Protein AF-0000000085016148 (afdb_homodimer)

InterPro domains:
  IPR000600 ROK family [PF00480] (81-369)
  IPR000600 ROK family [PTHR18964] (5-375)
  IPR036388 Winged helix-like DNA-binding domain superfamily [G3DSA:1.10.10.10] (1-74)
  IPR036390 Winged helix DNA-binding domain superfamily [SSF46785] (11-70)
  IPR043129 ATPase, nucleotide binding domain [SSF53067] (79-387)

Organism: Streptococcus sanguinis (strain SK36) (NCBI:txid388919)

Secondary structure (DSSP, 8-state):
----HHHHHHHHHHHHHHHHH-SEEHHHHHHHHT--HHHHHHHHHHHHHTTSEEEEEEE--TTTS--EEEEEEPTTS-EEEEEEE-SSEEEEEEEETT--EEEEEEEE--HHHH-PPPHHHHHHHHHHHHHHTTTS-EEEEEEEESSB--TTT-SB-B-S-GGGTT-BHHHHHHT-SS-EEEEEHHHHHHHHHHHHS--SS---EEEEEESSSEEEEEEETTEETTTT-TTTT-GGGSBS-TTSPBPTTS-BSBTHHHHSHHHHHHHHHHHHHH-TT-THHHH-SSGGG--HHHHHHHHHTT-HHHHHHHHHHHHHHHHHHHHHHHHS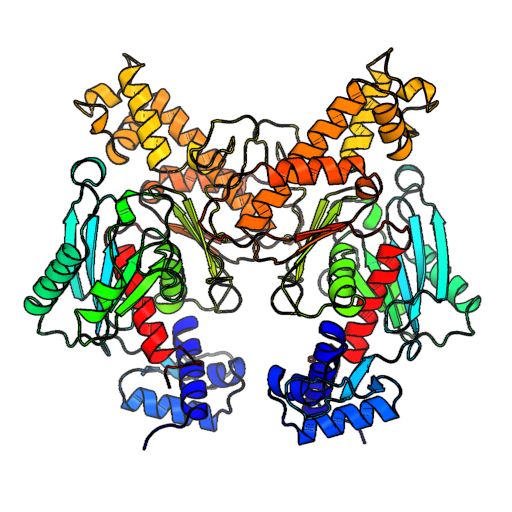--SEEEEESGGGGSHHHHHHHHHHHHTSPPSSTT---PEEEEPPP-TTHHHHHHHHHHHIIIII-TT---/----HHHHHHHHHHHHHHHHH-SEEHHHHHHHHT--HHHHHHHHHHHHHTTSEEEEEEE--TTTS--EEEEEEPTTS-EEEEEEE-SSEEEEEEEETT--EEEEEEEE--HHHH-PPPHHHHHHHHHHHHHHTTTS-EEEEEEEESSB--TTT-SB-B-S-GGGTT-BHHHHHHT-SS-EEEEEHHHHHHHHHHHHS--SS---EEEEEESSSEEEEEEETTEETTTT-TTTT-GGGSBS-TTSPBPTTS-BSBTHHHHSHHHHHHHHHHHHHH-TT-THHHH-SSGGG--HHHHHHHHHTT-HHHHHHHHHHHHHHHHHHHHHHHHS--SEEEEESGGGGSHHHHHHHHHHHHTSPPSSTT---PEEEEPPP-TTHHHHHHHHHHHIIIII-TT---

Structure (mmCIF, N/CA/C/O backbone):
data_AF-0000000085016148-model_v1
#
loop_
_entity.id
_entity.type
_entity.pdbx_description
1 polymer 'ROK family protein, putative'
#
loop_
_atom_site.group_PDB
_atom_site.id
_atom_site.type_symbol
_atom_site.label_atom_id
_atom_site.label_alt_id
_atom_site.label_comp_id
_atom_site.label_asym_id
_atom_site.label_entity_id
_atom_site.label_seq_id
_atom_site.pdbx_PDB_ins_code
_atom_site.Cartn_x
_atom_site.Cartn_y
_atom_site.Cartn_z
_atom_site.occupancy
_atom_site.B_iso_or_equiv
_atom_site.auth_seq_id
_atom_site.auth_comp_id
_atom_site.auth_asym_id
_atom_site.auth_atom_id
_atom_site.pdbx_PDB_model_num
ATOM 1 N N . MET A 1 1 ? -36.812 12.828 18.938 1 46.91 1 MET A N 1
ATOM 2 C CA . MET A 1 1 ? -36.75 11.375 18.938 1 46.91 1 MET A CA 1
ATOM 3 C C . MET A 1 1 ? -35.312 10.898 18.719 1 46.91 1 MET A C 1
ATOM 5 O O . MET A 1 1 ? -34.625 11.406 17.844 1 46.91 1 MET A O 1
ATOM 9 N N . THR A 1 2 ? -34.75 10.148 19.578 1 72.88 2 THR A N 1
ATOM 10 C CA . THR A 1 2 ? -33.375 9.602 19.578 1 72.88 2 THR A CA 1
ATOM 11 C C . THR A 1 2 ? -33.188 8.648 18.406 1 72.88 2 THR A C 1
ATOM 13 O O . THR A 1 2 ? -34 7.758 18.172 1 72.88 2 THR A O 1
ATOM 16 N N . ARG A 1 3 ? -32.438 8.93 17.5 1 82.69 3 ARG A N 1
ATOM 17 C CA . ARG A 1 3 ? -32.125 8.133 16.328 1 82.69 3 ARG A CA 1
ATOM 18 C C . ARG A 1 3 ? -31.594 6.762 16.703 1 82.69 3 ARG A C 1
ATOM 20 O O . ARG A 1 3 ? -30.875 6.629 17.703 1 82.69 3 ARG A O 1
ATOM 27 N N . THR A 1 4 ? -32.031 5.859 16.016 1 86.38 4 THR A N 1
ATOM 28 C CA . THR A 1 4 ? -31.5 4.512 16.188 1 86.38 4 THR A CA 1
ATOM 29 C C . THR A 1 4 ? -30.078 4.418 15.648 1 86.38 4 THR A C 1
ATOM 31 O O . THR A 1 4 ? -29.594 5.336 14.992 1 86.38 4 THR A O 1
ATOM 34 N N . ARG A 1 5 ? -29.453 3.389 16.016 1 85 5 ARG A N 1
ATOM 35 C CA . ARG A 1 5 ? -28.094 3.141 15.539 1 85 5 ARG A CA 1
ATOM 36 C C . ARG A 1 5 ? -28.062 3.082 14.016 1 85 5 ARG A C 1
ATOM 38 O O . ARG A 1 5 ? -27.172 3.65 13.383 1 85 5 ARG A O 1
ATOM 45 N N . LYS A 1 6 ? -29.031 2.4 13.406 1 86.12 6 LYS A N 1
ATOM 46 C CA . LYS A 1 6 ? -29.094 2.254 11.961 1 86.12 6 LYS A CA 1
ATOM 47 C C . LYS A 1 6 ? -29.328 3.6 11.281 1 86.12 6 LYS A C 1
ATOM 49 O O . LYS A 1 6 ? -28.734 3.889 10.242 1 86.12 6 LYS A O 1
ATOM 54 N N . GLN A 1 7 ? -30.172 4.41 11.883 1 90.19 7 GLN A N 1
ATOM 55 C CA . GLN A 1 7 ? -30.453 5.734 11.336 1 90.19 7 GLN A CA 1
ATOM 56 C C . GLN A 1 7 ? -29.203 6.609 11.367 1 90.19 7 GLN A C 1
ATOM 58 O O . GLN A 1 7 ? -28.922 7.348 10.422 1 90.19 7 GLN A O 1
ATOM 63 N N . ASN A 1 8 ? -28.453 6.48 12.438 1 92 8 ASN A N 1
ATOM 64 C CA . ASN A 1 8 ? -27.219 7.242 12.57 1 92 8 ASN A CA 1
ATOM 65 C C . ASN A 1 8 ? -26.188 6.812 11.539 1 92 8 ASN A C 1
ATOM 67 O O . ASN A 1 8 ? -25.453 7.648 11 1 92 8 ASN A O 1
ATOM 71 N N . GLU A 1 9 ? -26.219 5.539 11.312 1 93.12 9 GLU A N 1
ATOM 72 C CA . GLU A 1 9 ? -25.297 5.012 10.32 1 93.12 9 GLU A CA 1
ATOM 73 C C . GLU A 1 9 ? -25.641 5.52 8.922 1 93.12 9 GLU A C 1
ATOM 75 O O . GLU A 1 9 ? -24.734 5.891 8.156 1 93.12 9 GLU A O 1
ATOM 80 N N . LEU A 1 10 ? -26.906 5.547 8.57 1 94.69 10 LEU A N 1
ATOM 81 C CA . LEU A 1 10 ? -27.359 6.035 7.27 1 94.69 10 LEU A CA 1
ATOM 82 C C . LEU A 1 10 ? -27.047 7.52 7.113 1 94.69 10 LEU A C 1
ATOM 84 O O . LEU A 1 10 ? -26.578 7.953 6.059 1 94.69 10 LEU A O 1
ATOM 88 N N . ARG A 1 11 ? -27.297 8.203 8.219 1 95.88 11 ARG A N 1
ATOM 89 C CA . ARG A 1 11 ? -27.016 9.641 8.227 1 95.88 11 ARG A CA 1
ATOM 90 C C . ARG A 1 11 ? -25.531 9.906 8.008 1 95.88 11 ARG A C 1
ATOM 92 O O . ARG A 1 11 ? -25.172 10.758 7.195 1 95.88 11 ARG A O 1
ATOM 99 N N . ALA A 1 12 ? -24.703 9.18 8.711 1 96.31 12 ALA A N 1
ATOM 100 C CA . ALA A 1 12 ? -23.25 9.32 8.578 1 96.31 12 ALA A CA 1
ATOM 101 C C . ALA A 1 12 ? -22.797 9.008 7.152 1 96.31 12 ALA A C 1
ATOM 103 O O . ALA A 1 12 ? -21.922 9.688 6.609 1 96.31 12 ALA A O 1
ATOM 104 N N . THR A 1 13 ? -23.375 8 6.559 1 96.38 13 THR A N 1
ATOM 105 C CA . THR A 1 13 ? -23.031 7.594 5.203 1 96.38 13 THR A CA 1
ATOM 106 C C . THR A 1 13 ? -23.359 8.695 4.203 1 96.38 13 THR A C 1
ATOM 108 O O . THR A 1 13 ? -22.562 9.008 3.32 1 96.38 13 THR A O 1
ATOM 111 N N . VAL A 1 14 ? -24.484 9.305 4.359 1 96.88 14 VAL A N 1
ATOM 112 C CA . VAL A 1 14 ? -24.922 10.367 3.469 1 96.88 14 VAL A CA 1
ATOM 113 C C . VAL A 1 14 ? -24.016 11.578 3.617 1 96.88 14 VAL A C 1
ATOM 115 O O . VAL A 1 14 ? -23.547 12.141 2.621 1 96.88 14 VAL A O 1
ATOM 118 N N . LEU A 1 15 ? -23.719 11.93 4.844 1 96.94 15 LEU A N 1
ATOM 119 C CA . LEU A 1 15 ? -22.844 13.07 5.105 1 96.94 15 LEU A CA 1
ATOM 120 C C . LEU A 1 15 ? -21.438 12.812 4.574 1 96.94 15 LEU A C 1
ATOM 122 O O . LEU A 1 15 ? -20.797 13.727 4.051 1 96.94 15 LEU A O 1
ATOM 126 N N . ASP A 1 16 ? -21.031 11.594 4.762 1 96.81 16 ASP A N 1
ATOM 127 C CA . ASP A 1 16 ? -19.703 11.227 4.262 1 96.81 16 ASP A CA 1
ATOM 128 C C . ASP A 1 16 ? -19.609 11.438 2.752 1 96.81 16 ASP A C 1
ATOM 130 O O . ASP A 1 16 ? -18.625 11.984 2.256 1 96.81 16 ASP A O 1
ATOM 134 N N . GLN A 1 17 ? -20.609 11.023 2.064 1 95.19 17 GLN A N 1
ATOM 135 C CA . GLN A 1 17 ? -20.656 11.195 0.616 1 95.19 17 GLN A CA 1
ATOM 136 C C . GLN A 1 17 ? -20.672 12.672 0.237 1 95.19 17 GLN A C 1
ATOM 138 O O . GLN A 1 17 ? -20.031 13.078 -0.729 1 95.19 17 GLN A O 1
ATOM 143 N N . LEU A 1 18 ? -21.391 13.453 0.947 1 95.62 18 LEU A N 1
ATOM 144 C CA . LEU A 1 18 ? -21.469 14.891 0.699 1 95.62 18 LEU A CA 1
ATOM 145 C C . LEU A 1 18 ? -20.109 15.555 0.893 1 95.62 18 LEU A C 1
ATOM 147 O O . LEU A 1 18 ? -19.656 16.312 0.034 1 95.62 18 LEU A O 1
ATOM 151 N N . TYR A 1 19 ? -19.453 15.258 1.949 1 96.44 19 TYR A N 1
ATOM 152 C CA . TYR A 1 19 ? -18.156 15.836 2.211 1 96.44 19 TYR A CA 1
ATOM 153 C C . TYR A 1 19 ? -17.141 15.414 1.146 1 96.44 19 TYR A C 1
ATOM 155 O O . TYR A 1 19 ? -16.344 16.234 0.683 1 96.44 19 TYR A O 1
ATOM 163 N N . ALA A 1 20 ? -17.203 14.195 0.722 1 95.31 20 ALA A N 1
ATOM 164 C CA . ALA A 1 20 ? -16.188 13.609 -0.156 1 95.31 20 ALA A CA 1
ATOM 165 C C . ALA A 1 20 ? -16.359 14.117 -1.587 1 95.31 20 ALA A C 1
ATOM 167 O O . ALA A 1 20 ? -15.375 14.219 -2.328 1 95.31 20 ALA A O 1
ATOM 168 N N . LYS A 1 21 ? -17.656 14.469 -2.012 1 94.38 21 LYS A N 1
ATOM 169 C CA . LYS A 1 21 ? -17.891 14.688 -3.436 1 94.38 21 LYS A CA 1
ATOM 170 C C . LYS A 1 21 ? -18.703 15.961 -3.672 1 94.38 21 LYS A C 1
ATOM 172 O O . LYS A 1 21 ? -19.156 16.203 -4.785 1 94.38 21 LYS A O 1
ATOM 177 N N . ARG A 1 22 ? -18.891 16.766 -2.752 1 90.88 22 ARG A N 1
ATOM 178 C CA . ARG A 1 22 ? -19.703 17.969 -2.895 1 90.88 22 ARG A CA 1
ATOM 179 C C . ARG A 1 22 ? -19.141 18.891 -3.969 1 90.88 22 ARG A C 1
ATOM 181 O O . ARG A 1 22 ? -17.922 18.922 -4.188 1 90.88 22 ARG A O 1
ATOM 188 N N . PRO A 1 23 ? -19.969 19.531 -4.637 1 93.88 23 PRO A N 1
ATOM 189 C CA . PRO A 1 23 ? -21.422 19.438 -4.605 1 93.88 23 PRO A CA 1
ATOM 190 C C . PRO A 1 23 ? -21.953 18.203 -5.32 1 93.88 23 PRO A C 1
ATOM 192 O O . PRO A 1 23 ? -21.344 17.734 -6.289 1 93.88 23 PRO A O 1
ATOM 195 N N . ILE A 1 24 ? -23.016 17.641 -4.859 1 94.38 24 ILE A N 1
ATOM 196 C CA . ILE A 1 24 ? -23.547 16.391 -5.383 1 94.38 24 ILE A CA 1
ATOM 197 C C . ILE A 1 24 ? -25.078 16.375 -5.227 1 94.38 24 ILE A C 1
ATOM 199 O O . ILE A 1 24 ? -25.609 17.016 -4.32 1 94.38 24 ILE A O 1
ATOM 203 N N . SER A 1 25 ? -25.766 15.648 -6.074 1 94.62 25 SER A N 1
ATOM 204 C CA . SER A 1 25 ? -27.234 15.625 -6.051 1 94.62 25 SER A CA 1
ATOM 205 C C . SER A 1 25 ? -27.75 14.508 -5.156 1 94.62 25 SER A C 1
ATOM 207 O O . SER A 1 25 ? -27.016 13.562 -4.852 1 94.62 25 SER A O 1
ATOM 209 N N . ARG A 1 26 ? -29.047 14.672 -4.793 1 95.31 26 ARG A N 1
ATOM 210 C CA . ARG A 1 26 ? -29.719 13.633 -4.016 1 95.31 26 ARG A CA 1
ATOM 211 C C . ARG A 1 26 ? -29.688 12.297 -4.742 1 95.31 26 ARG A C 1
ATOM 213 O O . ARG A 1 26 ? -29.422 11.258 -4.129 1 95.31 26 ARG A O 1
ATOM 220 N N . ILE A 1 27 ? -29.859 12.375 -6.016 1 94.75 27 ILE A N 1
ATOM 221 C CA . ILE A 1 27 ? -29.938 11.172 -6.836 1 94.75 27 ILE A CA 1
ATOM 222 C C . ILE A 1 27 ? -28.578 10.477 -6.852 1 94.75 27 ILE A C 1
ATOM 224 O O . ILE A 1 27 ? -28.5 9.25 -6.719 1 94.75 27 ILE A O 1
ATOM 228 N N . ASP A 1 28 ? -27.594 11.242 -7 1 94.81 28 ASP A N 1
ATOM 229 C CA . ASP A 1 28 ? -26.25 10.672 -7.043 1 94.81 28 ASP A CA 1
ATOM 230 C C . ASP A 1 28 ? -25.875 10.07 -5.691 1 94.81 28 ASP A C 1
ATOM 232 O O . ASP A 1 28 ? -25.234 9.016 -5.637 1 94.81 28 ASP A O 1
ATOM 236 N N . ILE A 1 29 ? -26.25 10.703 -4.625 1 96.31 29 ILE A N 1
ATOM 237 C CA . ILE A 1 29 ? -25.984 10.172 -3.295 1 96.31 29 ILE A CA 1
ATOM 238 C C . ILE A 1 29 ? -26.672 8.82 -3.131 1 96.31 29 ILE A C 1
ATOM 240 O O . ILE A 1 29 ? -26.047 7.855 -2.668 1 96.31 29 ILE A O 1
ATOM 244 N N . SER A 1 30 ? -27.906 8.805 -3.514 1 96.5 30 SER A N 1
ATOM 245 C CA . SER A 1 30 ? -28.672 7.566 -3.418 1 96.5 30 SER A CA 1
ATOM 246 C C . SER A 1 30 ? -28.031 6.449 -4.23 1 96.5 30 SER A C 1
ATOM 248 O O . SER A 1 30 ? -27.828 5.34 -3.732 1 96.5 30 SER A O 1
ATOM 250 N N . LYS A 1 31 ? -27.656 6.785 -5.438 1 94.44 31 LYS A N 1
ATOM 251 C CA . LYS A 1 31 ? -27.062 5.809 -6.34 1 94.44 31 LYS A CA 1
ATOM 252 C C . LYS A 1 31 ? -25.734 5.285 -5.785 1 94.44 31 LYS A C 1
ATOM 254 O O . LYS A 1 31 ? -25.5 4.078 -5.773 1 94.44 31 LYS A O 1
ATOM 259 N N . GLU A 1 32 ? -24.953 6.082 -5.281 1 93.19 32 GLU A N 1
ATOM 260 C CA . GLU A 1 32 ? -23.609 5.723 -4.879 1 93.19 32 GLU A CA 1
ATOM 261 C C . GLU A 1 32 ? -23.594 5.023 -3.521 1 93.19 32 GLU A C 1
ATOM 263 O O . GLU A 1 32 ? -22.75 4.176 -3.26 1 93.19 32 GLU A O 1
ATOM 268 N N . THR A 1 33 ? -24.531 5.355 -2.668 1 93.81 33 THR A N 1
ATOM 269 C CA . THR A 1 33 ? -24.562 4.762 -1.335 1 93.81 33 THR A CA 1
ATOM 270 C C . THR A 1 33 ? -25.484 3.541 -1.307 1 93.81 33 THR A C 1
ATOM 272 O O . THR A 1 33 ? -25.469 2.768 -0.347 1 93.81 33 THR A O 1
ATOM 275 N N . GLN A 1 34 ? -26.344 3.445 -2.291 1 91.25 34 GLN A N 1
ATOM 276 C CA . GLN A 1 34 ? -27.344 2.393 -2.402 1 91.25 34 GLN A CA 1
ATOM 277 C C . GLN A 1 34 ? -28.406 2.527 -1.313 1 91.25 34 GLN A C 1
ATOM 279 O O . GLN A 1 34 ? -29.031 1.54 -0.924 1 91.25 34 GLN A O 1
ATOM 284 N N . ILE A 1 35 ? -28.484 3.732 -0.75 1 94.25 35 ILE A N 1
ATOM 285 C CA . ILE A 1 35 ? -29.609 4.09 0.109 1 94.25 35 ILE A CA 1
ATOM 286 C C . ILE A 1 35 ? -30.781 4.555 -0.746 1 94.25 35 ILE A C 1
ATOM 288 O O . ILE A 1 35 ? -30.594 5.281 -1.725 1 94.25 35 ILE A O 1
ATOM 292 N N . THR A 1 36 ? -31.922 4.141 -0.442 1 95.25 36 THR A N 1
ATOM 293 C CA . THR A 1 36 ? -33.094 4.434 -1.272 1 95.25 36 THR A CA 1
ATOM 294 C C . THR A 1 36 ? -33.281 5.941 -1.418 1 95.25 36 THR A C 1
ATOM 296 O O . THR A 1 36 ? -32.969 6.703 -0.505 1 95.25 36 THR A O 1
ATOM 299 N N . PRO A 1 37 ? -33.875 6.352 -2.525 1 95.88 37 PRO A N 1
ATOM 300 C CA . PRO A 1 37 ? -34.125 7.777 -2.736 1 95.88 37 PRO A CA 1
ATOM 301 C C . PRO A 1 37 ? -35 8.391 -1.639 1 95.88 37 PRO A C 1
ATOM 303 O O . PRO A 1 37 ? -34.719 9.516 -1.198 1 95.88 37 PRO A O 1
ATOM 306 N N . ALA A 1 38 ? -35.938 7.711 -1.185 1 96.56 38 ALA A N 1
ATOM 307 C CA . ALA A 1 38 ? -36.844 8.211 -0.152 1 96.56 38 ALA A CA 1
ATOM 308 C C . ALA A 1 38 ? -36.094 8.477 1.151 1 96.56 38 ALA A C 1
ATOM 310 O O . ALA A 1 38 ? -36.25 9.539 1.759 1 96.56 38 ALA A O 1
ATOM 311 N N . THR A 1 39 ? -35.312 7.516 1.562 1 96.75 39 THR A N 1
ATOM 312 C CA . THR A 1 39 ? -34.531 7.645 2.785 1 96.75 39 THR A CA 1
ATOM 313 C C . THR A 1 39 ? -33.469 8.75 2.646 1 96.75 39 THR A C 1
ATOM 315 O O . THR A 1 39 ? -33.312 9.555 3.561 1 96.75 39 THR A O 1
ATOM 318 N N . THR A 1 40 ? -32.812 8.742 1.496 1 97.5 40 THR A N 1
ATOM 319 C CA . THR A 1 40 ? -31.844 9.789 1.226 1 97.5 40 THR A CA 1
ATOM 320 C C . THR A 1 40 ? -32.5 11.164 1.309 1 97.5 40 THR A C 1
ATOM 322 O O . THR A 1 40 ? -31.953 12.07 1.944 1 97.5 40 THR A O 1
ATOM 325 N N . GLY A 1 41 ? -33.594 11.266 0.717 1 96.75 41 GLY A N 1
ATOM 326 C CA . GLY A 1 41 ? -34.312 12.523 0.749 1 96.75 41 GLY A CA 1
ATOM 327 C C . GLY A 1 41 ? -34.688 12.969 2.152 1 96.75 41 GLY A C 1
ATOM 328 O O . GLY A 1 41 ? -34.5 14.141 2.504 1 96.75 41 GLY A O 1
ATOM 329 N N . SER A 1 42 ? -35.156 12.055 2.922 1 97.44 42 SER A N 1
ATOM 330 C CA . SER A 1 42 ? -35.531 12.352 4.297 1 97.44 42 SER A CA 1
ATOM 331 C C . SER A 1 42 ? -34.344 12.812 5.121 1 97.44 42 SER A C 1
ATOM 333 O O . SER A 1 42 ? -34.438 13.797 5.863 1 97.44 42 SER A O 1
ATOM 335 N N . ILE A 1 43 ? -33.281 12.133 4.984 1 97.5 43 ILE A N 1
ATOM 336 C CA . ILE A 1 43 ? -32.062 12.469 5.719 1 97.5 43 ILE A CA 1
ATOM 337 C C . ILE A 1 43 ? -31.562 13.852 5.312 1 97.5 43 ILE A C 1
ATOM 339 O O . ILE A 1 43 ? -31.234 14.68 6.168 1 97.5 43 ILE A O 1
ATOM 343 N N . ILE A 1 44 ? -31.609 14.109 4.031 1 97.56 44 ILE A N 1
ATOM 344 C CA . ILE A 1 44 ? -31.125 15.383 3.514 1 97.56 44 ILE A CA 1
ATOM 345 C C . ILE A 1 44 ? -32 16.516 4.027 1 97.56 44 ILE A C 1
ATOM 347 O O . ILE A 1 44 ? -31.516 17.562 4.434 1 97.56 44 ILE A O 1
ATOM 351 N N . ASN A 1 45 ? -33.281 16.281 3.998 1 97.44 45 ASN A N 1
ATOM 352 C CA . ASN A 1 45 ? -34.188 17.297 4.5 1 97.44 45 ASN A CA 1
ATOM 353 C C . ASN A 1 45 ? -33.938 17.609 5.973 1 97.44 45 ASN A C 1
ATOM 355 O O . ASN A 1 45 ? -33.969 18.766 6.387 1 97.44 45 ASN A O 1
ATOM 359 N N . GLU A 1 46 ? -33.688 16.641 6.684 1 97.12 46 GLU A N 1
ATOM 360 C CA . GLU A 1 46 ? -33.375 16.828 8.094 1 97.12 46 GLU A CA 1
ATOM 361 C C . GLU A 1 46 ? -32.094 17.625 8.258 1 97.12 46 GLU A C 1
ATOM 363 O O . GLU A 1 46 ? -32 18.516 9.102 1 97.12 46 GLU A O 1
ATOM 368 N N . LEU A 1 47 ? -31.125 17.281 7.465 1 97.31 47 LEU A N 1
ATOM 369 C CA . LEU A 1 47 ? -29.828 17.953 7.531 1 97.31 47 LEU A CA 1
ATOM 370 C C . LEU A 1 47 ? -29.938 19.406 7.125 1 97.31 47 LEU A C 1
ATOM 372 O O . LEU A 1 47 ? -29.234 20.266 7.676 1 97.31 47 LEU A O 1
ATOM 376 N N . ILE A 1 48 ? -30.781 19.703 6.203 1 97.19 48 ILE A N 1
ATOM 377 C CA . ILE A 1 48 ? -31.047 21.078 5.785 1 97.19 48 ILE A CA 1
ATOM 378 C C . ILE A 1 48 ? -31.703 21.844 6.922 1 97.19 48 ILE A C 1
ATOM 380 O O . ILE A 1 48 ? -31.312 22.969 7.23 1 97.19 48 ILE A O 1
ATOM 384 N N . LYS A 1 49 ? -32.625 21.25 7.539 1 97 49 LYS A N 1
ATOM 385 C CA . LYS A 1 49 ? -33.312 21.875 8.656 1 97 49 LYS A CA 1
ATOM 386 C C . LYS A 1 49 ? -32.375 22.172 9.805 1 97 49 LYS A C 1
ATOM 388 O O . LYS A 1 49 ? -32.5 23.188 10.492 1 97 49 LYS A O 1
ATOM 393 N N . GLU A 1 50 ? -31.406 21.297 9.93 1 95.69 50 GLU A N 1
ATOM 394 C CA . GLU A 1 50 ? -30.422 21.438 11 1 95.69 50 GLU A CA 1
ATOM 395 C C . GLU A 1 50 ? -29.344 22.453 10.625 1 95.69 50 GLU A C 1
ATOM 397 O O . GLU A 1 50 ? -28.484 22.781 11.438 1 95.69 50 GLU A O 1
ATOM 402 N N . GLY A 1 51 ? -29.312 22.891 9.383 1 96.06 51 GLY A N 1
ATOM 403 C CA . GLY A 1 51 ? -28.344 23.891 8.93 1 96.06 51 GLY A CA 1
ATOM 404 C C . GLY A 1 51 ? -27 23.297 8.578 1 96.06 51 GLY A C 1
ATOM 405 O O . GLY A 1 51 ? -26 24 8.547 1 96.06 51 GLY A O 1
ATOM 406 N N . LEU A 1 52 ? -26.875 22.047 8.305 1 96.88 52 LEU A N 1
ATOM 407 C CA . LEU A 1 52 ? -25.609 21.391 8 1 96.88 52 LEU A CA 1
ATOM 408 C C . LEU A 1 52 ? -25.422 21.266 6.492 1 96.88 52 LEU A C 1
ATOM 410 O O . LEU A 1 52 ? -24.281 21.141 6.016 1 96.88 52 LEU A O 1
ATOM 414 N N . VAL A 1 53 ? -26.531 21.234 5.742 1 97.69 53 VAL A N 1
ATOM 415 C CA . VAL A 1 53 ? -26.5 21.078 4.293 1 97.69 53 VAL A CA 1
ATOM 416 C C . VAL A 1 53 ? -27.312 22.203 3.637 1 97.69 53 VAL A C 1
ATOM 418 O O . VAL A 1 53 ? -28.297 22.672 4.199 1 97.69 53 VAL A O 1
ATOM 421 N N . LEU A 1 54 ? -26.906 22.672 2.539 1 96.5 54 LEU A N 1
ATOM 422 C CA . LEU A 1 54 ? -27.656 23.672 1.799 1 96.5 54 LEU A CA 1
ATOM 423 C C . LEU A 1 54 ? -27.828 23.266 0.342 1 96.5 54 LEU A C 1
ATOM 425 O O . LEU A 1 54 ? -27.047 22.469 -0.18 1 96.5 54 LEU A O 1
ATOM 429 N N . GLU A 1 55 ? -28.781 23.75 -0.295 1 95.06 55 GLU A N 1
ATOM 430 C CA . GLU A 1 55 ? -29.031 23.531 -1.716 1 95.06 55 GLU A CA 1
ATOM 431 C C . GLU A 1 55 ? -28.469 24.688 -2.553 1 95.06 55 GLU A C 1
ATOM 433 O O . GLU A 1 55 ? -28.656 25.859 -2.225 1 95.06 55 GLU A O 1
ATOM 438 N N . LEU A 1 56 ? -27.516 24.453 -3.514 1 90.31 56 LEU A N 1
ATOM 439 C CA . LEU A 1 56 ? -26.844 25.453 -4.328 1 90.31 56 LEU A CA 1
ATOM 440 C C . LEU A 1 56 ? -27.703 25.844 -5.527 1 90.31 56 LEU A C 1
ATOM 442 O O . LEU A 1 56 ? -27.484 26.891 -6.141 1 90.31 56 LEU A O 1
ATOM 446 N N . GLY A 1 57 ? -28.734 25.406 -5.887 1 76.75 57 GLY A N 1
ATOM 447 C CA . GLY A 1 57 ? -29.578 25.688 -7.043 1 76.75 57 GLY A CA 1
ATOM 448 C C . GLY A 1 57 ? -29.484 24.625 -8.117 1 76.75 57 GLY A C 1
ATOM 449 O O . GLY A 1 57 ? -28.812 23.609 -7.941 1 76.75 57 GLY A O 1
ATOM 450 N N . GLU A 1 58 ? -30.328 24.875 -9.219 1 66 58 GLU A N 1
ATOM 451 C CA . GLU A 1 58 ? -30.5 23.875 -10.266 1 66 58 GLU A CA 1
ATOM 452 C C . GLU A 1 58 ? -29.391 23.984 -11.32 1 66 58 GLU A C 1
ATOM 454 O O . GLU A 1 58 ? -28.984 25.094 -11.688 1 66 58 GLU A O 1
ATOM 459 N N . LEU A 1 59 ? -28.406 23.141 -11.375 1 57.97 59 LEU A N 1
ATOM 460 C CA . LEU A 1 59 ? -27.531 23.094 -12.539 1 57.97 59 LEU A CA 1
ATOM 461 C C . LEU A 1 59 ? -28.281 22.594 -13.766 1 57.97 59 LEU A C 1
ATOM 463 O O . LEU A 1 59 ? -29 21.594 -13.688 1 57.97 59 LEU A O 1
ATOM 467 N N . ASN A 1 60 ? -28.391 23.438 -14.75 1 51.16 60 ASN A N 1
ATOM 468 C CA . ASN A 1 60 ? -28.984 23.031 -16.016 1 51.16 60 ASN A CA 1
ATOM 469 C C . ASN A 1 60 ? -28.141 21.953 -16.703 1 51.16 60 ASN A C 1
ATOM 471 O O . ASN A 1 60 ? -26.969 22.172 -16.969 1 51.16 60 ASN A O 1
ATOM 475 N N . ASP A 1 61 ? -28.125 20.938 -16.234 1 48.22 61 ASP A N 1
ATOM 476 C CA . ASP A 1 61 ? -27.484 19.984 -17.141 1 48.22 61 ASP A CA 1
ATOM 477 C C . ASP A 1 61 ? -28.234 19.891 -18.453 1 48.22 61 ASP A C 1
ATOM 479 O O . ASP A 1 61 ? -29.359 19.375 -18.5 1 48.22 61 ASP A O 1
ATOM 483 N N . GLU A 1 62 ? -27.797 20.672 -19.469 1 48.03 62 GLU A N 1
ATOM 484 C CA . GLU A 1 62 ? -28.406 20.672 -20.797 1 48.03 62 GLU A CA 1
ATOM 485 C C . GLU A 1 62 ? -28.625 19.25 -21.312 1 48.03 62 GLU A C 1
ATOM 487 O O . GLU A 1 62 ? -29.422 19.047 -22.234 1 48.03 62 GLU A O 1
ATOM 492 N N . SER A 1 63 ? -27.828 18.391 -21.125 1 44.69 63 SER A N 1
ATOM 493 C CA . SER A 1 63 ? -27.844 17.141 -21.891 1 44.69 63 SER A CA 1
ATOM 494 C C . SER A 1 63 ? -29.031 16.281 -21.516 1 44.69 63 SER A C 1
ATOM 496 O O . SER A 1 63 ? -29.422 15.375 -22.281 1 44.69 63 SER A O 1
ATOM 498 N N . VAL A 1 64 ? -29.5 16.234 -20.359 1 47.72 64 VAL A N 1
ATOM 499 C CA . VAL A 1 64 ? -30.578 15.266 -20.156 1 47.72 64 VAL A CA 1
ATOM 500 C C . VAL A 1 64 ? -31.859 15.992 -19.75 1 47.72 64 VAL A C 1
ATOM 502 O O . VAL A 1 64 ? -32.906 15.352 -19.547 1 47.72 64 VAL A O 1
ATOM 505 N N . GLY A 1 65 ? -32.031 17.219 -19.859 1 52.03 65 GLY A N 1
ATOM 506 C CA . GLY A 1 65 ? -33.281 17.906 -19.625 1 52.03 65 GLY A CA 1
ATOM 507 C C . GLY A 1 65 ? -33.594 18.078 -18.141 1 52.03 65 GLY A C 1
ATOM 508 O O . GLY A 1 65 ? -34.562 18.781 -17.781 1 52.03 65 GLY A O 1
ATOM 509 N N . ARG A 1 66 ? -33.438 16.953 -17.391 1 52.84 66 ARG A N 1
ATOM 510 C CA . ARG A 1 66 ? -33.969 17.078 -16.031 1 52.84 66 ARG A CA 1
ATOM 511 C C . ARG A 1 66 ? -33 17.891 -15.164 1 52.84 66 ARG A C 1
ATOM 513 O O . ARG A 1 66 ? -31.781 17.641 -15.18 1 52.84 66 ARG A O 1
ATOM 520 N N . LYS A 1 67 ? -33.438 18.875 -14.5 1 64.25 67 LYS A N 1
ATOM 521 C CA . LYS A 1 67 ? -32.719 19.812 -13.648 1 64.25 67 LYS A CA 1
ATOM 522 C C . LYS A 1 67 ? -32.344 19.188 -12.305 1 64.25 67 LYS A C 1
ATOM 524 O O . LYS A 1 67 ? -33.219 18.703 -11.586 1 64.25 67 LYS A O 1
ATOM 529 N N . LYS A 1 68 ? -30.984 18.656 -11.945 1 79.94 68 LYS A N 1
ATOM 530 C CA . LYS A 1 68 ? -30.578 18.094 -10.656 1 79.94 68 LYS A CA 1
ATOM 531 C C . LYS A 1 68 ? -30.172 19.203 -9.688 1 79.94 68 LYS A C 1
ATOM 533 O O . LYS A 1 68 ? -29.438 20.125 -10.07 1 79.94 68 LYS A O 1
ATOM 538 N N . THR A 1 69 ? -30.844 19.266 -8.508 1 89 69 THR A N 1
ATOM 539 C CA . THR A 1 69 ? -30.453 20.172 -7.441 1 89 69 THR A CA 1
ATOM 540 C C . THR A 1 69 ? -29.188 19.688 -6.75 1 89 69 THR A C 1
ATOM 542 O O . THR A 1 69 ? -29.141 18.562 -6.262 1 89 69 THR A O 1
ATOM 545 N N . LEU A 1 70 ? -28.156 20.547 -6.727 1 94.31 70 LEU A N 1
ATOM 546 C CA . LEU A 1 70 ? -26.906 20.188 -6.086 1 94.31 70 LEU A CA 1
ATOM 547 C C . LEU A 1 70 ? -26.906 20.594 -4.613 1 94.31 70 LEU A C 1
ATOM 549 O O . LEU A 1 70 ? -27.5 21.609 -4.25 1 94.31 70 LEU A O 1
ATOM 553 N N . LEU A 1 71 ? -26.312 19.75 -3.854 1 96.25 71 LEU A N 1
ATOM 554 C CA . LEU A 1 71 ? -26.188 19.953 -2.414 1 96.25 71 LEU A CA 1
ATOM 555 C C . LEU A 1 71 ? -24.734 20.219 -2.02 1 96.25 71 LEU A C 1
ATOM 557 O O . LEU A 1 71 ? -23.812 19.719 -2.656 1 96.25 71 LEU A O 1
ATOM 561 N N . ASP A 1 72 ? -24.547 21.016 -1.017 1 96.5 72 ASP A N 1
ATOM 562 C CA . ASP A 1 72 ? -23.25 21.266 -0.412 1 96.5 72 ASP A CA 1
ATOM 563 C C . ASP A 1 72 ? -23.344 21.312 1.11 1 96.5 72 ASP A C 1
ATOM 565 O O . ASP A 1 72 ? -24.453 21.344 1.664 1 96.5 72 ASP A O 1
ATOM 569 N N . ILE A 1 73 ? -22.203 21.25 1.746 1 97.06 73 ILE A N 1
ATOM 570 C CA . ILE A 1 73 ? -22.141 21.438 3.191 1 97.06 73 ILE A CA 1
ATOM 571 C C . ILE A 1 73 ? -22.297 22.922 3.533 1 97.06 73 ILE A C 1
ATOM 573 O O . ILE A 1 73 ? -21.703 23.781 2.885 1 97.06 73 ILE A O 1
ATOM 577 N N . ALA A 1 74 ? -23.141 23.172 4.523 1 97.06 74 ALA A N 1
ATOM 578 C CA . ALA A 1 74 ? -23.297 24.562 4.98 1 97.06 74 ALA A CA 1
ATOM 579 C C . ALA A 1 74 ? -22.109 24.984 5.844 1 97.06 74 ALA A C 1
ATOM 581 O O . ALA A 1 74 ? -21.859 24.406 6.902 1 97.06 74 ALA A O 1
ATOM 582 N N . PRO A 1 75 ? -21.375 26.016 5.398 1 96.75 75 PRO A N 1
ATOM 583 C CA . PRO A 1 75 ? -20.25 26.484 6.207 1 96.75 75 PRO A CA 1
ATOM 584 C C . PRO A 1 75 ? -20.688 27.172 7.492 1 96.75 75 PRO A C 1
ATOM 586 O O . PRO A 1 75 ? -21.859 27.531 7.637 1 96.75 75 PRO A O 1
ATOM 589 N N . ARG A 1 76 ? -19.844 27.25 8.5 1 96.88 76 ARG A N 1
ATOM 590 C CA . ARG A 1 76 ? -20.031 27.984 9.742 1 96.88 76 ARG A CA 1
ATOM 591 C C . ARG A 1 76 ? -21.203 27.406 10.539 1 96.88 76 ARG A C 1
ATOM 593 O O . ARG A 1 76 ? -21.859 28.125 11.297 1 96.88 76 ARG A O 1
ATOM 600 N N . SER A 1 77 ? -21.516 26.125 10.25 1 96.06 77 SER A N 1
ATOM 601 C CA . SER A 1 77 ? -22.562 25.453 11.008 1 96.06 77 SER A CA 1
ATOM 602 C C . SER A 1 77 ? -22.062 25.016 12.383 1 96.06 77 SER A C 1
ATOM 604 O O . SER A 1 77 ? -22.844 24.906 13.328 1 96.06 77 SER A O 1
ATOM 606 N N . ARG A 1 78 ? -20.875 24.641 12.445 1 97.06 78 ARG A N 1
ATOM 607 C CA . ARG A 1 78 ? -20.172 24.234 13.664 1 97.06 78 ARG A CA 1
ATOM 608 C C . ARG A 1 78 ? -18.75 24.797 13.695 1 97.06 78 ARG A C 1
ATOM 610 O O . ARG A 1 78 ? -18.172 25.078 12.641 1 97.06 78 ARG A O 1
ATOM 617 N N . TYR A 1 79 ? -18.266 24.984 14.914 1 98.62 79 TYR A N 1
ATOM 618 C CA . TYR A 1 79 ? -16.875 25.422 15.086 1 98.62 79 TYR A CA 1
ATOM 619 C C . TYR A 1 79 ? -16.094 24.438 15.945 1 98.62 79 TYR A C 1
ATOM 621 O O . TYR A 1 79 ? -16.656 23.844 16.875 1 98.62 79 TYR A O 1
ATOM 629 N N . TYR A 1 80 ? -14.906 24.297 15.633 1 98.88 80 TYR A N 1
ATOM 630 C CA . TYR A 1 80 ? -14 23.375 16.312 1 98.88 80 TYR A CA 1
ATOM 631 C C . TYR A 1 80 ? -12.656 24.047 16.594 1 98.88 80 TYR A C 1
ATOM 633 O O . TYR A 1 80 ? -12.344 25.094 16 1 98.88 80 TYR A O 1
ATOM 641 N N . LEU A 1 81 ? -11.953 23.516 17.531 1 98.94 81 LEU A N 1
ATOM 642 C CA . LEU A 1 81 ? -10.586 23.969 17.781 1 98.94 81 LEU A CA 1
ATOM 643 C C . LEU A 1 81 ? -9.578 22.922 17.312 1 98.94 81 LEU A C 1
ATOM 645 O O . LEU A 1 81 ? -9.688 21.75 17.641 1 98.94 81 LEU A O 1
ATOM 649 N N . GLY A 1 82 ? -8.688 23.312 16.469 1 98.94 82 GLY A N 1
ATOM 650 C CA . GLY A 1 82 ? -7.559 22.5 16.047 1 98.94 82 GLY A CA 1
ATOM 651 C C . GLY A 1 82 ? -6.238 22.969 16.625 1 98.94 82 GLY A C 1
ATOM 652 O O . GLY A 1 82 ? -5.992 24.172 16.734 1 98.94 82 GLY A O 1
ATOM 653 N N . PHE A 1 83 ? -5.387 22.047 16.969 1 98.75 83 PHE A N 1
ATOM 654 C CA . PHE A 1 83 ? -4.105 22.328 17.609 1 98.75 83 PHE A CA 1
ATOM 655 C C . PHE A 1 83 ? -2.996 21.484 17 1 98.75 83 PHE A C 1
ATOM 657 O O . PHE A 1 83 ? -3.199 20.297 16.703 1 98.75 83 PHE A O 1
ATOM 664 N N . GLU A 1 84 ? -1.851 22.062 16.75 1 97.56 84 GLU A N 1
ATOM 665 C CA . GLU A 1 84 ? -0.68 21.344 16.266 1 97.56 84 GLU A CA 1
ATOM 666 C C . GLU A 1 84 ? 0.467 21.406 17.266 1 97.56 84 GLU A C 1
ATOM 668 O O . GLU A 1 84 ? 0.781 22.484 17.797 1 97.56 84 GLU A O 1
ATOM 673 N N . ILE A 1 85 ? 1.055 20.328 17.484 1 93.94 85 ILE A N 1
ATOM 674 C CA . ILE A 1 85 ? 2.311 20.234 18.219 1 93.94 85 ILE A CA 1
ATOM 675 C C . ILE A 1 85 ? 3.447 19.891 17.266 1 93.94 85 ILE A C 1
ATOM 677 O O . ILE A 1 85 ? 3.42 18.844 16.594 1 93.94 85 ILE A O 1
ATOM 681 N N . SER A 1 86 ? 4.383 20.75 17.125 1 90.5 86 SER A N 1
ATOM 682 C CA . SER A 1 86 ? 5.555 20.484 16.297 1 90.5 86 SER A CA 1
ATOM 683 C C . SER A 1 86 ? 6.828 20.984 16.969 1 90.5 86 SER A C 1
ATOM 685 O O . SER A 1 86 ? 6.777 21.609 18.031 1 90.5 86 SER A O 1
ATOM 687 N N . GLU A 1 87 ? 7.93 20.703 16.422 1 85.12 87 GLU A N 1
ATOM 688 C CA . GLU A 1 87 ? 9.227 21.109 16.969 1 85.12 87 GLU A CA 1
ATOM 689 C C . GLU A 1 87 ? 9.43 22.609 16.859 1 85.12 87 GLU A C 1
ATOM 691 O O . GLU A 1 87 ? 10.172 23.188 17.656 1 85.12 87 GLU A O 1
ATOM 696 N N . LYS A 1 88 ? 8.695 23.219 15.945 1 84.44 88 LYS A N 1
ATOM 697 C CA . LYS A 1 88 ? 8.961 24.625 15.641 1 84.44 88 LYS A CA 1
ATOM 698 C C . LYS A 1 88 ? 7.895 25.531 16.25 1 84.44 88 LYS A C 1
ATOM 700 O O . LYS A 1 88 ? 8.133 26.719 16.453 1 84.44 88 LYS A O 1
ATOM 705 N N . GLN A 1 89 ? 6.762 24.922 16.516 1 90.5 89 GLN A N 1
ATOM 706 C CA . GLN A 1 89 ? 5.684 25.812 16.953 1 90.5 89 GLN A CA 1
ATOM 707 C C . GLN A 1 89 ? 4.523 25.031 17.547 1 90.5 89 GLN A C 1
ATOM 709 O O . GLN A 1 89 ? 4.406 23.812 17.328 1 90.5 89 GLN A O 1
ATOM 714 N N . LEU A 1 90 ? 3.725 25.719 18.281 1 95.19 90 LEU A N 1
ATOM 715 C CA . LEU A 1 90 ? 2.367 25.344 18.672 1 95.19 90 LEU A CA 1
ATOM 716 C C . LEU A 1 90 ? 1.344 26.234 17.969 1 95.19 90 LEU A C 1
ATOM 718 O O . LEU A 1 90 ? 1.304 27.453 18.219 1 95.19 90 LEU A O 1
ATOM 722 N N . ALA A 1 91 ? 0.635 25.641 17.078 1 97.88 91 ALA A N 1
ATOM 723 C CA . ALA A 1 91 ? -0.373 26.406 16.344 1 97.88 91 ALA A CA 1
ATOM 724 C C . ALA A 1 91 ? -1.78 26.047 16.812 1 97.88 91 ALA A C 1
ATOM 726 O O . ALA A 1 91 ? -2.068 24.875 17.078 1 97.88 91 ALA A O 1
ATOM 727 N N . ILE A 1 92 ? -2.654 27 16.906 1 98.69 92 ILE A N 1
ATOM 728 C CA . ILE A 1 92 ? -4.031 26.797 17.344 1 98.69 92 ILE A CA 1
ATOM 729 C C . ILE A 1 92 ? -4.98 27.578 16.422 1 98.69 92 ILE A C 1
ATOM 731 O O . ILE A 1 92 ? -4.691 28.703 16.031 1 98.69 92 ILE A O 1
ATOM 735 N N . VAL A 1 93 ? -6.059 26.891 16.047 1 98.88 93 VAL A N 1
ATOM 736 C CA . VAL A 1 93 ? -7.035 27.578 15.203 1 98.88 93 VAL A CA 1
ATOM 737 C C . VAL A 1 93 ? -8.445 27.281 15.703 1 98.88 93 VAL A C 1
ATOM 739 O O . VAL A 1 93 ? -8.672 26.266 16.391 1 98.88 93 VAL A O 1
ATOM 742 N N . ILE A 1 94 ? -9.328 28.156 15.5 1 98.94 94 ILE A N 1
ATOM 743 C CA . ILE A 1 94 ? -10.758 27.891 15.445 1 98.94 94 ILE A CA 1
ATOM 744 C C . ILE A 1 94 ? -11.227 27.875 14 1 98.94 94 ILE A C 1
ATOM 746 O O . ILE A 1 94 ? -10.992 28.828 13.25 1 98.94 94 ILE A O 1
ATOM 750 N N . ALA A 1 95 ? -11.758 26.781 13.578 1 98.88 95 ALA A N 1
ATOM 751 C CA . ALA A 1 95 ? -12.266 26.656 12.211 1 98.88 95 ALA A CA 1
ATOM 752 C C . ALA A 1 95 ? -13.664 26.047 12.203 1 98.88 95 ALA A C 1
ATOM 754 O O . ALA A 1 95 ? -14.086 25.422 13.18 1 98.88 95 ALA A O 1
ATOM 755 N N . ASP A 1 96 ? -14.352 26.281 11.109 1 98.69 96 ASP A N 1
ATOM 756 C CA . ASP A 1 96 ? -15.711 25.75 11.031 1 98.69 96 ASP A CA 1
ATOM 757 C C . ASP A 1 96 ? -15.727 24.359 10.43 1 98.69 96 ASP A C 1
ATOM 759 O O . ASP A 1 96 ? -14.672 23.75 10.219 1 98.69 96 ASP A O 1
ATOM 763 N N . ASN A 1 97 ? -16.922 23.781 10.156 1 98.31 97 ASN A N 1
ATOM 764 C CA . ASN A 1 97 ? -17.109 22.406 9.734 1 98.31 97 ASN A CA 1
ATOM 765 C C . ASN A 1 97 ? -16.656 22.188 8.289 1 98.31 97 ASN A C 1
ATOM 767 O O . ASN A 1 97 ? -16.688 21.062 7.793 1 98.31 97 ASN A O 1
ATOM 771 N N . THR A 1 98 ? -16.172 23.25 7.609 1 97.88 98 THR A N 1
ATOM 772 C CA . THR A 1 98 ? -15.609 23.109 6.273 1 97.88 98 THR A CA 1
ATOM 773 C C . THR A 1 98 ? -14.117 23.422 6.285 1 97.88 98 THR A C 1
ATOM 775 O O . THR A 1 98 ? -13.484 23.5 5.23 1 97.88 98 THR A O 1
ATOM 778 N N . GLY A 1 99 ? -13.562 23.672 7.453 1 98.25 99 GLY A N 1
ATOM 779 C CA . GLY A 1 99 ? -12.133 23.875 7.602 1 98.25 99 GLY A CA 1
ATOM 780 C C . GLY A 1 99 ? -11.719 25.328 7.445 1 98.25 99 GLY A C 1
ATOM 781 O O . GLY A 1 99 ? -10.531 25.656 7.461 1 98.25 99 GLY A O 1
ATOM 782 N N . GLU A 1 100 ? -12.672 26.219 7.297 1 98.31 100 GLU A N 1
ATOM 783 C CA . GLU A 1 100 ? -12.336 27.625 7.188 1 98.31 100 GLU A CA 1
ATOM 784 C C . GLU A 1 100 ? -11.93 28.203 8.539 1 98.31 100 GLU A C 1
ATOM 786 O O . GLU A 1 100 ? -12.695 28.141 9.5 1 98.31 100 GLU A O 1
ATOM 791 N N . ILE A 1 101 ? -10.797 28.859 8.625 1 98.75 101 ILE A N 1
ATOM 792 C CA . ILE A 1 101 ? -10.234 29.359 9.875 1 98.75 101 ILE A CA 1
ATOM 793 C C . ILE A 1 101 ? -10.883 30.688 10.242 1 98.75 101 ILE A C 1
ATOM 795 O O . ILE A 1 101 ? -10.93 31.609 9.422 1 98.75 101 ILE A O 1
ATOM 799 N N . ALA A 1 102 ? -11.375 30.797 11.445 1 98.75 102 ALA A N 1
ATOM 800 C CA . ALA A 1 102 ? -11.961 32.031 11.961 1 98.75 102 ALA A CA 1
ATOM 801 C C . ALA A 1 102 ? -10.969 32.781 12.828 1 98.75 102 ALA A C 1
ATOM 803 O O . ALA A 1 102 ? -10.906 34.031 12.781 1 98.75 102 ALA A O 1
ATOM 804 N N . GLU A 1 103 ? -10.234 32.062 13.648 1 98.75 103 GLU A N 1
ATOM 805 C CA . GLU A 1 103 ? -9.203 32.625 14.531 1 98.75 103 GLU A CA 1
ATOM 806 C C . GLU A 1 103 ? -7.961 31.719 14.547 1 98.75 103 GLU A C 1
ATOM 808 O O . GLU A 1 103 ? -8.047 30.531 14.281 1 98.75 103 GLU A O 1
ATOM 813 N N . SER A 1 104 ? -6.852 32.312 14.758 1 98.69 104 SER A N 1
ATOM 814 C CA . SER A 1 104 ? -5.609 31.547 14.805 1 98.69 104 SER A CA 1
ATOM 815 C C . SER A 1 104 ? -4.578 32.219 15.695 1 98.69 104 SER A C 1
ATOM 817 O O . SER A 1 104 ? -4.66 33.406 15.953 1 98.69 104 SER A O 1
ATOM 819 N N . SER A 1 105 ? -3.715 31.5 16.219 1 98.12 105 SER A N 1
ATOM 820 C CA . SER A 1 105 ? -2.57 31.953 17 1 98.12 105 SER A CA 1
ATOM 821 C C . SER A 1 105 ? -1.414 30.969 16.922 1 98.12 105 SER A C 1
ATOM 823 O O . SER A 1 105 ? -1.626 29.766 16.703 1 98.12 105 SER A O 1
ATOM 825 N N . ILE A 1 106 ? -0.24 31.422 17.016 1 96.31 106 ILE A N 1
ATOM 826 C CA . ILE A 1 106 ? 0.954 30.594 16.969 1 96.31 106 ILE A CA 1
ATOM 827 C C . ILE A 1 106 ? 1.892 30.969 18.125 1 96.31 106 ILE A C 1
ATOM 829 O O . ILE A 1 106 ? 2.047 32.156 18.438 1 96.31 106 ILE A O 1
ATOM 833 N N . ARG A 1 107 ? 2.41 30 18.734 1 93.19 107 ARG A N 1
ATOM 834 C CA . ARG A 1 107 ? 3.529 30.156 19.656 1 93.19 107 ARG A CA 1
ATOM 835 C C . ARG A 1 107 ? 4.773 29.453 19.141 1 93.19 107 ARG A C 1
ATOM 837 O O . ARG A 1 107 ? 4.77 28.234 18.969 1 93.19 107 ARG A O 1
ATOM 844 N N . THR A 1 108 ? 5.777 30.203 18.938 1 86.88 108 THR A N 1
ATOM 845 C CA . THR A 1 108 ? 7.02 29.625 18.438 1 86.88 108 THR A CA 1
ATOM 846 C C . THR A 1 108 ? 7.734 28.844 19.547 1 86.88 108 THR A C 1
ATOM 848 O O . THR A 1 108 ? 7.73 29.266 20.703 1 86.88 108 THR A O 1
ATOM 851 N N . TYR A 1 109 ? 8.242 27.719 19.156 1 77.88 109 TYR A N 1
ATOM 852 C CA . TYR A 1 109 ? 8.938 26.828 20.062 1 77.88 109 TYR A CA 1
ATOM 853 C C . TYR A 1 109 ? 10.266 26.375 19.484 1 77.88 109 TYR A C 1
ATOM 855 O O . TYR A 1 109 ? 10.414 26.281 18.266 1 77.88 109 TYR A O 1
ATOM 863 N N . GLN A 1 110 ? 11.305 26.375 20.359 1 75.81 110 GLN A N 1
ATOM 864 C CA . GLN A 1 110 ? 12.547 25.719 19.969 1 75.81 110 GLN A CA 1
ATOM 865 C C . GLN A 1 110 ? 12.805 24.484 20.844 1 75.81 110 GLN A C 1
ATOM 867 O O . GLN A 1 110 ? 13.43 24.578 21.891 1 75.81 110 GLN A O 1
ATOM 872 N N . ILE A 1 111 ? 12.445 23.375 20.344 1 74.81 111 ILE A N 1
ATOM 873 C CA . ILE A 1 111 ? 12.383 22.141 21.141 1 74.81 111 ILE A CA 1
ATOM 874 C C . ILE A 1 111 ? 13.789 21.75 21.594 1 74.81 111 ILE A C 1
ATOM 876 O O . ILE A 1 111 ? 13.961 21.219 22.688 1 74.81 111 ILE A O 1
ATOM 880 N N . GLU A 1 112 ? 14.672 22 20.703 1 69.06 112 GLU A N 1
ATOM 881 C CA . GLU A 1 112 ? 16.047 21.594 21 1 69.06 112 GLU A CA 1
ATOM 882 C C . GLU A 1 112 ? 16.594 22.406 22.172 1 69.06 112 GLU A C 1
ATOM 884 O O . GLU A 1 112 ? 17.531 21.953 22.844 1 69.06 112 GLU A O 1
ATOM 889 N N . VAL A 1 113 ? 15.953 23.562 22.406 1 69.31 113 VAL A N 1
ATOM 890 C CA . VAL A 1 113 ? 16.453 24.453 23.453 1 69.31 113 VAL A CA 1
ATOM 891 C C . VAL A 1 113 ? 15.625 24.281 24.719 1 69.31 113 VAL A C 1
ATOM 893 O O . VAL A 1 113 ? 16.172 24.156 25.812 1 69.31 113 VAL A O 1
ATOM 896 N N . THR A 1 114 ? 14.352 24.234 24.609 1 71.62 114 THR A N 1
ATOM 897 C CA . THR A 1 114 ? 13.461 24.328 25.75 1 71.62 114 THR A CA 1
ATOM 898 C C . THR A 1 114 ? 12.867 22.969 26.094 1 71.62 114 THR A C 1
ATOM 900 O O . THR A 1 114 ? 12.242 22.797 27.156 1 71.62 114 THR A O 1
ATOM 903 N N . GLY A 1 115 ? 13.172 22 25.281 1 77.31 115 GLY A N 1
ATOM 904 C CA . GLY A 1 115 ? 12.422 20.766 25.422 1 77.31 115 GLY A CA 1
ATOM 905 C C . GLY A 1 115 ? 11 20.875 24.906 1 77.31 115 GLY A C 1
ATOM 906 O O . GLY A 1 115 ? 10.539 21.953 24.547 1 77.31 115 GLY A O 1
ATOM 907 N N . GLY A 1 116 ? 10.305 19.812 24.812 1 81.44 116 GLY A N 1
ATOM 908 C CA . GLY A 1 116 ? 8.93 19.797 24.344 1 81.44 116 GLY A CA 1
ATOM 909 C C . GLY A 1 116 ? 7.953 20.422 25.328 1 81.44 116 GLY A C 1
ATOM 910 O O . GLY A 1 116 ? 8.266 20.547 26.516 1 81.44 116 GLY A O 1
ATOM 911 N N . PRO A 1 117 ? 6.824 20.906 24.844 1 88.31 117 PRO A N 1
ATOM 912 C CA . PRO A 1 117 ? 5.812 21.438 25.75 1 88.31 117 PRO A CA 1
ATOM 913 C C . PRO A 1 117 ? 5.254 20.391 26.703 1 88.31 117 PRO A C 1
ATOM 915 O O . PRO A 1 117 ? 5.305 19.188 26.391 1 88.31 117 PRO A O 1
ATOM 918 N N . SER A 1 118 ? 4.812 20.828 27.859 1 90.81 118 SER A N 1
ATOM 919 C CA . SER A 1 118 ? 4.102 19.938 28.781 1 90.81 118 SER A CA 1
ATOM 920 C C . SER A 1 118 ? 2.609 19.891 28.453 1 90.81 118 SER A C 1
ATOM 922 O O . SER A 1 118 ? 2.094 20.766 27.75 1 90.81 118 SER A O 1
ATOM 924 N N . ASP A 1 119 ? 1.974 18.844 28.969 1 95.19 119 ASP A N 1
ATOM 925 C CA . ASP A 1 119 ? 0.525 18.766 28.812 1 95.19 119 ASP A CA 1
ATOM 926 C C . ASP A 1 119 ? -0.169 19.953 29.453 1 95.19 119 ASP A C 1
ATOM 928 O O . ASP A 1 119 ? -1.127 20.5 28.891 1 95.19 119 ASP A O 1
ATOM 932 N N . GLN A 1 120 ? 0.391 20.453 30.578 1 95.56 120 GLN A N 1
ATOM 933 C CA . GLN A 1 120 ? -0.189 21.594 31.281 1 95.56 120 GLN A CA 1
ATOM 934 C C . GLN A 1 120 ? -0.072 22.875 30.453 1 95.56 120 GLN A C 1
ATOM 936 O O . GLN A 1 120 ? -0.984 23.703 30.438 1 95.56 120 GLN A O 1
ATOM 941 N N . GLU A 1 121 ? 1.034 23.016 29.781 1 93.81 121 GLU A N 1
ATOM 942 C CA . GLU A 1 121 ? 1.218 24.188 28.922 1 93.81 121 GLU A CA 1
ATOM 943 C C . GLU A 1 121 ? 0.221 24.172 27.766 1 93.81 121 GLU A C 1
ATOM 945 O O . GLU A 1 121 ? -0.362 25.219 27.438 1 93.81 121 GLU A O 1
ATOM 950 N N . ILE A 1 122 ? 0.069 23.047 27.188 1 96.44 122 ILE A N 1
ATOM 951 C CA . ILE A 1 122 ? -0.862 22.891 26.078 1 96.44 122 ILE A CA 1
ATOM 952 C C . ILE A 1 122 ? -2.281 23.203 26.531 1 96.44 122 ILE A C 1
ATOM 954 O O . ILE A 1 122 ? -3.002 23.953 25.875 1 96.44 122 ILE A O 1
ATOM 958 N N . ILE A 1 123 ? -2.66 22.672 27.734 1 98.12 123 ILE A N 1
ATOM 959 C CA . ILE A 1 123 ? -3.984 22.875 28.312 1 98.12 123 ILE A CA 1
ATOM 960 C C . ILE A 1 123 ? -4.219 24.359 28.531 1 98.12 123 ILE A C 1
ATOM 962 O O . ILE A 1 123 ? -5.258 24.906 28.156 1 98.12 123 ILE A O 1
ATOM 966 N N . ARG A 1 124 ? -3.232 25.016 29.062 1 97.75 124 ARG A N 1
ATOM 967 C CA . ARG A 1 124 ? -3.354 26.438 29.359 1 97.75 124 ARG A CA 1
ATOM 968 C C . ARG A 1 124 ? -3.514 27.25 28.078 1 97.75 124 ARG A C 1
ATOM 970 O O . ARG A 1 124 ? -4.324 28.172 28.016 1 97.75 124 ARG A O 1
ATOM 977 N N . LEU A 1 125 ? -2.738 26.891 27.094 1 97.12 125 LEU A N 1
ATOM 978 C CA . LEU A 1 125 ? -2.811 27.594 25.812 1 97.12 125 LEU A CA 1
ATOM 979 C C . LEU A 1 125 ? -4.199 27.453 25.188 1 97.12 125 LEU A C 1
ATOM 981 O O . LEU A 1 125 ? -4.758 28.422 24.688 1 97.12 125 LEU A O 1
ATOM 985 N N . ILE A 1 126 ? -4.715 26.281 25.25 1 98.62 126 ILE A N 1
ATOM 986 C CA . ILE A 1 126 ? -6.031 26.031 24.672 1 98.62 126 ILE A CA 1
ATOM 987 C C . ILE A 1 126 ? -7.098 26.766 25.484 1 98.62 126 ILE A C 1
ATOM 989 O O . ILE A 1 126 ? -7.965 27.438 24.906 1 98.62 126 ILE A O 1
ATOM 993 N N . GLN A 1 127 ? -7.023 26.75 26.812 1 98.5 127 GLN A N 1
ATOM 994 C CA . GLN A 1 127 ? -7.992 27.422 27.672 1 98.5 127 GLN A CA 1
ATOM 995 C C . GLN A 1 127 ? -7.977 28.922 27.453 1 98.5 127 GLN A C 1
ATOM 997 O O . GLN A 1 127 ? -9.031 29.547 27.328 1 98.5 127 GLN A O 1
ATOM 1002 N N . ASP A 1 128 ? -6.77 29.484 27.359 1 98.44 128 ASP A N 1
ATOM 1003 C CA . ASP A 1 128 ? -6.633 30.906 27.141 1 98.44 128 ASP A CA 1
ATOM 1004 C C . ASP A 1 128 ? -7.215 31.312 25.781 1 98.44 128 ASP A C 1
ATOM 1006 O O . ASP A 1 128 ? -7.906 32.312 25.672 1 98.44 128 ASP A O 1
ATOM 1010 N N . PHE A 1 129 ? -6.941 30.531 24.797 1 98.56 129 PHE A N 1
ATOM 1011 C CA . PHE A 1 129 ? -7.422 30.812 23.438 1 98.56 129 PHE A CA 1
ATOM 1012 C C . PHE A 1 129 ? -8.945 30.719 23.375 1 98.56 129 PHE A C 1
ATOM 1014 O O . PHE A 1 129 ? -9.594 31.562 22.75 1 98.56 129 PHE A O 1
ATOM 1021 N N . LEU A 1 130 ? -9.523 29.703 24.094 1 98.38 130 LEU A N 1
ATOM 1022 C CA . LEU A 1 130 ? -10.977 29.547 24.141 1 98.38 130 LEU A CA 1
ATOM 1023 C C . LEU A 1 130 ? -11.617 30.719 24.875 1 98.38 130 LEU A C 1
ATOM 1025 O O . LEU A 1 130 ? -12.656 31.234 24.438 1 98.38 130 LEU A O 1
ATOM 1029 N N . LYS A 1 131 ? -10.992 31.172 25.953 1 98 131 LYS A N 1
ATOM 1030 C CA . LYS A 1 131 ? -11.516 32.281 26.719 1 98 131 LYS A CA 1
ATOM 1031 C C . LYS A 1 131 ? -11.516 33.562 25.875 1 98 131 LYS A C 1
ATOM 1033 O O . LYS A 1 131 ? -12.484 34.344 25.906 1 98 131 LYS A O 1
ATOM 1038 N N . LYS A 1 132 ? -10.438 33.75 25.109 1 98.19 132 LYS A N 1
ATOM 1039 C CA . LYS A 1 132 ? -10.289 34.938 24.281 1 98.19 132 LYS A CA 1
ATOM 1040 C C . LYS A 1 132 ? -11.289 34.938 23.125 1 98.19 132 LYS A C 1
ATOM 1042 O O . LYS A 1 132 ? -11.641 35.969 22.594 1 98.19 132 LYS A O 1
ATOM 1047 N N . ASN A 1 133 ? -11.68 33.781 22.703 1 98.44 133 ASN A N 1
ATOM 1048 C CA . ASN A 1 133 ? -12.555 33.625 21.547 1 98.44 133 ASN A CA 1
ATOM 1049 C C . ASN A 1 133 ? -13.875 32.969 21.938 1 98.44 133 ASN A C 1
ATOM 1051 O O . ASN A 1 133 ? -14.336 32.062 21.234 1 98.44 133 ASN A O 1
ATOM 1055 N N . SER A 1 134 ? -14.414 33.375 23.047 1 97.62 134 SER A N 1
ATOM 1056 C CA . SER A 1 134 ? -15.602 32.75 23.641 1 97.62 134 SER A CA 1
ATOM 1057 C C . SER A 1 134 ? -16.828 33 22.766 1 97.62 134 SER A C 1
ATOM 1059 O O . SER A 1 134 ? -17.875 32.344 22.984 1 97.62 134 SER A O 1
ATOM 1061 N N . GLN A 1 135 ? -16.766 33.844 21.75 1 97.5 135 GLN A N 1
ATOM 1062 C CA . GLN A 1 135 ? -17.891 34.125 20.859 1 97.5 135 GLN A CA 1
ATOM 1063 C C . GLN A 1 135 ? -18.172 32.938 19.953 1 97.5 135 GLN A C 1
ATOM 1065 O O . GLN A 1 135 ? -19.25 32.844 19.359 1 97.5 135 GLN A O 1
ATOM 1070 N N . TYR A 1 136 ? -17.25 32 19.766 1 98.06 136 TYR A N 1
ATOM 1071 C CA . TYR A 1 136 ? -17.438 30.828 18.938 1 98.06 136 TYR A CA 1
ATOM 1072 C C . TYR A 1 136 ? -17.875 29.625 19.797 1 98.06 136 TYR A C 1
ATOM 1074 O O . TYR A 1 136 ? -17.172 29.234 20.719 1 98.06 136 TYR A O 1
ATOM 1082 N N . PRO A 1 137 ? -18.984 29.094 19.562 1 97.38 137 PRO A N 1
ATOM 1083 C CA . PRO A 1 137 ? -19.406 27.875 20.281 1 97.38 137 PRO A CA 1
ATOM 1084 C C . PRO A 1 137 ? -18.625 26.641 19.828 1 97.38 137 PRO A C 1
ATOM 1086 O O . PRO A 1 137 ? -19.047 25.969 18.875 1 97.38 137 PRO A O 1
ATOM 1089 N N . ILE A 1 138 ? -17.609 26.266 20.484 1 98.5 138 ILE A N 1
ATOM 1090 C CA . ILE A 1 138 ? -16.734 25.156 20.109 1 98.5 138 ILE A CA 1
ATOM 1091 C C . ILE A 1 138 ? -17.375 23.828 20.5 1 98.5 138 ILE A C 1
ATOM 1093 O O . ILE A 1 138 ? -17.828 23.656 21.625 1 98.5 138 ILE A O 1
ATOM 1097 N N . SER A 1 139 ? -17.359 22.859 19.516 1 97.88 139 SER A N 1
ATOM 1098 C CA . SER A 1 139 ? -18.031 21.594 19.734 1 97.88 139 SER A CA 1
ATOM 1099 C C . SER A 1 139 ? -17.031 20.5 20.125 1 97.88 139 SER A C 1
ATOM 1101 O O . SER A 1 139 ? -17.406 19.516 20.766 1 97.88 139 SER A O 1
ATOM 1103 N N . ALA A 1 140 ? -15.859 20.641 19.719 1 98.69 140 ALA A N 1
ATOM 1104 C CA . ALA A 1 140 ? -14.828 19.641 19.984 1 98.69 140 ALA A CA 1
ATOM 1105 C C . ALA A 1 140 ? -13.43 20.219 19.75 1 98.69 140 ALA A C 1
ATOM 1107 O O . ALA A 1 140 ? -13.281 21.281 19.141 1 98.69 140 ALA A O 1
ATOM 1108 N N . ILE A 1 141 ? -12.422 19.547 20.281 1 98.81 141 ILE A N 1
ATOM 1109 C CA . ILE A 1 141 ? -11.008 19.891 20.156 1 98.81 141 ILE A CA 1
ATOM 1110 C C . ILE A 1 141 ? -10.25 18.719 19.516 1 98.81 141 ILE A C 1
ATOM 1112 O O . ILE A 1 141 ? -10.539 17.562 19.797 1 98.81 141 ILE A O 1
ATOM 1116 N N . ALA A 1 142 ? -9.359 19.016 18.641 1 98.88 142 ALA A N 1
ATOM 1117 C CA . ALA A 1 142 ? -8.508 17.969 18.078 1 98.88 142 ALA A CA 1
ATOM 1118 C C . ALA A 1 142 ? -7.051 18.438 18 1 98.88 142 ALA A C 1
ATOM 1120 O O . ALA A 1 142 ? -6.777 19.594 17.688 1 98.88 142 ALA A O 1
ATOM 1121 N N . LEU A 1 143 ? -6.141 17.531 18.25 1 98.5 143 LEU A N 1
ATOM 1122 C CA . LEU A 1 143 ? -4.711 17.828 18.203 1 98.5 143 LEU A CA 1
ATOM 1123 C C . LEU A 1 143 ? -4.02 16.953 17.156 1 98.5 143 LEU A C 1
ATOM 1125 O O . LEU A 1 143 ? -4.176 15.727 17.172 1 98.5 143 LEU A O 1
ATOM 1129 N N . GLY A 1 144 ? -3.316 17.578 16.203 1 97.5 144 GLY A N 1
ATOM 1130 C CA . GLY A 1 144 ? -2.373 16.875 15.336 1 97.5 144 GLY A CA 1
ATOM 1131 C C . GLY A 1 144 ? -1.022 16.656 15.984 1 97.5 144 GLY A C 1
ATOM 1132 O O . GLY A 1 144 ? -0.349 17.609 16.375 1 97.5 144 GLY A O 1
ATOM 1133 N N . LEU A 1 145 ? -0.542 15.422 16 1 95.88 145 LEU A N 1
ATOM 1134 C CA . LEU A 1 145 ? 0.597 15.047 16.828 1 95.88 145 LEU A CA 1
ATOM 1135 C C . LEU A 1 145 ? 1.798 14.672 15.969 1 95.88 145 LEU A C 1
ATOM 1137 O O . LEU A 1 145 ? 1.636 14.133 14.875 1 95.88 145 LEU A O 1
ATOM 1141 N N . PRO A 1 146 ? 3.051 14.938 16.422 1 92.75 146 PRO A N 1
ATOM 1142 C CA . PRO A 1 146 ? 4.277 14.477 15.758 1 92.75 146 PRO A CA 1
ATOM 1143 C C . PRO A 1 146 ? 4.574 13.008 16.031 1 92.75 146 PRO A C 1
ATOM 1145 O O . PRO A 1 146 ? 5.734 12.625 16.203 1 92.75 146 PRO A O 1
ATOM 1148 N N . GLY A 1 147 ? 3.639 12.172 16.109 1 92.12 147 GLY A N 1
ATOM 1149 C CA . GLY A 1 147 ? 3.713 10.758 16.406 1 92.12 147 GLY A CA 1
ATOM 1150 C C . GLY A 1 147 ? 2.363 10.062 16.359 1 92.12 147 GLY A C 1
ATOM 1151 O O . GLY A 1 147 ? 1.431 10.555 15.719 1 92.12 147 GLY A O 1
ATOM 1152 N N . HIS A 1 148 ? 2.404 8.93 16.953 1 91.62 148 HIS A N 1
ATOM 1153 C CA . HIS A 1 148 ? 1.185 8.133 16.906 1 91.62 148 HIS A CA 1
ATOM 1154 C C . HIS A 1 148 ? 0.504 8.094 18.281 1 91.62 148 HIS A C 1
ATOM 1156 O O . HIS A 1 148 ? 1.073 8.547 19.266 1 91.62 148 HIS A O 1
ATOM 1162 N N . VAL A 1 149 ? -0.79 7.672 18.25 1 91.94 149 VAL A N 1
ATOM 1163 C CA . VAL A 1 149 ? -1.562 7.664 19.484 1 91.94 149 VAL A CA 1
ATOM 1164 C C . VAL A 1 149 ? -2.424 6.406 19.547 1 91.94 149 VAL A C 1
ATOM 1166 O O . VAL A 1 149 ? -2.98 5.977 18.531 1 91.94 149 VAL A O 1
ATOM 1169 N N . ASN A 1 150 ? -2.393 5.77 20.562 1 89.75 150 ASN A N 1
ATOM 1170 C CA . ASN A 1 150 ? -3.295 4.707 20.984 1 89.75 150 ASN A CA 1
ATOM 1171 C C . ASN A 1 150 ? -3.51 4.727 22.5 1 89.75 150 ASN A C 1
ATOM 1173 O O . ASN A 1 150 ? -2.715 4.156 23.25 1 89.75 150 ASN A O 1
ATOM 1177 N N . LEU A 1 151 ? -4.578 5.293 22.859 1 90.88 151 LEU A N 1
ATOM 1178 C CA . LEU A 1 151 ? -4.797 5.57 24.266 1 90.88 151 LEU A CA 1
ATOM 1179 C C . LEU A 1 151 ? -5.062 4.281 25.047 1 90.88 151 LEU A C 1
ATOM 1181 O O . LEU A 1 151 ? -4.973 4.262 26.281 1 90.88 151 LEU A O 1
ATOM 1185 N N . SER A 1 152 ? -5.43 3.236 24.297 1 87.81 152 SER A N 1
ATOM 1186 C CA . SER A 1 152 ? -5.566 1.941 24.953 1 87.81 152 SER A CA 1
ATOM 1187 C C . SER A 1 152 ? -4.203 1.335 25.266 1 87.81 152 SER A C 1
ATOM 1189 O O . SER A 1 152 ? -4.082 0.491 26.156 1 87.81 152 SER A O 1
ATOM 1191 N N . GLU A 1 153 ? -3.246 1.81 24.641 1 86.5 153 GLU A N 1
ATOM 1192 C CA . GLU A 1 153 ? -1.903 1.255 24.781 1 86.5 153 GLU A CA 1
ATOM 1193 C C . GLU A 1 153 ? -1.014 2.176 25.625 1 86.5 153 GLU A C 1
ATOM 1195 O O . GLU A 1 153 ? -0.168 1.708 26.375 1 86.5 153 GLU A O 1
ATOM 1200 N N . SER A 1 154 ? -1.196 3.473 25.438 1 89.81 154 SER A N 1
ATOM 1201 C CA . SER A 1 154 ? -0.323 4.449 26.078 1 89.81 154 SER A CA 1
ATOM 1202 C C . SER A 1 154 ? -1.029 5.789 26.25 1 89.81 154 SER A C 1
ATOM 1204 O O . SER A 1 154 ? -1.746 6.242 25.359 1 89.81 154 SER A O 1
ATOM 1206 N N . ASP A 1 155 ? -0.75 6.391 27.375 1 93.62 155 ASP A N 1
ATOM 1207 C CA . ASP A 1 155 ? -1.274 7.73 27.625 1 93.62 155 ASP A CA 1
ATOM 1208 C C . ASP A 1 155 ? -0.408 8.789 26.953 1 93.62 155 ASP A C 1
ATOM 1210 O O . ASP A 1 155 ? -0.725 9.984 27 1 93.62 155 ASP A O 1
ATOM 1214 N N . PHE A 1 156 ? 0.638 8.297 26.328 1 93.12 156 PHE A N 1
ATOM 1215 C CA . PHE A 1 156 ? 1.619 9.227 25.781 1 93.12 156 PHE A CA 1
ATOM 1216 C C . PHE A 1 156 ? 1.72 9.078 24.266 1 93.12 156 PHE A C 1
ATOM 1218 O O . PHE A 1 156 ? 1.223 8.109 23.703 1 93.12 156 PHE A O 1
ATOM 1225 N N . ILE A 1 157 ? 2.332 10.133 23.641 1 92.81 157 ILE A N 1
ATOM 1226 C CA . ILE A 1 157 ? 2.594 10.078 22.203 1 92.81 157 ILE A CA 1
ATOM 1227 C C . ILE A 1 157 ? 3.6 8.969 21.906 1 92.81 157 ILE A C 1
ATOM 1229 O O . ILE A 1 157 ? 4.625 8.859 22.578 1 92.81 157 ILE A O 1
ATOM 1233 N N . ILE A 1 158 ? 3.312 8.18 21.016 1 90 158 ILE A N 1
ATOM 1234 C CA . ILE A 1 158 ? 4.215 7.125 20.547 1 90 158 ILE A CA 1
ATOM 1235 C C . ILE A 1 158 ? 5.121 7.668 19.453 1 90 158 ILE A C 1
ATOM 1237 O O . ILE A 1 158 ? 4.676 7.887 18.328 1 90 158 ILE A O 1
ATOM 1241 N N . SER A 1 159 ? 6.355 7.906 19.797 1 88.19 159 SER A N 1
ATOM 1242 C CA . SER A 1 159 ? 7.309 8.516 18.875 1 88.19 159 SER A CA 1
ATOM 1243 C C . SER A 1 159 ? 8.742 8.094 19.203 1 88.19 159 SER A C 1
ATOM 1245 O O . SER A 1 159 ? 9.031 7.695 20.328 1 88.19 159 SER A O 1
ATOM 1247 N N . LYS A 1 160 ? 9.602 8.156 18.219 1 79.44 160 LYS A N 1
ATOM 1248 C CA . LYS A 1 160 ? 11.023 7.906 18.453 1 79.44 160 LYS A CA 1
ATOM 1249 C C . LYS A 1 160 ? 11.711 9.133 19.047 1 79.44 160 LYS A C 1
ATOM 1251 O O . LYS A 1 160 ? 12.805 9.031 19.594 1 79.44 160 LYS A O 1
ATOM 1256 N N . ASN A 1 161 ? 11.008 10.258 18.875 1 81.62 161 ASN A N 1
ATOM 1257 C CA . ASN A 1 161 ? 11.555 11.492 19.438 1 81.62 161 ASN A CA 1
ATOM 1258 C C . ASN A 1 161 ? 11.242 11.625 20.922 1 81.62 161 ASN A C 1
ATOM 1260 O O . ASN A 1 161 ? 10.086 11.781 21.297 1 81.62 161 ASN A O 1
ATOM 1264 N N . PRO A 1 162 ? 12.227 11.672 21.688 1 78.94 162 PRO A N 1
ATOM 1265 C CA . PRO A 1 162 ? 12.008 11.664 23.141 1 78.94 162 PRO A CA 1
ATOM 1266 C C . PRO A 1 162 ? 11.375 12.961 23.656 1 78.94 162 PRO A C 1
ATOM 1268 O O . PRO A 1 162 ? 10.844 12.992 24.766 1 78.94 162 PRO A O 1
ATOM 1271 N N . HIS A 1 163 ? 11.391 13.953 22.875 1 80.5 163 HIS A N 1
ATOM 1272 C CA . HIS A 1 163 ? 10.898 15.25 23.312 1 80.5 163 HIS A CA 1
ATOM 1273 C C . HIS A 1 163 ? 9.375 15.234 23.469 1 80.5 163 HIS A C 1
ATOM 1275 O O . HIS A 1 163 ? 8.812 16.125 24.109 1 80.5 163 HIS A O 1
ATOM 1281 N N . TRP A 1 164 ? 8.734 14.188 22.969 1 84.5 164 TRP A N 1
ATOM 1282 C CA . TRP A 1 164 ? 7.277 14.164 22.984 1 84.5 164 TRP A CA 1
ATOM 1283 C C . TRP A 1 164 ? 6.758 13.258 24.094 1 84.5 164 TRP A C 1
ATOM 1285 O O . TRP A 1 164 ? 5.551 13.219 24.344 1 84.5 164 TRP A O 1
ATOM 1295 N N . GLY A 1 165 ? 7.652 12.531 24.703 1 77.31 165 GLY A N 1
ATOM 1296 C CA . GLY A 1 165 ? 7.277 11.477 25.641 1 77.31 165 GLY A CA 1
ATOM 1297 C C . GLY A 1 165 ? 6.676 12.008 26.922 1 77.31 165 GLY A C 1
ATOM 1298 O O . GLY A 1 165 ? 6.066 11.258 27.688 1 77.31 165 GLY A O 1
ATOM 1299 N N . GLN A 1 166 ? 6.688 13.312 27.141 1 82.12 166 GLN A N 1
ATOM 1300 C CA . GLN A 1 166 ? 6.215 13.867 28.391 1 82.12 166 GLN A CA 1
ATOM 1301 C C . GLN A 1 166 ? 4.797 14.422 28.266 1 82.12 166 GLN A C 1
ATOM 1303 O O . GLN A 1 166 ? 4.211 14.891 29.234 1 82.12 166 GLN A O 1
ATOM 1308 N N . ILE A 1 167 ? 4.305 14.383 27.125 1 92.94 167 ILE A N 1
ATOM 1309 C CA . ILE A 1 167 ? 2.955 14.898 26.906 1 92.94 167 ILE A CA 1
ATOM 1310 C C . ILE A 1 167 ? 1.933 13.805 27.203 1 92.94 167 ILE A C 1
ATOM 1312 O O . ILE A 1 167 ? 1.792 12.844 26.438 1 92.94 167 ILE A O 1
ATOM 1316 N N . ASN A 1 168 ? 1.236 13.953 28.297 1 95.81 168 ASN A N 1
ATOM 1317 C CA . ASN A 1 168 ? 0.184 13.008 28.672 1 95.81 168 ASN A CA 1
ATOM 1318 C C . ASN A 1 168 ? -1.143 13.359 28 1 95.81 168 ASN A C 1
ATOM 1320 O O . ASN A 1 168 ? -1.798 14.328 28.391 1 95.81 168 ASN A O 1
ATOM 1324 N N . LEU A 1 169 ? -1.557 12.586 27.078 1 97.12 169 LEU A N 1
ATOM 1325 C CA . LEU A 1 169 ? -2.73 12.859 26.266 1 97.12 169 LEU A CA 1
ATOM 1326 C C . LEU A 1 169 ? -4.012 12.664 27.062 1 97.12 169 LEU A C 1
ATOM 1328 O O . LEU A 1 169 ? -5.004 13.359 26.828 1 97.12 169 LEU A O 1
ATOM 1332 N N . GLN A 1 170 ? -4.008 11.773 27.984 1 96.44 170 GLN A N 1
ATOM 1333 C CA . GLN A 1 170 ? -5.176 11.562 28.844 1 96.44 170 GLN A CA 1
ATOM 1334 C C . GLN A 1 170 ? -5.453 12.789 29.703 1 96.44 170 GLN A C 1
ATOM 1336 O O . GLN A 1 170 ? -6.605 13.188 29.875 1 96.44 170 GLN A O 1
ATOM 1341 N N . THR A 1 171 ? -4.398 13.305 30.203 1 97.19 171 THR A N 1
ATOM 1342 C CA . THR A 1 171 ? -4.52 14.523 30.984 1 97.19 171 THR A CA 1
ATOM 1343 C C . THR A 1 171 ? -5.137 15.648 30.156 1 97.19 171 THR A C 1
ATOM 1345 O O . THR A 1 171 ? -5.992 16.391 30.656 1 97.19 171 THR A O 1
ATOM 1348 N N . ILE A 1 172 ? -4.746 15.742 28.953 1 97.88 172 ILE A N 1
ATOM 1349 C CA . ILE A 1 172 ? -5.277 16.766 28.062 1 97.88 172 ILE A CA 1
ATOM 1350 C C . ILE A 1 172 ? -6.758 16.5 27.797 1 97.88 172 ILE A C 1
ATOM 1352 O O . ILE A 1 172 ? -7.582 17.422 27.875 1 97.88 172 ILE A O 1
ATOM 1356 N N . GLN A 1 173 ? -7.027 15.312 27.516 1 97.38 173 GLN A N 1
ATOM 1357 C CA . GLN A 1 173 ? -8.406 14.93 27.219 1 97.38 173 GLN A CA 1
ATOM 1358 C C . GLN A 1 173 ? -9.328 15.242 28.391 1 97.38 173 GLN A C 1
ATOM 1360 O O . GLN A 1 173 ? -10.445 15.719 28.203 1 97.38 173 GLN A O 1
ATOM 1365 N N . GLU A 1 174 ? -8.891 15.062 29.609 1 97.06 174 GLU A N 1
ATOM 1366 C CA . GLU A 1 174 ? -9.695 15.203 30.812 1 97.06 174 GLU A CA 1
ATOM 1367 C C . GLU A 1 174 ? -9.805 16.656 31.234 1 97.06 174 GLU A C 1
ATOM 1369 O O . GLU A 1 174 ? -10.656 17.016 32.062 1 97.06 174 GLU A O 1
ATOM 1374 N N . ALA A 1 175 ? -9.031 17.469 30.672 1 98.12 175 ALA A N 1
ATOM 1375 C CA . ALA A 1 175 ? -8.969 18.859 31.094 1 98.12 175 ALA A CA 1
ATOM 1376 C C . ALA A 1 175 ? -10.133 19.672 30.516 1 98.12 175 ALA A C 1
ATOM 1378 O O . ALA A 1 175 ? -10.383 20.797 30.922 1 98.12 175 ALA A O 1
ATOM 1379 N N . PHE A 1 176 ? -10.805 19.109 29.578 1 98.25 176 PHE A N 1
ATOM 1380 C CA . PHE A 1 176 ? -11.875 19.828 28.906 1 98.25 176 PHE A CA 1
ATOM 1381 C C . PHE A 1 176 ? -13.188 19.062 28.984 1 98.25 176 PHE A C 1
ATOM 1383 O O . PHE A 1 176 ? -13.188 17.828 28.969 1 98.25 176 PHE A O 1
ATOM 1390 N N . ASP A 1 177 ? -14.281 19.75 29.031 1 96.75 177 ASP A N 1
ATOM 1391 C CA . ASP A 1 177 ? -15.602 19.125 29 1 96.75 177 ASP A CA 1
ATOM 1392 C C . ASP A 1 177 ? -16 18.75 27.578 1 96.75 177 ASP A C 1
ATOM 1394 O O . ASP A 1 177 ? -16.891 17.922 27.359 1 96.75 177 ASP A O 1
ATOM 1398 N N . LEU A 1 178 ? -15.266 19.266 26.641 1 97.62 178 LEU A N 1
ATOM 1399 C CA . LEU A 1 178 ? -15.469 18.984 25.219 1 97.62 178 LEU A CA 1
ATOM 1400 C C . LEU A 1 178 ? -14.75 17.703 24.812 1 97.62 178 LEU A C 1
ATOM 1402 O O . LEU A 1 178 ? -13.734 17.344 25.406 1 97.62 178 LEU A O 1
ATOM 1406 N N . PRO A 1 179 ? -15.336 16.953 23.781 1 97.81 179 PRO A N 1
ATOM 1407 C CA . PRO A 1 179 ? -14.531 15.859 23.219 1 97.81 179 PRO A CA 1
ATOM 1408 C C . PRO A 1 179 ? -13.18 16.328 22.703 1 97.81 179 PRO A C 1
ATOM 1410 O O . PRO A 1 179 ? -13.078 17.406 22.109 1 97.81 179 PRO A O 1
ATOM 1413 N N . VAL A 1 180 ? -12.148 15.57 23.016 1 98.56 180 VAL A N 1
ATOM 1414 C CA . VAL A 1 180 ? -10.797 15.844 22.547 1 98.56 180 VAL A CA 1
ATOM 1415 C C . VAL A 1 180 ? -10.281 14.648 21.734 1 98.56 180 VAL A C 1
ATOM 1417 O O . VAL A 1 180 ? -10.258 13.523 22.234 1 98.56 180 VAL A O 1
ATOM 1420 N N . TYR A 1 181 ? -9.867 14.914 20.484 1 97.75 181 TYR A N 1
ATOM 1421 C CA . TYR A 1 181 ? -9.375 13.859 19.594 1 97.75 181 TYR A CA 1
ATOM 1422 C C . TYR A 1 181 ? -7.902 14.07 19.266 1 97.75 181 TYR A C 1
ATOM 1424 O O . TYR A 1 181 ? -7.406 15.195 19.297 1 97.75 181 TYR A O 1
ATOM 1432 N N . PHE A 1 182 ? -7.238 12.953 18.969 1 97.31 182 PHE A N 1
ATOM 1433 C CA . PHE A 1 182 ? -5.824 12.977 18.625 1 97.31 182 PHE A CA 1
ATOM 1434 C C . PHE A 1 182 ? -5.57 12.156 17.359 1 97.31 182 PHE A C 1
ATOM 1436 O O . PHE A 1 182 ? -6.207 11.125 17.141 1 97.31 182 PHE A O 1
ATOM 1443 N N . ALA A 1 183 ? -4.648 12.578 16.531 1 96.69 183 ALA A N 1
ATOM 1444 C CA . ALA A 1 183 ? -4.148 11.75 15.438 1 96.69 183 ALA A CA 1
ATOM 1445 C C . ALA A 1 183 ? -2.787 12.242 14.961 1 96.69 183 ALA A C 1
ATOM 1447 O O . ALA A 1 183 ? -2.385 13.367 15.258 1 96.69 183 ALA A O 1
ATOM 1448 N N . ASN A 1 184 ? -2.086 11.406 14.273 1 95.69 184 ASN A N 1
ATOM 1449 C CA . ASN A 1 184 ? -0.869 11.805 13.578 1 95.69 184 ASN A CA 1
ATOM 1450 C C . ASN A 1 184 ? -1.134 12.945 12.602 1 95.69 184 ASN A C 1
ATOM 1452 O O . ASN A 1 184 ? -2.152 12.953 11.914 1 95.69 184 ASN A O 1
ATOM 1456 N N . LYS A 1 185 ? -0.212 13.852 12.539 1 96.5 185 LYS A N 1
ATOM 1457 C CA . LYS A 1 185 ? -0.386 15.039 11.719 1 96.5 185 LYS A CA 1
ATOM 1458 C C . LYS A 1 185 ? -0.657 14.672 10.266 1 96.5 185 LYS A C 1
ATOM 1460 O O . LYS A 1 185 ? -1.477 15.305 9.594 1 96.5 185 LYS A O 1
ATOM 1465 N N . SER A 1 186 ? 0.037 13.625 9.727 1 96.75 186 SER A N 1
ATOM 1466 C CA . SER A 1 186 ? -0.18 13.219 8.344 1 96.75 186 SER A CA 1
ATOM 1467 C C . SER A 1 186 ? -1.585 12.656 8.148 1 96.75 186 SER A C 1
ATOM 1469 O O . SER A 1 186 ? -2.191 12.852 7.09 1 96.75 186 SER A O 1
ATOM 1471 N N . HIS A 1 187 ? -2.109 12 9.133 1 97.62 187 HIS A N 1
ATOM 1472 C CA . HIS A 1 187 ? -3.482 11.508 9.078 1 97.62 187 HIS A CA 1
ATOM 1473 C C . HIS A 1 187 ? -4.477 12.664 9.062 1 97.62 187 HIS A C 1
ATOM 1475 O O . HIS A 1 187 ? -5.469 12.633 8.328 1 97.62 187 HIS A O 1
ATOM 1481 N N . CYS A 1 188 ? -4.184 13.656 9.875 1 97.88 188 CYS A N 1
ATOM 1482 C CA . CYS A 1 188 ? -5.027 14.844 9.875 1 97.88 188 CYS A CA 1
ATOM 1483 C C . CYS A 1 188 ? -5.051 15.492 8.492 1 97.88 188 CYS A C 1
ATOM 1485 O O . CYS A 1 188 ? -6.117 15.844 7.988 1 97.88 188 CYS A O 1
ATOM 1487 N N . LEU A 1 189 ? -3.871 15.609 7.922 1 98.06 189 LEU A N 1
ATOM 1488 C CA . LEU A 1 189 ? -3.764 16.203 6.594 1 98.06 189 LEU A CA 1
ATOM 1489 C C . LEU A 1 189 ? -4.57 15.422 5.57 1 98.06 189 LEU A C 1
ATOM 1491 O O . LEU A 1 189 ? -5.285 16 4.754 1 98.06 189 LEU A O 1
ATOM 1495 N N . THR A 1 190 ? -4.457 14.156 5.625 1 97.88 190 THR A N 1
ATOM 1496 C CA . THR A 1 190 ? -5.141 13.273 4.688 1 97.88 190 THR A CA 1
ATOM 1497 C C . THR A 1 190 ? -6.656 13.391 4.836 1 97.88 190 THR A C 1
ATOM 1499 O O . THR A 1 190 ? -7.375 13.539 3.846 1 97.88 190 THR A O 1
ATOM 1502 N N . MET A 1 191 ? -7.113 13.375 6.035 1 97.56 191 MET A N 1
ATOM 1503 C CA . MET A 1 191 ? -8.547 13.516 6.285 1 97.56 191 MET A CA 1
ATOM 1504 C C . MET A 1 191 ? -9.047 14.883 5.82 1 97.56 191 MET A C 1
ATOM 1506 O O . MET A 1 191 ? -10.094 14.977 5.184 1 97.56 191 MET A O 1
ATOM 1510 N N . ALA A 1 192 ? -8.289 15.891 6.113 1 98.06 192 ALA A N 1
ATOM 1511 C CA . ALA A 1 192 ? -8.68 17.25 5.738 1 98.06 192 ALA A CA 1
ATOM 1512 C C . ALA A 1 192 ? -8.758 17.391 4.219 1 98.06 192 ALA A C 1
ATOM 1514 O O . ALA A 1 192 ? -9.648 18.062 3.699 1 98.06 192 ALA A O 1
ATOM 1515 N N . GLU A 1 193 ? -7.777 16.766 3.537 1 97.19 193 GLU A N 1
ATOM 1516 C CA . GLU A 1 193 ? -7.797 16.844 2.078 1 97.19 193 GLU A CA 1
ATOM 1517 C C . GLU A 1 193 ? -9.086 16.25 1.514 1 97.19 193 GLU A C 1
ATOM 1519 O O . GLU A 1 193 ? -9.68 16.812 0.587 1 97.19 193 GLU A O 1
ATOM 1524 N N . ARG A 1 194 ? -9.516 15.172 2.074 1 97.06 194 ARG A N 1
ATOM 1525 C CA . ARG A 1 194 ? -10.734 14.531 1.588 1 97.06 194 ARG A CA 1
ATOM 1526 C C . ARG A 1 194 ? -11.969 15.367 1.928 1 97.06 194 ARG A C 1
ATOM 1528 O O . ARG A 1 194 ? -12.891 15.477 1.12 1 97.06 194 ARG A O 1
ATOM 1535 N N . LEU A 1 195 ? -11.984 16.031 3.094 1 97.06 195 LEU A N 1
ATOM 1536 C CA . LEU A 1 195 ? -13.211 16.625 3.627 1 97.06 195 LEU A CA 1
ATOM 1537 C C . LEU A 1 195 ? -13.32 18.094 3.254 1 97.06 195 LEU A C 1
ATOM 1539 O O . LEU A 1 195 ? -14.422 18.609 3.059 1 97.06 195 LEU A O 1
ATOM 1543 N N . PHE A 1 196 ? -12.219 18.781 3.199 1 97 196 PHE A N 1
ATOM 1544 C CA . PHE A 1 196 ? -12.266 20.234 3.123 1 97 196 PHE A CA 1
ATOM 1545 C C . PHE A 1 196 ? -11.969 20.703 1.706 1 97 196 PHE A C 1
ATOM 1547 O O . PHE A 1 196 ? -12.18 21.875 1.382 1 97 196 PHE A O 1
ATOM 1554 N N . SER A 1 197 ? -11.5 19.812 0.833 1 93.38 197 SER A N 1
ATOM 1555 C CA . SER A 1 197 ? -11.234 20.172 -0.555 1 93.38 197 SER A CA 1
ATOM 1556 C C . SER A 1 197 ? -12.359 19.703 -1.473 1 93.38 197 SER A C 1
ATOM 1558 O O . SER A 1 197 ? -13.102 18.781 -1.134 1 93.38 197 SER A O 1
ATOM 1560 N N . TYR A 1 198 ? -12.523 20.391 -2.582 1 85.75 198 TYR A N 1
ATOM 1561 C CA . TYR A 1 198 ? -13.516 20.016 -3.58 1 85.75 198 TYR A CA 1
ATOM 1562 C C . TYR A 1 198 ? -12.93 19.031 -4.594 1 85.75 198 TYR A C 1
ATOM 1564 O O . TYR A 1 198 ? -11.953 19.344 -5.27 1 85.75 198 TYR A O 1
ATOM 1572 N N . HIS A 1 199 ? -13.469 17.844 -4.602 1 83.75 199 HIS A N 1
ATOM 1573 C CA . HIS A 1 199 ? -13.086 16.828 -5.582 1 83.75 199 HIS A CA 1
ATOM 1574 C C . HIS A 1 199 ? -14.312 16.25 -6.273 1 83.75 199 HIS A C 1
ATOM 1576 O O . HIS A 1 199 ? -15.328 15.984 -5.625 1 83.75 199 HIS A O 1
ATOM 1582 N N . PRO A 1 200 ? -14.172 16.094 -7.551 1 80 200 PRO A N 1
ATOM 1583 C CA . PRO A 1 200 ? -15.305 15.477 -8.234 1 80 200 PRO A CA 1
ATOM 1584 C C . PRO A 1 200 ? -15.43 13.984 -7.938 1 80 200 PRO A C 1
ATOM 1586 O O . PRO A 1 200 ? -16.5 13.398 -8.109 1 80 200 PRO A O 1
ATOM 1589 N N . THR A 1 201 ? -14.305 13.461 -7.613 1 86.31 201 THR A N 1
ATOM 1590 C CA . THR A 1 201 ? -14.273 12.023 -7.352 1 86.31 201 THR A CA 1
ATOM 1591 C C . THR A 1 201 ? -13.672 11.734 -5.98 1 86.31 201 THR A C 1
ATOM 1593 O O . THR A 1 201 ? -12.945 12.57 -5.43 1 86.31 201 THR A O 1
ATOM 1596 N N . ASP A 1 202 ? -14.117 10.812 -5.301 1 91.19 202 ASP A N 1
ATOM 1597 C CA . ASP A 1 202 ? -13.539 10.336 -4.051 1 91.19 202 ASP A CA 1
ATOM 1598 C C . ASP A 1 202 ? -12.414 9.336 -4.309 1 91.19 202 ASP A C 1
ATOM 1600 O O . ASP A 1 202 ? -12.422 8.227 -3.768 1 91.19 202 ASP A O 1
ATOM 1604 N N . SER A 1 203 ? -11.438 9.836 -5.074 1 92.94 203 SER A N 1
ATOM 1605 C CA . SER A 1 203 ? -10.367 8.969 -5.547 1 92.94 203 SER A CA 1
ATOM 1606 C C . SER A 1 203 ? -9.336 8.703 -4.449 1 92.94 203 SER A C 1
ATOM 1608 O O . SER A 1 203 ? -9.234 9.477 -3.492 1 92.94 203 SER A O 1
ATOM 1610 N N . ASN A 1 204 ? -8.617 7.594 -4.617 1 96.25 204 ASN A N 1
ATOM 1611 C CA . ASN A 1 204 ? -7.477 7.301 -3.758 1 96.25 204 ASN A CA 1
ATOM 1612 C C . ASN A 1 204 ? -6.363 8.328 -3.93 1 96.25 204 ASN A C 1
ATOM 1614 O O . ASN A 1 204 ? -6.102 8.781 -5.047 1 96.25 204 ASN A O 1
ATOM 1618 N N . PHE A 1 205 ? -5.695 8.695 -2.828 1 97.5 205 PHE A N 1
ATOM 1619 C CA . PHE A 1 205 ? -4.582 9.625 -2.941 1 97.5 205 PHE A CA 1
ATOM 1620 C C . PHE A 1 205 ? -3.588 9.422 -1.803 1 97.5 205 PHE A C 1
ATOM 1622 O O . PHE A 1 205 ? -3.883 8.719 -0.835 1 97.5 205 PHE A O 1
ATOM 1629 N N . ILE A 1 206 ? -2.385 10.031 -1.98 1 98.25 206 ILE A N 1
ATOM 1630 C CA . ILE A 1 206 ? -1.326 10.039 -0.976 1 98.25 206 ILE A CA 1
ATOM 1631 C C . ILE A 1 206 ? -1.062 11.469 -0.515 1 98.25 206 ILE A C 1
ATOM 1633 O O . ILE A 1 206 ? -1.046 12.398 -1.327 1 98.25 206 ILE A O 1
ATOM 1637 N N . VAL A 1 207 ? -0.998 11.648 0.729 1 98.44 207 VAL A N 1
ATOM 1638 C CA . VAL A 1 207 ? -0.388 12.867 1.262 1 98.44 207 VAL A CA 1
ATOM 1639 C C . VAL A 1 207 ? 1.05 12.578 1.688 1 98.44 207 VAL A C 1
ATOM 1641 O O . VAL A 1 207 ? 1.289 11.75 2.572 1 98.44 207 VAL A O 1
ATOM 1644 N N . TYR A 1 208 ? 1.967 13.188 1.01 1 98.5 208 TYR A N 1
ATOM 1645 C CA . TYR A 1 208 ? 3.404 13.07 1.229 1 98.5 208 TYR A CA 1
ATOM 1646 C C . TYR A 1 208 ? 3.938 14.273 2 1 98.5 208 TYR A C 1
ATOM 1648 O O . TYR A 1 208 ? 4.125 15.352 1.433 1 98.5 208 TYR A O 1
ATOM 1656 N N . HIS A 1 209 ? 4.234 14.062 3.301 1 98 209 HIS A N 1
ATOM 1657 C CA . HIS A 1 209 ? 4.559 15.164 4.207 1 98 209 HIS A CA 1
ATOM 1658 C C . HIS A 1 209 ? 6.047 15.188 4.531 1 98 209 HIS A C 1
ATOM 1660 O O . HIS A 1 209 ? 6.586 14.219 5.078 1 98 209 HIS A O 1
ATOM 1666 N N . VAL A 1 210 ? 6.719 16.297 4.176 1 97.62 210 VAL A N 1
ATOM 1667 C CA . VAL A 1 210 ? 8.133 16.484 4.469 1 97.62 210 VAL A CA 1
ATOM 1668 C C . VAL A 1 210 ? 8.305 17.578 5.512 1 97.62 210 VAL A C 1
ATOM 1670 O O . VAL A 1 210 ? 7.953 18.734 5.27 1 97.62 210 VAL A O 1
ATOM 1673 N N . ALA A 1 211 ? 8.742 17.281 6.609 1 94.81 211 ALA A N 1
ATOM 1674 C CA . ALA A 1 211 ? 9.078 18.172 7.715 1 94.81 211 ALA A CA 1
ATOM 1675 C C . ALA A 1 211 ? 10.328 17.703 8.445 1 94.81 211 ALA A C 1
ATOM 1677 O O . ALA A 1 211 ? 11.352 17.422 7.816 1 94.81 211 ALA A O 1
ATOM 1678 N N . ARG A 1 212 ? 10.273 17.656 9.727 1 91.12 212 ARG A N 1
ATOM 1679 C CA . ARG A 1 212 ? 11.445 17.125 10.406 1 91.12 212 ARG A CA 1
ATOM 1680 C C . ARG A 1 212 ? 11.828 15.758 9.852 1 91.12 212 ARG A C 1
ATOM 1682 O O . ARG A 1 212 ? 13.008 15.492 9.617 1 91.12 212 ARG A O 1
ATOM 1689 N N . GLY A 1 213 ? 10.852 14.945 9.664 1 94.5 213 GLY A N 1
ATOM 1690 C CA . GLY A 1 213 ? 10.977 13.672 8.977 1 94.5 213 GLY A CA 1
ATOM 1691 C C . GLY A 1 213 ? 10.125 13.594 7.719 1 94.5 213 GLY A C 1
ATOM 1692 O O . GLY A 1 213 ? 9.75 14.617 7.156 1 94.5 213 GLY A O 1
ATOM 1693 N N . ILE A 1 214 ? 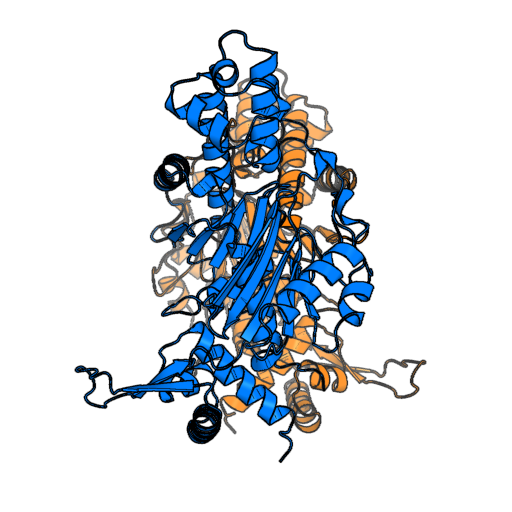9.945 12.453 7.199 1 97.5 214 ILE A N 1
ATOM 1694 C CA . ILE A 1 214 ? 9.102 12.227 6.031 1 97.5 214 ILE A CA 1
ATOM 1695 C C . ILE A 1 214 ? 8.086 11.125 6.332 1 97.5 214 ILE A C 1
ATOM 1697 O O . ILE A 1 214 ? 8.453 10.055 6.809 1 97.5 214 ILE A O 1
ATOM 1701 N N . HIS A 1 215 ? 6.848 11.43 6.137 1 97.25 215 HIS A N 1
ATOM 1702 C CA . HIS A 1 215 ? 5.75 10.492 6.367 1 97.25 215 HIS A CA 1
ATOM 1703 C C . HIS A 1 215 ? 4.73 10.555 5.234 1 97.25 215 HIS A C 1
ATOM 1705 O O . HIS A 1 215 ? 4.535 11.609 4.625 1 97.25 215 HIS A O 1
ATOM 1711 N N . CYS A 1 216 ? 4.168 9.461 4.891 1 97.31 216 CYS A N 1
ATOM 1712 C CA . CYS A 1 216 ? 3.053 9.492 3.951 1 97.31 216 CYS A CA 1
ATOM 1713 C C . CYS A 1 216 ? 1.821 8.82 4.547 1 97.31 216 CYS A C 1
ATOM 1715 O O . CYS A 1 216 ? 1.94 7.934 5.395 1 97.31 216 CYS A O 1
ATOM 1717 N N . SER A 1 217 ? 0.726 9.32 4.262 1 97.62 217 SER A N 1
ATOM 1718 C CA . SER A 1 217 ? -0.58 8.75 4.586 1 97.62 217 SER A CA 1
ATOM 1719 C C . SER A 1 217 ? -1.436 8.578 3.336 1 97.62 217 SER A C 1
ATOM 1721 O O . SER A 1 217 ? -1.291 9.336 2.369 1 97.62 217 SER A O 1
ATOM 1723 N N . TYR A 1 218 ? -2.225 7.512 3.293 1 95.25 218 TYR A N 1
ATOM 1724 C CA . TYR A 1 218 ? -2.959 7.156 2.084 1 95.25 218 TYR A CA 1
ATOM 1725 C C . TYR A 1 218 ? -4.453 7.051 2.363 1 95.25 218 TYR A C 1
ATOM 1727 O O . TYR A 1 218 ? -4.863 6.473 3.371 1 95.25 218 TYR A O 1
ATOM 1735 N N . MET A 1 219 ? -5.211 7.715 1.504 1 96.31 219 MET A N 1
ATOM 1736 C CA . MET A 1 219 ? -6.648 7.469 1.415 1 96.31 219 MET A CA 1
ATOM 1737 C C . MET A 1 219 ? -6.949 6.352 0.426 1 96.31 219 MET A C 1
ATOM 1739 O O . MET A 1 219 ? -6.504 6.395 -0.723 1 96.31 219 MET A O 1
ATOM 1743 N N . TYR A 1 220 ? -7.559 5.285 0.869 1 94.19 220 TYR A N 1
ATOM 1744 C CA . TYR A 1 220 ? -7.938 4.168 0.012 1 94.19 220 TYR A CA 1
ATOM 1745 C C . TYR A 1 220 ? -9.414 3.832 0.176 1 94.19 220 TYR A C 1
ATOM 1747 O O . TYR A 1 220 ? -9.852 3.449 1.263 1 94.19 220 TYR A O 1
ATOM 1755 N N . LYS A 1 221 ? -10.141 3.963 -0.859 1 92.38 221 LYS A N 1
ATOM 1756 C CA . LYS A 1 221 ? -11.57 3.688 -0.905 1 92.38 221 LYS A CA 1
ATOM 1757 C C . LYS A 1 221 ? -12.305 4.398 0.229 1 92.38 221 LYS A C 1
ATOM 1759 O O . LYS A 1 221 ? -13.078 3.777 0.961 1 92.38 221 LYS A O 1
ATOM 1764 N N . GLY A 1 222 ? -11.945 5.648 0.464 1 92.75 222 GLY A N 1
ATOM 1765 C CA . GLY A 1 222 ? -12.695 6.551 1.327 1 92.75 222 GLY A CA 1
ATOM 1766 C C . GLY A 1 222 ? -12.258 6.484 2.779 1 92.75 222 GLY A C 1
ATOM 1767 O O . GLY A 1 222 ? -12.859 7.129 3.643 1 92.75 222 GLY A O 1
ATOM 1768 N N . SER A 1 223 ? -11.227 5.703 3.066 1 93.94 223 SER A N 1
ATOM 1769 C CA . SER A 1 223 ? -10.711 5.617 4.43 1 93.94 223 SER A CA 1
ATOM 1770 C C . SER A 1 223 ? -9.188 5.688 4.445 1 93.94 223 SER A C 1
ATOM 1772 O O . SER A 1 223 ? -8.531 5.324 3.467 1 93.94 223 SER A O 1
ATOM 1774 N N . ILE A 1 224 ? -8.688 6.195 5.531 1 95.62 224 ILE A N 1
ATOM 1775 C CA . ILE A 1 224 ? -7.234 6.191 5.688 1 95.62 224 ILE A CA 1
ATOM 1776 C C . ILE A 1 224 ? -6.73 4.75 5.781 1 95.62 224 ILE A C 1
ATOM 1778 O O . ILE A 1 224 ? -7.262 3.951 6.555 1 95.62 224 ILE A O 1
ATOM 1782 N N . TYR A 1 225 ? -5.758 4.5 4.965 1 93.81 225 TYR A N 1
ATOM 1783 C CA . TYR A 1 225 ? -5.215 3.15 4.883 1 93.81 225 TYR A CA 1
ATOM 1784 C C . TYR A 1 225 ? -4.469 2.785 6.16 1 93.81 225 TYR A C 1
ATOM 1786 O O . TYR A 1 225 ? -3.561 3.502 6.582 1 93.81 225 TYR A O 1
ATOM 1794 N N . SER A 1 226 ? -4.879 1.743 6.852 1 90.38 226 SER A N 1
ATOM 1795 C CA . SER A 1 226 ? -4.227 1.071 7.969 1 90.38 226 SER A CA 1
ATOM 1796 C C . SER A 1 226 ? -3.82 2.066 9.055 1 90.38 226 SER A C 1
ATOM 1798 O O . SER A 1 226 ? -2.66 2.105 9.469 1 90.38 226 SER A O 1
ATOM 1800 N N . GLN A 1 227 ? -4.715 2.758 9.531 1 85.69 227 GLN A N 1
ATOM 1801 C CA . GLN A 1 227 ? -4.477 3.818 10.508 1 85.69 227 GLN A CA 1
ATOM 1802 C C . GLN A 1 227 ? -3.969 3.246 11.828 1 85.69 227 GLN A C 1
ATOM 1804 O O . GLN A 1 227 ? -3.232 3.914 12.555 1 85.69 227 GLN A O 1
ATOM 1809 N N . GLU A 1 228 ? -4.254 2.004 12.109 1 85.31 228 GLU A N 1
ATOM 1810 C CA . GLU A 1 228 ? -3.938 1.427 13.406 1 85.31 228 GLU A CA 1
ATOM 1811 C C . GLU A 1 228 ? -2.514 0.877 13.438 1 85.31 228 GLU A C 1
ATOM 1813 O O . GLU A 1 228 ? -1.969 0.612 14.516 1 85.31 228 GLU A O 1
ATOM 1818 N N . ASN A 1 229 ? -1.965 0.603 12.336 1 91.38 229 ASN A N 1
ATOM 1819 C CA . ASN A 1 229 ? -0.577 0.166 12.242 1 91.38 229 ASN A CA 1
ATOM 1820 C C . ASN A 1 229 ? 0.375 1.349 12.094 1 91.38 229 ASN A C 1
ATOM 1822 O O . ASN A 1 229 ? 0.501 1.917 11.008 1 91.38 229 ASN A O 1
ATOM 1826 N N . TYR A 1 230 ? 1.122 1.636 13.133 1 89.5 230 TYR A N 1
ATOM 1827 C CA . TYR A 1 230 ? 1.937 2.844 13.219 1 89.5 230 TYR A CA 1
ATOM 1828 C C . TYR A 1 230 ? 3.086 2.803 12.219 1 89.5 230 TYR A C 1
ATOM 1830 O O . TYR A 1 230 ? 3.688 3.836 11.914 1 89.5 230 TYR A O 1
ATOM 1838 N N . LEU A 1 231 ? 3.383 1.651 11.758 1 92.62 231 LEU A N 1
ATOM 1839 C CA . LEU A 1 231 ? 4.52 1.501 10.859 1 92.62 231 LEU A CA 1
ATOM 1840 C C . LEU A 1 231 ? 4.18 2.018 9.461 1 92.62 231 LEU A C 1
ATOM 1842 O O . LEU A 1 231 ? 5.059 2.492 8.742 1 92.62 231 LEU A O 1
ATOM 1846 N N . ILE A 1 232 ? 2.91 1.942 9.172 1 95.12 232 ILE A N 1
ATOM 1847 C CA . ILE A 1 232 ? 2.479 2.271 7.816 1 95.12 232 ILE A CA 1
ATOM 1848 C C . ILE A 1 232 ? 2.605 3.777 7.59 1 95.12 232 ILE A C 1
ATOM 1850 O O . ILE A 1 232 ? 2.068 4.574 8.359 1 95.12 232 ILE A O 1
ATOM 1854 N N . GLY A 1 233 ? 3.373 4.125 6.531 1 96.06 233 GLY A N 1
ATOM 1855 C CA . GLY A 1 233 ? 3.564 5.523 6.176 1 96.06 233 GLY A CA 1
ATOM 1856 C C . GLY A 1 233 ? 4.926 6.059 6.574 1 96.06 233 GLY A C 1
ATOM 1857 O O . GLY A 1 233 ? 5.293 7.176 6.203 1 96.06 233 GLY A O 1
ATOM 1858 N N . GLU A 1 234 ? 5.688 5.258 7.297 1 96.06 234 GLU A N 1
ATOM 1859 C CA . GLU A 1 234 ? 7.031 5.672 7.684 1 96.06 234 GLU A CA 1
ATOM 1860 C C . GLU A 1 234 ? 7.996 5.586 6.504 1 96.06 234 GLU A C 1
ATOM 1862 O O . GLU A 1 234 ? 9.07 4.984 6.613 1 96.06 234 GLU A O 1
ATOM 1867 N N . VAL A 1 235 ? 7.672 6.297 5.484 1 98 235 VAL A N 1
ATOM 1868 C CA . VAL A 1 235 ? 8.398 6.246 4.223 1 98 235 VAL A CA 1
ATOM 1869 C C . VAL A 1 235 ? 9.805 6.812 4.414 1 98 235 VAL A C 1
ATOM 1871 O O . VAL A 1 235 ? 10.75 6.398 3.736 1 98 235 VAL A O 1
ATOM 1874 N N . GLY A 1 236 ? 9.961 7.695 5.348 1 97.94 236 GLY A N 1
ATOM 1875 C CA . GLY A 1 236 ? 11.273 8.25 5.648 1 97.94 236 GLY A CA 1
ATOM 1876 C C . GLY A 1 236 ? 12.289 7.199 6.043 1 97.94 236 GLY A C 1
ATOM 1877 O O . GLY A 1 236 ? 13.5 7.402 5.879 1 97.94 236 GLY A O 1
ATOM 1878 N N . HIS A 1 237 ? 11.828 6.055 6.488 1 97.06 237 HIS A N 1
ATOM 1879 C CA . HIS A 1 237 ? 12.727 5.008 6.973 1 97.06 237 HIS A CA 1
ATOM 1880 C C . HIS A 1 237 ? 12.797 3.844 5.984 1 97.06 237 HIS A C 1
ATOM 1882 O O . HIS A 1 237 ? 13.289 2.768 6.324 1 97.06 237 HIS A O 1
ATOM 1888 N N . THR A 1 238 ? 12.273 4.031 4.824 1 98.12 238 THR A N 1
ATOM 1889 C CA . THR A 1 238 ? 12.562 3.08 3.754 1 98.12 238 THR A CA 1
ATOM 1890 C C . THR A 1 238 ? 13.977 3.271 3.223 1 98.12 238 THR A C 1
ATOM 1892 O O . THR A 1 238 ? 14.453 4.402 3.09 1 98.12 238 THR A O 1
ATOM 1895 N N . VAL A 1 239 ? 14.633 2.184 3.006 1 98.25 239 VAL A N 1
ATOM 1896 C CA . VAL A 1 239 ? 16 2.213 2.49 1 98.25 239 VAL A CA 1
ATOM 1897 C C . VAL A 1 239 ? 15.977 2.4 0.975 1 98.25 239 VAL A C 1
ATOM 1899 O O . VAL A 1 239 ? 15.359 1.612 0.254 1 98.25 239 VAL A O 1
ATOM 1902 N N . ILE A 1 240 ? 16.688 3.414 0.491 1 97.56 240 ILE A N 1
ATOM 1903 C CA . ILE A 1 240 ? 16.719 3.711 -0.937 1 97.56 240 ILE A CA 1
ATOM 1904 C C . ILE A 1 240 ? 18.156 3.736 -1.432 1 97.56 240 ILE A C 1
ATOM 1906 O O . ILE A 1 240 ? 18.406 3.9 -2.627 1 97.56 240 ILE A O 1
ATOM 1910 N N . ASN A 1 241 ? 19.078 3.645 -0.573 1 97.44 241 ASN A N 1
ATOM 1911 C CA . ASN A 1 241 ? 20.516 3.543 -0.877 1 97.44 241 ASN A CA 1
ATOM 1912 C C . ASN A 1 241 ? 21.25 2.695 0.156 1 97.44 241 ASN A C 1
ATOM 1914 O O . ASN A 1 241 ? 21.828 3.23 1.099 1 97.44 241 ASN A O 1
ATOM 1918 N N . PRO A 1 242 ? 21.297 1.406 -0.063 1 95.56 242 PRO A N 1
ATOM 1919 C CA . PRO A 1 242 ? 21.844 0.493 0.947 1 95.56 242 PRO A CA 1
ATOM 1920 C C . PRO A 1 242 ? 23.266 0.854 1.37 1 95.56 242 PRO A C 1
ATOM 1922 O O . PRO A 1 242 ? 23.703 0.481 2.463 1 95.56 242 PRO A O 1
ATOM 1925 N N . GLU A 1 243 ? 24 1.555 0.588 1 94.12 243 GLU A N 1
ATOM 1926 C CA . GLU A 1 243 ? 25.375 1.93 0.896 1 94.12 243 GLU A CA 1
ATOM 1927 C C . GLU A 1 243 ? 25.453 3.375 1.381 1 94.12 243 GLU A C 1
ATOM 1929 O O . GLU A 1 243 ? 26.547 3.945 1.462 1 94.12 243 GLU A O 1
ATOM 1934 N N . GLY A 1 244 ? 24.375 3.914 1.694 1 95.44 244 GLY A N 1
ATOM 1935 C CA . GLY A 1 244 ? 24.312 5.328 2.021 1 95.44 244 GLY A CA 1
ATOM 1936 C C . GLY A 1 244 ? 24.562 5.613 3.49 1 95.44 244 GLY A C 1
ATOM 1937 O O . GLY A 1 244 ? 25.172 4.805 4.191 1 95.44 244 GLY A O 1
ATOM 1938 N N . GLU A 1 245 ? 24.172 6.754 3.895 1 95.56 245 GLU A N 1
ATOM 1939 C CA . GLU A 1 245 ? 24.438 7.273 5.234 1 95.56 245 GLU A CA 1
ATOM 1940 C C . GLU A 1 245 ? 23.641 6.5 6.289 1 95.56 245 GLU A C 1
ATOM 1942 O O . GLU A 1 245 ? 22.578 5.949 5.992 1 95.56 245 GLU A O 1
ATOM 1947 N N . ARG A 1 246 ? 24.156 6.488 7.477 1 96.12 246 ARG A N 1
ATOM 1948 C CA . ARG A 1 246 ? 23.484 5.836 8.594 1 96.12 246 ARG A CA 1
ATOM 1949 C C . ARG A 1 246 ? 22.297 6.672 9.086 1 96.12 246 ARG A C 1
ATOM 1951 O O . ARG A 1 246 ? 22.422 7.895 9.219 1 96.12 246 ARG A O 1
ATOM 1958 N N . CYS A 1 247 ? 21.266 6.035 9.297 1 95.94 247 CYS A N 1
ATOM 1959 C CA . CYS A 1 247 ? 20.062 6.668 9.844 1 95.94 247 CYS A CA 1
ATOM 1960 C C . CYS A 1 247 ? 19.969 6.434 11.352 1 95.94 247 CYS A C 1
ATOM 1962 O O . CYS A 1 247 ? 20.375 5.383 11.844 1 95.94 247 CYS A O 1
ATOM 1964 N N . PRO A 1 248 ? 19.406 7.348 12.094 1 90.69 248 PRO A N 1
ATOM 1965 C CA . PRO A 1 248 ? 19.234 7.137 13.531 1 90.69 248 PRO A CA 1
ATOM 1966 C C . PRO A 1 248 ? 18.391 5.906 13.852 1 90.69 248 PRO A C 1
ATOM 1968 O O . PRO A 1 248 ? 18.438 5.402 14.977 1 90.69 248 PRO A O 1
ATOM 1971 N N . CYS A 1 249 ? 17.672 5.406 12.93 1 91.62 249 CYS A N 1
ATOM 1972 C CA . CYS A 1 249 ? 16.844 4.234 13.172 1 91.62 249 CYS A CA 1
ATOM 1973 C C . CYS A 1 249 ? 17.672 2.961 13.172 1 91.62 249 CYS A C 1
ATOM 1975 O O . CYS A 1 249 ? 17.188 1.89 13.539 1 91.62 249 CYS A O 1
ATOM 1977 N N . GLY A 1 250 ? 18.922 3.049 12.719 1 93 250 GLY A N 1
ATOM 1978 C CA . GLY A 1 250 ? 19.828 1.906 12.711 1 93 250 GLY A CA 1
ATOM 1979 C C . GLY A 1 250 ? 20.125 1.386 11.32 1 93 250 GLY A C 1
ATOM 1980 O O . GLY A 1 250 ? 21.109 0.673 11.109 1 93 250 GLY A O 1
ATOM 1981 N N . LYS A 1 251 ? 19.391 1.771 10.312 1 95 251 LYS A N 1
ATOM 1982 C CA . LYS A 1 251 ? 19.594 1.324 8.938 1 95 251 LYS A CA 1
ATOM 1983 C C . LYS A 1 251 ? 20.531 2.268 8.188 1 95 251 LYS A C 1
ATOM 1985 O O . LYS A 1 251 ? 20.859 3.342 8.688 1 95 251 LYS A O 1
ATOM 1990 N N . HIS A 1 252 ? 20.938 1.817 7.086 1 95.81 252 HIS A N 1
ATOM 1991 C CA . HIS A 1 252 ? 21.703 2.656 6.164 1 95.81 252 HIS A CA 1
ATOM 1992 C C . HIS A 1 252 ? 20.859 3.031 4.949 1 95.81 252 HIS A C 1
ATOM 1994 O O . HIS A 1 252 ? 20.156 2.186 4.387 1 95.81 252 HIS A O 1
ATOM 2000 N N . GLY A 1 253 ? 20.922 4.285 4.617 1 97.31 253 GLY A N 1
ATOM 2001 C CA . GLY A 1 253 ? 20.406 4.707 3.328 1 97.31 253 GLY A CA 1
ATOM 2002 C C . GLY A 1 253 ? 18.906 4.965 3.344 1 97.31 253 GLY A C 1
ATOM 2003 O O . GLY A 1 253 ? 18.25 4.859 2.312 1 97.31 253 GLY A O 1
ATOM 2004 N N . CYS A 1 254 ? 18.328 5.305 4.523 1 98.12 254 CYS A N 1
ATOM 2005 C CA . CYS A 1 254 ? 16.938 5.691 4.594 1 98.12 254 CYS A CA 1
ATOM 2006 C C . CYS A 1 254 ? 16.688 6.988 3.83 1 98.12 254 CYS A C 1
ATOM 2008 O O . CYS A 1 254 ? 17.562 7.844 3.748 1 98.12 254 CYS A O 1
ATOM 2010 N N . LEU A 1 255 ? 15.516 7.137 3.35 1 98.62 255 LEU A N 1
ATOM 2011 C CA . LEU A 1 255 ? 15.117 8.328 2.604 1 98.62 255 LEU A CA 1
ATOM 2012 C C . LEU A 1 255 ? 15.352 9.586 3.428 1 98.62 255 LEU A C 1
ATOM 2014 O O . LEU A 1 255 ? 15.852 10.586 2.912 1 98.62 255 LEU A O 1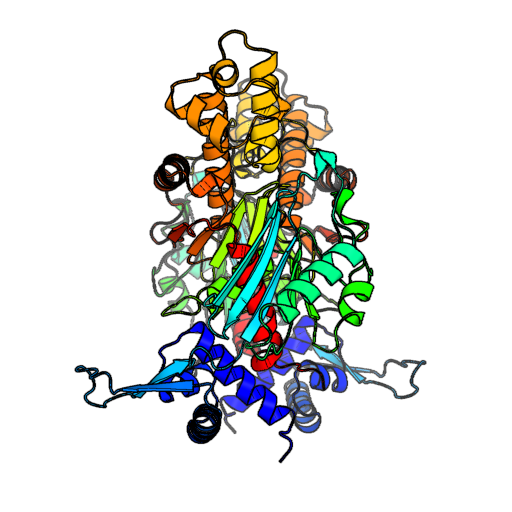
ATOM 2018 N N . GLN A 1 256 ? 15.055 9.609 4.68 1 97.56 256 GLN A N 1
ATOM 2019 C CA . GLN A 1 256 ? 15.008 10.805 5.52 1 97.56 256 GLN A CA 1
ATOM 2020 C C . GLN A 1 256 ? 16.391 11.43 5.664 1 97.56 256 GLN A C 1
ATOM 2022 O O . GLN A 1 256 ? 16.516 12.648 5.789 1 97.56 256 GLN A O 1
ATOM 2027 N N . VAL A 1 257 ? 17.484 10.617 5.617 1 98 257 VAL A N 1
ATOM 2028 C CA . VAL A 1 257 ? 18.812 11.172 5.844 1 98 257 VAL A CA 1
ATOM 2029 C C . VAL A 1 257 ? 19.25 11.977 4.625 1 98 257 VAL A C 1
ATOM 2031 O O . VAL A 1 257 ? 20.234 12.727 4.688 1 98 257 VAL A O 1
ATOM 2034 N N . TYR A 1 258 ? 18.469 11.906 3.582 1 98 258 TYR A N 1
ATOM 2035 C CA . TYR A 1 258 ? 18.828 12.633 2.373 1 98 258 TYR A CA 1
ATOM 2036 C C . TYR A 1 258 ? 17.906 13.82 2.146 1 98 258 TYR A C 1
ATOM 2038 O O . TYR A 1 258 ? 18.281 14.797 1.499 1 98 258 TYR A O 1
ATOM 2046 N N . ALA A 1 259 ? 16.672 13.68 2.668 1 98.25 259 ALA A N 1
ATOM 2047 C CA . ALA A 1 259 ? 15.719 14.625 2.086 1 98.25 259 ALA A CA 1
ATOM 2048 C C . ALA A 1 259 ? 14.828 15.242 3.16 1 98.25 259 ALA A C 1
ATOM 2050 O O . ALA A 1 259 ? 14.016 16.125 2.871 1 98.25 259 ALA A O 1
ATOM 2051 N N . SER A 1 260 ? 14.875 14.82 4.402 1 97.81 260 SER A N 1
ATOM 2052 C CA . SER A 1 260 ? 14.07 15.438 5.449 1 97.81 260 SER A CA 1
ATOM 2053 C C . SER A 1 260 ? 14.594 16.828 5.809 1 97.81 260 SER A C 1
ATOM 2055 O O . SER A 1 260 ? 15.75 17.141 5.523 1 97.81 260 SER A O 1
ATOM 2057 N N . GLU A 1 261 ? 13.758 17.609 6.391 1 96.31 261 GLU A N 1
ATOM 2058 C CA . GLU A 1 261 ? 14.18 18.953 6.789 1 96.31 261 GLU A CA 1
ATOM 2059 C C . GLU A 1 261 ? 15.305 18.891 7.816 1 96.31 261 GLU A C 1
ATOM 2061 O O . GLU A 1 261 ? 16.281 19.641 7.711 1 96.31 261 GLU A O 1
ATOM 2066 N N . SER A 1 262 ? 15.172 18 8.773 1 93.69 262 SER A N 1
ATOM 2067 C CA . SER A 1 262 ? 16.188 17.891 9.812 1 93.69 262 SER A CA 1
ATOM 2068 C C . SER A 1 262 ? 17.531 17.484 9.219 1 93.69 262 SER A C 1
ATOM 2070 O O . SER A 1 262 ? 18.578 18.031 9.586 1 93.69 262 SER A O 1
ATOM 2072 N N . ALA A 1 263 ? 17.516 16.547 8.297 1 97.12 263 ALA A N 1
ATOM 2073 C CA . ALA A 1 263 ? 18.75 16.094 7.66 1 97.12 263 ALA A CA 1
ATOM 2074 C C . ALA A 1 263 ? 19.406 17.219 6.855 1 97.12 263 ALA A C 1
ATOM 2076 O O . ALA A 1 263 ? 20.625 17.406 6.898 1 97.12 263 ALA A O 1
ATOM 2077 N N . LEU A 1 264 ? 18.594 17.953 6.137 1 98 264 LEU A N 1
ATOM 2078 C CA . LEU A 1 264 ? 19.094 19.062 5.328 1 98 264 LEU A CA 1
ATOM 2079 C C . LEU A 1 264 ? 19.734 20.125 6.207 1 98 264 LEU A C 1
ATOM 2081 O O . LEU A 1 264 ? 20.828 20.609 5.898 1 98 264 LEU A O 1
ATOM 2085 N N . ILE A 1 265 ? 19.094 20.453 7.273 1 96.31 265 ILE A N 1
ATOM 2086 C CA . ILE A 1 265 ? 19.609 21.484 8.188 1 96.31 265 ILE A CA 1
ATOM 2087 C C . ILE A 1 265 ? 20.891 20.984 8.844 1 96.31 265 ILE A C 1
ATOM 2089 O O . ILE A 1 265 ? 21.875 21.734 8.93 1 96.31 265 ILE A O 1
ATOM 2093 N N . ASP A 1 266 ? 20.906 19.734 9.273 1 96.25 266 ASP A N 1
ATOM 2094 C CA . ASP A 1 266 ? 22.094 19.156 9.891 1 96.25 266 ASP A CA 1
ATOM 2095 C C . ASP A 1 266 ? 23.281 19.188 8.922 1 96.25 266 ASP A C 1
ATOM 2097 O O . ASP A 1 266 ? 24.391 19.562 9.305 1 96.25 266 ASP A O 1
ATOM 2101 N N . LYS A 1 267 ? 23.062 18.812 7.746 1 97.75 267 LYS A N 1
ATOM 2102 C CA . LYS A 1 267 ? 24.125 18.781 6.742 1 97.75 267 LYS A CA 1
ATOM 2103 C C . LYS A 1 267 ? 24.578 20.188 6.379 1 97.75 267 LYS A C 1
ATOM 2105 O O . LYS A 1 267 ? 25.766 20.422 6.121 1 97.75 267 LYS A O 1
ATOM 2110 N N . ALA A 1 268 ? 23.641 21.078 6.328 1 98.12 268 ALA A N 1
ATOM 2111 C CA . ALA A 1 268 ? 24 22.484 6.105 1 98.12 268 ALA A CA 1
ATOM 2112 C C . ALA A 1 268 ? 24.875 23 7.23 1 98.12 268 ALA A C 1
ATOM 2114 O O . ALA A 1 268 ? 25.812 23.781 6.988 1 98.12 268 ALA A O 1
ATOM 2115 N N . ALA A 1 269 ? 24.547 22.609 8.414 1 97.31 269 ALA A N 1
ATOM 2116 C CA . ALA A 1 269 ? 25.359 23 9.562 1 97.31 269 ALA A CA 1
ATOM 2117 C C . ALA A 1 269 ? 26.781 22.453 9.453 1 97.31 269 ALA A C 1
ATOM 2119 O O . ALA A 1 269 ? 27.75 23.156 9.781 1 97.31 269 ALA A O 1
ATOM 2120 N N . ILE A 1 270 ? 26.891 21.234 9 1 97.12 270 ILE A N 1
ATOM 2121 C CA . ILE A 1 270 ? 28.203 20.641 8.781 1 97.12 270 ILE A CA 1
ATOM 2122 C C . ILE A 1 270 ? 28.953 21.422 7.715 1 97.12 270 ILE A C 1
ATOM 2124 O O . ILE A 1 270 ? 30.141 21.734 7.887 1 97.12 270 ILE A O 1
ATOM 2128 N N . LEU A 1 271 ? 28.266 21.75 6.641 1 96.69 271 LEU A N 1
ATOM 2129 C CA . LEU A 1 271 ? 28.844 22.547 5.57 1 96.69 271 LEU A CA 1
ATOM 2130 C C . LEU A 1 271 ? 29.328 23.891 6.102 1 96.69 271 LEU A C 1
ATOM 2132 O O . LEU A 1 271 ? 30.422 24.344 5.754 1 96.69 271 LEU A O 1
ATOM 2136 N N . TYR A 1 272 ? 28.531 24.531 6.902 1 97.06 272 TYR A N 1
ATOM 2137 C CA . TYR A 1 272 ? 28.859 25.797 7.527 1 97.06 272 TYR A CA 1
ATOM 2138 C C . TYR A 1 272 ? 30.172 25.703 8.297 1 97.06 272 TYR A C 1
ATOM 2140 O O . TYR A 1 272 ? 31.031 26.594 8.188 1 97.06 272 TYR A O 1
ATOM 2148 N N . ARG A 1 273 ? 30.375 24.641 9 1 97 273 ARG A N 1
ATOM 2149 C CA . ARG A 1 273 ? 31.531 24.484 9.867 1 97 273 ARG A CA 1
ATOM 2150 C C . ARG A 1 273 ? 32.781 24.078 9.062 1 97 273 ARG A C 1
ATOM 2152 O O . ARG A 1 273 ? 33.875 24.516 9.367 1 97 273 ARG A O 1
ATOM 2159 N N . ALA A 1 274 ? 32.562 23.281 8.07 1 95.31 274 ALA A N 1
ATOM 2160 C CA . ALA A 1 274 ? 33.656 22.641 7.367 1 95.31 274 ALA A CA 1
ATOM 2161 C C . ALA A 1 274 ? 34.156 23.516 6.223 1 95.31 274 ALA A C 1
ATOM 2163 O O . ALA A 1 274 ? 35.312 23.438 5.84 1 95.31 274 ALA A O 1
ATOM 2164 N N . SER A 1 275 ? 33.281 24.25 5.652 1 93.06 275 SER A N 1
ATOM 2165 C CA . SER A 1 275 ? 33.656 24.984 4.445 1 93.06 275 SER A CA 1
ATOM 2166 C C . SER A 1 275 ? 33.875 26.469 4.742 1 93.06 275 SER A C 1
ATOM 2168 O O . SER A 1 275 ? 32.938 27.156 5.215 1 93.06 275 SER A O 1
ATOM 2170 N N . GLN A 1 276 ? 34.938 26.938 4.359 1 90.94 276 GLN A N 1
ATOM 2171 C CA . GLN A 1 276 ? 35.219 28.359 4.566 1 90.94 276 GLN A CA 1
ATOM 2172 C C . GLN A 1 276 ? 34.562 29.219 3.51 1 90.94 276 GLN A C 1
ATOM 2174 O O . GLN A 1 276 ? 34.344 30.422 3.719 1 90.94 276 GLN A O 1
ATOM 2179 N N . THR A 1 277 ? 34.156 28.625 2.504 1 93.56 277 THR A N 1
ATOM 2180 C CA . THR A 1 277 ? 33.625 29.391 1.376 1 93.56 277 THR A CA 1
ATOM 2181 C C . THR A 1 277 ? 32.125 29.297 1.314 1 93.56 277 THR A C 1
ATOM 2183 O O . THR A 1 277 ? 31.5 29.875 0.419 1 93.56 277 THR A O 1
ATOM 2186 N N . SER A 1 278 ? 31.547 28.578 2.248 1 96.62 278 SER A N 1
ATOM 2187 C CA . SER A 1 278 ? 30.094 28.453 2.223 1 96.62 278 SER A CA 1
ATOM 2188 C C . SER A 1 278 ? 29.422 29.812 2.414 1 96.62 278 SER A C 1
ATOM 2190 O O . SER A 1 278 ? 29.766 30.562 3.32 1 96.62 278 SER A O 1
ATOM 2192 N N . LEU A 1 279 ? 28.391 30.047 1.615 1 97.62 279 LEU A N 1
ATOM 2193 C CA . LEU A 1 279 ? 27.656 31.312 1.708 1 97.62 279 LEU A CA 1
ATOM 2194 C C . LEU A 1 279 ? 26.75 31.312 2.934 1 97.62 279 LEU A C 1
ATOM 2196 O O . LEU A 1 279 ? 26.25 32.375 3.328 1 97.62 279 LEU A O 1
ATOM 2200 N N . LEU A 1 280 ? 26.578 30.234 3.547 1 97.81 280 LEU A N 1
ATOM 2201 C CA . LEU A 1 280 ? 25.797 30.141 4.777 1 97.81 280 LEU A CA 1
ATOM 2202 C C . LEU A 1 280 ? 26.406 31.016 5.867 1 97.81 280 LEU A C 1
ATOM 2204 O O . LEU A 1 280 ? 25.688 31.562 6.703 1 97.81 280 LEU A O 1
ATOM 2208 N N . LYS A 1 281 ? 27.672 31.203 5.809 1 96.81 281 LYS A N 1
ATOM 2209 C CA . LYS A 1 281 ? 28.391 31.969 6.816 1 96.81 281 LYS A CA 1
ATOM 2210 C C . LYS A 1 281 ? 28.047 33.469 6.723 1 96.81 281 LYS A C 1
ATOM 2212 O O . LYS A 1 281 ? 28.219 34.188 7.695 1 96.81 281 LYS A O 1
ATOM 2217 N N . THR A 1 282 ? 27.656 33.844 5.605 1 96.69 282 THR A N 1
ATOM 2218 C CA . THR A 1 282 ? 27.266 35.25 5.418 1 96.69 282 THR A CA 1
ATOM 2219 C C . THR A 1 282 ? 25.797 35.438 5.773 1 96.69 282 THR A C 1
ATOM 2221 O O . THR A 1 282 ? 25.344 36.594 5.934 1 96.69 282 THR A O 1
ATOM 2224 N N . LEU A 1 283 ? 25.062 34.406 5.926 1 97.19 283 LEU A N 1
ATOM 2225 C CA . LEU A 1 283 ? 23.625 34.5 6.102 1 97.19 283 LEU A CA 1
ATOM 2226 C C . LEU A 1 283 ? 23.25 34.344 7.57 1 97.19 283 LEU A C 1
ATOM 2228 O O . LEU A 1 283 ? 22.219 34.844 8.008 1 97.19 283 LEU A O 1
ATOM 2232 N N . VAL A 1 284 ? 24.047 33.562 8.25 1 96.62 284 VAL A N 1
ATOM 2233 C CA . VAL A 1 284 ? 23.781 33.344 9.672 1 96.62 284 VAL A CA 1
ATOM 2234 C C . VAL A 1 284 ? 25.078 33.469 10.461 1 96.62 284 VAL A C 1
ATOM 2236 O O . VAL A 1 284 ? 26.156 33.188 9.93 1 96.62 284 VAL A O 1
ATOM 2239 N N . GLU A 1 285 ? 24.969 33.781 11.719 1 95.19 285 GLU A N 1
ATOM 2240 C CA . GLU A 1 285 ? 26.156 34 12.555 1 95.19 285 GLU A CA 1
ATOM 2241 C C . GLU A 1 285 ? 26.641 32.656 13.133 1 95.19 285 GLU A C 1
ATOM 2243 O O . GLU A 1 285 ? 27.828 32.469 13.383 1 95.19 285 GLU A O 1
ATOM 2248 N N . ASP A 1 286 ? 25.672 31.766 13.297 1 94.88 286 ASP A N 1
ATOM 2249 C CA . ASP A 1 286 ? 25.969 30.484 13.93 1 94.88 286 ASP A CA 1
ATOM 2250 C C . ASP A 1 286 ? 25.297 29.328 13.172 1 94.88 286 ASP A C 1
ATOM 2252 O O . ASP A 1 286 ? 24.203 29.484 12.648 1 94.88 286 ASP A O 1
ATOM 2256 N N . ALA A 1 287 ? 26 28.188 13.203 1 95.12 287 ALA A N 1
ATOM 2257 C CA . ALA A 1 287 ? 25.469 27.016 12.523 1 95.12 287 ALA A CA 1
ATOM 2258 C C . ALA A 1 287 ? 24.109 26.625 13.07 1 95.12 287 ALA A C 1
ATOM 2260 O O . ALA A 1 287 ? 23.266 26.094 12.336 1 95.12 287 ALA A O 1
ATOM 2261 N N . ASN A 1 288 ? 23.828 26.875 14.344 1 91.25 288 ASN A N 1
ATOM 2262 C CA . ASN A 1 288 ? 22.578 26.516 15 1 91.25 288 ASN A CA 1
ATOM 2263 C C . ASN A 1 288 ? 21.422 27.391 14.523 1 91.25 288 ASN A C 1
ATOM 2265 O O . ASN A 1 288 ? 20.25 27.062 14.758 1 91.25 288 ASN A O 1
ATOM 2269 N N . ASP A 1 289 ? 21.734 28.422 13.758 1 92.25 289 ASP A N 1
ATOM 2270 C CA . ASP A 1 289 ? 20.719 29.344 13.266 1 92.25 289 ASP A CA 1
ATOM 2271 C C . ASP A 1 289 ? 20.266 28.984 11.859 1 92.25 289 ASP A C 1
ATOM 2273 O O . ASP A 1 289 ? 19.359 29.609 11.312 1 92.25 289 ASP A O 1
ATOM 2277 N N . ILE A 1 290 ? 20.906 28 11.359 1 95.62 290 ILE A N 1
ATOM 2278 C CA . ILE A 1 290 ? 20.578 27.594 10 1 95.62 290 ILE A CA 1
ATOM 2279 C C . ILE A 1 290 ? 19.172 26.984 9.969 1 95.62 290 ILE A C 1
ATOM 2281 O O . ILE A 1 290 ? 18.828 26.156 10.812 1 95.62 290 ILE A O 1
ATOM 2285 N N . ASP A 1 291 ? 18.344 27.453 9.094 1 93.81 291 ASP A N 1
ATOM 2286 C CA . ASP A 1 291 ? 17.031 26.891 8.812 1 93.81 291 ASP A CA 1
ATOM 2287 C C . ASP A 1 291 ? 16.812 26.734 7.312 1 93.81 291 ASP A C 1
ATOM 2289 O O . ASP A 1 291 ? 17.734 26.906 6.52 1 93.81 291 ASP A O 1
ATOM 2293 N N . LEU A 1 292 ? 15.641 26.344 6.965 1 95.81 292 LEU A N 1
ATOM 2294 C CA . LEU A 1 292 ? 15.367 26.094 5.559 1 95.81 292 LEU A CA 1
ATOM 2295 C C . LEU A 1 292 ? 15.5 27.359 4.734 1 95.81 292 LEU A C 1
ATOM 2297 O O . LEU A 1 292 ? 15.969 27.328 3.594 1 95.81 292 LEU A O 1
ATOM 2301 N N . THR A 1 293 ? 15.133 28.453 5.332 1 96.19 293 THR A N 1
ATOM 2302 C CA . THR A 1 293 ? 15.195 29.734 4.633 1 96.19 293 THR A CA 1
ATOM 2303 C C . THR A 1 293 ? 16.641 30.094 4.297 1 96.19 293 THR A C 1
ATOM 2305 O O . THR A 1 293 ? 16.953 30.453 3.16 1 96.19 293 THR A O 1
ATOM 2308 N N . SER A 1 294 ? 17.516 30.016 5.277 1 97.69 294 SER A N 1
ATOM 2309 C CA . SER A 1 294 ? 18.922 30.328 5.031 1 97.69 294 SER A CA 1
ATOM 2310 C C . SER A 1 294 ? 19.531 29.359 4.039 1 97.69 294 SER A C 1
ATOM 2312 O O . SER A 1 294 ? 20.328 29.75 3.176 1 97.69 294 SER A O 1
ATOM 2314 N N . LEU A 1 295 ? 19.188 28.078 4.129 1 98.31 295 LEU A N 1
ATOM 2315 C CA . LEU A 1 295 ? 19.703 27.078 3.203 1 98.31 295 LEU A CA 1
ATOM 2316 C C . LEU A 1 295 ? 19.266 27.375 1.775 1 98.31 295 LEU A C 1
ATOM 2318 O O . LEU A 1 295 ? 20.078 27.359 0.851 1 98.31 295 LEU A O 1
ATOM 2322 N N . MET A 1 296 ? 18 27.719 1.587 1 98.25 296 MET A N 1
ATOM 2323 C CA . MET A 1 296 ? 17.469 27.969 0.252 1 98.25 296 MET A CA 1
ATOM 2324 C C . MET A 1 296 ? 18 29.281 -0.304 1 98.25 296 MET A C 1
ATOM 2326 O O . MET A 1 296 ? 18.188 29.422 -1.514 1 98.25 296 MET A O 1
ATOM 2330 N N . THR A 1 297 ? 18.234 30.219 0.606 1 98.38 297 THR A N 1
ATOM 2331 C CA . THR A 1 297 ? 18.875 31.453 0.169 1 98.38 297 THR A CA 1
ATOM 2332 C C . THR A 1 297 ? 20.281 31.188 -0.344 1 98.38 297 THR A C 1
ATOM 2334 O O . THR A 1 297 ? 20.656 31.672 -1.41 1 98.38 297 THR A O 1
ATOM 2337 N N . ALA A 1 298 ? 21.016 30.391 0.386 1 98.44 298 ALA A N 1
ATOM 2338 C CA . ALA A 1 298 ? 22.359 30.016 -0.051 1 98.44 298 ALA A CA 1
ATOM 2339 C C . ALA A 1 298 ? 22.312 29.297 -1.395 1 98.44 298 ALA A C 1
ATOM 2341 O O . ALA A 1 298 ? 23.141 29.547 -2.273 1 98.44 298 ALA A O 1
ATOM 2342 N N . TYR A 1 299 ? 21.391 28.391 -1.509 1 98.31 299 TYR A N 1
ATOM 2343 C CA . TYR A 1 299 ? 21.156 27.688 -2.766 1 98.31 299 TYR A CA 1
ATOM 2344 C C . TYR A 1 299 ? 20.938 28.672 -3.91 1 98.31 299 TYR A C 1
ATOM 2346 O O . TYR A 1 299 ? 21.578 28.562 -4.957 1 98.31 299 TYR A O 1
ATOM 2354 N N . ARG A 1 300 ? 20.094 29.672 -3.729 1 97.75 300 ARG A N 1
ATOM 2355 C CA . ARG A 1 300 ? 19.75 30.641 -4.754 1 97.75 300 ARG A CA 1
ATOM 2356 C C . ARG A 1 300 ? 20.938 31.516 -5.109 1 97.75 300 ARG A C 1
ATOM 2358 O O . ARG A 1 300 ? 21.078 31.953 -6.254 1 97.75 300 ARG A O 1
ATOM 2365 N N . LEU A 1 301 ? 21.781 31.703 -4.156 1 97.94 301 LEU A N 1
ATOM 2366 C CA . LEU A 1 301 ? 22.938 32.594 -4.344 1 97.94 301 LEU A CA 1
ATOM 2367 C C . LEU A 1 301 ? 24.094 31.812 -4.961 1 97.94 301 LEU A C 1
ATOM 2369 O O . LEU A 1 301 ? 25.156 32.406 -5.242 1 97.94 301 LEU A O 1
ATOM 2373 N N . GLY A 1 302 ? 23.953 30.5 -5.109 1 97.75 302 GLY A N 1
ATOM 2374 C CA . GLY A 1 302 ? 24.938 29.719 -5.855 1 97.75 302 GLY A CA 1
ATOM 2375 C C . GLY A 1 302 ? 25.922 29 -4.969 1 97.75 302 GLY A C 1
ATOM 2376 O O . GLY A 1 302 ? 27 28.625 -5.422 1 97.75 302 GLY A O 1
ATOM 2377 N N . ASP A 1 303 ? 25.625 28.891 -3.697 1 98.12 303 ASP A N 1
ATOM 2378 C CA . ASP A 1 303 ? 26.484 28.109 -2.816 1 98.12 303 ASP A CA 1
ATOM 2379 C C . ASP A 1 303 ? 26.547 26.641 -3.27 1 98.12 303 ASP A C 1
ATOM 2381 O O . ASP A 1 303 ? 25.547 25.922 -3.225 1 98.12 303 ASP A O 1
ATOM 2385 N N . LEU A 1 304 ? 27.734 26.172 -3.604 1 97.56 304 LEU A N 1
ATOM 2386 C CA . LEU A 1 304 ? 27.891 24.875 -4.254 1 97.56 304 LEU A CA 1
ATOM 2387 C C . LEU A 1 304 ? 27.469 23.75 -3.318 1 97.56 304 LEU A C 1
ATOM 2389 O O . LEU A 1 304 ? 26.844 22.781 -3.75 1 97.56 304 LEU A O 1
ATOM 2393 N N . GLY A 1 305 ? 27.828 23.859 -2.074 1 97.69 305 GLY A N 1
ATOM 2394 C CA . GLY A 1 305 ? 27.438 22.859 -1.104 1 97.69 305 GLY A CA 1
ATOM 2395 C C . GLY A 1 305 ? 25.922 22.766 -0.934 1 97.69 305 GLY A C 1
ATOM 2396 O O . GLY A 1 305 ? 25.359 21.672 -0.927 1 97.69 305 GLY A O 1
ATOM 2397 N N . SER A 1 306 ? 25.266 23.938 -0.806 1 98.31 306 SER A N 1
ATOM 2398 C CA . SER A 1 306 ? 23.812 23.984 -0.667 1 98.31 306 SER A CA 1
ATOM 2399 C C . SER A 1 306 ? 23.125 23.453 -1.916 1 98.31 306 SER A C 1
ATOM 2401 O O . SER A 1 306 ? 22.109 22.75 -1.819 1 98.31 306 SER A O 1
ATOM 2403 N N . ILE A 1 307 ? 23.688 23.75 -3.061 1 98.44 307 ILE A N 1
ATOM 2404 C CA . ILE A 1 307 ? 23.141 23.281 -4.328 1 98.44 307 ILE A CA 1
ATOM 2405 C C . ILE A 1 307 ? 23.172 21.766 -4.375 1 98.44 307 ILE A C 1
ATOM 2407 O O . ILE A 1 307 ? 22.188 21.125 -4.711 1 98.44 307 ILE A O 1
ATOM 2411 N N . GLU A 1 308 ? 24.266 21.234 -3.965 1 98 308 GLU A N 1
ATOM 2412 C CA . GLU A 1 308 ? 24.406 19.781 -3.965 1 98 308 GLU A CA 1
ATOM 2413 C C . GLU A 1 308 ? 23.422 19.125 -2.996 1 98 308 GLU A C 1
ATOM 2415 O O . GLU A 1 308 ? 22.812 18.109 -3.314 1 98 308 GLU A O 1
ATOM 2420 N N . LEU A 1 309 ? 23.25 19.703 -1.836 1 98 309 LEU A N 1
ATOM 2421 C CA . LEU A 1 309 ? 22.312 19.188 -0.836 1 98 309 LEU A CA 1
ATOM 2422 C C . LEU A 1 309 ? 20.891 19.156 -1.382 1 98 309 LEU A C 1
ATOM 2424 O O . LEU A 1 309 ? 20.203 18.141 -1.284 1 98 309 LEU A O 1
ATOM 2428 N N . ILE A 1 310 ? 20.531 20.234 -2.01 1 98.56 310 ILE A N 1
ATOM 2429 C CA . ILE A 1 310 ? 19.172 20.391 -2.48 1 98.56 310 ILE A CA 1
ATOM 2430 C C . ILE A 1 310 ? 18.922 19.484 -3.682 1 98.56 310 ILE A C 1
ATOM 2432 O O . ILE A 1 310 ? 17.891 18.812 -3.764 1 98.56 310 ILE A O 1
ATOM 2436 N N . HIS A 1 311 ? 19.844 19.406 -4.602 1 98.44 311 HIS A N 1
ATOM 2437 C CA . HIS A 1 311 ? 19.719 18.531 -5.766 1 98.44 311 HIS A CA 1
ATOM 2438 C C . HIS A 1 311 ? 19.578 17.078 -5.348 1 98.44 311 HIS A C 1
ATOM 2440 O O . HIS A 1 311 ? 18.75 16.344 -5.887 1 98.44 311 HIS A O 1
ATOM 2446 N N . THR A 1 312 ? 20.422 16.719 -4.387 1 98.06 312 THR A N 1
ATOM 2447 C CA . THR A 1 312 ? 20.375 15.352 -3.873 1 98.06 312 THR A CA 1
ATOM 2448 C C . THR A 1 312 ? 19.016 15.07 -3.232 1 98.06 312 THR A C 1
ATOM 2450 O O . THR A 1 312 ? 18.406 14.031 -3.488 1 98.06 312 THR A O 1
ATOM 2453 N N . ALA A 1 313 ? 18.547 15.977 -2.434 1 98.56 313 ALA A N 1
ATOM 2454 C CA . ALA A 1 313 ? 17.25 15.82 -1.784 1 98.56 313 ALA A CA 1
ATOM 2455 C C . ALA A 1 313 ? 16.141 15.648 -2.814 1 98.56 313 ALA A C 1
ATOM 2457 O O . ALA A 1 313 ? 15.297 14.758 -2.691 1 98.56 313 ALA A O 1
ATOM 2458 N N . CYS A 1 314 ? 16.141 16.484 -3.85 1 98.62 314 CYS A N 1
ATOM 2459 C CA . CYS A 1 314 ? 15.125 16.438 -4.883 1 98.62 314 CYS A CA 1
ATOM 2460 C C . CYS A 1 314 ? 15.148 15.102 -5.625 1 98.62 314 CYS A C 1
ATOM 2462 O O . CYS A 1 314 ? 14.102 14.523 -5.906 1 98.62 314 CYS A O 1
ATOM 2464 N N . ARG A 1 315 ? 16.328 14.633 -5.895 1 97.88 315 ARG A N 1
ATOM 2465 C CA . ARG A 1 315 ? 16.484 13.352 -6.57 1 97.88 315 ARG A CA 1
ATOM 2466 C C . ARG A 1 315 ? 15.891 12.219 -5.742 1 97.88 315 ARG A C 1
ATOM 2468 O O . ARG A 1 315 ? 15.125 11.406 -6.254 1 97.88 315 ARG A O 1
ATOM 2475 N N . TYR A 1 316 ? 16.203 12.211 -4.492 1 98.44 316 TYR A N 1
ATOM 2476 C CA . TYR A 1 316 ? 15.742 11.141 -3.615 1 98.44 316 TYR A CA 1
ATOM 2477 C C . TYR A 1 316 ? 14.242 11.227 -3.373 1 98.44 316 TYR A C 1
ATOM 2479 O O . TYR A 1 316 ? 13.562 10.211 -3.277 1 98.44 316 TYR A O 1
ATOM 2487 N N . LEU A 1 317 ? 13.711 12.422 -3.256 1 98.69 317 LEU A N 1
ATOM 2488 C CA . LEU A 1 317 ? 12.266 12.602 -3.148 1 98.69 317 LEU A CA 1
ATOM 2489 C C . LEU A 1 317 ? 11.555 12.055 -4.391 1 98.69 317 LEU A C 1
ATOM 2491 O O . LEU A 1 317 ? 10.562 11.344 -4.277 1 98.69 317 LEU A O 1
ATOM 2495 N N . ALA A 1 318 ? 12.078 12.383 -5.578 1 98.31 318 ALA A N 1
ATOM 2496 C CA . ALA A 1 318 ? 11.484 11.922 -6.828 1 98.31 318 ALA A CA 1
ATOM 2497 C C . ALA A 1 318 ? 11.477 10.391 -6.895 1 98.31 318 ALA A C 1
ATOM 2499 O O . ALA A 1 318 ? 10.469 9.789 -7.285 1 98.31 318 ALA A O 1
ATOM 2500 N N . ILE A 1 319 ? 12.562 9.805 -6.496 1 98.06 319 ILE A N 1
ATOM 2501 C CA . ILE A 1 319 ? 12.672 8.344 -6.504 1 98.06 319 ILE A CA 1
ATOM 2502 C C . ILE A 1 319 ? 11.648 7.742 -5.551 1 98.06 319 ILE A C 1
ATOM 2504 O O . ILE A 1 319 ? 10.945 6.789 -5.902 1 98.06 319 ILE A O 1
ATOM 2508 N N . SER A 1 320 ? 11.562 8.297 -4.363 1 98.5 320 SER A N 1
ATOM 2509 C CA . SER A 1 320 ? 10.609 7.82 -3.367 1 98.5 320 SER A CA 1
ATOM 2510 C C . SER A 1 320 ? 9.18 7.898 -3.891 1 98.5 320 SER A C 1
ATOM 2512 O O . SER A 1 320 ? 8.406 6.949 -3.738 1 98.5 320 SER A O 1
ATOM 2514 N N . ILE A 1 321 ? 8.836 8.992 -4.484 1 98.12 321 ILE A N 1
ATOM 2515 C CA . ILE A 1 321 ? 7.5 9.203 -5.023 1 98.12 321 ILE A CA 1
ATOM 2516 C C . ILE A 1 321 ? 7.242 8.211 -6.16 1 98.12 321 ILE A C 1
ATOM 2518 O O . ILE A 1 321 ? 6.172 7.598 -6.227 1 98.12 321 ILE A O 1
ATOM 2522 N N . SER A 1 322 ? 8.188 8.039 -7.02 1 97.19 322 SER A N 1
ATOM 2523 C CA . SER A 1 322 ? 8.078 7.066 -8.102 1 97.19 322 SER A CA 1
ATOM 2524 C C . SER A 1 322 ? 7.852 5.66 -7.555 1 97.19 322 SER A C 1
ATOM 2526 O O . SER A 1 322 ? 6.996 4.926 -8.055 1 97.19 322 SER A O 1
ATOM 2528 N N . ASN A 1 323 ? 8.656 5.285 -6.531 1 98 323 ASN A N 1
ATOM 2529 C CA . ASN A 1 323 ? 8.477 3.98 -5.895 1 98 323 ASN A CA 1
ATOM 2530 C C . ASN A 1 323 ? 7.066 3.811 -5.344 1 98 323 ASN A C 1
ATOM 2532 O O . ASN A 1 323 ? 6.457 2.752 -5.504 1 98 323 ASN A O 1
ATOM 2536 N N . LEU A 1 324 ? 6.539 4.871 -4.711 1 97.69 324 LEU A N 1
ATOM 2537 C CA . LEU A 1 324 ? 5.199 4.812 -4.137 1 97.69 324 LEU A CA 1
ATOM 2538 C C . LEU A 1 324 ? 4.156 4.559 -5.223 1 97.69 324 LEU A C 1
ATOM 2540 O O . LEU A 1 324 ? 3.195 3.82 -5.004 1 97.69 324 LEU A O 1
ATOM 2544 N N . CYS A 1 325 ? 4.348 5.113 -6.398 1 95.62 325 CYS A N 1
ATOM 2545 C CA . CYS A 1 325 ? 3.406 4.953 -7.5 1 95.62 325 CYS A CA 1
ATOM 2546 C C . CYS A 1 325 ? 3.318 3.494 -7.934 1 95.62 325 CYS A C 1
ATOM 2548 O O . CYS A 1 325 ? 2.307 3.068 -8.492 1 95.62 325 CYS A O 1
ATOM 2550 N N . GLN A 1 326 ? 4.309 2.727 -7.621 1 95.5 326 GLN A N 1
ATOM 2551 C CA . GLN A 1 326 ? 4.34 1.322 -8.016 1 95.5 326 GLN A CA 1
ATOM 2552 C C . GLN A 1 326 ? 3.75 0.43 -6.93 1 95.5 326 GLN A C 1
ATOM 2554 O O . GLN A 1 326 ? 3.471 -0.747 -7.168 1 95.5 326 GLN A O 1
ATOM 2559 N N . LEU A 1 327 ? 3.514 0.997 -5.758 1 96.75 327 LEU A N 1
ATOM 2560 C CA . LEU A 1 327 ? 3.139 0.171 -4.613 1 96.75 327 LEU A CA 1
ATOM 2561 C C . LEU A 1 327 ? 1.77 0.575 -4.078 1 96.75 327 LEU A C 1
ATOM 2563 O O . LEU A 1 327 ? 1.051 -0.252 -3.512 1 96.75 327 LEU A O 1
ATOM 2567 N N . ILE A 1 328 ? 1.462 1.83 -4.211 1 96.56 328 ILE A N 1
ATOM 2568 C CA . ILE A 1 328 ? 0.223 2.369 -3.662 1 96.56 328 ILE A CA 1
ATOM 2569 C C . ILE A 1 328 ? -0.631 2.947 -4.789 1 96.56 328 ILE A C 1
ATOM 2571 O O . ILE A 1 328 ? -0.175 3.809 -5.543 1 96.56 328 ILE A O 1
ATOM 2575 N N . ASP A 1 329 ? -1.851 2.461 -4.887 1 95.19 329 ASP A N 1
ATOM 2576 C CA . ASP A 1 329 ? -2.779 2.924 -5.914 1 95.19 329 ASP A CA 1
ATOM 2577 C C . ASP A 1 329 ? -3.336 4.301 -5.57 1 95.19 329 ASP A C 1
ATOM 2579 O O . ASP A 1 329 ? -4.133 4.441 -4.641 1 95.19 329 ASP A O 1
ATOM 2583 N N . SER A 1 330 ? -2.869 5.305 -6.227 1 95.81 330 SER A N 1
ATOM 2584 C CA . SER A 1 330 ? -3.299 6.676 -5.973 1 95.81 330 SER A CA 1
ATOM 2585 C C . SER A 1 330 ? -3.498 7.445 -7.273 1 95.81 330 SER A C 1
ATOM 2587 O O . SER A 1 330 ? -2.74 7.262 -8.234 1 95.81 330 SER A O 1
ATOM 2589 N N . GLU A 1 331 ? -4.527 8.242 -7.363 1 95.88 331 GLU A N 1
ATOM 2590 C CA . GLU A 1 331 ? -4.762 9.125 -8.5 1 95.88 331 GLU A CA 1
ATOM 2591 C C . GLU A 1 331 ? -4.023 10.445 -8.344 1 95.88 331 GLU A C 1
ATOM 2593 O O . GLU A 1 331 ? -3.701 11.109 -9.328 1 95.88 331 GLU A O 1
ATOM 2598 N N . ARG A 1 332 ? -3.773 10.789 -7.102 1 96.5 332 ARG A N 1
ATOM 2599 C CA . ARG A 1 332 ? -3.082 12.031 -6.777 1 96.5 332 ARG A CA 1
ATOM 2600 C C . ARG A 1 332 ? -2.086 11.828 -5.641 1 96.5 332 ARG A C 1
ATOM 2602 O O . ARG A 1 332 ? -2.301 10.984 -4.766 1 96.5 332 ARG A O 1
ATOM 2609 N N . ILE A 1 333 ? -1.036 12.555 -5.691 1 97.75 333 ILE A N 1
ATOM 2610 C CA . ILE A 1 333 ? -0.084 12.664 -4.59 1 97.75 333 ILE A CA 1
ATOM 2611 C C . ILE A 1 333 ? 0.069 14.125 -4.188 1 97.75 333 ILE A C 1
ATOM 2613 O O . ILE A 1 333 ? 0.536 14.953 -4.98 1 97.75 333 ILE A O 1
ATOM 2617 N N . TYR A 1 334 ? -0.363 14.438 -3.004 1 97.81 334 TYR A N 1
ATOM 2618 C CA . TYR A 1 334 ? -0.246 15.781 -2.461 1 97.81 334 TYR A CA 1
ATOM 2619 C C . TYR A 1 334 ? 1.065 15.953 -1.703 1 97.81 334 TYR A C 1
ATOM 2621 O O . TYR A 1 334 ? 1.341 15.219 -0.752 1 97.81 334 TYR A O 1
ATOM 2629 N N . LEU A 1 335 ? 1.921 16.859 -2.143 1 98.06 335 LEU A N 1
ATOM 2630 C CA . LEU A 1 335 ? 3.168 17.188 -1.461 1 98.06 335 LEU A CA 1
ATOM 2631 C C . LEU A 1 335 ? 2.951 18.312 -0.451 1 98.06 335 LEU A C 1
ATOM 2633 O O . LEU A 1 335 ? 2.492 19.391 -0.812 1 98.06 335 LEU A O 1
ATOM 2637 N N . ASP A 1 336 ? 3.242 17.969 0.793 1 97.5 336 ASP A N 1
ATOM 2638 C CA . ASP A 1 336 ? 3.039 18.922 1.878 1 97.5 336 ASP A CA 1
ATOM 2639 C C . ASP A 1 336 ? 4.34 19.172 2.639 1 97.5 336 ASP A C 1
ATOM 2641 O O . ASP A 1 336 ? 5.148 18.266 2.816 1 97.5 336 ASP A O 1
ATOM 2645 N N . GLY A 1 337 ? 4.531 20.406 3.094 1 96.62 337 GLY A N 1
ATOM 2646 C CA . GLY A 1 337 ? 5.688 20.797 3.885 1 96.62 337 GLY A CA 1
ATOM 2647 C C . GLY A 1 337 ? 6.293 22.109 3.439 1 96.62 337 GLY A C 1
ATOM 2648 O O . GLY A 1 337 ? 6.086 22.547 2.305 1 96.62 337 GLY A O 1
ATOM 2649 N N . GLN A 1 338 ? 7.043 22.734 4.309 1 96.5 338 GLN A N 1
ATOM 2650 C CA . GLN A 1 338 ? 7.668 24.016 4.004 1 96.5 338 GLN A CA 1
ATOM 2651 C C . GLN A 1 338 ? 8.633 23.906 2.83 1 96.5 338 GLN A C 1
ATOM 2653 O O . GLN A 1 338 ? 8.766 24.828 2.027 1 96.5 338 GLN A O 1
ATOM 2658 N N . LEU A 1 339 ? 9.25 22.781 2.754 1 97.62 339 LEU A N 1
ATOM 2659 C CA . LEU A 1 339 ? 10.211 22.547 1.681 1 97.62 339 LEU A CA 1
ATOM 2660 C C . LEU A 1 339 ? 9.578 22.812 0.318 1 97.62 339 LEU A C 1
ATOM 2662 O O . LEU A 1 339 ? 10.219 23.391 -0.562 1 97.62 339 LEU A O 1
ATOM 2666 N N . PHE A 1 340 ? 8.359 22.469 0.159 1 97.75 340 PHE A N 1
ATOM 2667 C CA . PHE A 1 340 ? 7.691 22.562 -1.134 1 97.75 340 PHE A CA 1
ATOM 2668 C C . PHE A 1 340 ? 7.125 23.969 -1.349 1 97.75 340 PHE A C 1
ATOM 2670 O O . PHE A 1 340 ? 6.512 24.234 -2.383 1 97.75 340 PHE A O 1
ATOM 2677 N N . SER A 1 341 ? 7.246 24.859 -0.363 1 96.56 341 SER A N 1
ATOM 2678 C CA . SER A 1 341 ? 6.879 26.25 -0.558 1 96.56 341 SER A CA 1
ATOM 2679 C C . SER A 1 341 ? 7.883 26.969 -1.459 1 96.56 341 SER A C 1
ATOM 2681 O O . SER A 1 341 ? 7.613 28.062 -1.946 1 96.56 341 SER A O 1
ATOM 2683 N N . TYR A 1 342 ? 9.047 26.406 -1.608 1 97.31 342 TYR A N 1
ATOM 2684 C CA . TYR A 1 342 ? 10.023 26.875 -2.578 1 97.31 342 TYR A CA 1
ATOM 2685 C C . TYR A 1 342 ? 9.805 26.219 -3.939 1 97.31 342 TYR A C 1
ATOM 2687 O O . TYR A 1 342 ? 10.141 25.062 -4.137 1 97.31 342 TYR A O 1
ATOM 2695 N N . PRO A 1 343 ? 9.391 26.906 -4.887 1 95.81 343 PRO A N 1
ATOM 2696 C CA . PRO A 1 343 ? 8.93 26.344 -6.16 1 95.81 343 PRO A CA 1
ATOM 2697 C C . PRO A 1 343 ? 9.992 25.484 -6.844 1 95.81 343 PRO A C 1
ATOM 2699 O O . PRO A 1 343 ? 9.664 24.484 -7.484 1 95.81 343 PRO A O 1
ATOM 2702 N N . VAL A 1 344 ? 11.219 25.844 -6.68 1 96.69 344 VAL A N 1
ATOM 2703 C CA . VAL A 1 344 ? 12.312 25.156 -7.367 1 96.69 344 VAL A CA 1
ATOM 2704 C C . VAL A 1 344 ? 12.359 23.703 -6.938 1 96.69 344 VAL A C 1
ATOM 2706 O O . VAL A 1 344 ? 12.711 22.828 -7.73 1 96.69 344 VAL A O 1
ATOM 2709 N N . ILE A 1 345 ? 11.977 23.422 -5.742 1 97.12 345 ILE A N 1
ATOM 2710 C CA . ILE A 1 345 ? 12.023 22.047 -5.223 1 97.12 345 ILE A CA 1
ATOM 2711 C C . ILE A 1 345 ? 11.008 21.188 -5.961 1 97.12 345 ILE A C 1
ATOM 2713 O O . ILE A 1 345 ? 11.367 20.156 -6.539 1 97.12 345 ILE A O 1
ATOM 2717 N N . ALA A 1 346 ? 9.773 21.625 -5.945 1 95.19 346 ALA A N 1
ATOM 2718 C CA . ALA A 1 346 ? 8.719 20.891 -6.625 1 95.19 346 ALA A CA 1
ATOM 2719 C C . ALA A 1 346 ? 9.008 20.766 -8.117 1 95.19 346 ALA A C 1
ATOM 2721 O O . ALA A 1 346 ? 8.781 19.703 -8.711 1 95.19 346 ALA A O 1
ATOM 2722 N N . GLU A 1 347 ? 9.477 21.812 -8.664 1 96.75 347 GLU A N 1
ATOM 2723 C CA . GLU A 1 347 ? 9.812 21.797 -10.086 1 96.75 347 GLU A CA 1
ATOM 2724 C C . GLU A 1 347 ? 10.852 20.734 -10.406 1 96.75 347 GLU A C 1
ATOM 2726 O O . GLU A 1 347 ? 10.719 20 -11.383 1 96.75 347 GLU A O 1
ATOM 2731 N N . GLN A 1 348 ? 11.844 20.672 -9.625 1 97.38 348 GLN A N 1
ATOM 2732 C CA . GLN A 1 348 ? 12.906 19.688 -9.836 1 97.38 348 GLN A CA 1
ATOM 2733 C C . GLN A 1 348 ? 12.391 18.266 -9.633 1 97.38 348 GLN A C 1
ATOM 2735 O O . GLN A 1 348 ? 12.719 17.375 -10.414 1 97.38 348 GLN A O 1
ATOM 2740 N N . VAL A 1 349 ? 11.641 18.062 -8.625 1 97.5 349 VAL A N 1
ATOM 2741 C CA . VAL A 1 349 ? 11.07 16.75 -8.352 1 97.5 349 VAL A CA 1
ATOM 2742 C C . VAL A 1 349 ? 10.188 16.312 -9.516 1 97.5 349 VAL A C 1
ATOM 2744 O O . VAL A 1 349 ? 10.32 15.203 -10.023 1 97.5 349 VAL A O 1
ATOM 2747 N N . LEU A 1 350 ? 9.32 17.203 -9.984 1 96.12 350 LEU A N 1
ATOM 2748 C CA . LEU A 1 350 ? 8.406 16.906 -11.078 1 96.12 350 LEU A CA 1
ATOM 2749 C C . LEU A 1 350 ? 9.172 16.625 -12.367 1 96.12 350 LEU A C 1
ATOM 2751 O O . LEU A 1 350 ? 8.812 15.727 -13.125 1 96.12 350 LEU A O 1
ATOM 2755 N N . ALA A 1 351 ? 10.172 17.422 -12.609 1 96.69 351 ALA A N 1
ATOM 2756 C CA . ALA A 1 351 ? 10.984 17.234 -13.805 1 96.69 351 ALA A CA 1
ATOM 2757 C C . ALA A 1 351 ? 11.609 15.844 -13.836 1 96.69 351 ALA A C 1
ATOM 2759 O O . ALA A 1 351 ? 11.648 15.195 -14.883 1 96.69 351 ALA A O 1
ATOM 2760 N N . GLN A 1 352 ? 12.055 15.43 -12.75 1 95.5 352 GLN A N 1
ATOM 2761 C CA . GLN A 1 352 ? 12.648 14.102 -12.656 1 95.5 352 GLN A CA 1
ATOM 2762 C C . GLN A 1 352 ? 11.602 13.016 -12.891 1 95.5 352 GLN A C 1
ATOM 2764 O O . GLN A 1 352 ? 11.867 12.031 -13.586 1 95.5 352 GLN A O 1
ATOM 2769 N N . LEU A 1 353 ? 10.445 13.141 -12.328 1 94.94 353 LEU A N 1
ATOM 2770 C CA . LEU A 1 353 ? 9.367 12.172 -12.484 1 94.94 353 LEU A CA 1
ATOM 2771 C C . LEU A 1 353 ? 8.914 12.094 -13.938 1 94.94 353 LEU A C 1
ATOM 2773 O O . LEU A 1 353 ? 8.609 11.008 -14.438 1 94.94 353 LEU A O 1
ATOM 2777 N N . GLU A 1 354 ? 8.859 13.211 -14.578 1 92.94 354 GLU A N 1
ATOM 2778 C CA . GLU A 1 354 ? 8.398 13.297 -15.961 1 92.94 354 GLU A CA 1
ATOM 2779 C C . GLU A 1 354 ? 9.375 12.609 -16.906 1 92.94 354 GLU A C 1
ATOM 2781 O O . GLU A 1 354 ? 9.008 12.227 -18.016 1 92.94 354 GLU A O 1
ATOM 2786 N N . GLN A 1 355 ? 10.602 12.477 -16.547 1 92.12 355 GLN A N 1
ATOM 2787 C CA . GLN A 1 355 ? 11.633 11.883 -17.391 1 92.12 355 GLN A CA 1
ATOM 2788 C C . GLN A 1 355 ? 11.555 10.359 -17.359 1 92.12 355 GLN A C 1
ATOM 2790 O O . GLN A 1 355 ? 12.156 9.688 -18.188 1 92.12 355 GLN A O 1
ATOM 2795 N N . GLU A 1 356 ? 10.828 9.875 -16.453 1 90.38 356 GLU A N 1
ATOM 2796 C CA . GLU A 1 356 ? 10.75 8.422 -16.344 1 90.38 356 GLU A CA 1
ATOM 2797 C C . GLU A 1 356 ? 9.945 7.828 -17.5 1 90.38 356 GLU A C 1
ATOM 2799 O O . GLU A 1 356 ? 8.93 8.391 -17.906 1 90.38 356 GLU A O 1
ATOM 2804 N N . VAL A 1 357 ? 10.438 6.707 -17.953 1 87.62 357 VAL A N 1
ATOM 2805 C CA . VAL A 1 357 ? 9.742 5.98 -19.016 1 87.62 357 VAL A CA 1
ATOM 2806 C C . VAL A 1 357 ? 8.648 5.105 -18.406 1 87.62 357 VAL A C 1
ATOM 2808 O O . VAL A 1 357 ? 8.906 4.344 -17.469 1 87.62 357 VAL A O 1
ATOM 2811 N N . PRO A 1 358 ? 7.465 5.219 -18.906 1 89.75 358 PRO A N 1
ATOM 2812 C CA . PRO A 1 358 ? 6.387 4.371 -18.391 1 89.75 358 PRO A CA 1
ATOM 2813 C C . PRO A 1 358 ? 6.656 2.883 -18.594 1 89.75 358 PRO A C 1
ATOM 2815 O O . PRO A 1 358 ? 7.215 2.49 -19.625 1 89.75 358 PRO A O 1
ATOM 2818 N N . LEU A 1 359 ? 6.277 2.082 -17.672 1 89.81 359 LEU A N 1
ATOM 2819 C CA . LEU A 1 359 ? 6.469 0.638 -17.75 1 89.81 359 LEU A CA 1
ATOM 2820 C C . LEU A 1 359 ? 5.473 0.008 -18.719 1 89.81 359 LEU A C 1
ATOM 2822 O O . LEU A 1 359 ? 5.797 -0.963 -19.406 1 89.81 359 LEU A O 1
ATOM 2826 N N . PHE A 1 360 ? 4.219 0.479 -18.781 1 88.38 360 PHE A N 1
ATOM 2827 C CA . PHE A 1 360 ? 3.16 -0.073 -19.625 1 88.38 360 PHE A CA 1
ATOM 2828 C C . PHE A 1 360 ? 2.547 1.009 -20.5 1 88.38 360 PHE A C 1
ATOM 2830 O O . PHE A 1 360 ? 2.561 2.189 -20.141 1 88.38 360 PHE A O 1
ATOM 2837 N 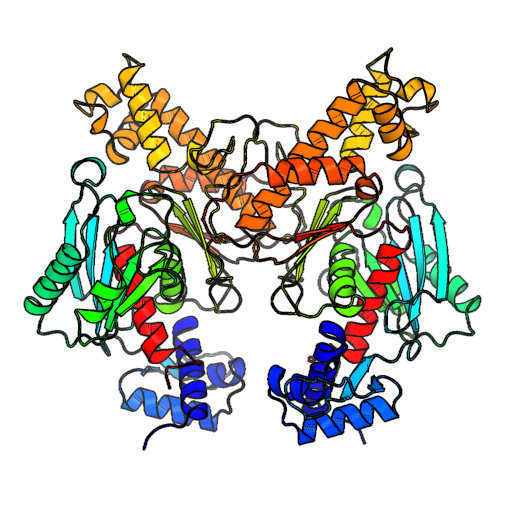N . PRO A 1 361 ? 1.869 0.35 -21.609 1 76.19 361 PRO A N 1
ATOM 2838 C CA . PRO A 1 361 ? 1.105 1.271 -22.469 1 76.19 361 PRO A CA 1
ATOM 2839 C C . PRO A 1 361 ? -0.15 1.801 -21.781 1 76.19 361 PRO A C 1
ATOM 2841 O O . PRO A 1 361 ? -0.88 1.036 -2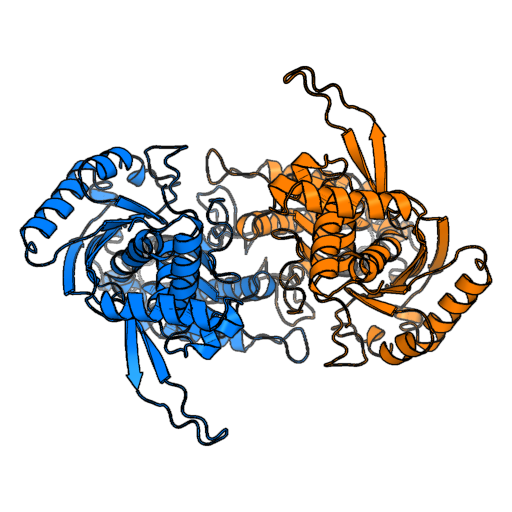1.141 1 76.19 361 PRO A O 1
ATOM 2844 N N . LYS A 1 362 ? -0.249 2.969 -21.234 1 79.62 362 LYS A N 1
ATOM 2845 C CA . LYS A 1 362 ? -1.425 3.621 -20.656 1 79.62 362 LYS A CA 1
ATOM 2846 C C . LYS A 1 362 ? -1.425 3.525 -19.141 1 79.62 362 LYS A C 1
ATOM 2848 O O . LYS A 1 362 ? -2.486 3.461 -18.516 1 79.62 362 LYS A O 1
ATOM 2853 N N . GLN A 1 363 ? -0.331 3.301 -18.719 1 84.88 363 GLN A N 1
ATOM 2854 C CA . GLN A 1 363 ? -0.231 3.258 -17.266 1 84.88 363 GLN A CA 1
ATOM 2855 C C . GLN A 1 363 ? -0.81 4.52 -16.641 1 84.88 363 GLN A C 1
ATOM 2857 O O . GLN A 1 363 ? -0.645 5.617 -17.172 1 84.88 363 GLN A O 1
ATOM 2862 N N . LYS A 1 364 ? -1.567 4.332 -15.617 1 82.44 364 LYS A N 1
ATOM 2863 C CA . LYS A 1 364 ? -2.088 5.465 -14.859 1 82.44 364 LYS A CA 1
ATOM 2864 C C . LYS A 1 364 ? -0.956 6.289 -14.25 1 82.44 364 LYS A C 1
ATOM 2866 O O . LYS A 1 364 ? 0.03 5.73 -13.766 1 82.44 364 LYS A O 1
ATOM 2871 N N . GLN A 1 365 ? -1 7.559 -14.469 1 87.94 365 GLN A N 1
ATOM 2872 C CA . GLN A 1 365 ? -0.039 8.461 -13.844 1 87.94 365 GLN A CA 1
ATOM 2873 C C . GLN A 1 365 ? -0.7 9.305 -12.758 1 87.94 365 GLN A C 1
ATOM 2875 O O . GLN A 1 365 ? -1.7 9.977 -13.008 1 87.94 365 GLN A O 1
ATOM 2880 N N . ALA A 1 366 ? -0.142 9.227 -11.594 1 93 366 ALA A N 1
ATOM 2881 C CA . ALA A 1 366 ? -0.669 10.031 -10.492 1 93 366 ALA A CA 1
ATOM 2882 C C . ALA A 1 366 ? -0.389 11.516 -10.719 1 93 366 ALA A C 1
ATOM 2884 O O . ALA A 1 366 ? 0.699 11.891 -11.164 1 93 366 ALA A O 1
ATOM 2885 N N . GLU A 1 367 ? -1.358 12.305 -10.516 1 94.88 367 GLU A N 1
ATOM 2886 C CA . GLU A 1 367 ? -1.16 13.75 -10.539 1 94.88 367 GLU A CA 1
ATOM 2887 C C . GLU A 1 367 ? -0.452 14.234 -9.273 1 94.88 367 GLU A C 1
ATOM 2889 O O . GLU A 1 367 ? -0.849 13.883 -8.164 1 94.88 367 GLU A O 1
ATOM 2894 N N . ILE A 1 368 ? 0.567 15 -9.43 1 96.44 368 ILE A N 1
ATOM 2895 C CA . ILE A 1 368 ? 1.291 15.562 -8.297 1 96.44 368 ILE A CA 1
ATOM 2896 C C . ILE A 1 368 ? 0.767 16.969 -7.996 1 96.44 368 ILE A C 1
ATOM 2898 O O . ILE A 1 368 ? 0.75 17.828 -8.875 1 96.44 368 ILE A O 1
ATOM 2902 N N . VAL A 1 369 ? 0.336 17.188 -6.805 1 95.94 369 VAL A N 1
ATOM 2903 C CA . VAL A 1 369 ? -0.243 18.469 -6.406 1 95.94 369 VAL A CA 1
ATOM 2904 C C . VAL A 1 369 ? 0.508 19.016 -5.195 1 95.94 369 VAL A C 1
ATOM 2906 O O . VAL A 1 369 ? 0.772 18.281 -4.238 1 95.94 369 VAL A O 1
ATOM 2909 N N . ILE A 1 370 ? 0.855 20.266 -5.188 1 96.56 370 ILE A N 1
ATOM 2910 C CA . ILE A 1 370 ? 1.518 20.906 -4.059 1 96.56 370 ILE A CA 1
ATOM 2911 C C . ILE A 1 370 ? 0.476 21.562 -3.154 1 96.56 370 ILE A C 1
ATOM 2913 O O . ILE A 1 370 ? -0.344 22.359 -3.619 1 96.56 370 ILE A O 1
ATOM 2917 N N . ILE A 1 371 ? 0.48 21.188 -1.91 1 95 371 ILE A N 1
ATOM 2918 C CA . ILE A 1 371 ? -0.355 21.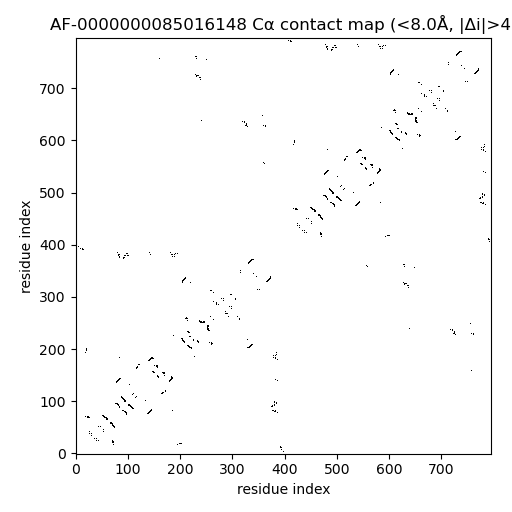875 -0.939 1 95 371 ILE A CA 1
ATOM 2919 C C . ILE A 1 371 ? 0.327 23.172 -0.51 1 95 371 ILE A C 1
ATOM 2921 O O . ILE A 1 371 ? 1.477 23.172 -0.065 1 95 371 ILE A O 1
ATOM 2925 N N . PRO A 1 372 ? -0.354 24.25 -0.667 1 95.19 372 PRO A N 1
ATOM 2926 C CA . PRO A 1 372 ? 0.253 25.5 -0.197 1 95.19 372 PRO A CA 1
ATOM 2927 C C . PRO A 1 372 ? 0.633 25.453 1.281 1 95.19 372 PRO A C 1
ATOM 2929 O O . PRO A 1 372 ? -0.168 25.016 2.113 1 95.19 372 PRO A O 1
ATOM 2932 N N . TYR A 1 373 ? 1.806 25.953 1.561 1 95.31 373 TYR A N 1
ATOM 2933 C CA . TYR A 1 373 ? 2.33 25.875 2.92 1 95.31 373 TYR A CA 1
ATOM 2934 C C . TYR A 1 373 ? 1.673 26.922 3.82 1 95.31 373 TYR A C 1
ATOM 2936 O O . TYR A 1 373 ? 1.506 28.078 3.424 1 95.31 373 TYR A O 1
ATOM 2944 N N . SER A 1 374 ? 1.259 26.5 4.934 1 96.12 374 SER A N 1
ATOM 2945 C CA . SER A 1 374 ? 0.759 27.359 6.004 1 96.12 374 SER A CA 1
ATOM 2946 C C . SER A 1 374 ? 1.175 26.828 7.371 1 96.12 374 SER A C 1
ATOM 2948 O O . SER A 1 374 ? 1.133 25.609 7.617 1 96.12 374 SER A O 1
ATOM 2950 N N . LYS A 1 375 ? 1.577 27.781 8.211 1 95.25 375 LYS A N 1
ATOM 2951 C CA . LYS A 1 375 ? 1.941 27.391 9.57 1 95.25 375 LYS A CA 1
ATOM 2952 C C . LYS A 1 375 ? 0.738 26.844 10.328 1 95.25 375 LYS A C 1
ATOM 2954 O O . LYS A 1 375 ? 0.893 26.234 11.391 1 95.25 375 LYS A O 1
ATOM 2959 N N . TYR A 1 376 ? -0.449 27 9.773 1 97.75 376 TYR A N 1
ATOM 2960 C CA . TYR A 1 376 ? -1.668 26.594 10.461 1 97.75 376 TYR A CA 1
ATOM 2961 C C . TYR A 1 376 ? -2.246 25.328 9.828 1 97.75 376 TYR A C 1
ATOM 2963 O O . TYR A 1 376 ? -3.281 24.828 10.273 1 97.75 376 TYR A O 1
ATOM 2971 N N . SER A 1 377 ? -1.569 24.781 8.805 1 96.94 377 SER A N 1
ATOM 2972 C CA . SER A 1 377 ? -2.121 23.688 8.008 1 96.94 377 SER A CA 1
ATOM 2973 C C . SER A 1 377 ? -2.471 22.484 8.875 1 96.94 377 SER A C 1
ATOM 2975 O O . SER A 1 377 ? -3.562 21.922 8.758 1 96.94 377 SER A O 1
ATOM 2977 N N . ILE A 1 378 ? -1.603 22.109 9.75 1 98.06 378 ILE A N 1
ATOM 2978 C CA . ILE A 1 378 ? -1.818 20.906 10.555 1 98.06 378 ILE A CA 1
ATOM 2979 C C . ILE A 1 378 ? -2.91 21.172 11.594 1 98.06 378 ILE A C 1
ATOM 2981 O O . ILE A 1 378 ? -3.791 20.344 11.805 1 98.06 378 ILE A O 1
ATOM 2985 N N . ALA A 1 379 ? -2.898 22.344 12.258 1 98.75 379 ALA A N 1
ATOM 2986 C CA . ALA A 1 379 ? -3.953 22.703 13.203 1 98.75 379 ALA A CA 1
ATOM 2987 C C . ALA A 1 379 ? -5.32 22.703 12.523 1 98.75 379 ALA A C 1
ATOM 2989 O O . ALA A 1 379 ? -6.285 22.156 13.062 1 98.75 379 ALA A O 1
ATOM 2990 N N . ARG A 1 380 ? -5.359 23.281 11.359 1 98.69 380 ARG A N 1
ATOM 2991 C CA . ARG A 1 380 ? -6.59 23.266 10.57 1 98.69 380 ARG A CA 1
ATOM 2992 C C . ARG A 1 380 ? -7.012 21.844 10.227 1 98.69 380 ARG A C 1
ATOM 2994 O O . ARG A 1 380 ? -8.195 21.5 10.32 1 98.69 380 ARG A O 1
ATOM 3001 N N . SER A 1 381 ? -6.035 21.047 9.797 1 98.75 381 SER A N 1
ATOM 3002 C CA . SER A 1 381 ? -6.324 19.672 9.391 1 98.75 381 SER A CA 1
ATOM 3003 C C . SER A 1 381 ? -6.832 18.844 10.562 1 98.75 381 SER A C 1
ATOM 3005 O O . SER A 1 381 ? -7.648 17.938 10.383 1 98.75 381 SER A O 1
ATOM 3007 N N . ALA A 1 382 ? -6.387 19.156 11.773 1 98.81 382 ALA A N 1
ATOM 3008 C CA . ALA A 1 382 ? -6.863 18.453 12.961 1 98.81 382 ALA A CA 1
ATOM 3009 C C . ALA A 1 382 ? -8.375 18.609 13.125 1 98.81 382 ALA A C 1
ATOM 3011 O O . ALA A 1 382 ? -9.055 17.703 13.609 1 98.81 382 ALA A O 1
ATOM 3012 N N . VAL A 1 383 ? -8.898 19.688 12.672 1 98.75 383 VAL A N 1
ATOM 3013 C CA . VAL A 1 383 ? -10.328 19.969 12.758 1 98.75 383 VAL A CA 1
ATOM 3014 C C . VAL A 1 383 ? -11.109 18.906 12 1 98.75 383 VAL A C 1
ATOM 3016 O O . VAL A 1 383 ? -12.234 18.562 12.367 1 98.75 383 VAL A O 1
ATOM 3019 N N . SER A 1 384 ? -10.5 18.312 10.992 1 98.5 384 SER A N 1
ATOM 3020 C CA . SER A 1 384 ? -11.172 17.266 10.227 1 98.5 384 SER A CA 1
ATOM 3021 C C . SER A 1 384 ? -11.484 16.062 11.102 1 98.5 384 SER A C 1
ATOM 3023 O O . SER A 1 384 ? -12.469 15.359 10.859 1 98.5 384 SER A O 1
ATOM 3025 N N . LEU A 1 385 ? -10.727 15.852 12.117 1 97.94 385 LEU A N 1
ATOM 3026 C CA . LEU A 1 385 ? -11 14.773 13.062 1 97.94 385 LEU A CA 1
ATOM 3027 C C . LEU A 1 385 ? -12.305 15.016 13.812 1 97.94 385 LEU A C 1
ATOM 3029 O O . LEU A 1 385 ? -13.07 14.086 14.047 1 97.94 385 LEU A O 1
ATOM 3033 N N . CYS A 1 386 ? -12.492 16.266 14.188 1 98.38 386 CYS A N 1
ATOM 3034 C CA . CYS A 1 386 ? -13.727 16.625 14.875 1 98.38 386 CYS A CA 1
ATOM 3035 C C . CYS A 1 386 ? -14.938 16.375 13.992 1 98.38 386 CYS A C 1
ATOM 3037 O O . CYS A 1 386 ? -15.922 15.781 14.43 1 98.38 386 CYS A O 1
ATOM 3039 N N . VAL A 1 387 ? -14.773 16.797 12.766 1 97.88 387 VAL A N 1
ATOM 3040 C CA . VAL A 1 387 ? -15.859 16.609 11.805 1 97.88 387 VAL A CA 1
ATOM 3041 C C . VAL A 1 387 ? -16.141 15.117 11.625 1 97.88 387 VAL A C 1
ATOM 3043 O O . VAL A 1 387 ? -17.297 14.695 11.641 1 97.88 387 VAL A O 1
ATOM 3046 N N . TYR A 1 388 ? -15.148 14.375 11.5 1 97.31 388 TYR A N 1
ATOM 3047 C CA . TYR A 1 388 ? -15.297 12.93 11.297 1 97.31 388 TYR A CA 1
ATOM 3048 C C . TYR A 1 388 ? -16.031 12.289 12.469 1 97.31 388 TYR A C 1
ATOM 3050 O O . TYR A 1 388 ? -17.016 11.578 12.273 1 97.31 388 TYR A O 1
ATOM 3058 N N . HIS A 1 389 ? -15.609 12.555 13.664 1 96.06 389 HIS A N 1
ATOM 3059 C CA . HIS A 1 389 ? -16.156 11.883 14.836 1 96.06 389 HIS A CA 1
ATOM 3060 C C . HIS A 1 389 ? -17.562 12.383 15.148 1 96.06 389 HIS A C 1
ATOM 3062 O O . HIS A 1 389 ? -18.391 11.633 15.664 1 96.06 389 HIS A O 1
ATOM 3068 N N . GLU A 1 390 ? -17.797 13.609 14.82 1 94.62 390 GLU A N 1
ATOM 3069 C CA . GLU A 1 390 ? -19.125 14.164 15.102 1 94.62 390 GLU A CA 1
ATOM 3070 C C . GLU A 1 390 ? -20.156 13.68 14.086 1 94.62 390 GLU A C 1
ATOM 3072 O O . GLU A 1 390 ? -21.297 13.414 14.438 1 94.62 390 GLU A O 1
ATOM 3077 N N . PHE A 1 391 ? -19.656 13.562 12.773 1 93.88 391 PHE A N 1
ATOM 3078 C CA . PHE A 1 391 ? -20.672 13.43 11.742 1 93.88 391 PHE A CA 1
ATOM 3079 C C . PHE A 1 391 ? -20.484 12.125 10.969 1 93.88 391 PHE A C 1
ATOM 3081 O O . PHE A 1 391 ? -21.453 11.586 10.414 1 93.88 391 PHE A O 1
ATOM 3088 N N . LEU A 1 392 ? -19.297 11.602 10.914 1 94.12 392 LEU A N 1
ATOM 3089 C CA . LEU A 1 392 ? -19.031 10.625 9.859 1 94.12 392 LEU A CA 1
ATOM 3090 C C . LEU A 1 392 ? -18.734 9.25 10.453 1 94.12 392 LEU A C 1
ATOM 3092 O O . LEU A 1 392 ? -18.75 8.242 9.742 1 94.12 392 LEU A O 1
ATOM 3096 N N . ASP A 1 393 ? -18.406 9.242 11.656 1 88.88 393 ASP A N 1
ATOM 3097 C CA . ASP A 1 393 ? -18.094 7.98 12.312 1 88.88 393 ASP A CA 1
ATOM 3098 C C . ASP A 1 393 ? -19.328 7.082 12.398 1 88.88 393 ASP A C 1
ATOM 3100 O O . ASP A 1 393 ? -20.25 7.355 13.172 1 88.88 393 ASP A O 1
ATOM 3104 N N . LYS A 1 394 ? -19.453 6.066 11.594 1 73.62 394 LYS A N 1
ATOM 3105 C CA . LYS A 1 394 ? -20.594 5.156 11.5 1 73.62 394 LYS A CA 1
ATOM 3106 C C . LYS A 1 394 ? -20.672 4.242 12.719 1 73.62 394 LYS A C 1
ATOM 3108 O O . LYS A 1 394 ? -21.734 3.68 13.016 1 73.62 394 LYS A O 1
ATOM 3113 N N . LYS A 1 395 ? -19.484 3.969 13.344 1 65.31 395 LYS A N 1
ATOM 3114 C CA . LYS A 1 395 ? -19.484 3.102 14.523 1 65.31 395 LYS A CA 1
ATOM 3115 C C . LYS A 1 395 ? -19.812 3.893 15.789 1 65.31 395 LYS A C 1
ATOM 3117 O O . LYS A 1 395 ? -19.875 3.328 16.875 1 65.31 395 LYS A O 1
ATOM 3122 N N . GLY A 1 396 ? -20.156 5.137 15.648 1 48.47 396 GLY A N 1
ATOM 3123 C CA . GLY A 1 396 ? -20.359 6.141 16.672 1 48.47 396 GLY A CA 1
ATOM 3124 C C . GLY A 1 396 ? -20.594 5.547 18.047 1 48.47 396 GLY A C 1
ATOM 3125 O O . GLY A 1 396 ? -20.906 4.359 18.172 1 48.47 396 GLY A O 1
ATOM 3126 N N . ASN A 1 397 ? -19.984 6.258 19.125 1 38.88 397 ASN A N 1
ATOM 3127 C CA . ASN A 1 397 ? -20.094 6.09 20.578 1 38.88 397 ASN A CA 1
ATOM 3128 C C . ASN A 1 397 ? -21.516 5.797 21.016 1 38.88 397 ASN A C 1
ATOM 3130 O O . ASN A 1 397 ? -22.391 6.656 20.891 1 38.88 397 ASN A O 1
ATOM 3134 N N . LEU A 1 398 ? -22.047 4.797 20.656 1 30.2 398 LEU A N 1
ATOM 3135 C CA . LEU A 1 398 ? -23.141 4.59 21.594 1 30.2 398 LEU A CA 1
ATOM 3136 C C . LEU A 1 398 ? -22.641 4.492 23.016 1 30.2 398 LEU A C 1
ATOM 3138 O O . LEU A 1 398 ? -21.609 3.852 23.281 1 30.2 398 LEU A O 1
ATOM 3142 N N . MET B 1 1 ? -35.906 -22.891 -8.719 1 47.53 1 MET B N 1
ATOM 3143 C CA . MET B 1 1 ? -36.219 -21.469 -8.688 1 47.53 1 MET B CA 1
ATOM 3144 C C . MET B 1 1 ? -34.969 -20.625 -8.859 1 47.53 1 MET B C 1
ATOM 3146 O O . MET B 1 1 ? -33.938 -20.891 -8.242 1 47.53 1 MET B O 1
ATOM 3150 N N . THR B 1 2 ? -34.875 -19.781 -9.812 1 73.44 2 THR B N 1
ATOM 3151 C CA . THR B 1 2 ? -33.781 -18.891 -10.164 1 73.44 2 THR B CA 1
ATOM 3152 C C . THR B 1 2 ? -33.5 -17.875 -9.047 1 73.44 2 THR B C 1
ATOM 3154 O O . THR B 1 2 ? -34.438 -17.234 -8.555 1 73.44 2 THR B O 1
ATOM 3157 N N . ARG B 1 3 ? -32.469 -17.906 -8.422 1 82.81 3 ARG B N 1
ATOM 3158 C CA . ARG B 1 3 ? -32.094 -17.016 -7.336 1 82.81 3 ARG B CA 1
ATOM 3159 C C . ARG B 1 3 ? -32.062 -15.57 -7.801 1 82.81 3 ARG B C 1
ATOM 3161 O O . ARG B 1 3 ? -31.719 -15.281 -8.945 1 82.81 3 ARG B O 1
ATOM 3168 N N . THR B 1 4 ? -32.5 -14.789 -6.973 1 86.31 4 THR B N 1
ATOM 3169 C CA . THR B 1 4 ? -32.406 -13.359 -7.234 1 86.31 4 THR B CA 1
ATOM 3170 C C . THR B 1 4 ? -30.969 -12.867 -7.121 1 86.31 4 THR B C 1
ATOM 3172 O O . THR B 1 4 ? -30.094 -13.609 -6.66 1 86.31 4 THR B O 1
ATOM 3175 N N . ARG B 1 5 ? -30.781 -11.742 -7.602 1 84.88 5 ARG B N 1
ATOM 3176 C CA . ARG B 1 5 ? -29.453 -11.125 -7.504 1 84.88 5 ARG B CA 1
ATOM 3177 C C . ARG B 1 5 ? -29.016 -11.008 -6.051 1 84.88 5 ARG B C 1
ATOM 3179 O O . ARG B 1 5 ? -27.859 -11.297 -5.719 1 84.88 5 ARG B O 1
ATOM 3186 N N . LYS B 1 6 ? -29.906 -10.578 -5.176 1 86.31 6 LYS B N 1
ATOM 3187 C CA . LYS B 1 6 ? -29.609 -10.398 -3.758 1 86.31 6 LYS B CA 1
ATOM 3188 C C . LYS B 1 6 ? -29.281 -11.734 -3.096 1 86.31 6 LYS B C 1
ATOM 3190 O O . LYS B 1 6 ? -28.359 -11.812 -2.275 1 86.31 6 LYS B O 1
ATOM 3195 N N . GLN B 1 7 ? -30.016 -12.758 -3.471 1 90.31 7 GLN B N 1
ATOM 3196 C CA . GLN B 1 7 ? -29.766 -14.086 -2.926 1 90.31 7 GLN B CA 1
ATOM 3197 C C . GLN B 1 7 ? -28.391 -14.602 -3.34 1 90.31 7 GLN B C 1
ATOM 3199 O O . GLN B 1 7 ? -27.672 -15.203 -2.535 1 90.31 7 GLN B O 1
ATOM 3204 N N . ASN B 1 8 ? -28.031 -14.32 -4.566 1 92 8 ASN B N 1
ATOM 3205 C CA . ASN B 1 8 ? -26.719 -14.727 -5.066 1 92 8 ASN B CA 1
ATOM 3206 C C . ASN B 1 8 ? -25.594 -14 -4.344 1 92 8 ASN B C 1
ATOM 3208 O O . ASN B 1 8 ? -24.547 -14.594 -4.062 1 92 8 ASN B O 1
ATOM 3212 N N . GLU B 1 9 ? -25.906 -12.773 -4.078 1 93.12 9 GLU B N 1
ATOM 3213 C CA . GLU B 1 9 ? -24.906 -11.977 -3.359 1 93.12 9 GLU B CA 1
ATOM 3214 C C . GLU B 1 9 ? -24.703 -12.508 -1.944 1 93.12 9 GLU B C 1
ATOM 3216 O O . GLU B 1 9 ? -23.562 -12.602 -1.472 1 93.12 9 GLU B O 1
ATOM 3221 N N . LEU B 1 10 ? -25.781 -12.867 -1.245 1 94.75 10 LEU B N 1
ATOM 3222 C CA . LEU B 1 10 ? -25.688 -13.406 0.107 1 94.75 10 LEU B CA 1
ATOM 3223 C C . LEU B 1 10 ? -24.969 -14.75 0.112 1 94.75 10 LEU B C 1
ATOM 3225 O O . LEU B 1 10 ? -24.125 -15 0.979 1 94.75 10 LEU B O 1
ATOM 3229 N N . ARG B 1 11 ? -25.328 -15.523 -0.901 1 95.88 11 ARG B N 1
ATOM 3230 C CA . ARG B 1 11 ? -24.688 -16.828 -1.045 1 95.88 11 ARG B CA 1
ATOM 3231 C C . ARG B 1 11 ? -23.188 -16.688 -1.254 1 95.88 11 ARG B C 1
ATOM 3233 O O . ARG B 1 11 ? -22.391 -17.375 -0.611 1 95.88 11 ARG B O 1
ATOM 3240 N N . ALA B 1 12 ? -22.812 -15.781 -2.137 1 96.38 12 ALA B N 1
ATOM 3241 C CA . ALA B 1 12 ? -21.406 -15.531 -2.416 1 96.38 12 ALA B CA 1
ATOM 3242 C C . ALA B 1 12 ? -20.672 -15.055 -1.163 1 96.38 12 ALA B C 1
ATOM 3244 O O . ALA B 1 12 ? -19.531 -15.453 -0.91 1 96.38 12 ALA B O 1
ATOM 3245 N N . THR B 1 13 ? -21.312 -14.211 -0.39 1 96.44 13 THR B N 1
ATOM 3246 C CA . THR B 1 13 ? -20.719 -13.672 0.831 1 96.44 13 THR B CA 1
ATOM 3247 C C . THR B 1 13 ? -20.453 -14.789 1.84 1 96.44 13 THR B C 1
ATOM 3249 O O . THR B 1 13 ? -19.391 -14.844 2.449 1 96.44 13 THR B O 1
ATOM 3252 N N . VAL B 1 14 ? -21.375 -15.68 1.979 1 96.94 14 VAL B N 1
ATOM 3253 C CA . VAL B 1 14 ? -21.25 -16.797 2.912 1 96.94 14 VAL B CA 1
ATOM 3254 C C . VAL B 1 14 ? -20.125 -17.719 2.467 1 96.94 14 VAL B C 1
ATOM 3256 O O . VAL B 1 14 ? -19.266 -18.094 3.273 1 96.94 14 VAL B O 1
ATOM 3259 N N . LEU B 1 15 ? -20.094 -18.016 1.196 1 96.94 15 LEU B N 1
ATOM 3260 C CA . LEU B 1 15 ? -19.062 -18.891 0.658 1 96.94 15 LEU B CA 1
ATOM 3261 C C . LEU B 1 15 ? -17.688 -18.25 0.788 1 96.94 15 LEU B C 1
ATOM 3263 O O . LEU B 1 15 ? -16.703 -18.938 1.075 1 96.94 15 LEU B O 1
ATOM 3267 N N . ASP B 1 16 ? -17.688 -16.984 0.54 1 96.81 16 ASP B N 1
ATOM 3268 C CA . ASP B 1 16 ? -16.422 -16.25 0.67 1 96.81 16 ASP B CA 1
ATOM 3269 C C . ASP B 1 16 ? -15.859 -16.375 2.084 1 96.81 16 ASP B C 1
ATOM 3271 O O . ASP B 1 16 ? -14.664 -16.609 2.266 1 96.81 16 ASP B O 1
ATOM 3275 N N . GLN B 1 17 ? -16.719 -16.219 3.035 1 95.25 17 GLN B N 1
ATOM 3276 C CA . GLN B 1 17 ? -16.297 -16.328 4.43 1 95.25 17 GLN B CA 1
ATOM 3277 C C . GLN B 1 17 ? -15.828 -17.75 4.742 1 95.25 17 GLN B C 1
ATOM 3279 O O . GLN B 1 17 ? -14.852 -17.938 5.473 1 95.25 17 GLN B O 1
ATOM 3284 N N . LEU B 1 18 ? -16.453 -18.719 4.227 1 95.69 18 LEU B N 1
ATOM 3285 C CA . LEU B 1 18 ? -16.078 -20.109 4.43 1 95.69 18 LEU B CA 1
ATOM 3286 C C . LEU B 1 18 ? -14.703 -20.391 3.844 1 95.69 18 LEU B C 1
ATOM 3288 O O . LEU B 1 18 ? -13.844 -20.969 4.516 1 95.69 18 LEU B O 1
ATOM 3292 N N . TYR B 1 19 ? -14.477 -19.984 2.658 1 96.5 19 TYR B N 1
ATOM 3293 C CA . TYR B 1 19 ? -13.188 -20.203 2.018 1 96.5 19 TYR B CA 1
ATOM 3294 C C . TYR B 1 19 ? -12.07 -19.484 2.775 1 96.5 19 TYR B C 1
ATOM 3296 O O . TYR B 1 19 ? -10.984 -20.047 2.961 1 96.5 19 TYR B O 1
ATOM 3304 N N . ALA B 1 20 ? -12.336 -18.312 3.252 1 95.38 20 ALA B N 1
ATOM 3305 C CA . ALA B 1 20 ? -11.32 -17.453 3.838 1 95.38 20 ALA B CA 1
ATOM 3306 C C . ALA B 1 20 ? -10.93 -17.922 5.234 1 95.38 20 ALA B C 1
ATOM 3308 O O . ALA B 1 20 ? -9.789 -17.734 5.672 1 95.38 20 ALA B O 1
ATOM 3309 N N . LYS B 1 21 ? -11.922 -18.594 5.992 1 94.5 21 LYS B N 1
ATOM 3310 C CA . LYS B 1 21 ? -11.688 -18.812 7.414 1 94.5 21 LYS B CA 1
ATOM 3311 C C . LYS B 1 21 ? -12.039 -20.25 7.82 1 94.5 21 LYS B C 1
ATOM 3313 O O . LYS B 1 21 ? -12.094 -20.562 9.008 1 94.5 21 LYS B O 1
ATOM 3318 N N . ARG B 1 22 ? -12.25 -21.109 6.965 1 90.94 22 ARG B N 1
ATOM 3319 C CA . ARG B 1 22 ? -12.641 -22.484 7.285 1 90.94 22 ARG B CA 1
ATOM 3320 C C . ARG B 1 22 ? -11.578 -23.172 8.125 1 90.94 22 ARG B C 1
ATOM 3322 O O . ARG B 1 22 ? -10.383 -22.875 8.008 1 90.94 22 ARG B O 1
ATOM 3329 N N . PRO B 1 23 ? -11.969 -24 8.977 1 94 23 PRO B N 1
ATOM 3330 C CA . PRO B 1 23 ? -13.352 -24.297 9.352 1 94 23 PRO B CA 1
ATOM 3331 C C . PRO B 1 23 ? -13.977 -23.219 10.227 1 94 23 PRO B C 1
ATOM 3333 O O . PRO B 1 23 ? -13.273 -22.578 11.016 1 94 23 PRO B O 1
ATOM 3336 N N . ILE B 1 24 ? -15.227 -22.969 10.102 1 94.38 24 ILE B N 1
ATOM 3337 C CA . ILE B 1 24 ? -15.914 -21.891 10.805 1 94.38 24 ILE B CA 1
ATOM 3338 C C . ILE B 1 24 ? -17.359 -22.297 11.078 1 94.38 24 ILE B C 1
ATOM 3340 O O . ILE B 1 24 ? -17.938 -23.094 10.336 1 94.38 24 ILE B O 1
ATOM 3344 N N . SER B 1 25 ? -17.969 -21.734 12.117 1 94.62 25 SER B N 1
ATOM 3345 C CA . SER B 1 25 ? -19.328 -22.109 12.5 1 94.62 25 SER B CA 1
ATOM 3346 C C . SER B 1 25 ? -20.359 -21.203 11.828 1 94.62 25 SER B C 1
ATOM 3348 O O . SER B 1 25 ? -20.016 -20.109 11.367 1 94.62 25 SER B O 1
ATOM 3350 N N . ARG B 1 26 ? -21.609 -21.719 11.836 1 95.38 26 ARG B N 1
ATOM 3351 C CA . ARG B 1 26 ? -22.719 -20.922 11.312 1 95.38 26 ARG B CA 1
ATOM 3352 C C . ARG B 1 26 ? -22.828 -19.594 12.055 1 95.38 26 ARG B C 1
ATOM 3354 O O . ARG B 1 26 ? -23.031 -18.547 11.438 1 95.38 26 ARG B O 1
ATOM 3361 N N . ILE B 1 27 ? -22.625 -19.672 13.312 1 94.81 27 ILE B N 1
ATOM 3362 C CA . ILE B 1 27 ? -22.797 -18.5 14.164 1 94.81 27 ILE B CA 1
ATOM 3363 C C . ILE B 1 27 ? -21.719 -17.469 13.828 1 94.81 27 ILE B C 1
ATOM 3365 O O . ILE B 1 27 ? -22 -16.281 13.727 1 94.81 27 ILE B O 1
ATOM 3369 N N . ASP B 1 28 ? -20.562 -17.953 13.672 1 94.88 28 ASP B N 1
ATOM 3370 C CA . ASP B 1 28 ? -19.469 -17.047 13.359 1 94.88 28 ASP B CA 1
ATOM 3371 C C . ASP B 1 28 ? -19.641 -16.406 11.984 1 94.88 28 ASP B C 1
ATOM 3373 O O . ASP B 1 28 ? -19.344 -15.227 11.789 1 94.88 28 ASP B O 1
ATOM 3377 N N . ILE B 1 29 ? -20.125 -17.156 11.039 1 96.31 29 ILE B N 1
ATOM 3378 C CA . ILE B 1 29 ? -20.391 -16.625 9.711 1 96.31 29 ILE B CA 1
ATOM 3379 C C . ILE B 1 29 ? -21.422 -15.508 9.797 1 96.31 29 ILE B C 1
ATOM 3381 O O . ILE B 1 29 ? -21.234 -14.438 9.219 1 96.31 29 ILE B O 1
ATOM 3385 N N . SER B 1 30 ? -22.469 -15.805 10.508 1 96.56 30 SER B N 1
ATOM 3386 C CA . SER B 1 30 ? -23.531 -14.82 10.68 1 96.56 30 SER B CA 1
ATOM 3387 C C . SER B 1 30 ? -23 -13.547 11.32 1 96.56 30 SER B C 1
ATOM 3389 O O . SER B 1 30 ? -23.25 -12.445 10.836 1 96.56 30 SER B O 1
ATOM 3391 N N . LYS B 1 31 ? -22.234 -13.727 12.367 1 94.5 31 LYS B N 1
ATOM 3392 C CA . LYS B 1 31 ? -21.688 -12.594 13.102 1 94.5 31 LYS B CA 1
ATOM 3393 C C . LYS B 1 31 ? -20.766 -11.758 12.227 1 94.5 31 LYS B C 1
ATOM 3395 O O . LYS B 1 31 ? -20.859 -10.531 12.188 1 94.5 31 LYS B O 1
ATOM 3400 N N . GLU B 1 32 ? -19.969 -12.344 11.492 1 93.19 32 GLU B N 1
ATOM 3401 C CA . GLU B 1 32 ? -18.922 -11.656 10.742 1 93.19 32 GLU B CA 1
ATOM 3402 C C . GLU B 1 32 ? -19.484 -11.031 9.469 1 93.19 32 GLU B C 1
ATOM 3404 O O . GLU B 1 32 ? -19 -10 9.008 1 93.19 32 GLU B O 1
ATOM 3409 N N . THR B 1 33 ? -20.5 -11.625 8.898 1 93.81 33 THR B N 1
ATOM 3410 C CA . THR B 1 33 ? -21.062 -11.117 7.652 1 93.81 33 THR B CA 1
ATOM 3411 C C . THR B 1 33 ? -22.234 -10.18 7.93 1 93.81 33 THR B C 1
ATOM 3413 O O . THR B 1 33 ? -22.688 -9.461 7.035 1 93.81 33 THR B O 1
ATOM 3416 N N . GLN B 1 34 ? -22.781 -10.281 9.117 1 91.31 34 GLN B N 1
ATOM 3417 C CA . GLN B 1 34 ? -23.969 -9.531 9.547 1 91.31 34 GLN B CA 1
ATOM 3418 C C . GLN B 1 34 ? -25.203 -9.977 8.789 1 91.31 34 GLN B C 1
ATOM 3420 O O . GLN B 1 34 ? -26.156 -9.211 8.633 1 91.31 34 GLN B O 1
ATOM 3425 N N . ILE B 1 35 ? -25.109 -11.18 8.211 1 94.38 35 ILE B N 1
ATOM 3426 C CA . ILE B 1 35 ? -26.281 -11.852 7.68 1 94.38 35 ILE B CA 1
ATOM 3427 C C . ILE B 1 35 ? -27.016 -12.586 8.805 1 94.38 35 ILE B C 1
ATOM 3429 O O . ILE B 1 35 ? -26.375 -13.195 9.664 1 94.38 35 ILE B O 1
ATOM 3433 N N . THR B 1 36 ? -28.266 -12.508 8.859 1 95.38 36 THR B N 1
ATOM 3434 C CA . THR B 1 36 ? -29.031 -13.07 9.969 1 95.38 36 THR B CA 1
ATOM 3435 C C . THR B 1 36 ? -28.766 -14.562 10.102 1 95.38 36 THR B C 1
ATOM 3437 O O . THR B 1 36 ? -28.516 -15.25 9.102 1 95.38 36 THR B O 1
ATOM 3440 N N . PRO B 1 37 ? -28.875 -15.078 11.312 1 95.88 37 PRO B N 1
ATOM 3441 C CA . PRO B 1 37 ? -28.672 -16.516 11.531 1 95.88 37 PRO B CA 1
ATOM 3442 C C . PRO B 1 37 ? -29.625 -17.375 10.695 1 95.88 37 PRO B C 1
ATOM 3444 O O . PRO B 1 37 ? -29.203 -18.406 10.156 1 95.88 37 PRO B O 1
ATOM 3447 N N . ALA B 1 38 ? -30.812 -17 10.555 1 96.56 38 ALA B N 1
ATOM 3448 C CA . ALA B 1 38 ? -31.812 -17.75 9.797 1 96.56 38 ALA B CA 1
ATOM 3449 C C . ALA B 1 38 ? -31.406 -17.859 8.328 1 96.56 38 ALA B C 1
ATOM 3451 O O . ALA B 1 38 ? -31.438 -18.938 7.742 1 96.56 38 ALA B O 1
ATOM 3452 N N . THR B 1 39 ? -31.047 -16.734 7.754 1 96.69 39 THR B N 1
ATOM 3453 C CA . THR B 1 39 ? -30.641 -16.688 6.355 1 96.69 39 THR B CA 1
ATOM 3454 C C . THR B 1 39 ? -29.344 -17.469 6.156 1 96.69 39 THR B C 1
ATOM 3456 O O . THR B 1 39 ? -29.203 -18.234 5.195 1 96.69 39 THR B O 1
ATOM 3459 N N . THR B 1 40 ? -28.422 -17.25 7.074 1 97.56 40 THR B N 1
ATOM 3460 C CA . THR B 1 40 ? -27.156 -17.984 7.02 1 97.56 40 THR B CA 1
ATOM 3461 C C . THR B 1 40 ? -27.406 -19.484 7.062 1 97.56 40 THR B C 1
ATOM 3463 O O . THR B 1 40 ? -26.859 -20.234 6.262 1 97.56 40 THR B O 1
ATOM 3466 N N . GLY B 1 41 ? -28.234 -19.859 7.945 1 96.75 41 GLY B N 1
ATOM 3467 C CA . GLY B 1 41 ? -28.578 -21.266 8.062 1 96.75 41 GLY B CA 1
ATOM 3468 C C . GLY B 1 41 ? -29.188 -21.844 6.801 1 96.75 41 GLY B C 1
ATOM 3469 O O . GLY B 1 41 ? -28.812 -22.938 6.371 1 96.75 41 GLY B O 1
ATOM 3470 N N . SER B 1 42 ? -30.078 -21.109 6.219 1 97.44 42 SER B N 1
ATOM 3471 C CA . SER B 1 42 ? -30.734 -21.547 4.996 1 97.44 42 SER B CA 1
ATOM 3472 C C . SER B 1 42 ? -29.75 -21.703 3.855 1 97.44 42 SER B C 1
ATOM 3474 O O . SER B 1 42 ? -29.781 -22.703 3.131 1 97.44 42 SER B O 1
ATOM 3476 N N . ILE B 1 43 ? -28.891 -20.781 3.719 1 97.56 43 ILE B N 1
ATOM 3477 C CA . ILE B 1 43 ? -27.891 -20.797 2.662 1 97.56 43 ILE B CA 1
ATOM 3478 C C . ILE B 1 43 ? -26.953 -21.984 2.861 1 97.56 43 ILE B C 1
ATOM 3480 O O . ILE B 1 43 ? -26.672 -22.734 1.917 1 97.56 43 ILE B O 1
ATOM 3484 N N . ILE B 1 44 ? -26.562 -22.203 4.09 1 97.56 44 ILE B N 1
ATOM 3485 C CA . ILE B 1 44 ? -25.641 -23.281 4.402 1 97.56 44 ILE B CA 1
ATOM 3486 C C . ILE B 1 44 ? -26.297 -24.625 4.113 1 97.56 44 ILE B C 1
ATOM 3488 O O . ILE B 1 44 ? -25.672 -25.516 3.537 1 97.56 44 ILE B O 1
ATOM 3492 N N . ASN B 1 45 ? -27.516 -24.734 4.5 1 97.44 45 ASN B N 1
ATOM 3493 C CA . ASN B 1 45 ? -28.234 -25.969 4.234 1 97.44 45 ASN B CA 1
ATOM 3494 C C . ASN B 1 45 ? -28.312 -26.25 2.738 1 97.44 45 ASN B C 1
ATOM 3496 O O . ASN B 1 45 ? -28.172 -27.406 2.309 1 97.44 45 ASN B O 1
ATOM 3500 N N . GLU B 1 46 ? -28.562 -25.281 2.025 1 97.12 46 GLU B N 1
ATOM 3501 C CA . GLU B 1 46 ? -28.609 -25.438 0.574 1 97.12 46 GLU B CA 1
ATOM 3502 C C . GLU B 1 46 ? -27.25 -25.859 0.026 1 97.12 46 GLU B C 1
ATOM 3504 O O . GLU B 1 46 ? -27.172 -26.734 -0.843 1 97.12 46 GLU B O 1
ATOM 3509 N N . LEU B 1 47 ? -26.219 -25.25 0.528 1 97.38 47 LEU B N 1
ATOM 3510 C CA . LEU B 1 47 ? -24.859 -25.547 0.079 1 97.38 47 LEU B CA 1
ATOM 3511 C C . LEU B 1 47 ? -24.469 -26.969 0.446 1 97.38 47 LEU B C 1
ATOM 3513 O O . LEU B 1 47 ? -23.75 -27.641 -0.305 1 97.38 47 LEU B O 1
ATOM 3517 N N . ILE B 1 48 ? -24.922 -27.438 1.565 1 97.19 48 ILE B N 1
ATOM 3518 C CA . ILE B 1 48 ? -24.688 -28.812 1.986 1 97.19 48 ILE B CA 1
ATOM 3519 C C . ILE B 1 48 ? -25.406 -29.781 1.047 1 97.19 48 ILE B C 1
ATOM 3521 O O . ILE B 1 48 ? -24.828 -30.781 0.599 1 97.19 48 ILE B O 1
ATOM 3525 N N . LYS B 1 49 ? -26.578 -29.469 0.728 1 97 49 LYS B N 1
ATOM 3526 C CA . LYS B 1 49 ? -27.359 -30.297 -0.179 1 97 49 LYS B CA 1
ATOM 3527 C C . LYS B 1 49 ? -26.719 -30.375 -1.559 1 97 49 LYS B C 1
ATOM 3529 O O . LYS B 1 49 ? -26.766 -31.422 -2.217 1 97 49 LYS B O 1
ATOM 3534 N N . GLU B 1 50 ? -26.109 -29.281 -1.907 1 95.69 50 GLU B N 1
ATOM 3535 C CA . GLU B 1 50 ? -25.453 -29.203 -3.213 1 95.69 50 GLU B CA 1
ATOM 3536 C C . GLU B 1 50 ? -24.094 -29.875 -3.191 1 95.69 50 GLU B C 1
ATOM 3538 O O . GLU B 1 50 ? -23.438 -30 -4.23 1 95.69 50 GLU B O 1
ATOM 3543 N N . GLY B 1 51 ? -23.609 -30.25 -2.027 1 96.06 51 GLY B N 1
ATOM 3544 C CA . GLY B 1 51 ? -22.328 -30.938 -1.902 1 96.06 51 GLY B CA 1
ATOM 3545 C C . GLY B 1 51 ? -21.141 -29.984 -1.907 1 96.06 51 GLY B C 1
ATOM 3546 O O . GLY B 1 51 ? -20.016 -30.406 -2.18 1 96.06 51 GLY B O 1
ATOM 3547 N N . LEU B 1 52 ? -21.281 -28.75 -1.639 1 96.94 52 LEU B N 1
ATOM 3548 C CA . LEU B 1 52 ? -20.203 -27.766 -1.666 1 96.94 52 LEU B CA 1
ATOM 3549 C C . LEU B 1 52 ? -19.641 -27.531 -0.269 1 96.94 52 LEU B C 1
ATOM 3551 O O . LEU B 1 52 ? -18.5 -27.094 -0.121 1 96.94 52 LEU B O 1
ATOM 3555 N N . VAL B 1 53 ? -20.469 -27.766 0.762 1 97.69 53 VAL B N 1
ATOM 3556 C CA . VAL B 1 53 ? -20.078 -27.562 2.152 1 97.69 53 VAL B CA 1
ATOM 3557 C C . VAL B 1 53 ? -20.344 -28.828 2.963 1 97.69 53 VAL B C 1
ATOM 3559 O O . VAL B 1 53 ? -21.297 -29.562 2.684 1 97.69 53 VAL B O 1
ATOM 3562 N N . LEU B 1 54 ? -19.547 -29.125 3.891 1 96.5 54 LEU B N 1
ATOM 3563 C CA . LEU B 1 54 ? -19.766 -30.266 4.773 1 96.5 54 LEU B CA 1
ATOM 3564 C C . LEU B 1 54 ? -19.625 -29.859 6.234 1 96.5 54 LEU B C 1
ATOM 3566 O O . LEU B 1 54 ? -18.969 -28.859 6.551 1 96.5 54 LEU B O 1
ATOM 3570 N N . GLU B 1 55 ? -20.203 -30.547 7.094 1 95.06 55 GLU B N 1
ATOM 3571 C CA . GLU B 1 55 ? -20.094 -30.359 8.539 1 95.06 55 GLU B CA 1
ATOM 3572 C C . GLU B 1 55 ? -19.047 -31.281 9.141 1 95.06 55 GLU B C 1
ATOM 3574 O O . GLU B 1 55 ? -19 -32.469 8.836 1 95.06 55 GLU B O 1
ATOM 3579 N N . LEU B 1 56 ? -17.953 -30.781 9.805 1 90.38 56 LEU B N 1
ATOM 3580 C CA . LEU B 1 56 ? -16.844 -31.547 10.367 1 90.38 56 LEU B CA 1
ATOM 3581 C C . LEU B 1 56 ? -17.203 -32.094 11.742 1 90.38 56 LEU B C 1
ATOM 3583 O O . LEU B 1 56 ? -16.562 -33.031 12.227 1 90.38 56 LEU B O 1
ATOM 3587 N N . GLY B 1 57 ? -18.172 -31.922 12.406 1 76.88 57 GLY B N 1
ATOM 3588 C CA . GLY B 1 57 ? -18.547 -32.375 13.734 1 76.88 57 GLY B CA 1
ATOM 3589 C C . GLY B 1 57 ? -18.453 -31.281 14.789 1 76.88 57 GLY B C 1
ATOM 3590 O O . GLY B 1 57 ? -18.125 -30.141 14.469 1 76.88 57 GLY B O 1
ATOM 3591 N N . GLU B 1 58 ? -18.859 -31.719 16.062 1 66 58 GLU B N 1
ATOM 3592 C CA . GLU B 1 58 ? -18.984 -30.766 17.156 1 66 58 GLU B CA 1
ATOM 3593 C C . GLU B 1 58 ? -17.656 -30.531 17.859 1 66 58 GLU B C 1
ATOM 3595 O O . GLU B 1 58 ? -16.891 -31.469 18.062 1 66 58 GLU B O 1
ATOM 3600 N N . LEU B 1 59 ? -16.938 -29.469 17.672 1 57.97 59 LEU B N 1
ATOM 3601 C CA . LEU B 1 59 ? -15.82 -29.156 18.547 1 57.97 59 LEU B CA 1
ATOM 3602 C C . LEU B 1 59 ? -16.312 -28.781 19.938 1 57.97 59 LEU B C 1
ATOM 3604 O O . LEU B 1 59 ? -17.266 -28.016 20.078 1 57.97 59 LEU B O 1
ATOM 3608 N N . ASN B 1 60 ? -15.93 -29.578 20.906 1 51.22 60 ASN B N 1
ATOM 3609 C CA . ASN B 1 60 ? -16.234 -29.281 22.297 1 51.22 60 ASN B CA 1
ATOM 3610 C C . ASN B 1 60 ? -15.555 -27.984 22.75 1 51.22 60 ASN B C 1
ATOM 3612 O O . ASN B 1 60 ? -14.328 -27.875 22.672 1 51.22 60 ASN B O 1
ATOM 3616 N N . ASP B 1 61 ? -15.93 -27.031 22.344 1 48.03 61 ASP B N 1
ATOM 3617 C CA . ASP B 1 61 ? -15.32 -25.906 23.047 1 48.03 61 ASP B CA 1
ATOM 3618 C C . ASP B 1 61 ? -15.672 -25.953 24.531 1 48.03 61 ASP B C 1
ATOM 3620 O O . ASP B 1 61 ? -16.828 -25.766 24.922 1 48.03 61 ASP B O 1
ATOM 3624 N N . GLU B 1 62 ? -14.797 -26.547 25.359 1 48.12 62 GLU B N 1
ATOM 3625 C CA . GLU B 1 62 ? -14.984 -26.672 26.797 1 48.12 62 GLU B CA 1
ATOM 3626 C C . GLU B 1 62 ? -15.398 -25.344 27.422 1 48.12 62 GLU B C 1
ATOM 3628 O O . GLU B 1 62 ? -15.938 -25.312 28.531 1 48.12 62 GLU B O 1
ATOM 3633 N N . SER B 1 63 ? -14.945 -24.297 27.047 1 44.84 63 SER B N 1
ATOM 3634 C CA . SER B 1 63 ? -15.047 -23.078 27.844 1 44.84 63 SER B CA 1
ATOM 3635 C C . SER B 1 63 ? -16.484 -22.562 27.875 1 44.84 63 SER B C 1
ATOM 3637 O O . SER B 1 63 ? -16.844 -21.766 28.734 1 44.84 63 SER B O 1
ATOM 3639 N N . VAL B 1 64 ? -17.25 -22.719 26.859 1 48.12 64 VAL B N 1
ATOM 3640 C CA . VAL B 1 64 ? -18.562 -22.078 27 1 48.12 64 VAL B CA 1
ATOM 3641 C C . VAL B 1 64 ? -19.656 -23.141 26.984 1 48.12 64 VAL B C 1
ATOM 3643 O O . VAL B 1 64 ? -20.844 -22.828 27.125 1 48.12 64 VAL B O 1
ATOM 3646 N N . GLY B 1 65 ? -19.469 -24.391 27.062 1 52.59 65 GLY B N 1
ATOM 3647 C CA . GLY B 1 65 ? -20.5 -25.391 27.156 1 52.59 65 GLY B CA 1
ATOM 3648 C C . GLY B 1 65 ? -21.172 -25.703 25.828 1 52.59 65 GLY B C 1
ATOM 3649 O O . GLY B 1 65 ? -21.953 -26.641 25.719 1 52.59 65 GLY B O 1
ATOM 3650 N N . ARG B 1 66 ? -21.531 -24.609 25.109 1 53.03 66 ARG B N 1
ATOM 3651 C CA . ARG B 1 66 ? -22.344 -24.922 23.938 1 53.03 66 ARG B CA 1
ATOM 3652 C C . ARG B 1 66 ? -21.484 -25.469 22.797 1 53.03 66 ARG B C 1
ATOM 3654 O O . ARG B 1 66 ? -20.422 -24.922 22.5 1 53.03 66 ARG B O 1
ATOM 3661 N N . LYS B 1 67 ? -21.812 -26.578 22.234 1 64.75 67 LYS B N 1
ATOM 3662 C CA . LYS B 1 67 ? -21.141 -27.328 21.188 1 64.75 67 LYS B CA 1
ATOM 3663 C C . LYS B 1 67 ? -21.344 -26.672 19.812 1 64.75 67 LYS B C 1
ATOM 3665 O O . LYS B 1 67 ? -22.484 -26.469 19.391 1 64.75 67 LYS B O 1
ATOM 3670 N N . LYS B 1 68 ? -20.328 -25.812 19.078 1 80.12 68 LYS B N 1
ATOM 3671 C CA . LYS B 1 68 ? -20.469 -25.219 17.75 1 80.12 68 LYS B CA 1
ATOM 3672 C C . LYS B 1 68 ? -20.062 -26.219 16.672 1 80.12 68 LYS B C 1
ATOM 3674 O O . LYS B 1 68 ? -19.047 -26.891 16.797 1 80.12 68 LYS B O 1
ATOM 3679 N N . THR B 1 69 ? -21 -26.484 15.719 1 89.19 69 THR B N 1
ATOM 3680 C CA . THR B 1 69 ? -20.688 -27.297 14.555 1 89.19 69 THR B CA 1
ATOM 3681 C C . THR B 1 69 ? -19.844 -26.516 13.555 1 89.19 69 THR B C 1
ATOM 3683 O O . THR B 1 69 ? -20.234 -25.422 13.117 1 89.19 69 THR B O 1
ATOM 3686 N N . LEU B 1 70 ? -18.688 -27.062 13.211 1 94.31 70 LEU B N 1
ATOM 3687 C CA . LEU B 1 70 ? -17.797 -26.391 12.258 1 94.31 70 LEU B CA 1
ATOM 3688 C C . LEU B 1 70 ? -18.109 -26.859 10.836 1 94.31 70 LEU B C 1
ATOM 3690 O O . LEU B 1 70 ? -18.469 -28 10.609 1 94.31 70 LEU B O 1
ATOM 3694 N N . LEU B 1 71 ? -17.984 -25.906 9.969 1 96.31 71 LEU B N 1
ATOM 3695 C CA . LEU B 1 71 ? -18.219 -26.125 8.547 1 96.31 71 LEU B CA 1
ATOM 3696 C C . LEU B 1 71 ? -16.922 -26.016 7.754 1 96.31 71 LEU B C 1
ATOM 3698 O O . LEU B 1 71 ? -16.031 -25.25 8.125 1 96.31 71 LEU B O 1
ATOM 3702 N N . ASP B 1 72 ? -16.812 -26.781 6.711 1 96.5 72 ASP B N 1
ATOM 3703 C CA . ASP B 1 72 ? -15.719 -26.688 5.758 1 96.5 72 ASP B CA 1
ATOM 3704 C C . ASP B 1 72 ? -16.219 -26.828 4.32 1 96.5 72 ASP B C 1
ATOM 3706 O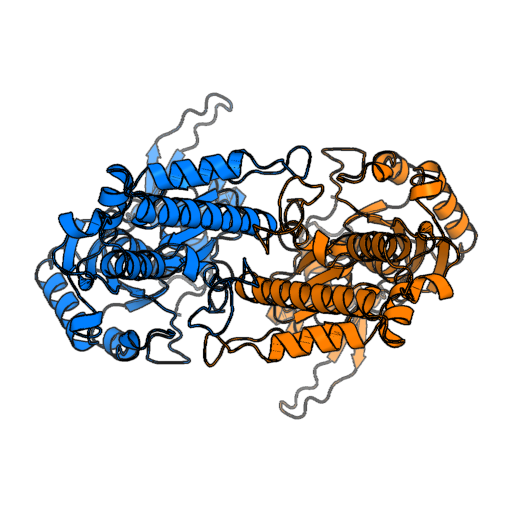 O . ASP B 1 72 ? -17.391 -27.156 4.094 1 96.5 72 ASP B O 1
ATOM 3710 N N . ILE B 1 73 ? -15.359 -26.484 3.396 1 97.12 73 ILE B N 1
ATOM 3711 C CA . ILE B 1 73 ? -15.648 -26.703 1.982 1 97.12 73 ILE B CA 1
ATOM 3712 C C . ILE B 1 73 ? -15.508 -28.188 1.644 1 97.12 73 ILE B C 1
ATOM 3714 O O . ILE B 1 73 ? -14.547 -28.828 2.062 1 97.12 73 ILE B O 1
ATOM 3718 N N . ALA B 1 74 ? -16.484 -28.688 0.928 1 97.06 74 ALA B N 1
ATOM 3719 C CA . ALA B 1 74 ? -16.391 -30.078 0.477 1 97.06 74 ALA B CA 1
ATOM 3720 C C . ALA B 1 74 ? -15.422 -30.219 -0.695 1 97.06 74 ALA B C 1
ATOM 3722 O O . ALA B 1 74 ? -15.641 -29.625 -1.756 1 97.06 74 ALA B O 1
ATOM 3723 N N . PRO B 1 75 ? -14.352 -31 -0.512 1 96.75 75 PRO B N 1
ATOM 3724 C CA . PRO B 1 75 ? -13.414 -31.172 -1.62 1 96.75 75 PRO B CA 1
ATOM 3725 C C . PRO B 1 75 ? -13.984 -32 -2.762 1 96.75 75 PRO B C 1
ATOM 3727 O O . PRO B 1 75 ? -15.016 -32.656 -2.588 1 96.75 75 PRO B O 1
ATOM 3730 N N . ARG B 1 76 ? -13.461 -31.891 -3.973 1 96.88 76 ARG B N 1
ATOM 3731 C CA . ARG B 1 76 ? -13.789 -32.688 -5.141 1 96.88 76 ARG B CA 1
ATOM 3732 C C . ARG B 1 76 ? -15.234 -32.469 -5.566 1 96.88 76 ARG B C 1
ATOM 3734 O O . ARG B 1 76 ? -15.859 -33.375 -6.137 1 96.88 76 ARG B O 1
ATOM 3741 N N . SER B 1 77 ? -15.797 -31.328 -5.145 1 96.06 77 SER B N 1
ATOM 3742 C CA . SER B 1 77 ? -17.156 -30.984 -5.559 1 96.06 77 SER B CA 1
ATOM 3743 C C . SER B 1 77 ? -17.188 -30.484 -6.996 1 96.06 77 SER B C 1
ATOM 3745 O O . SER B 1 77 ? -18.203 -30.625 -7.688 1 96.06 77 SER B O 1
ATOM 3747 N N . ARG B 1 78 ? -16.219 -29.781 -7.379 1 97.06 78 ARG B N 1
ATOM 3748 C CA . ARG B 1 78 ? -16.016 -29.266 -8.727 1 97.06 78 ARG B CA 1
ATOM 3749 C C . ARG B 1 78 ? -14.562 -29.422 -9.164 1 97.06 78 ARG B C 1
ATOM 3751 O O . ARG B 1 78 ? -13.656 -29.516 -8.336 1 97.06 78 ARG B O 1
ATOM 3758 N N . TYR B 1 79 ? -14.391 -29.516 -10.477 1 98.62 79 TYR B N 1
ATOM 3759 C CA . TYR B 1 79 ? -13.047 -29.578 -11.039 1 98.62 79 TYR B CA 1
ATOM 3760 C C . TYR B 1 79 ? -12.828 -28.469 -12.055 1 98.62 79 TYR B C 1
ATOM 3762 O O . TYR B 1 79 ? -13.75 -28.078 -12.773 1 98.62 79 TYR B O 1
ATOM 3770 N N . TYR B 1 80 ? -11.68 -28 -12.078 1 98.88 80 TYR B N 1
ATOM 3771 C CA . TYR B 1 80 ? -11.266 -26.906 -12.961 1 98.88 80 TYR B CA 1
ATOM 3772 C C . TYR B 1 80 ? -9.93 -27.203 -13.617 1 98.88 80 TYR B C 1
ATOM 3774 O O . TYR B 1 80 ? -9.203 -28.094 -13.172 1 98.88 80 TYR B O 1
ATOM 3782 N N . LEU B 1 81 ? -9.672 -26.531 -14.688 1 98.94 81 LEU B N 1
ATOM 3783 C CA . LEU B 1 81 ? -8.359 -26.625 -15.32 1 98.94 81 LEU B CA 1
ATOM 3784 C C . LEU B 1 81 ? -7.57 -25.328 -15.109 1 98.94 81 LEU B C 1
ATOM 3786 O O . LEU B 1 81 ? -8.078 -24.234 -15.352 1 98.94 81 LEU B O 1
ATOM 3790 N N . GLY B 1 82 ? -6.422 -25.438 -14.555 1 98.94 82 GLY B N 1
ATOM 3791 C CA . GLY B 1 82 ? -5.473 -24.344 -14.422 1 98.94 82 GLY B CA 1
ATOM 3792 C C . GLY B 1 82 ? -4.289 -24.469 -15.367 1 98.94 82 GLY B C 1
ATOM 3793 O O . GLY B 1 82 ? -3.775 -25.562 -15.586 1 98.94 82 GLY B O 1
ATOM 3794 N N . PHE B 1 83 ? -3.844 -23.359 -15.906 1 98.75 83 PHE B N 1
ATOM 3795 C CA . PHE B 1 83 ? -2.764 -23.312 -16.875 1 98.75 83 PHE B CA 1
ATOM 3796 C C . PHE B 1 83 ? -1.793 -22.188 -16.562 1 98.75 83 PHE B C 1
ATOM 3798 O O . PHE B 1 83 ? -2.211 -21.094 -16.188 1 98.75 83 PHE B O 1
ATOM 3805 N N . GLU B 1 84 ? -0.51 -22.422 -16.672 1 97.56 84 GLU B N 1
ATOM 3806 C CA . GLU B 1 84 ? 0.514 -21.406 -16.5 1 97.56 84 GLU B CA 1
ATOM 3807 C C . GLU B 1 84 ? 1.311 -21.203 -17.781 1 97.56 84 GLU B C 1
ATOM 3809 O O . GLU B 1 84 ? 1.735 -22.172 -18.406 1 97.56 84 GLU B O 1
ATOM 3814 N N . ILE B 1 85 ? 1.502 -20.016 -18.109 1 94 85 ILE B N 1
ATOM 3815 C CA . ILE B 1 85 ? 2.432 -19.609 -19.172 1 94 85 ILE B CA 1
ATOM 3816 C C . ILE B 1 85 ? 3.656 -18.953 -18.547 1 94 85 ILE B C 1
ATOM 3818 O O . ILE B 1 85 ? 3.539 -17.922 -17.875 1 94 85 ILE B O 1
ATOM 3822 N N . SER B 1 86 ? 4.793 -19.531 -18.703 1 90.5 86 SER B N 1
ATOM 3823 C CA . SER B 1 86 ? 6.031 -18.922 -18.234 1 90.5 86 SER B CA 1
ATOM 3824 C C . SER B 1 86 ? 7.16 -19.109 -19.234 1 90.5 86 SER B C 1
ATOM 3826 O O . SER B 1 86 ? 6.984 -19.766 -20.266 1 90.5 86 SER B O 1
ATOM 3828 N N . GLU B 1 87 ? 8.25 -18.516 -19 1 85 87 GLU B N 1
ATOM 3829 C CA . GLU B 1 87 ? 9.406 -18.562 -19.891 1 85 87 GLU B CA 1
ATOM 3830 C C . GLU B 1 87 ? 10.023 -19.969 -19.922 1 85 87 GLU B C 1
ATOM 3832 O O . GLU B 1 87 ? 10.648 -20.359 -20.906 1 85 87 GLU B O 1
ATOM 3837 N N . LYS B 1 88 ? 9.75 -20.719 -18.844 1 84.56 88 LYS B N 1
ATOM 3838 C CA . LYS B 1 88 ? 10.453 -21.984 -18.672 1 84.56 88 LYS B CA 1
ATOM 3839 C C . LYS B 1 88 ? 9.539 -23.172 -19 1 84.56 88 LYS B C 1
ATOM 3841 O O . LYS B 1 88 ? 10.016 -24.266 -19.312 1 84.56 88 LYS B O 1
ATOM 3846 N N . GLN B 1 89 ? 8.258 -22.891 -18.938 1 90.56 89 GLN B N 1
ATOM 3847 C CA . GLN B 1 89 ? 7.379 -24.047 -19.078 1 90.56 89 GLN B CA 1
ATOM 3848 C C . GLN B 1 89 ? 5.934 -23.625 -19.312 1 90.56 89 GLN B C 1
ATOM 3850 O O . GLN B 1 89 ? 5.566 -22.484 -19.016 1 90.56 89 GLN B O 1
ATOM 3855 N N . LEU B 1 90 ? 5.184 -24.531 -19.812 1 95.19 90 LEU B N 1
ATOM 3856 C CA . LEU B 1 90 ? 3.725 -24.562 -19.797 1 95.19 90 LEU B CA 1
ATOM 3857 C C . LEU B 1 90 ? 3.207 -25.656 -18.891 1 95.19 90 LEU B C 1
ATOM 3859 O O . LEU B 1 90 ? 3.422 -26.844 -19.156 1 95.19 90 LEU B O 1
ATOM 3863 N N . ALA B 1 91 ? 2.637 -25.234 -17.812 1 97.88 91 ALA B N 1
ATOM 3864 C CA . ALA B 1 91 ? 2.111 -26.219 -16.859 1 97.88 91 ALA B CA 1
ATOM 3865 C C . ALA B 1 91 ? 0.587 -26.25 -16.906 1 97.88 91 ALA B C 1
ATOM 3867 O O . ALA B 1 91 ? -0.065 -25.219 -17.031 1 97.88 91 ALA B O 1
ATOM 3868 N N . ILE B 1 92 ? 0.011 -27.422 -16.781 1 98.69 92 ILE B N 1
ATOM 3869 C CA . ILE B 1 92 ? -1.436 -27.609 -16.812 1 98.69 92 ILE B CA 1
ATOM 3870 C C . ILE B 1 92 ? -1.854 -28.562 -15.688 1 98.69 92 ILE B C 1
ATOM 3872 O O . ILE B 1 92 ? -1.175 -29.547 -15.43 1 98.69 92 ILE B O 1
ATOM 3876 N N . VAL B 1 93 ? -2.928 -28.188 -15.016 1 98.88 93 VAL B N 1
ATOM 3877 C CA . VAL B 1 93 ? -3.416 -29.062 -13.953 1 98.88 93 VAL B CA 1
ATOM 3878 C C . VAL B 1 93 ? -4.938 -29.172 -14.039 1 98.88 93 VAL B C 1
ATOM 3880 O O . VAL B 1 93 ? -5.602 -28.297 -14.586 1 98.88 93 VAL B O 1
ATOM 3883 N N . ILE B 1 94 ? -5.453 -30.234 -13.633 1 98.94 94 ILE B N 1
ATOM 3884 C CA . ILE B 1 94 ? -6.836 -30.359 -13.18 1 98.94 94 ILE B CA 1
ATOM 3885 C C . ILE B 1 94 ? -6.875 -30.406 -11.656 1 98.94 94 ILE B C 1
ATOM 3887 O O . ILE B 1 94 ? -6.191 -31.234 -11.039 1 98.94 94 ILE B O 1
ATOM 3891 N N . ALA B 1 95 ? -7.539 -29.484 -11.07 1 98.88 95 ALA B N 1
ATOM 3892 C CA . ALA B 1 95 ? -7.664 -29.453 -9.609 1 98.88 95 ALA B CA 1
ATOM 3893 C C . ALA B 1 95 ? -9.117 -29.234 -9.195 1 98.88 95 ALA B C 1
ATOM 3895 O O . ALA B 1 95 ? -9.938 -28.781 -9.992 1 98.88 95 ALA B O 1
ATOM 3896 N N . ASP B 1 96 ? -9.391 -29.594 -7.961 1 98.69 96 ASP B N 1
ATOM 3897 C CA . ASP B 1 96 ? -10.758 -29.438 -7.484 1 98.69 96 ASP B CA 1
ATOM 3898 C C . ASP B 1 96 ? -10.977 -28.078 -6.848 1 98.69 96 ASP B C 1
ATOM 3900 O O . ASP B 1 96 ? -10.109 -27.203 -6.922 1 98.69 96 ASP B O 1
ATOM 3904 N N . ASN B 1 97 ? -12.148 -27.828 -6.238 1 98.31 97 ASN B N 1
ATOM 3905 C CA . ASN B 1 97 ? -12.586 -26.547 -5.727 1 98.31 97 ASN B CA 1
ATOM 3906 C C . ASN B 1 97 ? -11.828 -26.156 -4.457 1 98.31 97 ASN B C 1
ATOM 3908 O O . ASN B 1 97 ? -12.016 -25.062 -3.926 1 98.31 97 ASN B O 1
ATOM 3912 N N . THR B 1 98 ? -10.898 -27.016 -3.975 1 97.88 98 THR B N 1
ATOM 3913 C CA . THR B 1 98 ? -10.039 -26.688 -2.844 1 97.88 98 THR B CA 1
ATOM 3914 C C . THR B 1 98 ? -8.586 -26.594 -3.279 1 97.88 98 THR B C 1
ATOM 3916 O O . THR B 1 98 ? -7.688 -26.469 -2.443 1 97.88 98 THR B O 1
ATOM 3919 N N . GLY B 1 99 ? -8.328 -26.734 -4.562 1 98.25 99 GLY B N 1
ATOM 3920 C CA . GLY B 1 99 ? -6.992 -26.562 -5.109 1 98.25 99 GLY B CA 1
ATOM 3921 C C . GLY B 1 99 ? -6.188 -27.859 -5.133 1 98.25 99 GLY B C 1
ATOM 3922 O O . GLY B 1 99 ? -5.008 -27.844 -5.484 1 98.25 99 GLY B O 1
ATOM 3923 N N . GLU B 1 100 ? -6.785 -28.953 -4.758 1 98.31 100 GLU B N 1
ATOM 3924 C CA . GLU B 1 100 ? -6.07 -30.219 -4.801 1 98.31 100 GLU B CA 1
ATOM 3925 C C . GLU B 1 100 ? -5.914 -30.719 -6.238 1 98.31 100 GLU B C 1
ATOM 3927 O O . GLU B 1 100 ? -6.906 -30.891 -6.945 1 98.31 100 GLU B O 1
ATOM 3932 N N . ILE B 1 101 ? -4.73 -31.031 -6.66 1 98.75 101 ILE B N 1
ATOM 3933 C CA . ILE B 1 101 ? -4.426 -31.422 -8.039 1 98.75 101 ILE B CA 1
ATOM 3934 C C . ILE B 1 101 ? -4.777 -32.906 -8.25 1 98.75 101 ILE B C 1
ATOM 3936 O O . ILE B 1 101 ? -4.344 -33.75 -7.488 1 98.75 101 ILE B O 1
ATOM 3940 N N . ALA B 1 102 ? -5.531 -33.156 -9.273 1 98.75 102 ALA B N 1
ATOM 3941 C CA . ALA B 1 102 ? -5.887 -34.531 -9.656 1 98.75 102 ALA B CA 1
ATOM 3942 C C . ALA B 1 102 ? -5.004 -35.031 -10.797 1 98.75 102 ALA B C 1
ATOM 3944 O O . ALA B 1 102 ? -4.613 -36.188 -10.82 1 98.75 102 ALA B O 1
ATOM 3945 N N . GLU B 1 103 ? -4.746 -34.156 -11.766 1 98.75 103 GLU B N 1
ATOM 3946 C CA . GLU B 1 103 ? -3.896 -34.469 -12.914 1 98.75 103 GLU B CA 1
ATOM 3947 C C . GLU B 1 103 ? -2.986 -33.281 -13.234 1 98.75 103 GLU B C 1
ATOM 3949 O O . GLU B 1 103 ? -3.305 -32.125 -12.906 1 98.75 103 GLU B O 1
ATOM 3954 N N . SER B 1 104 ? -1.863 -33.562 -13.766 1 98.75 104 SER B N 1
ATOM 3955 C CA . SER B 1 104 ? -0.933 -32.5 -14.125 1 98.75 104 SER B CA 1
ATOM 3956 C C . SER B 1 104 ? -0.048 -32.906 -15.297 1 98.75 104 SER B C 1
ATOM 3958 O O . SER B 1 104 ? 0.122 -34.094 -15.57 1 98.75 104 SER B O 1
ATOM 3960 N N . SER B 1 105 ? 0.416 -32 -16.016 1 98.12 105 SER B N 1
ATOM 3961 C CA . SER B 1 105 ? 1.379 -32.156 -17.094 1 98.12 105 SER B CA 1
ATOM 3962 C C . SER B 1 105 ? 2.207 -30.891 -17.297 1 98.12 105 SER B C 1
ATOM 3964 O O . SER B 1 105 ? 1.757 -29.797 -16.984 1 98.12 105 SER B O 1
ATOM 3966 N N . ILE B 1 106 ? 3.381 -31.047 -17.734 1 96.31 106 ILE B N 1
ATOM 3967 C CA . ILE B 1 106 ? 4.273 -29.906 -17.984 1 96.31 106 ILE B CA 1
ATOM 3968 C C . ILE B 1 106 ? 4.922 -30.062 -19.359 1 96.31 106 ILE B C 1
ATOM 3970 O O . ILE B 1 106 ? 5.293 -31.172 -19.75 1 96.31 106 ILE B O 1
ATOM 3974 N N . ARG B 1 107 ? 4.977 -29.031 -20.062 1 93.25 107 ARG B N 1
ATOM 3975 C CA . ARG B 1 107 ? 5.797 -28.906 -21.266 1 93.25 107 ARG B CA 1
ATOM 3976 C C . ARG B 1 107 ? 6.902 -27.875 -21.078 1 93.25 107 ARG B C 1
ATOM 3978 O O . ARG B 1 107 ? 6.625 -26.703 -20.875 1 93.25 107 ARG B O 1
ATOM 3985 N N . THR B 1 108 ? 8.109 -28.328 -21.188 1 86.88 108 THR B N 1
ATOM 3986 C CA . THR B 1 108 ? 9.234 -27.422 -21.031 1 86.88 108 THR B CA 1
ATOM 3987 C C . THR B 1 108 ? 9.383 -26.516 -22.25 1 86.88 108 THR B C 1
ATOM 3989 O O . THR B 1 108 ? 9.164 -26.953 -23.391 1 86.88 108 THR B O 1
ATOM 3992 N N . TYR B 1 109 ? 9.664 -25.297 -21.984 1 77.81 109 TYR B N 1
ATOM 3993 C CA . TYR B 1 109 ? 9.812 -24.281 -23.016 1 77.81 109 TYR B CA 1
ATOM 3994 C C . TYR B 1 109 ? 11.086 -23.469 -22.812 1 77.81 109 TYR B C 1
ATOM 3996 O O . TYR B 1 109 ? 11.547 -23.297 -21.688 1 77.81 109 TYR B O 1
ATOM 4004 N N . GLN B 1 110 ? 11.789 -23.234 -23.938 1 75.75 110 GLN B N 1
ATOM 4005 C CA . GLN B 1 110 ? 12.875 -22.25 -23.891 1 75.75 110 GLN B CA 1
ATOM 4006 C C . GLN B 1 110 ? 12.539 -21.031 -24.734 1 75.75 110 GLN B C 1
ATOM 4008 O O . GLN B 1 110 ? 12.852 -20.984 -25.938 1 75.75 110 GLN B O 1
ATOM 4013 N N . ILE B 1 111 ? 12.055 -20.047 -24.125 1 74.62 111 ILE B N 1
ATOM 4014 C CA . ILE B 1 111 ? 11.453 -18.906 -24.812 1 74.62 111 ILE B CA 1
ATOM 4015 C C . ILE B 1 111 ? 12.523 -18.172 -25.625 1 74.62 111 ILE B C 1
ATOM 4017 O O . ILE B 1 111 ? 12.242 -17.641 -26.703 1 74.62 111 ILE B O 1
ATOM 4021 N N . GLU B 1 112 ? 13.664 -18.141 -25.031 1 69.19 112 GLU B N 1
ATOM 4022 C CA . GLU B 1 112 ? 14.734 -17.406 -25.688 1 69.19 112 GLU B CA 1
ATOM 4023 C C . GLU B 1 112 ? 15.141 -18.078 -27 1 69.19 112 GLU B C 1
ATOM 4025 O O . GLU B 1 112 ? 15.703 -17.422 -27.875 1 69.19 112 GLU B O 1
ATOM 4030 N N . VAL B 1 113 ? 14.766 -19.359 -27.078 1 69.5 113 VAL B N 1
ATOM 4031 C CA . VAL B 1 113 ? 15.18 -20.141 -28.25 1 69.5 113 VAL B CA 1
ATOM 4032 C C . VAL B 1 113 ? 14.016 -20.25 -29.219 1 69.5 113 VAL B C 1
ATOM 4034 O O . VAL B 1 113 ? 14.18 -20.016 -30.422 1 69.5 113 VAL B O 1
ATOM 4037 N N . THR B 1 114 ? 12.852 -20.531 -28.766 1 72 114 THR B N 1
ATOM 4038 C CA . THR B 1 114 ? 11.734 -20.906 -29.625 1 72 114 THR B CA 1
ATOM 4039 C C . THR B 1 114 ? 10.734 -19.766 -29.734 1 72 114 THR B C 1
ATOM 4041 O O . THR B 1 114 ? 9.828 -19.797 -30.562 1 72 114 THR B O 1
ATOM 4044 N N . GLY B 1 115 ? 11 -18.719 -29 1 77.56 115 GLY B N 1
ATOM 4045 C CA . GLY B 1 115 ? 9.93 -17.734 -28.891 1 77.56 115 GLY B CA 1
ATOM 4046 C C . GLY B 1 115 ? 8.797 -18.188 -28 1 77.56 115 GLY B C 1
ATOM 4047 O O . GLY B 1 115 ? 8.766 -19.344 -27.547 1 77.56 115 GLY B O 1
ATOM 4048 N N . GLY B 1 116 ? 7.902 -17.359 -27.672 1 81.75 116 GLY B N 1
ATOM 4049 C CA . GLY B 1 116 ? 6.758 -17.703 -26.844 1 81.75 116 GLY B CA 1
ATOM 4050 C C . GLY B 1 116 ? 5.746 -18.578 -27.547 1 81.75 116 GLY B C 1
ATOM 4051 O O . GLY B 1 116 ? 5.746 -18.672 -28.781 1 81.75 116 GLY B O 1
ATOM 4052 N N . PRO B 1 117 ? 4.961 -19.328 -26.781 1 88.44 117 PRO B N 1
ATOM 4053 C CA . PRO B 1 117 ? 3.918 -20.156 -27.391 1 88.44 117 PRO B CA 1
ATOM 4054 C C . PRO B 1 117 ? 2.859 -19.328 -28.109 1 88.44 117 PRO B C 1
ATOM 4056 O O . PRO B 1 117 ? 2.668 -18.156 -27.797 1 88.44 117 PRO B O 1
ATOM 4059 N N . SER B 1 118 ? 2.252 -19.906 -29.141 1 90.81 118 SER B N 1
ATOM 4060 C CA . SER B 1 118 ? 1.109 -19.266 -29.781 1 90.81 118 SER B CA 1
ATOM 4061 C C . SER B 1 118 ? -0.193 -19.609 -29.062 1 90.81 118 SER B C 1
ATOM 4063 O O . SER B 1 118 ? -0.247 -20.547 -28.281 1 90.81 118 SER B O 1
ATOM 4065 N N . ASP B 1 119 ? -1.196 -18.781 -29.344 1 95.19 119 ASP B N 1
ATOM 4066 C CA . ASP B 1 119 ? -2.514 -19.078 -28.797 1 95.19 119 ASP B CA 1
ATOM 4067 C C . ASP B 1 119 ? -3.014 -20.438 -29.266 1 95.19 119 ASP B C 1
ATOM 4069 O O . ASP B 1 119 ? -3.605 -21.188 -28.484 1 95.19 119 ASP B O 1
ATOM 4073 N N . GLN B 1 120 ? -2.678 -20.812 -30.516 1 95.56 120 GLN B N 1
ATOM 4074 C CA . GLN B 1 120 ? -3.105 -22.094 -31.062 1 95.56 120 GLN B CA 1
ATOM 4075 C C . GLN B 1 120 ? -2.43 -23.266 -30.344 1 95.56 120 GLN B C 1
ATOM 4077 O O . GLN B 1 120 ? -3.053 -24.297 -30.109 1 95.56 120 GLN B O 1
ATOM 4082 N N . GLU B 1 121 ? -1.189 -23.094 -30.016 1 93.75 121 GLU B N 1
ATOM 4083 C CA . GLU B 1 121 ? -0.475 -24.125 -29.281 1 93.75 121 GLU B CA 1
ATOM 4084 C C . GLU B 1 121 ? -1.08 -24.344 -27.891 1 93.75 121 GLU B C 1
ATOM 4086 O O . GLU B 1 121 ? -1.258 -25.484 -27.453 1 93.75 121 GLU B O 1
ATOM 4091 N N . ILE B 1 122 ? -1.356 -23.266 -27.25 1 96.44 122 ILE B N 1
ATOM 4092 C CA . ILE B 1 122 ? -1.952 -23.312 -25.922 1 96.44 122 ILE B CA 1
ATOM 4093 C C . ILE B 1 122 ? -3.309 -24.016 -25.984 1 96.44 122 ILE B C 1
ATOM 4095 O O . ILE B 1 122 ? -3.592 -24.906 -25.188 1 96.44 122 ILE B O 1
ATOM 4099 N N . ILE B 1 123 ? -4.125 -23.656 -27.016 1 98.12 123 ILE B N 1
ATOM 4100 C CA . ILE B 1 123 ? -5.449 -24.219 -27.203 1 98.12 123 ILE B CA 1
ATOM 4101 C C . ILE B 1 123 ? -5.332 -25.734 -27.422 1 98.12 123 ILE B C 1
ATOM 4103 O O . ILE B 1 123 ? -6.047 -26.516 -26.781 1 98.12 123 ILE B O 1
ATOM 4107 N N . ARG B 1 124 ? -4.398 -26.109 -28.219 1 97.81 124 ARG B N 1
ATOM 4108 C CA . ARG B 1 124 ? -4.215 -27.531 -28.516 1 97.81 124 ARG B CA 1
ATOM 4109 C C . ARG B 1 124 ? -3.793 -28.297 -27.281 1 97.81 124 ARG B C 1
ATOM 4111 O O . ARG B 1 124 ? -4.285 -29.406 -27.031 1 97.81 124 ARG B O 1
ATOM 4118 N N . LEU B 1 125 ? -2.9 -27.719 -26.531 1 97.19 125 LEU B N 1
ATOM 4119 C CA . LEU B 1 125 ? -2.43 -28.375 -25.312 1 97.19 125 LEU B CA 1
ATOM 4120 C C . LEU B 1 125 ? -3.576 -28.578 -24.328 1 97.19 125 LEU B C 1
ATOM 4122 O O . LEU B 1 125 ? -3.697 -29.641 -23.734 1 97.19 125 LEU B O 1
ATOM 4126 N N . ILE B 1 126 ? -4.387 -27.594 -24.203 1 98.62 126 ILE B N 1
ATOM 4127 C CA . ILE B 1 126 ? -5.516 -27.672 -23.281 1 98.62 126 ILE B CA 1
ATOM 4128 C C . ILE B 1 126 ? -6.523 -28.703 -23.781 1 98.62 126 ILE B C 1
ATOM 4130 O O . 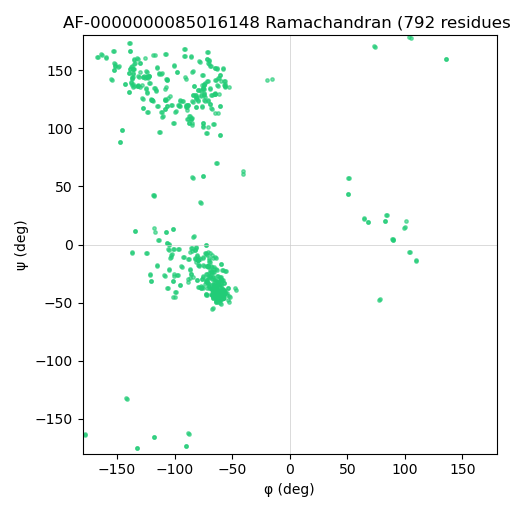ILE B 1 126 ? -6.988 -29.547 -23.016 1 98.62 126 ILE B O 1
ATOM 4134 N N . GLN B 1 127 ? -6.82 -28.703 -25.078 1 98.5 127 GLN B N 1
ATOM 4135 C CA . GLN B 1 127 ? -7.773 -29.641 -25.672 1 98.5 127 GLN B CA 1
ATOM 4136 C C . GLN B 1 127 ? -7.301 -31.094 -25.5 1 98.5 127 GLN B C 1
ATOM 4138 O O . GLN B 1 127 ? -8.078 -31.969 -25.125 1 98.5 127 GLN B O 1
ATOM 4143 N N . ASP B 1 128 ? -6.02 -31.297 -25.781 1 98.44 128 ASP B N 1
ATOM 4144 C CA . ASP B 1 128 ? -5.453 -32.625 -25.656 1 98.44 128 ASP B CA 1
ATOM 4145 C C . ASP B 1 128 ? -5.512 -33.125 -24.203 1 98.44 128 ASP B C 1
ATOM 4147 O O . ASP B 1 128 ? -5.852 -34.281 -23.953 1 98.44 128 ASP B O 1
ATOM 4151 N N . PHE B 1 129 ? -5.188 -32.25 -23.297 1 98.56 129 PHE B N 1
ATOM 4152 C CA . PHE B 1 129 ? -5.184 -32.594 -21.891 1 98.56 129 PHE B CA 1
ATOM 4153 C C . PHE B 1 129 ? -6.594 -32.906 -21.406 1 98.56 129 PHE B C 1
ATOM 4155 O O . PHE B 1 129 ? -6.797 -33.875 -20.641 1 98.56 129 PHE B O 1
ATOM 4162 N N . LEU B 1 130 ? -7.59 -32.125 -21.891 1 98.38 130 LEU B N 1
ATOM 4163 C CA . LEU B 1 130 ? -8.984 -32.344 -21.531 1 98.38 130 LEU B CA 1
ATOM 4164 C C . LEU B 1 130 ? -9.469 -33.688 -22.094 1 98.38 130 LEU B C 1
ATOM 4166 O O . LEU B 1 130 ? -10.18 -34.438 -21.422 1 98.38 130 LEU B O 1
ATOM 4170 N N . LYS B 1 131 ? -9.07 -34 -23.312 1 98 131 LYS B N 1
ATOM 4171 C CA . LYS B 1 131 ? -9.469 -35.25 -23.953 1 98 131 LYS B CA 1
ATOM 4172 C C . LYS B 1 131 ? -8.898 -36.438 -23.203 1 98 131 LYS B C 1
ATOM 4174 O O . LYS B 1 131 ? -9.594 -37.438 -22.984 1 98 131 LYS B O 1
ATOM 4179 N N . LYS B 1 132 ? -7.641 -36.281 -22.781 1 98.19 132 LYS B N 1
ATOM 4180 C CA . LYS B 1 132 ? -6.961 -37.375 -22.047 1 98.19 132 LYS B CA 1
ATOM 4181 C C . LYS B 1 132 ? -7.57 -37.562 -20.672 1 98.19 132 LYS B C 1
ATOM 4183 O O . LYS B 1 132 ? -7.469 -38.656 -20.094 1 98.19 132 LYS B O 1
ATOM 4188 N N . ASN B 1 133 ? -8.117 -36.562 -20.125 1 98.38 133 ASN B N 1
ATOM 4189 C CA . ASN B 1 133 ? -8.648 -36.594 -18.766 1 98.38 133 ASN B CA 1
ATOM 4190 C C . ASN B 1 133 ? -10.148 -36.312 -18.734 1 98.38 133 ASN B C 1
ATOM 4192 O O . ASN B 1 133 ? -10.633 -35.531 -17.922 1 98.38 133 ASN B O 1
ATOM 4196 N N . SER B 1 134 ? -10.852 -36.906 -19.672 1 97.62 134 SER B N 1
ATOM 4197 C CA . SER B 1 134 ? -12.273 -36.656 -19.906 1 97.62 134 SER B CA 1
ATOM 4198 C C . SER B 1 134 ? -13.117 -37.156 -18.734 1 97.62 134 SER B C 1
ATOM 4200 O O . SER B 1 134 ? -14.297 -36.844 -18.625 1 97.62 134 SER B O 1
ATOM 4202 N N . GLN B 1 135 ? -12.547 -37.938 -17.797 1 97.5 135 GLN B N 1
ATOM 4203 C CA . GLN B 1 135 ? -13.266 -38.469 -16.656 1 97.5 135 GLN B CA 1
ATOM 4204 C C . GLN B 1 135 ? -13.594 -37.344 -15.656 1 97.5 135 GLN B C 1
ATOM 4206 O O . GLN B 1 135 ? -14.453 -37.531 -14.781 1 97.5 135 GLN B O 1
ATOM 4211 N N . TYR B 1 136 ? -12.93 -36.219 -15.703 1 98.06 136 TYR B N 1
ATOM 4212 C CA . TYR B 1 136 ? -13.195 -35.094 -14.805 1 98.06 136 TYR B CA 1
ATOM 4213 C C . TYR B 1 136 ? -14.148 -34.094 -15.453 1 98.06 136 TYR B C 1
ATOM 4215 O O . TYR B 1 136 ? -13.867 -33.562 -16.531 1 98.06 136 TYR B O 1
ATOM 4223 N N . PRO B 1 137 ? -15.258 -33.844 -14.906 1 97.38 137 PRO B N 1
ATOM 4224 C CA . PRO B 1 137 ? -16.156 -32.812 -15.43 1 97.38 137 PRO B CA 1
ATOM 4225 C C . PRO B 1 137 ? -15.648 -31.406 -15.156 1 97.38 137 PRO B C 1
ATOM 4227 O O . PRO B 1 137 ? -15.945 -30.828 -14.102 1 97.38 137 PRO B O 1
ATOM 4230 N N . ILE B 1 138 ? -14.992 -30.797 -16.062 1 98.5 138 ILE B N 1
ATOM 4231 C CA . ILE B 1 138 ? -14.367 -29.484 -15.891 1 98.5 138 ILE B CA 1
ATOM 4232 C C . ILE B 1 138 ? -15.414 -28.391 -16.031 1 98.5 138 ILE B C 1
ATOM 4234 O O . ILE B 1 138 ? -16.188 -28.375 -17 1 98.5 138 ILE B O 1
ATOM 4238 N N . SER B 1 139 ? -15.391 -27.406 -15.055 1 97.88 139 SER B N 1
ATOM 4239 C CA . SER B 1 139 ? -16.406 -26.375 -15.047 1 97.88 139 SER B CA 1
ATOM 4240 C C . SER B 1 139 ? -15.883 -25.078 -15.648 1 97.88 139 SER B C 1
ATOM 4242 O O . SER B 1 139 ? -16.656 -24.234 -16.125 1 97.88 139 SER B O 1
ATOM 4244 N N . ALA B 1 140 ? -14.641 -24.891 -15.602 1 98.69 140 ALA B N 1
ATOM 4245 C CA . ALA B 1 140 ? -14.031 -23.672 -16.109 1 98.69 140 ALA B CA 1
ATOM 4246 C C . ALA B 1 140 ? -12.523 -23.844 -16.297 1 98.69 140 ALA B C 1
ATOM 4248 O O . ALA B 1 140 ? -11.938 -24.797 -15.789 1 98.69 140 ALA B O 1
ATOM 4249 N N . ILE B 1 141 ? -11.914 -22.938 -17.047 1 98.81 141 ILE B N 1
ATOM 4250 C CA . ILE B 1 141 ? -10.484 -22.891 -17.328 1 98.81 141 ILE B CA 1
ATOM 4251 C C . ILE B 1 141 ? -9.914 -21.547 -16.875 1 98.81 141 ILE B C 1
ATOM 4253 O O . ILE B 1 141 ? -10.562 -20.516 -17.031 1 98.81 141 ILE B O 1
ATOM 4257 N N . ALA B 1 142 ? -8.773 -21.562 -16.297 1 98.88 142 ALA B N 1
ATOM 4258 C CA . ALA B 1 142 ? -8.109 -20.297 -15.961 1 98.88 142 ALA B CA 1
ATOM 4259 C C . ALA B 1 142 ? -6.621 -20.359 -16.297 1 98.88 142 ALA B C 1
ATOM 4261 O O . ALA B 1 142 ? -5.973 -21.391 -16.109 1 98.88 142 ALA B O 1
ATOM 4262 N N . LEU B 1 143 ? -6.09 -19.266 -16.766 1 98.5 143 LEU B N 1
ATOM 4263 C CA . LEU B 1 143 ? -4.676 -19.156 -17.109 1 98.5 143 LEU B CA 1
ATOM 4264 C C . LEU B 1 143 ? -3.982 -18.094 -16.281 1 98.5 143 LEU B C 1
ATOM 4266 O O . LEU B 1 143 ? -4.453 -16.953 -16.188 1 98.5 143 LEU B O 1
ATOM 4270 N N . GLY B 1 144 ? -2.906 -18.469 -15.562 1 97.5 144 GLY B N 1
ATOM 4271 C CA . GLY B 1 144 ? -1.979 -17.516 -14.969 1 97.5 144 GLY B CA 1
ATOM 4272 C C . GLY B 1 144 ? -0.97 -16.969 -15.961 1 97.5 144 GLY B C 1
ATOM 4273 O O . GLY B 1 144 ? -0.206 -17.719 -16.562 1 97.5 144 GLY B O 1
ATOM 4274 N N . LEU B 1 145 ? -0.85 -15.656 -16.062 1 95.81 145 LEU B N 1
ATOM 4275 C CA . LEU B 1 145 ? -0.121 -15.023 -17.156 1 95.81 145 LEU B CA 1
ATOM 4276 C C . LEU B 1 145 ? 1.123 -14.312 -16.641 1 95.81 145 LEU B C 1
ATOM 4278 O O . LEU B 1 145 ? 1.123 -13.781 -15.531 1 95.81 145 LEU B O 1
ATOM 4282 N N . PRO B 1 146 ? 2.238 -14.25 -17.422 1 92.62 146 PRO B N 1
ATOM 4283 C CA . PRO B 1 146 ? 3.426 -13.453 -17.109 1 92.62 146 PRO B CA 1
ATOM 4284 C C . PRO B 1 146 ? 3.232 -11.969 -17.391 1 92.62 146 PRO B C 1
ATOM 4286 O O . PRO B 1 146 ? 4.172 -11.289 -17.812 1 92.62 146 PRO B O 1
ATOM 4289 N N . GLY B 1 147 ? 2.127 -11.414 -17.188 1 92.12 147 GLY B N 1
ATOM 4290 C CA . GLY B 1 147 ? 1.736 -10.039 -17.453 1 92.12 147 GLY B CA 1
ATOM 4291 C C . GLY B 1 147 ? 0.319 -9.727 -17.016 1 92.12 147 GLY B C 1
ATOM 4292 O O . GLY B 1 147 ? -0.239 -10.422 -16.156 1 92.12 147 GLY B O 1
ATOM 4293 N N . HIS B 1 148 ? -0.105 -8.641 -17.547 1 91.62 148 HIS B N 1
ATOM 4294 C CA . HIS B 1 148 ? -1.433 -8.195 -17.141 1 91.62 148 HIS B CA 1
ATOM 4295 C C . HIS B 1 148 ? -2.445 -8.391 -18.266 1 91.62 148 HIS B C 1
ATOM 4297 O O . HIS B 1 148 ? -2.072 -8.719 -19.391 1 91.62 148 HIS B O 1
ATOM 4303 N N . VAL B 1 149 ? -3.744 -8.328 -17.875 1 91.94 149 VAL B N 1
ATOM 4304 C CA . VAL B 1 149 ? -4.801 -8.57 -18.844 1 91.94 149 VAL B CA 1
ATOM 4305 C C . VAL B 1 149 ? -5.949 -7.586 -18.625 1 91.94 149 VAL B C 1
ATOM 4307 O O . VAL B 1 149 ? -6.297 -7.277 -17.484 1 91.94 149 VAL B O 1
ATOM 4310 N N . ASN B 1 150 ? -6.363 -7.008 -19.578 1 89.75 150 ASN B N 1
ATOM 4311 C CA . ASN B 1 150 ? -7.598 -6.238 -19.703 1 89.75 150 ASN B CA 1
ATOM 4312 C C . ASN B 1 150 ? -8.203 -6.371 -21.094 1 89.75 150 ASN B C 1
ATOM 4314 O O . ASN B 1 150 ? -7.836 -5.637 -22.016 1 89.75 150 ASN B O 1
ATOM 4318 N N . LEU B 1 151 ? -9.141 -7.211 -21.172 1 90.88 151 LEU B N 1
ATOM 4319 C CA . LEU B 1 151 ? -9.664 -7.59 -22.469 1 90.88 151 LEU B CA 1
ATOM 4320 C C . LEU B 1 151 ? -10.461 -6.449 -23.094 1 90.88 151 LEU B C 1
ATOM 4322 O O . LEU B 1 151 ? -10.719 -6.453 -24.297 1 90.88 151 LEU B O 1
ATOM 4326 N N . SER B 1 152 ? -10.859 -5.504 -22.219 1 87.69 152 SER B N 1
ATOM 4327 C CA . SER B 1 152 ? -11.516 -4.32 -22.766 1 87.69 152 SER B CA 1
ATOM 4328 C C . SER B 1 152 ? -10.5 -3.387 -23.422 1 87.69 152 SER B C 1
ATOM 4330 O O . SER B 1 152 ? -10.859 -2.576 -24.281 1 87.69 152 SER B O 1
ATOM 4332 N N . GLU B 1 153 ? -9.32 -3.574 -23.109 1 86.5 153 GLU B N 1
ATOM 4333 C CA . GLU B 1 153 ? -8.266 -2.689 -23.594 1 86.5 153 GLU B CA 1
ATOM 4334 C C . GLU B 1 153 ? -7.43 -3.373 -24.672 1 86.5 153 GLU B C 1
ATOM 4336 O O . GLU B 1 153 ? -6.984 -2.727 -25.625 1 86.5 153 GLU B O 1
ATOM 4341 N N . SER B 1 154 ? -7.203 -4.66 -24.5 1 89.81 154 SER B N 1
ATOM 4342 C CA . SER B 1 154 ? -6.312 -5.395 -25.406 1 89.81 154 SER B CA 1
ATOM 4343 C C . SER B 1 154 ? -6.66 -6.879 -25.422 1 89.81 154 SER B C 1
ATOM 4345 O O . SER B 1 154 ? -6.957 -7.469 -24.391 1 89.81 154 SER B O 1
ATOM 4347 N N . ASP B 1 155 ? -6.551 -7.43 -26.609 1 93.62 155 ASP B N 1
ATOM 4348 C CA . ASP B 1 155 ? -6.75 -8.867 -26.75 1 93.62 155 ASP B CA 1
ATOM 4349 C C . ASP B 1 155 ? -5.484 -9.641 -26.375 1 93.62 155 ASP B C 1
ATOM 4351 O O . ASP B 1 155 ? -5.48 -10.867 -26.375 1 93.62 155 ASP B O 1
ATOM 4355 N N . PHE B 1 156 ? -4.477 -8.867 -26.062 1 93.06 156 PHE B N 1
ATOM 4356 C CA . PHE B 1 156 ? -3.174 -9.484 -25.828 1 93.06 156 PHE B CA 1
ATOM 4357 C C . PHE B 1 156 ? -2.707 -9.258 -24.406 1 93.06 156 PHE B C 1
ATOM 4359 O O . PHE B 1 156 ? -3.27 -8.43 -23.688 1 93.06 156 PHE B O 1
ATOM 4366 N N . ILE B 1 157 ? -1.688 -10.086 -24 1 92.81 157 ILE B N 1
ATOM 4367 C CA . ILE B 1 157 ? -1.067 -9.914 -22.703 1 92.81 157 ILE B CA 1
ATOM 4368 C C . ILE B 1 157 ? -0.347 -8.57 -22.641 1 92.81 157 ILE B C 1
ATOM 4370 O O . ILE B 1 157 ? 0.388 -8.211 -23.562 1 92.81 157 ILE B O 1
ATOM 4374 N N . ILE B 1 158 ? -0.582 -7.836 -21.672 1 90.06 158 ILE B N 1
ATOM 4375 C CA . ILE B 1 158 ? 0.1 -6.566 -21.438 1 90.06 158 ILE B CA 1
ATOM 4376 C C . ILE B 1 158 ? 1.384 -6.805 -20.641 1 90.06 158 ILE B C 1
ATOM 4378 O O . ILE B 1 158 ? 1.339 -7.086 -19.453 1 90.06 158 ILE B O 1
ATOM 4382 N N . SER B 1 159 ? 2.484 -6.734 -21.328 1 88.19 159 SER B N 1
ATOM 4383 C CA . SER B 1 159 ? 3.783 -7.031 -20.734 1 88.19 159 SER B CA 1
ATOM 4384 C C . SER B 1 159 ? 4.902 -6.258 -21.422 1 88.19 159 SER B C 1
ATOM 4386 O O . SER B 1 159 ? 4.754 -5.84 -22.578 1 88.19 159 SER B O 1
ATOM 4388 N N . LYS B 1 160 ? 5.984 -6.051 -20.703 1 79.31 160 LYS B N 1
ATOM 4389 C CA . LYS B 1 160 ? 7.164 -5.441 -21.297 1 79.31 160 LYS B CA 1
ATOM 4390 C C . LYS B 1 160 ? 7.961 -6.465 -22.109 1 79.31 160 LYS B C 1
ATOM 4392 O O . LYS B 1 160 ? 8.797 -6.094 -22.938 1 79.31 160 LYS B O 1
ATOM 4397 N N . ASN B 1 161 ? 7.664 -7.723 -21.797 1 81.25 161 ASN B N 1
ATOM 4398 C CA . ASN B 1 161 ? 8.344 -8.789 -22.531 1 81.25 161 ASN B CA 1
ATOM 4399 C C . ASN B 1 161 ? 7.68 -9.055 -23.875 1 81.25 161 ASN B C 1
ATOM 4401 O O . ASN B 1 161 ? 6.539 -9.523 -23.938 1 81.25 161 ASN B O 1
ATOM 4405 N N . PRO B 1 162 ? 8.391 -8.867 -24.906 1 78.88 162 PRO B N 1
ATOM 4406 C CA . PRO B 1 162 ? 7.789 -8.977 -26.234 1 78.88 162 PRO B CA 1
ATOM 4407 C C . PRO B 1 162 ? 7.406 -10.406 -26.594 1 78.88 162 PRO B C 1
ATOM 4409 O O . PRO B 1 162 ? 6.621 -10.625 -27.516 1 78.88 162 PRO B O 1
ATOM 4412 N N . HIS B 1 163 ? 7.887 -11.328 -25.891 1 80.31 163 HIS B N 1
ATOM 4413 C CA . HIS B 1 163 ? 7.66 -12.734 -26.219 1 80.31 163 HIS B CA 1
ATOM 4414 C C . HIS B 1 163 ? 6.211 -13.133 -25.969 1 80.31 163 HIS B C 1
ATOM 4416 O O . HIS B 1 163 ? 5.75 -14.164 -26.453 1 80.31 163 HIS B O 1
ATOM 4422 N N . TRP B 1 164 ? 5.48 -12.273 -25.266 1 84.38 164 TRP B N 1
ATOM 4423 C CA . TRP B 1 164 ? 4.121 -12.633 -24.875 1 84.38 164 TRP B CA 1
ATOM 4424 C C . TRP B 1 164 ? 3.094 -11.945 -25.766 1 84.38 164 TRP B C 1
ATOM 4426 O O . TRP B 1 164 ? 1.896 -12.227 -25.672 1 84.38 164 TRP B O 1
ATOM 4436 N N . GLY B 1 165 ? 3.561 -11.039 -26.594 1 77.12 165 GLY B N 1
ATOM 4437 C CA . GLY B 1 165 ? 2.678 -10.156 -27.344 1 77.12 165 GLY B CA 1
ATOM 4438 C C . GLY B 1 165 ? 1.91 -10.883 -28.438 1 77.12 165 GLY B C 1
ATOM 4439 O O . GLY B 1 165 ? 0.937 -10.352 -28.969 1 77.12 165 GLY B O 1
ATOM 4440 N N . GLN B 1 166 ? 2.205 -12.148 -28.672 1 82.19 166 GLN B N 1
ATOM 4441 C CA . GLN B 1 166 ? 1.567 -12.859 -29.781 1 82.19 166 GLN B CA 1
ATOM 4442 C C . GLN B 1 166 ? 0.438 -13.758 -29.281 1 82.19 166 GLN B C 1
ATOM 4444 O O . GLN B 1 166 ? -0.255 -14.391 -30.078 1 82.19 166 GLN B O 1
ATOM 4449 N N . ILE B 1 167 ? 0.287 -13.805 -28.047 1 92.94 167 ILE B N 1
ATOM 4450 C CA . ILE B 1 167 ? -0.765 -14.641 -27.484 1 92.94 167 ILE B CA 1
ATOM 4451 C C . ILE B 1 167 ? -2.08 -13.867 -27.453 1 92.94 167 ILE B C 1
ATOM 4453 O O . ILE B 1 167 ? -2.246 -12.945 -26.641 1 92.94 167 ILE B O 1
ATOM 4457 N N . ASN B 1 168 ? -2.988 -14.234 -28.312 1 95.81 168 ASN B N 1
ATOM 4458 C CA . ASN B 1 168 ? -4.312 -13.617 -28.344 1 95.81 168 ASN B CA 1
ATOM 4459 C C . ASN B 1 168 ? -5.262 -14.281 -27.359 1 95.81 168 ASN B C 1
ATOM 4461 O O . ASN B 1 168 ? -5.719 -15.398 -27.578 1 95.81 168 ASN B O 1
ATOM 4465 N N . LEU B 1 169 ? -5.59 -13.609 -26.328 1 97.12 169 LEU B N 1
ATOM 4466 C CA . LEU B 1 169 ? -6.375 -14.156 -25.219 1 97.12 169 LEU B CA 1
ATOM 4467 C C . LEU B 1 169 ? -7.832 -14.344 -25.625 1 97.12 169 LEU B C 1
ATOM 4469 O O . LEU B 1 169 ? -8.5 -15.266 -25.156 1 97.12 169 LEU B O 1
ATOM 4473 N N . GLN B 1 170 ? -8.312 -13.508 -26.484 1 96.5 170 GLN B N 1
ATOM 4474 C CA . GLN B 1 170 ? -9.68 -13.648 -26.969 1 96.5 170 GLN B CA 1
ATOM 4475 C C . GLN B 1 170 ? -9.852 -14.93 -27.766 1 96.5 170 GLN B C 1
ATOM 4477 O O . GLN B 1 170 ? -10.859 -15.633 -27.625 1 96.5 170 GLN B O 1
ATOM 4482 N N . THR B 1 171 ? -8.883 -15.172 -28.547 1 97.19 171 THR B N 1
ATOM 4483 C CA . THR B 1 171 ? -8.891 -16.406 -29.328 1 97.19 171 THR B CA 1
ATOM 4484 C C . THR B 1 171 ? -8.938 -17.625 -28.406 1 97.19 171 THR B C 1
ATOM 4486 O O . THR B 1 171 ? -9.672 -18.578 -28.656 1 97.19 171 THR B O 1
ATOM 4489 N N . ILE B 1 172 ? -8.211 -17.578 -27.344 1 97.88 172 ILE B N 1
ATOM 4490 C CA . ILE B 1 172 ? -8.188 -18.672 -26.391 1 97.88 172 ILE B CA 1
ATOM 4491 C C . ILE B 1 172 ? -9.555 -18.797 -25.703 1 97.88 172 ILE B C 1
ATOM 4493 O O . ILE B 1 172 ? -10.094 -19.891 -25.594 1 97.88 172 ILE B O 1
ATOM 4497 N N . GLN B 1 173 ? -10.047 -17.703 -25.312 1 97.44 173 GLN B N 1
ATOM 4498 C CA . GLN B 1 173 ? -11.344 -17.688 -24.641 1 97.44 173 GLN B CA 1
ATOM 4499 C C . GLN B 1 173 ? -12.43 -18.281 -25.531 1 97.44 173 GLN B C 1
ATOM 4501 O O . GLN B 1 173 ? -13.289 -19.016 -25.047 1 97.44 173 GLN B O 1
ATOM 4506 N N . GLU B 1 174 ? -12.406 -18.031 -26.812 1 97.06 174 GLU B N 1
ATOM 4507 C CA . GLU B 1 174 ? -13.445 -18.422 -27.75 1 97.06 174 GLU B CA 1
ATOM 4508 C C . GLU B 1 174 ? -13.281 -19.875 -28.188 1 97.06 174 GLU B C 1
ATOM 4510 O O . GLU B 1 174 ? -14.195 -20.469 -28.75 1 97.06 174 GLU B O 1
ATOM 4515 N N . ALA B 1 175 ? -12.195 -20.438 -27.875 1 98.19 175 ALA B N 1
ATOM 4516 C CA . ALA B 1 175 ? -11.883 -21.781 -28.359 1 98.19 175 ALA B CA 1
ATOM 4517 C C . ALA B 1 175 ? -12.586 -22.844 -27.5 1 98.19 175 ALA B C 1
ATOM 4519 O O . ALA B 1 175 ? -12.625 -24.016 -27.875 1 98.19 175 ALA B O 1
ATOM 4520 N N . PHE B 1 176 ? -13.109 -22.438 -26.391 1 98.25 176 PHE B N 1
ATOM 4521 C CA . PHE B 1 176 ? -13.727 -23.406 -25.484 1 98.25 176 PHE B CA 1
ATOM 4522 C C . PHE B 1 176 ? -15.164 -23 -25.172 1 98.25 176 PHE B C 1
ATOM 4524 O O . PHE B 1 176 ? -15.484 -21.812 -25.109 1 98.25 176 PHE B O 1
ATOM 4531 N N . ASP B 1 177 ? -16 -23.953 -24.938 1 96.75 177 ASP B N 1
ATOM 4532 C CA . ASP B 1 177 ? -17.375 -23.703 -24.516 1 96.75 177 ASP B CA 1
ATOM 4533 C C . ASP B 1 177 ? -17.453 -23.391 -23.016 1 96.75 177 ASP B C 1
ATOM 4535 O O . ASP B 1 177 ? -18.438 -22.828 -22.531 1 96.75 177 ASP B O 1
ATOM 4539 N N . LEU B 1 178 ? -16.375 -23.672 -22.344 1 97.62 178 LEU B N 1
ATOM 4540 C CA . LEU B 1 178 ? -16.25 -23.391 -20.906 1 97.62 178 LEU B CA 1
ATOM 4541 C C . LEU B 1 178 ? -15.812 -21.953 -20.672 1 97.62 178 LEU B C 1
ATOM 4543 O O . LEU B 1 178 ? -15.125 -21.359 -21.5 1 97.62 178 LEU B O 1
ATOM 4547 N N . PRO B 1 179 ? -16.266 -21.344 -19.484 1 97.81 179 PRO B N 1
ATOM 4548 C CA . PRO B 1 179 ? -15.656 -20.062 -19.125 1 97.81 179 PRO B CA 1
ATOM 4549 C C . PRO B 1 179 ? -14.141 -20.125 -19.016 1 97.81 179 PRO B C 1
ATOM 4551 O O . PRO B 1 179 ? -13.594 -21.109 -18.516 1 97.81 179 PRO B O 1
ATOM 4554 N N . VAL B 1 180 ? -13.477 -19.125 -19.594 1 98.56 180 VAL B N 1
ATOM 4555 C CA . VAL B 1 180 ? -12.023 -19.016 -19.516 1 98.56 180 VAL B CA 1
ATOM 4556 C C . VAL B 1 180 ? -11.641 -17.703 -18.844 1 98.56 180 VAL B C 1
ATOM 4558 O O . VAL B 1 180 ? -12.055 -16.625 -19.281 1 98.56 180 VAL B O 1
ATOM 4561 N N . TYR B 1 181 ? -10.836 -17.797 -17.766 1 97.75 181 TYR B N 1
ATOM 4562 C CA . TYR B 1 181 ? -10.422 -16.625 -17.016 1 97.75 181 TYR B CA 1
ATOM 4563 C C . TYR B 1 181 ? -8.914 -16.422 -17.109 1 97.75 181 TYR B C 1
ATOM 4565 O O . TYR B 1 181 ? -8.164 -17.375 -17.328 1 97.75 181 TYR B O 1
ATOM 4573 N N . PHE B 1 182 ? -8.516 -15.156 -16.984 1 97.31 182 PHE B N 1
ATOM 4574 C CA . PHE B 1 182 ? -7.102 -14.789 -17.047 1 97.31 182 PHE B CA 1
ATOM 4575 C C . PHE B 1 182 ? -6.734 -13.883 -15.867 1 97.31 182 PHE B C 1
ATOM 4577 O O . PHE B 1 182 ? -7.539 -13.047 -15.453 1 97.31 182 PHE B O 1
ATOM 4584 N N . ALA B 1 183 ? -5.543 -14.016 -15.336 1 96.69 183 ALA B N 1
ATOM 4585 C CA . ALA B 1 183 ? -5 -13.047 -14.391 1 96.69 183 ALA B CA 1
ATOM 4586 C C . ALA B 1 183 ? -3.479 -13.148 -14.32 1 96.69 183 ALA B C 1
ATOM 4588 O O . ALA B 1 183 ? -2.891 -14.133 -14.766 1 96.69 183 ALA B O 1
ATOM 4589 N N . ASN B 1 184 ? -2.871 -12.125 -13.836 1 95.69 184 ASN B N 1
ATOM 4590 C CA . ASN B 1 184 ? -1.448 -12.164 -13.516 1 95.69 184 ASN B CA 1
ATOM 4591 C C . ASN B 1 184 ? -1.12 -13.297 -12.547 1 95.69 184 ASN B C 1
ATOM 4593 O O . ASN B 1 184 ? -1.869 -13.547 -11.602 1 95.69 184 ASN B O 1
ATOM 4597 N N . LYS B 1 185 ? -0.01 -13.922 -12.773 1 96.5 185 LYS B N 1
ATOM 4598 C CA . LYS B 1 185 ? 0.375 -15.086 -11.977 1 96.5 185 LYS B CA 1
ATOM 4599 C C . LYS B 1 185 ? 0.426 -14.742 -10.492 1 96.5 185 LYS B C 1
ATOM 4601 O O . LYS B 1 185 ? 0.02 -15.547 -9.656 1 96.5 185 LYS B O 1
ATOM 4606 N N . SER B 1 186 ? 0.934 -13.531 -10.133 1 96.69 186 SER B N 1
ATOM 4607 C CA . SER B 1 186 ? 1.007 -13.148 -8.734 1 96.69 186 SER B CA 1
ATOM 4608 C C . SER B 1 186 ? -0.385 -12.969 -8.133 1 96.69 186 SER B C 1
ATOM 4610 O O . SER B 1 186 ? -0.604 -13.273 -6.957 1 96.69 186 SER B O 1
ATOM 4612 N N . HIS B 1 187 ? -1.312 -12.508 -8.906 1 97.62 187 HIS B N 1
ATOM 4613 C CA . HIS B 1 187 ? -2.693 -12.398 -8.453 1 97.62 187 HIS B CA 1
ATOM 4614 C C . HIS B 1 187 ? -3.305 -13.773 -8.211 1 97.62 187 HIS B C 1
ATOM 4616 O O . HIS B 1 187 ? -4.023 -13.977 -7.227 1 97.62 187 HIS B O 1
ATOM 4622 N N . CYS B 1 188 ? -2.992 -14.68 -9.109 1 97.94 188 CYS B N 1
ATOM 4623 C CA . CYS B 1 188 ? -3.461 -16.047 -8.922 1 97.94 188 CYS B CA 1
ATOM 4624 C C . CYS B 1 188 ? -2.93 -16.625 -7.617 1 97.94 188 CYS B C 1
ATOM 4626 O O . CYS B 1 188 ? -3.682 -17.234 -6.848 1 97.94 188 CYS B O 1
ATOM 4628 N N . LEU B 1 189 ? -1.654 -16.406 -7.402 1 98.06 189 LEU B N 1
ATOM 4629 C CA . LEU B 1 189 ? -1.028 -16.906 -6.18 1 98.06 189 LEU B CA 1
ATOM 4630 C C . LEU B 1 189 ? -1.703 -16.312 -4.945 1 98.06 189 LEU B C 1
ATOM 4632 O O . LEU B 1 189 ? -1.983 -17.047 -3.984 1 98.06 189 LEU B O 1
ATOM 4636 N N . THR B 1 190 ? -1.949 -15.078 -4.973 1 97.94 190 THR B N 1
ATOM 4637 C CA . THR B 1 190 ? -2.557 -14.375 -3.846 1 97.94 190 THR B CA 1
ATOM 4638 C C . THR B 1 190 ? -3.965 -14.898 -3.578 1 97.94 190 THR B C 1
ATOM 4640 O O . THR B 1 190 ? -4.32 -15.195 -2.434 1 97.94 190 THR B O 1
ATOM 4643 N N . MET B 1 191 ? -4.719 -15.047 -4.609 1 97.56 191 MET B N 1
ATOM 4644 C CA . MET B 1 191 ? -6.07 -15.57 -4.461 1 97.56 191 MET B CA 1
ATOM 4645 C C . MET B 1 191 ? -6.043 -17 -3.928 1 97.56 191 MET B C 1
ATOM 4647 O O . MET B 1 191 ? -6.812 -17.344 -3.031 1 97.56 191 MET B O 1
ATOM 4651 N N . ALA B 1 192 ? -5.16 -17.781 -4.453 1 98.06 192 ALA B N 1
ATOM 4652 C CA . ALA B 1 192 ? -5.055 -19.188 -4.035 1 98.06 192 ALA B CA 1
ATOM 4653 C C . ALA B 1 192 ? -4.668 -19.281 -2.564 1 98.06 192 ALA B C 1
ATOM 4655 O O . ALA B 1 192 ? -5.176 -20.141 -1.842 1 98.06 192 ALA B O 1
ATOM 4656 N N . GLU B 1 193 ? -3.738 -18.406 -2.148 1 97.25 193 GLU B N 1
ATOM 4657 C CA . GLU B 1 193 ? -3.334 -18.438 -0.746 1 97.25 193 GLU B CA 1
ATOM 4658 C C . GLU B 1 193 ? -4.523 -18.188 0.176 1 97.25 193 GLU B C 1
ATOM 4660 O O . GLU B 1 193 ? -4.668 -18.844 1.203 1 97.25 193 GLU B O 1
ATOM 4665 N N . ARG B 1 194 ? -5.367 -17.266 -0.195 1 97.06 194 ARG B N 1
ATOM 4666 C CA . ARG B 1 194 ? -6.527 -16.969 0.634 1 97.06 194 ARG B CA 1
ATOM 4667 C C . ARG B 1 194 ? -7.535 -18.109 0.611 1 97.06 194 ARG B C 1
ATOM 4669 O O . ARG B 1 194 ? -8.133 -18.438 1.637 1 97.06 194 ARG B O 1
ATOM 4676 N N . LEU B 1 195 ? -7.695 -18.797 -0.536 1 97.06 195 LEU B N 1
ATOM 4677 C CA . LEU B 1 195 ? -8.82 -19.703 -0.734 1 97.06 195 LEU B CA 1
ATOM 4678 C C . LEU B 1 195 ? -8.422 -21.141 -0.399 1 97.06 195 LEU B C 1
ATOM 4680 O O . LEU B 1 195 ? -9.25 -21.922 0.073 1 97.06 195 LEU B O 1
ATOM 4684 N N . PHE B 1 196 ? -7.215 -21.5 -0.677 1 97 196 PHE B N 1
ATOM 4685 C CA . PHE B 1 196 ? -6.855 -22.906 -0.64 1 97 196 PHE B CA 1
ATOM 4686 C C . PHE B 1 196 ? -6.066 -23.234 0.622 1 97 196 PHE B C 1
ATOM 4688 O O . PHE B 1 196 ? -5.867 -24.406 0.953 1 97 196 PHE B O 1
ATOM 4695 N N . SER B 1 197 ? -5.625 -22.219 1.367 1 93.44 197 SER B N 1
ATOM 4696 C CA . SER B 1 197 ? -4.906 -22.438 2.617 1 93.44 197 SER B CA 1
ATOM 4697 C C . SER B 1 197 ? -5.82 -22.25 3.822 1 93.44 197 SER B C 1
ATOM 4699 O O . SER B 1 197 ? -6.844 -21.578 3.73 1 93.44 197 SER B O 1
ATOM 4701 N N . TYR B 1 198 ? -5.484 -22.891 4.918 1 85.69 198 TYR B N 1
ATOM 4702 C CA . TYR B 1 198 ? -6.23 -22.734 6.164 1 85.69 198 TYR B CA 1
ATOM 4703 C C . TYR B 1 198 ? -5.68 -21.594 7 1 85.69 198 TYR B C 1
ATOM 4705 O O . TYR B 1 198 ? -4.496 -21.578 7.344 1 85.69 198 TYR B O 1
ATOM 4713 N N . HIS B 1 199 ? -6.492 -20.625 7.23 1 84.19 199 HIS B N 1
ATOM 4714 C CA . HIS B 1 199 ? -6.141 -19.5 8.094 1 84.19 199 HIS B CA 1
ATOM 4715 C C . HIS B 1 199 ? -7.23 -19.234 9.133 1 84.19 199 HIS B C 1
ATOM 4717 O O . HIS B 1 199 ? -8.422 -19.281 8.812 1 84.19 199 HIS B O 1
ATOM 4723 N N . PRO B 1 200 ? -6.773 -19.016 10.328 1 80.69 200 PRO B N 1
ATOM 4724 C CA . PRO B 1 200 ? -7.785 -18.688 11.328 1 80.69 200 PRO B CA 1
ATOM 4725 C C . PRO B 1 200 ? -8.375 -17.297 11.141 1 80.69 200 PRO B C 1
ATOM 4727 O O . PRO B 1 200 ? -9.477 -17.016 11.617 1 80.69 200 PRO B O 1
ATOM 4730 N N . THR B 1 201 ? -7.578 -16.5 10.531 1 86.75 201 THR B N 1
ATOM 4731 C CA . THR B 1 201 ? -8 -15.125 10.312 1 86.75 201 THR B CA 1
ATOM 4732 C C . THR B 1 201 ? -7.871 -14.742 8.844 1 86.75 201 THR B C 1
ATOM 4734 O O . THR B 1 201 ? -7.098 -15.352 8.102 1 86.75 201 THR B O 1
ATOM 4737 N N . ASP B 1 202 ? -8.727 -13.984 8.344 1 91 202 ASP B N 1
ATOM 4738 C CA . ASP B 1 202 ? -8.656 -13.43 6.996 1 91 202 ASP B CA 1
ATOM 4739 C C . ASP B 1 202 ? -7.816 -12.156 6.973 1 91 202 ASP B C 1
ATOM 4741 O O . ASP B 1 202 ? -8.266 -11.117 6.484 1 91 202 ASP B O 1
ATOM 4745 N N . SER B 1 203 ? -6.578 -12.352 7.414 1 92.75 203 SER B N 1
ATOM 4746 C CA . SER B 1 203 ? -5.695 -11.203 7.602 1 92.75 203 SER B CA 1
ATOM 4747 C C . SER B 1 203 ? -5.121 -10.727 6.273 1 92.75 203 SER B C 1
ATOM 4749 O O . SER B 1 203 ? -5.082 -11.477 5.297 1 92.75 203 SER B O 1
ATOM 4751 N N . ASN B 1 204 ? -4.703 -9.453 6.27 1 96.19 204 ASN B N 1
ATOM 4752 C CA . ASN B 1 204 ? -3.965 -8.898 5.141 1 96.19 204 ASN B CA 1
ATOM 4753 C C . ASN B 1 204 ? -2.617 -9.594 4.961 1 96.19 204 ASN B C 1
ATOM 4755 O O . ASN B 1 204 ? -1.943 -9.914 5.941 1 96.19 204 ASN B O 1
ATOM 4759 N N . PHE B 1 205 ? -2.211 -9.82 3.705 1 97.5 205 PHE B N 1
ATOM 4760 C CA . PHE B 1 205 ? -0.902 -10.414 3.471 1 97.5 205 PHE B CA 1
ATOM 4761 C C . PHE B 1 205 ? -0.354 -10 2.109 1 97.5 205 PHE B C 1
ATOM 4763 O O . PHE B 1 205 ? -1.08 -9.438 1.287 1 97.5 205 PHE B O 1
ATOM 4770 N N . ILE B 1 206 ? 0.966 -10.258 1.917 1 98.25 206 ILE B N 1
ATOM 4771 C CA . ILE B 1 206 ? 1.668 -10.023 0.66 1 98.25 206 ILE B CA 1
ATOM 4772 C C . ILE B 1 206 ? 2.16 -11.352 0.087 1 98.25 206 ILE B C 1
ATOM 4774 O O . ILE B 1 206 ? 2.643 -12.211 0.827 1 98.25 206 ILE B O 1
ATOM 4778 N N . VAL B 1 207 ? 1.937 -11.547 -1.136 1 98.44 207 VAL B N 1
ATOM 4779 C CA . VAL B 1 207 ? 2.674 -12.578 -1.862 1 98.44 207 VAL B CA 1
ATOM 4780 C C . VAL B 1 207 ? 3.811 -11.938 -2.656 1 98.44 207 VAL B C 1
ATOM 4782 O O . VAL B 1 207 ? 3.568 -11.117 -3.543 1 98.44 207 VAL B O 1
ATOM 4785 N N . TYR B 1 208 ? 5 -12.258 -2.273 1 98.5 208 TYR B N 1
ATOM 4786 C CA . TYR B 1 208 ? 6.238 -11.773 -2.875 1 98.5 208 TYR B CA 1
ATOM 4787 C C . TYR B 1 208 ? 6.836 -12.82 -3.809 1 98.5 208 TYR B C 1
ATOM 4789 O O . TYR B 1 208 ? 7.453 -13.789 -3.355 1 98.5 208 TYR B O 1
ATOM 4797 N N . HIS B 1 209 ? 6.695 -12.594 -5.133 1 98 209 HIS B N 1
ATOM 4798 C CA . HIS B 1 209 ? 7.035 -13.594 -6.133 1 98 209 HIS B CA 1
ATOM 4799 C C . HIS B 1 209 ? 8.328 -13.234 -6.855 1 98 209 HIS B C 1
ATOM 4801 O O . HIS B 1 209 ? 8.414 -12.188 -7.496 1 98 209 HIS B O 1
ATOM 4807 N N . VAL B 1 210 ? 9.344 -14.117 -6.75 1 97.62 210 VAL B N 1
ATOM 4808 C CA . VAL B 1 210 ? 10.617 -13.93 -7.43 1 97.62 210 VAL B CA 1
ATOM 4809 C C . VAL B 1 210 ? 10.781 -14.984 -8.523 1 97.62 210 VAL B C 1
ATOM 4811 O O . VAL B 1 210 ? 10.828 -16.188 -8.234 1 97.62 210 VAL B O 1
ATOM 4814 N N . ALA B 1 211 ? 10.797 -14.617 -9.688 1 94.75 211 ALA B N 1
ATOM 4815 C CA . ALA B 1 211 ? 11.031 -15.43 -10.875 1 94.75 211 ALA B CA 1
ATOM 4816 C C . ALA B 1 211 ? 11.867 -14.664 -11.906 1 94.75 211 ALA B C 1
ATOM 4818 O O . ALA B 1 211 ? 12.898 -14.086 -11.562 1 94.75 211 ALA B O 1
ATOM 4819 N N . ARG B 1 212 ? 11.445 -14.695 -13.117 1 91.12 212 ARG B N 1
ATOM 4820 C CA . ARG B 1 212 ? 12.195 -13.898 -14.078 1 91.12 212 ARG B CA 1
ATOM 4821 C C . ARG B 1 212 ? 12.352 -12.461 -13.594 1 91.12 212 ARG B C 1
ATOM 4823 O O . ARG B 1 212 ? 13.438 -11.883 -13.672 1 91.12 212 ARG B O 1
ATOM 4830 N N . GLY B 1 213 ? 11.289 -11.93 -13.117 1 94.44 213 GLY B N 1
ATOM 4831 C CA . GLY B 1 213 ? 11.258 -10.641 -12.438 1 94.44 213 GLY B CA 1
ATOM 4832 C C . GLY B 1 213 ? 10.797 -10.742 -10.992 1 94.44 213 GLY B C 1
ATOM 4833 O O . GLY B 1 213 ? 10.875 -11.812 -10.383 1 94.44 213 GLY B O 1
ATOM 4834 N N . ILE B 1 214 ? 10.469 -9.672 -10.406 1 97.44 214 ILE B N 1
ATOM 4835 C CA . ILE B 1 214 ? 9.945 -9.641 -9.039 1 97.44 214 ILE B CA 1
ATOM 4836 C C . ILE B 1 214 ? 8.641 -8.852 -9.008 1 97.44 214 ILE B C 1
ATOM 4838 O O . ILE B 1 214 ? 8.562 -7.738 -9.523 1 97.44 214 ILE B O 1
ATOM 4842 N N . HIS B 1 215 ? 7.629 -9.469 -8.484 1 97.25 215 HIS B N 1
ATOM 4843 C CA . HIS B 1 215 ? 6.305 -8.867 -8.367 1 97.25 215 HIS B CA 1
ATOM 4844 C C . HIS B 1 215 ? 5.688 -9.148 -7.004 1 97.25 215 HIS B C 1
ATOM 4846 O O . HIS B 1 215 ? 5.957 -10.195 -6.402 1 97.25 215 HIS B O 1
ATOM 4852 N N . CYS B 1 216 ? 4.98 -8.234 -6.477 1 97.25 216 CYS B N 1
ATOM 4853 C CA . CYS B 1 216 ? 4.215 -8.523 -5.266 1 97.25 216 CYS B CA 1
ATOM 4854 C C . CYS B 1 216 ? 2.734 -8.227 -5.473 1 97.25 216 CYS B C 1
ATOM 4856 O O . CYS B 1 216 ? 2.375 -7.371 -6.281 1 97.25 216 CYS B O 1
ATOM 4858 N N . SER B 1 217 ? 1.933 -8.992 -4.926 1 97.62 217 SER B N 1
ATOM 4859 C CA . SER B 1 217 ? 0.488 -8.805 -4.852 1 97.62 217 SER B CA 1
ATOM 4860 C C . SER B 1 217 ? 0.002 -8.82 -3.404 1 97.62 217 SER B C 1
ATOM 4862 O O . SER B 1 217 ? 0.611 -9.453 -2.545 1 97.62 217 SER B O 1
ATOM 4864 N N . TYR B 1 218 ? -1.002 -8 -3.104 1 95.25 218 TYR B N 1
ATOM 4865 C CA . TYR B 1 218 ? -1.442 -7.805 -1.726 1 95.25 218 TYR B CA 1
ATOM 4866 C C . TYR B 1 218 ? -2.928 -8.109 -1.578 1 95.25 218 TYR B C 1
ATOM 4868 O O . TYR B 1 218 ? -3.738 -7.703 -2.412 1 95.25 218 TYR B O 1
ATOM 4876 N N . MET B 1 219 ? -3.217 -8.922 -0.563 1 96.31 219 MET B N 1
ATOM 4877 C CA . MET B 1 219 ? -4.586 -9.062 -0.074 1 96.31 219 MET B CA 1
ATOM 4878 C C . MET B 1 219 ? -4.887 -8.023 1.002 1 96.31 219 MET B C 1
ATOM 4880 O O . MET B 1 219 ? -4.152 -7.91 1.983 1 96.31 219 MET B O 1
ATOM 4884 N N . TYR B 1 220 ? -5.848 -7.176 0.787 1 94.12 220 TYR B N 1
ATOM 4885 C CA . TYR B 1 220 ? -6.258 -6.164 1.754 1 94.12 220 TYR B CA 1
ATOM 4886 C C . TYR B 1 220 ? -7.754 -6.238 2.02 1 94.12 220 TYR B C 1
ATOM 4888 O O . TYR B 1 220 ? -8.562 -6.027 1.114 1 94.12 220 TYR B O 1
ATOM 4896 N N . LYS B 1 221 ? -8.102 -6.512 3.209 1 92.38 221 LYS B N 1
ATOM 4897 C CA . LYS B 1 221 ? -9.484 -6.621 3.664 1 92.38 221 LYS B CA 1
ATOM 4898 C C . LYS B 1 221 ? -10.289 -7.547 2.754 1 92.38 221 LYS B C 1
ATOM 4900 O O . LYS B 1 221 ? -11.375 -7.184 2.295 1 92.38 221 LYS B O 1
ATOM 4905 N N . GLY B 1 222 ? -9.695 -8.664 2.383 1 92.75 222 GLY B N 1
ATOM 4906 C CA . GLY B 1 222 ? -10.391 -9.766 1.73 1 92.75 222 GLY B CA 1
ATOM 4907 C C . GLY B 1 222 ? -10.414 -9.641 0.218 1 92.75 222 GLY B C 1
ATOM 4908 O O . GLY B 1 222 ? -11.031 -10.461 -0.467 1 92.75 222 GLY B O 1
ATOM 4909 N N . SER B 1 223 ? -9.742 -8.641 -0.325 1 94 223 SER B N 1
ATOM 4910 C CA . SER B 1 223 ? -9.664 -8.477 -1.773 1 94 223 SER B CA 1
ATOM 4911 C C . SER B 1 223 ? -8.242 -8.141 -2.217 1 94 223 SER B C 1
ATOM 4913 O O . SER B 1 223 ? -7.465 -7.578 -1.444 1 94 223 SER B O 1
ATOM 4915 N N . ILE B 1 224 ? -7.945 -8.539 -3.414 1 95.75 224 ILE B N 1
ATOM 4916 C CA . ILE B 1 224 ? -6.652 -8.156 -3.967 1 95.75 224 ILE B CA 1
ATOM 4917 C C . ILE B 1 224 ? -6.594 -6.641 -4.152 1 95.75 224 ILE B C 1
ATOM 4919 O O . ILE B 1 224 ? -7.508 -6.043 -4.723 1 95.75 224 ILE B O 1
ATOM 4923 N N . TYR B 1 225 ? -5.543 -6.098 -3.633 1 94.06 225 TYR B N 1
ATOM 4924 C CA . TYR B 1 225 ? -5.379 -4.648 -3.654 1 94.06 225 TYR B CA 1
ATOM 4925 C C . TYR B 1 225 ? -5.141 -4.148 -5.074 1 94.06 225 TYR B C 1
ATOM 4927 O O . TYR B 1 225 ? -4.227 -4.613 -5.758 1 94.06 225 TYR B O 1
ATOM 4935 N N . SER B 1 226 ? -5.977 -3.281 -5.59 1 90.62 226 SER B N 1
ATOM 4936 C CA . SER B 1 226 ? -5.863 -2.5 -6.816 1 90.62 226 SER B CA 1
ATOM 4937 C C . SER B 1 226 ? -5.508 -3.387 -8.008 1 90.62 226 SER B C 1
ATOM 4939 O O . SER B 1 226 ? -4.539 -3.117 -8.719 1 90.62 226 SER B O 1
ATOM 4941 N N . GLN B 1 227 ? -6.273 -4.312 -8.258 1 85.81 227 GLN B N 1
ATOM 4942 C CA . GLN B 1 227 ? -6.027 -5.301 -9.297 1 85.81 227 GLN B CA 1
ATOM 4943 C C . GLN B 1 227 ? -6.07 -4.66 -10.688 1 85.81 227 GLN B C 1
ATOM 4945 O O . GLN B 1 227 ? -5.402 -5.125 -11.609 1 85.81 227 GLN B O 1
ATOM 4950 N N . GLU B 1 228 ? -6.746 -3.551 -10.828 1 85.38 228 GLU B N 1
ATOM 4951 C CA . GLU B 1 228 ? -6.961 -2.955 -12.148 1 85.38 228 GLU B CA 1
ATOM 4952 C C . GLU B 1 228 ? -5.797 -2.051 -12.539 1 85.38 228 GLU B C 1
ATOM 4954 O O . GLU B 1 228 ? -5.652 -1.695 -13.711 1 85.38 228 GLU B O 1
ATOM 4959 N N . ASN B 1 229 ? -5.07 -1.586 -11.609 1 91.44 229 ASN B N 1
ATOM 4960 C CA . ASN B 1 229 ? -3.879 -0.79 -11.883 1 91.44 229 ASN B CA 1
ATOM 4961 C C . ASN B 1 229 ? -2.643 -1.67 -12.047 1 91.44 229 ASN B C 1
ATOM 4963 O O . ASN B 1 229 ? -2.076 -2.143 -11.055 1 91.44 229 ASN B O 1
ATOM 4967 N N . TYR B 1 230 ? -2.158 -1.786 -13.258 1 89.62 230 TYR B N 1
ATOM 4968 C CA . TYR B 1 230 ? -1.11 -2.736 -13.617 1 89.62 230 TYR B CA 1
ATOM 4969 C C . TYR B 1 230 ? 0.214 -2.361 -12.961 1 89.62 230 TYR B C 1
ATOM 4971 O O . TYR B 1 230 ? 1.125 -3.186 -12.875 1 89.62 230 TYR B O 1
ATOM 4979 N N . LEU B 1 231 ? 0.318 -1.151 -12.555 1 92.69 231 LEU B N 1
ATOM 4980 C CA . LEU B 1 231 ? 1.576 -0.675 -11.992 1 92.69 231 LEU B CA 1
ATOM 4981 C C . LEU B 1 231 ? 1.776 -1.215 -10.578 1 92.69 231 LEU B C 1
ATOM 4983 O O . LEU B 1 231 ? 2.912 -1.413 -10.141 1 92.69 231 LEU B O 1
ATOM 4987 N N . ILE B 1 232 ? 0.651 -1.471 -9.953 1 95.12 232 ILE B N 1
ATOM 4988 C CA . ILE B 1 232 ? 0.708 -1.854 -8.547 1 95.12 232 ILE B CA 1
ATOM 4989 C C . ILE B 1 232 ? 1.287 -3.262 -8.422 1 95.12 232 ILE B C 1
ATOM 4991 O O . ILE B 1 232 ? 0.792 -4.203 -9.047 1 95.12 232 ILE B O 1
ATOM 4995 N N . GLY B 1 233 ? 2.381 -3.354 -7.617 1 96.06 233 GLY B N 1
ATOM 4996 C CA . GLY B 1 233 ? 3.025 -4.637 -7.379 1 96.06 233 GLY B CA 1
ATOM 4997 C C . GLY B 1 233 ? 4.312 -4.809 -8.156 1 96.06 233 GLY B C 1
ATOM 4998 O O . GLY B 1 233 ? 5.047 -5.781 -7.953 1 96.06 233 GLY B O 1
ATOM 4999 N N . GLU B 1 234 ? 4.609 -3.854 -9.031 1 96.12 234 GLU B N 1
ATOM 5000 C CA . GLU B 1 234 ? 5.855 -3.914 -9.789 1 96.12 234 GLU B CA 1
ATOM 5001 C C . GLU B 1 234 ? 7.051 -3.535 -8.914 1 96.12 234 GLU B C 1
ATOM 5003 O O . GLU B 1 234 ? 7.848 -2.672 -9.289 1 96.12 234 GLU B O 1
ATOM 5008 N N . VAL B 1 235 ? 7.211 -4.27 -7.875 1 98 235 VAL B N 1
ATOM 5009 C CA . VAL B 1 235 ? 8.219 -3.984 -6.863 1 98 235 VAL B CA 1
ATOM 5010 C C . VAL B 1 235 ? 9.617 -4.164 -7.461 1 98 235 VAL B C 1
ATOM 5012 O O . VAL B 1 235 ? 10.562 -3.488 -7.055 1 98 235 VAL B O 1
ATOM 5015 N N . GLY B 1 236 ? 9.734 -5.004 -8.43 1 97.94 236 GLY B N 1
ATOM 5016 C CA . GLY B 1 236 ? 11.008 -5.211 -9.109 1 97.94 236 GLY B CA 1
ATOM 5017 C C . GLY B 1 236 ? 11.57 -3.941 -9.727 1 97.94 236 GLY B C 1
ATOM 5018 O O . GLY B 1 236 ? 12.781 -3.816 -9.906 1 97.94 236 GLY B O 1
ATOM 5019 N N . HIS B 1 237 ? 10.711 -2.973 -9.984 1 97.06 237 HIS B N 1
ATOM 5020 C CA . HIS B 1 237 ? 11.133 -1.748 -10.656 1 97.06 237 HIS B CA 1
ATOM 5021 C C . HIS B 1 237 ? 11.164 -0.57 -9.695 1 97.06 237 HIS B C 1
ATOM 5023 O O . HIS B 1 237 ? 11.25 0.585 -10.117 1 97.06 237 HIS B O 1
ATOM 5029 N N . THR B 1 238 ? 11.047 -0.837 -8.438 1 98.12 238 THR B N 1
ATOM 5030 C CA . THR B 1 238 ? 11.352 0.195 -7.453 1 98.12 238 THR B CA 1
ATOM 5031 C C . THR B 1 238 ? 12.859 0.406 -7.34 1 98.12 238 THR B C 1
ATOM 5033 O O . THR B 1 238 ? 13.633 -0.555 -7.383 1 98.12 238 THR B O 1
ATOM 5036 N N . VAL B 1 239 ? 13.234 1.644 -7.266 1 98.25 239 VAL B N 1
ATOM 5037 C CA . VAL B 1 239 ? 14.648 1.995 -7.148 1 98.25 239 VAL B CA 1
ATOM 5038 C C . VAL B 1 239 ? 15.094 1.854 -5.691 1 98.25 239 VAL B C 1
ATOM 5040 O O . VAL B 1 239 ? 14.516 2.477 -4.797 1 98.25 239 VAL B O 1
ATOM 5043 N N . ILE B 1 240 ? 16.141 1.07 -5.461 1 97.62 240 ILE B N 1
ATOM 5044 C CA . ILE B 1 240 ? 16.641 0.835 -4.109 1 97.62 240 ILE B CA 1
ATOM 5045 C C . ILE B 1 240 ? 18.125 1.22 -4.031 1 97.62 240 ILE B C 1
ATOM 5047 O O . ILE B 1 240 ? 18.719 1.183 -2.955 1 97.62 240 ILE B O 1
ATOM 5051 N N . ASN B 1 241 ? 18.719 1.534 -5.109 1 97.5 241 ASN B N 1
ATOM 5052 C CA . ASN B 1 241 ? 20.094 2.023 -5.203 1 97.5 241 ASN B CA 1
ATOM 5053 C C . ASN B 1 241 ? 20.25 2.998 -6.363 1 97.5 241 ASN B C 1
ATOM 5055 O O . ASN B 1 241 ? 20.688 2.607 -7.453 1 97.5 241 ASN B O 1
ATOM 5059 N N . PRO B 1 242 ? 20.016 4.262 -6.121 1 95.62 242 PRO B N 1
ATOM 5060 C CA . PRO B 1 242 ? 20 5.246 -7.203 1 95.62 242 PRO B CA 1
ATOM 5061 C C . PRO B 1 242 ? 21.297 5.258 -8.016 1 95.62 242 PRO B C 1
ATOM 5063 O O . PRO B 1 242 ? 21.297 5.688 -9.172 1 95.62 242 PRO B O 1
ATOM 5066 N N . GLU B 1 243 ? 22.375 4.812 -7.496 1 94.25 243 GLU B N 1
ATOM 5067 C CA . GLU B 1 243 ? 23.656 4.805 -8.188 1 94.25 243 GLU B CA 1
ATOM 5068 C C . GLU B 1 243 ? 23.984 3.42 -8.742 1 94.25 243 GLU B C 1
ATOM 5070 O O . GLU B 1 243 ? 25.109 3.154 -9.148 1 94.25 243 GLU B O 1
ATOM 5075 N N . GLY B 1 244 ? 23.047 2.596 -8.758 1 95.56 244 GLY B N 1
ATOM 5076 C CA . GLY B 1 244 ? 23.266 1.202 -9.109 1 95.56 244 GLY B CA 1
ATOM 5077 C C . GLY B 1 244 ? 23.172 0.943 -10.602 1 95.56 244 GLY B C 1
ATOM 5078 O O . GLY B 1 244 ? 23.312 1.862 -11.414 1 95.56 244 GLY B O 1
ATOM 5079 N N . GLU B 1 245 ? 23.016 -0.272 -10.93 1 95.56 245 GLU B N 1
ATOM 5080 C CA . GLU B 1 245 ? 23.016 -0.751 -12.312 1 95.56 245 GLU B CA 1
ATOM 5081 C C . GLU B 1 245 ? 21.781 -0.26 -13.07 1 95.56 245 GLU B C 1
ATOM 5083 O O . GLU B 1 245 ? 20.734 0.001 -12.469 1 95.56 245 GLU B O 1
ATOM 5088 N N . ARG B 1 246 ? 21.922 -0.155 -14.359 1 96.19 246 ARG B N 1
ATOM 5089 C CA . ARG B 1 246 ? 20.812 0.252 -15.211 1 96.19 246 ARG B CA 1
ATOM 5090 C C . ARG B 1 246 ? 19.812 -0.886 -15.391 1 96.19 246 ARG B C 1
ATOM 5092 O O . ARG B 1 246 ? 20.203 -2.037 -15.602 1 96.19 246 ARG B O 1
ATOM 5099 N N . CYS B 1 247 ? 18.609 -0.561 -15.273 1 96 247 CYS B N 1
ATOM 5100 C CA . CYS B 1 247 ? 17.531 -1.505 -15.5 1 96 247 CYS B CA 1
ATOM 5101 C C . CYS B 1 247 ? 16.953 -1.36 -16.906 1 96 247 CYS B C 1
ATOM 5103 O O . CYS B 1 247 ? 16.922 -0.256 -17.453 1 96 247 CYS B O 1
ATOM 5105 N N . PRO B 1 248 ? 16.469 -2.42 -17.5 1 90.81 248 PRO B N 1
ATOM 5106 C CA . PRO B 1 248 ? 15.867 -2.314 -18.828 1 90.81 248 PRO B CA 1
ATOM 5107 C C . PRO B 1 248 ? 14.672 -1.362 -18.859 1 90.81 248 PRO B C 1
ATOM 5109 O O . PRO B 1 248 ? 14.266 -0.909 -19.938 1 90.81 248 PRO B O 1
ATOM 5112 N N . CYS B 1 249 ? 14.133 -1.039 -17.734 1 91.75 249 CYS B N 1
ATOM 5113 C CA . CYS B 1 249 ? 12.992 -0.137 -17.703 1 91.75 249 CYS B CA 1
ATOM 5114 C C . CYS B 1 249 ? 13.43 1.312 -17.875 1 91.75 249 CYS B C 1
ATOM 5116 O O . CYS B 1 249 ? 12.594 2.201 -18.062 1 91.75 249 CYS B O 1
ATOM 5118 N N . GLY B 1 250 ? 14.727 1.587 -17.797 1 93.06 250 GLY B N 1
ATOM 5119 C CA . GLY B 1 250 ? 15.258 2.926 -18 1 93.06 250 GLY B CA 1
ATOM 5120 C C . GLY B 1 250 ? 15.781 3.559 -16.719 1 93.06 250 GLY B C 1
ATOM 5121 O O . GLY B 1 250 ? 16.547 4.52 -16.766 1 93.06 250 GLY B O 1
ATOM 5122 N N . LYS B 1 251 ? 15.492 3.027 -15.562 1 95.12 251 LYS B N 1
ATOM 5123 C CA . LYS B 1 251 ? 15.945 3.564 -14.281 1 95.12 251 LYS B CA 1
ATOM 5124 C C . LYS B 1 251 ? 17.266 2.932 -13.859 1 95.12 251 LYS B C 1
ATOM 5126 O O . LYS B 1 251 ? 17.719 1.966 -14.469 1 95.12 251 LYS B O 1
ATOM 5131 N N . HIS B 1 252 ? 17.828 3.516 -12.898 1 95.88 252 HIS B N 1
ATOM 5132 C CA . HIS B 1 252 ? 19 2.938 -12.258 1 95.88 252 HIS B CA 1
ATOM 5133 C C . HIS B 1 252 ? 18.656 2.395 -10.875 1 95.88 252 HIS B C 1
ATOM 5135 O O . HIS B 1 252 ? 17.938 3.043 -10.109 1 95.88 252 HIS B O 1
ATOM 5141 N N . GLY B 1 253 ? 19.156 1.218 -10.633 1 97.38 253 GLY B N 1
ATOM 5142 C CA . GLY B 1 253 ? 19.141 0.718 -9.266 1 97.38 253 GLY B CA 1
ATOM 5143 C C . GLY B 1 253 ? 17.828 0.071 -8.875 1 97.38 253 GLY B C 1
ATOM 5144 O O . GLY B 1 253 ? 17.469 0.035 -7.695 1 97.38 253 GLY B O 1
ATOM 5145 N N . CYS B 1 254 ? 17.062 -0.444 -9.859 1 98.12 254 CYS B N 1
ATOM 5146 C CA . CYS B 1 254 ? 15.852 -1.193 -9.555 1 98.12 254 CYS B CA 1
ATOM 5147 C C . CYS B 1 254 ? 16.172 -2.48 -8.805 1 98.12 254 CYS B C 1
ATOM 5149 O O . CYS B 1 254 ? 17.25 -3.062 -9 1 98.12 254 CYS B O 1
ATOM 5151 N N . LEU B 1 255 ? 15.266 -2.926 -8.023 1 98.62 255 LEU B N 1
ATOM 5152 C CA . LEU B 1 255 ? 15.422 -4.148 -7.246 1 98.62 255 LEU B CA 1
ATOM 5153 C C . LEU B 1 255 ? 15.734 -5.332 -8.156 1 98.62 255 LEU B C 1
ATOM 5155 O O . LEU B 1 255 ? 16.609 -6.145 -7.836 1 98.62 255 LEU B O 1
ATOM 5159 N N . GLN B 1 256 ? 15.125 -5.48 -9.266 1 97.56 256 GLN B N 1
ATOM 5160 C CA . GLN B 1 256 ? 15.172 -6.672 -10.109 1 97.56 256 GLN B CA 1
ATOM 5161 C C . GLN B 1 256 ? 16.578 -6.91 -10.656 1 97.56 256 GLN B C 1
ATOM 5163 O O . GLN B 1 256 ? 16.984 -8.055 -10.852 1 97.56 256 GLN B O 1
ATOM 5168 N N . VAL B 1 257 ? 17.375 -5.828 -10.891 1 98 257 VAL B N 1
ATOM 5169 C CA . VAL B 1 257 ? 18.688 -6.016 -11.492 1 98 257 VAL B CA 1
ATOM 5170 C C . VAL B 1 257 ? 19.656 -6.633 -10.477 1 98 257 VAL B C 1
ATOM 5172 O O . VAL B 1 257 ? 20.734 -7.094 -10.836 1 98 257 VAL B O 1
ATOM 5175 N N . TYR B 1 258 ? 19.188 -6.734 -9.25 1 98 258 TYR B N 1
ATOM 5176 C CA . TYR B 1 258 ? 20.047 -7.293 -8.219 1 98 258 TYR B CA 1
ATOM 5177 C C . TYR B 1 258 ? 19.562 -8.672 -7.789 1 98 258 TYR B C 1
ATOM 5179 O O . TYR B 1 258 ? 20.359 -9.492 -7.312 1 98 258 TYR B O 1
ATOM 5187 N N . ALA B 1 259 ? 18.25 -8.891 -7.957 1 98.25 259 ALA B N 1
ATOM 5188 C CA . ALA B 1 259 ? 17.781 -10.031 -7.172 1 98.25 259 ALA B CA 1
ATOM 5189 C C . ALA B 1 259 ? 16.828 -10.906 -7.984 1 98.25 259 ALA B C 1
ATOM 5191 O O . ALA B 1 259 ? 16.391 -11.961 -7.516 1 98.25 259 ALA B O 1
ATOM 5192 N N . SER B 1 260 ? 16.422 -10.531 -9.164 1 97.81 260 SER B N 1
ATOM 5193 C CA . SER B 1 260 ? 15.555 -11.375 -9.969 1 97.81 260 SER B CA 1
ATOM 5194 C C . SER B 1 260 ? 16.312 -12.586 -10.516 1 97.81 260 SER B C 1
ATOM 5196 O O . SER B 1 260 ? 17.547 -12.578 -10.578 1 97.81 260 SER B O 1
ATOM 5198 N N . GLU B 1 261 ? 15.578 -13.586 -10.875 1 96.25 261 GLU B N 1
ATOM 5199 C CA . GLU B 1 261 ? 16.219 -14.781 -11.422 1 96.25 261 GLU B CA 1
ATOM 5200 C C . GLU B 1 261 ? 16.953 -14.469 -12.719 1 96.25 261 GLU B C 1
ATOM 5202 O O . GLU B 1 261 ? 18.094 -14.914 -12.914 1 96.25 261 GLU B O 1
ATOM 5207 N N . SER B 1 262 ? 16.328 -13.68 -13.562 1 93.62 262 SER B N 1
ATOM 5208 C CA . SER B 1 262 ? 16.953 -13.336 -14.836 1 93.62 262 SER B CA 1
ATOM 5209 C C . SER B 1 262 ? 18.25 -12.562 -14.617 1 93.62 262 SER B C 1
ATOM 5211 O O . SER B 1 262 ? 19.266 -12.82 -15.281 1 93.62 262 SER B O 1
ATOM 5213 N N . ALA B 1 263 ? 18.25 -11.641 -13.703 1 97.12 263 ALA B N 1
ATOM 5214 C CA . ALA B 1 263 ? 19.438 -10.852 -13.414 1 97.12 263 ALA B CA 1
ATOM 5215 C C . ALA B 1 263 ? 20.562 -11.734 -12.859 1 97.12 263 ALA B C 1
ATOM 5217 O O . ALA B 1 263 ? 21.719 -11.586 -13.242 1 97.12 263 ALA B O 1
ATOM 5218 N N . LEU B 1 264 ? 20.203 -12.625 -11.977 1 98.06 264 LEU B N 1
ATOM 5219 C CA . LEU B 1 264 ? 21.188 -13.531 -11.383 1 98.06 264 LEU B CA 1
ATOM 5220 C C . LEU B 1 264 ? 21.812 -14.422 -12.445 1 98.06 264 LEU B C 1
ATOM 5222 O O . LEU B 1 264 ? 23.047 -14.586 -12.469 1 98.06 264 LEU B O 1
ATOM 5226 N N . ILE B 1 265 ? 21.016 -14.945 -13.305 1 96.31 265 ILE B N 1
ATOM 5227 C CA . ILE B 1 265 ? 21.5 -15.828 -14.359 1 96.31 265 ILE B CA 1
ATOM 5228 C C . ILE B 1 265 ? 22.391 -15.039 -15.328 1 96.31 265 ILE B C 1
ATOM 5230 O O . ILE B 1 265 ? 23.469 -15.5 -15.711 1 96.31 265 ILE B O 1
ATOM 5234 N N . ASP B 1 266 ? 21.938 -13.844 -15.703 1 96.25 266 ASP B N 1
ATOM 5235 C CA . ASP B 1 266 ? 22.719 -12.992 -16.594 1 96.25 266 ASP B CA 1
ATOM 5236 C C . ASP B 1 266 ? 24.094 -12.664 -16 1 96.25 266 ASP B C 1
ATOM 5238 O O . ASP B 1 266 ? 25.109 -12.75 -16.688 1 96.25 266 ASP B O 1
ATOM 5242 N N . LYS B 1 267 ? 24.109 -12.32 -14.789 1 97.75 267 LYS B N 1
ATOM 5243 C CA . LYS B 1 267 ? 25.359 -11.969 -14.117 1 97.75 267 LYS B CA 1
ATOM 5244 C C . LYS B 1 267 ? 26.266 -13.195 -13.953 1 97.75 267 LYS B C 1
ATOM 5246 O O . LYS B 1 267 ? 27.484 -13.094 -14.039 1 97.75 267 LYS B O 1
ATOM 5251 N N . ALA B 1 268 ? 25.641 -14.305 -13.672 1 98.12 268 ALA B N 1
ATOM 5252 C CA . ALA B 1 268 ? 26.406 -15.547 -13.609 1 98.12 268 ALA B CA 1
ATOM 5253 C C . ALA B 1 268 ? 27.047 -15.867 -14.961 1 98.12 268 ALA B C 1
ATOM 5255 O O . ALA B 1 268 ? 28.188 -16.344 -15.016 1 98.12 268 ALA B O 1
ATOM 5256 N N . ALA B 1 269 ? 26.312 -15.609 -15.984 1 97.31 269 ALA B N 1
ATOM 5257 C CA . ALA B 1 269 ? 26.844 -15.82 -17.328 1 97.31 269 ALA B CA 1
ATOM 5258 C C . ALA B 1 269 ? 28.047 -14.914 -17.594 1 97.31 269 ALA B C 1
ATOM 5260 O O . ALA B 1 269 ? 29.031 -15.336 -18.203 1 97.31 269 ALA B O 1
ATOM 5261 N N . ILE B 1 270 ? 27.953 -13.688 -17.141 1 97.12 270 ILE B N 1
ATOM 5262 C CA . ILE B 1 270 ? 29.062 -12.75 -17.266 1 97.12 270 ILE B CA 1
ATOM 5263 C C . ILE B 1 270 ? 30.266 -13.266 -16.484 1 97.12 270 ILE B C 1
ATOM 5265 O O . ILE B 1 270 ? 31.391 -13.258 -16.984 1 97.12 270 ILE B O 1
ATOM 5269 N N . LEU B 1 271 ? 30 -13.727 -15.266 1 96.69 271 LEU B N 1
ATOM 5270 C CA . LEU B 1 271 ? 31.047 -14.297 -14.438 1 96.69 271 LEU B CA 1
ATOM 5271 C C . LEU B 1 271 ? 31.719 -15.484 -15.125 1 96.69 271 LEU B C 1
ATOM 5273 O O . LEU B 1 271 ? 32.938 -15.609 -15.117 1 96.69 271 LEU B O 1
ATOM 5277 N N . TYR B 1 272 ? 30.922 -16.344 -15.695 1 97.06 272 TYR B N 1
ATOM 5278 C CA . TYR B 1 272 ? 31.391 -17.516 -16.438 1 97.06 272 TYR B CA 1
ATOM 5279 C C . TYR B 1 272 ? 32.375 -17.094 -17.531 1 97.06 272 TYR B C 1
ATOM 5281 O O . TYR B 1 272 ? 33.406 -17.719 -17.688 1 97.06 272 TYR B O 1
ATOM 5289 N N . ARG B 1 273 ? 32.062 -16.047 -18.234 1 97 273 ARG B N 1
ATOM 5290 C CA . ARG B 1 273 ? 32.875 -15.617 -19.375 1 97 273 ARG B CA 1
ATOM 5291 C C . ARG B 1 273 ? 34.125 -14.867 -18.922 1 97 273 ARG B C 1
ATOM 5293 O O . ARG B 1 273 ? 35.188 -14.992 -19.531 1 97 273 ARG B O 1
ATOM 5300 N N . ALA B 1 274 ? 33.969 -14.109 -17.875 1 95.31 274 ALA B N 1
ATOM 5301 C CA . ALA B 1 274 ? 35.031 -13.172 -17.484 1 95.31 274 ALA B CA 1
ATOM 5302 C C . ALA B 1 274 ? 36.031 -13.836 -16.547 1 95.31 274 ALA B C 1
ATOM 5304 O O . ALA B 1 274 ? 37.188 -13.43 -16.5 1 95.31 274 ALA B O 1
ATOM 5305 N N . SER B 1 275 ? 35.594 -14.766 -15.797 1 93.06 275 SER B N 1
ATOM 5306 C CA . SER B 1 275 ? 36.438 -15.336 -14.758 1 93.06 275 SER B CA 1
ATOM 5307 C C . SER B 1 275 ? 36.938 -16.719 -15.156 1 93.06 275 SER B C 1
ATOM 5309 O O . SER B 1 275 ? 36.156 -17.641 -15.375 1 93.06 275 SER B O 1
ATOM 5311 N N . GLN B 1 276 ? 38.188 -16.875 -15.109 1 91 276 GLN B N 1
ATOM 5312 C CA . GLN B 1 276 ? 38.781 -18.156 -15.445 1 91 276 GLN B CA 1
ATOM 5313 C C . GLN B 1 276 ? 38.656 -19.141 -14.281 1 91 276 GLN B C 1
ATOM 5315 O O . GLN B 1 276 ? 38.75 -20.359 -14.477 1 91 276 GLN B O 1
ATOM 5320 N N . THR B 1 277 ? 38.406 -18.641 -13.172 1 93.62 277 THR B N 1
ATOM 5321 C CA . THR B 1 277 ? 38.438 -19.469 -11.977 1 93.62 277 THR B CA 1
ATOM 5322 C C . THR B 1 277 ? 37.031 -19.781 -11.5 1 93.62 277 THR B C 1
ATOM 5324 O O . THR B 1 277 ? 36.844 -20.469 -10.492 1 93.62 277 THR B O 1
ATOM 5327 N N . SER B 1 278 ? 36.062 -19.266 -12.211 1 96.56 278 SER B N 1
ATOM 5328 C CA . SER B 1 278 ? 34.688 -19.531 -11.781 1 96.56 278 SER B CA 1
ATOM 5329 C C . SER B 1 278 ? 34.375 -21.031 -11.828 1 96.56 278 SER B C 1
ATOM 5331 O O . SER B 1 278 ? 34.656 -21.688 -12.828 1 96.56 278 SER B O 1
ATOM 5333 N N . LEU B 1 279 ? 33.719 -21.5 -10.805 1 97.62 279 LEU B N 1
ATOM 5334 C CA . LEU B 1 279 ? 33.344 -22.906 -10.742 1 97.62 279 LEU B CA 1
ATOM 5335 C C . LEU B 1 279 ? 32.156 -23.203 -11.672 1 97.62 279 LEU B C 1
ATOM 5337 O O . LEU B 1 279 ? 31.875 -24.375 -11.953 1 97.62 279 LEU B O 1
ATOM 5341 N N . LEU B 1 280 ? 31.547 -22.234 -12.164 1 97.88 280 LEU B N 1
ATOM 5342 C CA . LEU B 1 280 ? 30.469 -22.391 -13.125 1 97.88 280 LEU B CA 1
ATOM 5343 C C . LEU B 1 280 ? 30.969 -23.125 -14.375 1 97.88 280 LEU B C 1
ATOM 5345 O O . LEU B 1 280 ? 30.219 -23.875 -15 1 97.88 280 LEU B O 1
ATOM 5349 N N . LYS B 1 281 ? 32.188 -22.953 -14.672 1 96.81 281 LYS B N 1
ATOM 5350 C CA . LYS B 1 281 ? 32.812 -23.547 -15.867 1 96.81 281 LYS B CA 1
ATOM 5351 C C . LYS B 1 281 ? 32.906 -25.062 -15.75 1 96.81 281 LYS B C 1
ATOM 5353 O O . LYS B 1 281 ? 32.969 -25.766 -16.75 1 96.81 281 LYS B O 1
ATOM 5358 N N . THR B 1 282 ? 32.938 -25.5 -14.57 1 96.69 282 THR B N 1
ATOM 5359 C CA . THR B 1 282 ? 33 -26.938 -14.336 1 96.69 282 THR B CA 1
ATOM 5360 C C . THR B 1 282 ? 31.594 -27.547 -14.281 1 96.69 282 THR B C 1
ATOM 5362 O O . THR B 1 282 ? 31.438 -28.766 -14.352 1 96.69 282 THR B O 1
ATOM 5365 N N . LEU B 1 283 ? 30.594 -26.734 -14.188 1 97.19 283 LEU B N 1
ATOM 5366 C CA . LEU B 1 283 ? 29.234 -27.219 -13.969 1 97.19 283 LEU B CA 1
ATOM 5367 C C . LEU B 1 283 ? 28.438 -27.219 -15.266 1 97.19 283 LEU B C 1
ATOM 5369 O O . LEU B 1 283 ? 27.516 -28.016 -15.422 1 97.19 283 LEU B O 1
ATOM 5373 N N . VAL B 1 284 ? 28.797 -26.266 -16.109 1 96.56 284 VAL B N 1
ATOM 5374 C CA . VAL B 1 284 ? 28.109 -26.203 -17.391 1 96.56 284 VAL B CA 1
ATOM 5375 C C . VAL B 1 284 ? 29.109 -25.984 -18.516 1 96.56 284 VAL B C 1
ATOM 5377 O O . VAL B 1 284 ? 30.188 -25.422 -18.297 1 96.56 284 VAL B O 1
ATOM 5380 N N . GLU B 1 285 ? 28.766 -26.391 -19.719 1 95.19 285 GLU B N 1
ATOM 5381 C CA . GLU B 1 285 ? 29.672 -26.281 -20.844 1 95.19 285 GLU B CA 1
ATOM 5382 C C . GLU B 1 285 ? 29.609 -24.906 -21.484 1 95.19 285 GLU B C 1
ATOM 5384 O O . GLU B 1 285 ? 30.594 -24.422 -22.047 1 95.19 285 GLU B O 1
ATOM 5389 N N . ASP B 1 286 ? 28.422 -24.297 -21.344 1 94.88 286 ASP B N 1
ATOM 5390 C CA . ASP B 1 286 ? 28.188 -23.016 -21.984 1 94.88 286 ASP B CA 1
ATOM 5391 C C . ASP B 1 286 ? 27.484 -22.047 -21.031 1 94.88 286 ASP B C 1
ATOM 5393 O O . ASP B 1 286 ? 26.641 -22.469 -20.219 1 94.88 286 ASP B O 1
ATOM 5397 N N . ALA B 1 287 ? 27.812 -20.766 -21.188 1 95.06 287 ALA B N 1
ATOM 5398 C CA . ALA B 1 287 ? 27.203 -19.734 -20.344 1 95.06 287 ALA B CA 1
ATOM 5399 C C . ALA B 1 287 ? 25.688 -19.75 -20.484 1 95.06 287 ALA B C 1
ATOM 5401 O O . ALA B 1 287 ? 24.969 -19.453 -19.531 1 95.06 287 ALA B O 1
ATOM 5402 N N . ASN B 1 288 ? 25.141 -20.125 -21.641 1 91.31 288 ASN B N 1
ATOM 5403 C CA . ASN B 1 288 ? 23.703 -20.125 -21.922 1 91.31 288 ASN B CA 1
ATOM 5404 C C . ASN B 1 288 ? 23 -21.266 -21.172 1 91.31 288 ASN B C 1
ATOM 5406 O O . ASN B 1 288 ? 21.766 -21.281 -21.078 1 91.31 288 ASN B O 1
ATOM 5410 N N . ASP B 1 289 ? 23.781 -22.141 -20.562 1 92.19 289 ASP B N 1
ATOM 5411 C CA . ASP B 1 289 ? 23.219 -23.281 -19.859 1 92.19 289 ASP B CA 1
ATOM 5412 C C . ASP B 1 289 ? 23.094 -23 -18.359 1 92.19 289 ASP B C 1
ATOM 5414 O O . ASP B 1 289 ? 22.578 -23.828 -17.609 1 92.19 289 ASP B O 1
ATOM 5418 N N . ILE B 1 290 ? 23.562 -21.875 -18.016 1 95.56 290 ILE B N 1
ATOM 5419 C CA . ILE B 1 290 ? 23.516 -21.516 -16.609 1 95.56 290 ILE B CA 1
ATOM 5420 C C . ILE B 1 290 ? 22.078 -21.312 -16.156 1 95.56 290 ILE B C 1
ATOM 5422 O O . ILE B 1 290 ? 21.297 -20.641 -16.844 1 95.56 290 ILE B O 1
ATOM 5426 N N . ASP B 1 291 ? 21.672 -21.938 -15.109 1 93.75 291 ASP B N 1
ATOM 5427 C CA . ASP B 1 291 ? 20.391 -21.75 -14.461 1 93.75 291 ASP B CA 1
ATOM 5428 C C . ASP B 1 291 ? 20.547 -21.594 -12.945 1 93.75 291 ASP B C 1
ATOM 5430 O O . ASP B 1 291 ? 21.672 -21.5 -12.445 1 93.75 291 ASP B O 1
ATOM 5434 N N . LEU B 1 292 ? 19.469 -21.516 -12.281 1 95.81 292 LEU B N 1
ATOM 5435 C CA . LEU B 1 292 ? 19.531 -21.297 -10.844 1 95.81 292 LEU B CA 1
ATOM 5436 C C . LEU B 1 292 ? 20.219 -22.453 -10.141 1 95.81 292 LEU B C 1
ATOM 5438 O O . LEU B 1 292 ? 20.953 -22.25 -9.164 1 95.81 292 LEU B O 1
ATOM 5442 N N . THR B 1 293 ? 20 -23.625 -10.648 1 96.19 293 THR B N 1
ATOM 5443 C CA . THR B 1 293 ? 20.594 -24.812 -10.047 1 96.19 293 THR B CA 1
ATOM 5444 C C . THR B 1 293 ? 22.125 -24.766 -10.133 1 96.19 293 THR B C 1
ATOM 5446 O O . THR B 1 293 ? 22.812 -24.984 -9.141 1 96.19 293 THR B O 1
ATOM 5449 N N . SER B 1 294 ? 22.641 -24.484 -11.312 1 97.62 294 SER B N 1
ATOM 5450 C CA . SER B 1 294 ? 24.078 -24.422 -11.477 1 97.62 294 SER B CA 1
ATOM 5451 C C . SER B 1 294 ? 24.672 -23.281 -10.656 1 97.62 294 SER B C 1
ATOM 5453 O O . SER B 1 294 ? 25.75 -23.422 -10.055 1 97.62 294 SER B O 1
ATOM 5455 N N . LEU B 1 295 ? 23.984 -22.141 -10.602 1 98.31 295 LEU B N 1
ATOM 5456 C CA . LEU B 1 295 ? 24.453 -21.016 -9.82 1 98.31 295 LEU B CA 1
ATOM 5457 C C . LEU B 1 295 ? 24.516 -21.359 -8.336 1 98.31 295 LEU B C 1
ATOM 5459 O O . LEU B 1 295 ? 25.516 -21.094 -7.672 1 98.31 295 LEU B O 1
ATOM 5463 N N . MET B 1 296 ? 23.5 -22.016 -7.816 1 98.25 296 MET B N 1
ATOM 5464 C CA . MET B 1 296 ? 23.438 -22.359 -6.398 1 98.25 296 MET B CA 1
ATOM 5465 C C . MET B 1 296 ? 24.438 -23.469 -6.062 1 98.25 296 MET B C 1
ATOM 5467 O O . MET B 1 296 ? 24.984 -23.5 -4.957 1 98.25 296 MET B O 1
ATOM 5471 N N . THR B 1 297 ? 24.641 -24.328 -7.035 1 98.38 297 THR B N 1
ATOM 5472 C CA . THR B 1 297 ? 25.688 -25.328 -6.84 1 98.38 297 THR B CA 1
ATOM 5473 C C . THR B 1 297 ? 27.062 -24.672 -6.727 1 98.38 297 THR B C 1
ATOM 5475 O O . THR B 1 297 ? 27.828 -25 -5.828 1 98.38 297 THR B O 1
ATOM 5478 N N . ALA B 1 298 ? 27.328 -23.75 -7.605 1 98.44 298 ALA B N 1
ATOM 5479 C CA . ALA B 1 298 ? 28.594 -23.016 -7.539 1 98.44 298 ALA B CA 1
ATOM 5480 C C . ALA B 1 298 ? 28.734 -22.281 -6.211 1 98.44 298 ALA B C 1
ATOM 5482 O O . ALA B 1 298 ? 29.797 -22.266 -5.602 1 98.44 298 ALA B O 1
ATOM 5483 N N . TYR B 1 299 ? 27.672 -21.641 -5.805 1 98.31 299 TYR B N 1
ATOM 5484 C CA . TYR B 1 299 ? 27.609 -20.984 -4.504 1 98.31 299 TYR B CA 1
ATOM 5485 C C . TYR B 1 299 ? 28 -21.953 -3.385 1 98.31 299 TYR B C 1
ATOM 5487 O O . TYR B 1 299 ? 28.844 -21.625 -2.553 1 98.31 299 TYR B O 1
ATOM 5495 N N . ARG B 1 300 ? 27.422 -23.141 -3.363 1 97.75 300 ARG B N 1
ATOM 5496 C CA . ARG B 1 300 ? 27.641 -24.125 -2.318 1 97.75 300 ARG B CA 1
ATOM 5497 C C . ARG B 1 300 ? 29.078 -24.641 -2.344 1 97.75 300 ARG B C 1
ATOM 5499 O O . ARG B 1 300 ? 29.641 -24.984 -1.302 1 97.75 300 ARG B O 1
ATOM 5506 N N . LEU B 1 301 ? 29.641 -24.641 -3.506 1 97.94 301 LEU B N 1
ATOM 5507 C CA . LEU B 1 301 ? 30.984 -25.156 -3.676 1 97.94 301 LEU B CA 1
ATOM 5508 C C . LEU B 1 301 ? 32.031 -24.094 -3.373 1 97.94 301 LEU B C 1
ATOM 5510 O O . LEU B 1 301 ? 33.25 -24.359 -3.41 1 97.94 301 LEU B O 1
ATOM 5514 N N . GLY B 1 302 ? 31.578 -22.859 -3.129 1 97.75 302 GLY B N 1
ATOM 5515 C CA . GLY B 1 302 ? 32.5 -21.828 -2.65 1 97.75 302 GLY B CA 1
ATOM 5516 C C . GLY B 1 302 ? 32.969 -20.906 -3.752 1 97.75 302 GLY B C 1
ATOM 5517 O O . GLY B 1 302 ? 34 -20.219 -3.598 1 97.75 302 GLY B O 1
ATOM 5518 N N . ASP B 1 303 ? 32.312 -20.922 -4.891 1 98.12 303 ASP B N 1
ATOM 5519 C CA . ASP B 1 303 ? 32.656 -19.969 -5.941 1 98.12 303 ASP B CA 1
ATOM 5520 C C . ASP B 1 303 ? 32.469 -18.531 -5.469 1 98.12 303 ASP B C 1
ATOM 5522 O O . ASP B 1 303 ? 31.344 -18.109 -5.207 1 98.12 303 ASP B O 1
ATOM 5526 N N . LEU B 1 304 ? 33.531 -17.75 -5.453 1 97.56 304 LEU B N 1
ATOM 5527 C CA . LEU B 1 304 ? 33.5 -16.438 -4.824 1 97.56 304 LEU B CA 1
ATOM 5528 C C . LEU B 1 304 ? 32.562 -15.492 -5.562 1 97.56 304 LEU B C 1
ATOM 5530 O O . LEU B 1 304 ? 31.844 -14.711 -4.941 1 97.56 304 LEU B O 1
ATOM 5534 N N . GLY B 1 305 ? 32.594 -15.555 -6.867 1 97.69 305 GLY B N 1
ATOM 5535 C CA . GLY B 1 305 ? 31.672 -14.727 -7.652 1 97.69 305 GLY B CA 1
ATOM 5536 C C . GLY B 1 305 ? 30.219 -15.039 -7.398 1 97.69 305 GLY B C 1
ATOM 5537 O O . GLY B 1 305 ? 29.406 -14.133 -7.203 1 97.69 305 GLY B O 1
ATOM 5538 N N . SER B 1 306 ? 29.875 -16.344 -7.387 1 98.31 306 SER B N 1
ATOM 5539 C CA . SER B 1 306 ? 28.516 -16.781 -7.121 1 98.31 306 SER B CA 1
ATOM 5540 C C . SER B 1 306 ? 28.078 -16.406 -5.711 1 98.31 306 SER B C 1
ATOM 5542 O O . SER B 1 306 ? 26.922 -16.016 -5.5 1 98.31 306 SER B O 1
ATOM 5544 N N . ILE B 1 307 ? 29 -16.516 -4.777 1 98.44 307 ILE B N 1
ATOM 5545 C CA . ILE B 1 307 ? 28.719 -16.156 -3.391 1 98.44 307 ILE B CA 1
ATOM 5546 C C . ILE B 1 307 ? 28.359 -14.672 -3.299 1 98.44 307 ILE B C 1
ATOM 5548 O O . ILE B 1 307 ? 27.359 -14.305 -2.676 1 98.44 307 ILE B O 1
ATOM 5552 N N . GLU B 1 308 ? 29.109 -13.891 -3.965 1 98 308 GLU B N 1
ATOM 5553 C CA . GLU B 1 308 ? 28.859 -12.453 -3.949 1 98 308 GLU B CA 1
ATOM 5554 C C . GLU B 1 308 ? 27.5 -12.125 -4.578 1 98 308 GLU B C 1
ATOM 5556 O O . GLU B 1 308 ? 26.75 -11.289 -4.066 1 98 308 GLU B O 1
ATOM 5561 N N . LEU B 1 309 ? 27.172 -12.766 -5.68 1 98 309 LEU B N 1
ATOM 5562 C CA . LEU B 1 309 ? 25.906 -12.555 -6.359 1 98 309 LEU B CA 1
ATOM 5563 C C . LEU B 1 309 ? 24.734 -12.891 -5.441 1 98 309 LEU B C 1
ATOM 5565 O O . LEU B 1 309 ? 23.797 -12.102 -5.309 1 98 309 LEU B O 1
ATOM 5569 N N . ILE B 1 310 ? 24.859 -14 -4.777 1 98.56 310 ILE B N 1
ATOM 5570 C CA . ILE B 1 310 ? 23.766 -14.5 -3.953 1 98.56 310 ILE B CA 1
ATOM 5571 C C . ILE B 1 310 ? 23.641 -13.641 -2.699 1 98.56 310 ILE B C 1
ATOM 5573 O O . ILE B 1 310 ? 22.531 -13.266 -2.309 1 98.56 310 ILE B O 1
ATOM 5577 N N . HIS B 1 311 ? 24.734 -13.289 -2.066 1 98.44 311 HIS B N 1
ATOM 5578 C CA . HIS B 1 311 ? 24.688 -12.445 -0.879 1 98.44 311 HIS B CA 1
ATOM 5579 C C . HIS B 1 311 ? 24.062 -11.086 -1.188 1 98.44 311 HIS B C 1
ATOM 5581 O O . HIS B 1 311 ? 23.25 -10.586 -0.411 1 98.44 311 HIS B O 1
ATOM 5587 N N . THR B 1 312 ? 24.484 -10.547 -2.326 1 98.06 312 THR B N 1
ATOM 5588 C CA . THR B 1 312 ? 23.922 -9.266 -2.746 1 98.06 312 THR B CA 1
ATOM 5589 C C . THR B 1 312 ? 22.422 -9.383 -2.979 1 98.06 312 THR B C 1
ATOM 5591 O O . THR B 1 312 ? 21.641 -8.539 -2.521 1 98.06 312 THR B O 1
ATOM 5594 N N . ALA B 1 313 ? 22.016 -10.414 -3.654 1 98.56 313 ALA B N 1
ATOM 5595 C CA . ALA B 1 313 ? 20.594 -10.641 -3.916 1 98.56 313 ALA B CA 1
ATOM 5596 C C . ALA B 1 313 ? 19.797 -10.734 -2.613 1 98.56 313 ALA B C 1
ATOM 5598 O O . ALA B 1 313 ? 18.75 -10.094 -2.465 1 98.56 313 ALA B O 1
ATOM 5599 N N . CYS B 1 314 ? 20.328 -11.484 -1.659 1 98.62 314 CYS B N 1
ATOM 5600 C CA . CYS B 1 314 ? 19.641 -11.672 -0.38 1 98.62 314 CYS B CA 1
ATOM 5601 C C . CYS B 1 314 ? 19.531 -10.359 0.374 1 98.62 314 CYS B C 1
ATOM 5603 O O . CYS B 1 314 ? 18.484 -10.07 0.96 1 98.62 314 CYS B O 1
ATOM 5605 N N . ARG B 1 315 ? 20.562 -9.578 0.333 1 97.88 315 ARG B N 1
ATOM 5606 C CA . ARG B 1 315 ? 20.562 -8.273 0.992 1 97.88 315 ARG B CA 1
ATOM 5607 C C . ARG B 1 315 ? 19.484 -7.371 0.404 1 97.88 315 ARG B C 1
ATOM 5609 O O . ARG B 1 315 ? 18.688 -6.773 1.142 1 97.88 315 ARG B O 1
ATOM 5616 N N . TYR B 1 316 ? 19.406 -7.336 -0.883 1 98.44 316 TYR B N 1
ATOM 5617 C CA . TYR B 1 316 ? 18.469 -6.453 -1.559 1 98.44 316 TYR B CA 1
ATOM 5618 C C . TYR B 1 316 ? 17.031 -6.949 -1.381 1 98.44 316 TYR B C 1
ATOM 5620 O O . TYR B 1 316 ? 16.109 -6.148 -1.244 1 98.44 316 TYR B O 1
ATOM 5628 N N . LEU B 1 317 ? 16.828 -8.242 -1.39 1 98.69 317 LEU B N 1
ATOM 5629 C CA . LEU B 1 317 ? 15.508 -8.805 -1.102 1 98.69 317 LEU B CA 1
ATOM 5630 C C . LEU B 1 317 ? 15.055 -8.422 0.305 1 98.69 317 LEU B C 1
ATOM 5632 O O . LEU B 1 317 ? 13.914 -8.008 0.502 1 98.69 317 LEU B O 1
ATOM 5636 N N . ALA B 1 318 ? 15.953 -8.547 1.289 1 98.31 318 ALA B N 1
ATOM 5637 C CA . ALA B 1 318 ? 15.625 -8.211 2.672 1 98.31 318 ALA B CA 1
ATOM 5638 C C . ALA B 1 318 ? 15.227 -6.742 2.799 1 98.31 318 ALA B C 1
ATOM 5640 O O . ALA B 1 318 ? 14.25 -6.414 3.475 1 98.31 318 ALA B O 1
ATOM 5641 N N . ILE B 1 319 ? 15.961 -5.891 2.137 1 98 319 ILE B N 1
ATOM 5642 C CA . ILE B 1 319 ? 15.688 -4.461 2.17 1 98 319 ILE B CA 1
ATOM 5643 C C . ILE B 1 319 ? 14.312 -4.188 1.561 1 98 319 ILE B C 1
ATOM 5645 O O . ILE B 1 319 ? 13.508 -3.439 2.129 1 98 319 ILE B O 1
ATOM 5649 N N . SER B 1 320 ? 14.055 -4.797 0.422 1 98.44 320 SER B N 1
ATOM 5650 C CA . SER B 1 320 ? 12.773 -4.625 -0.252 1 98.44 320 SER B CA 1
ATOM 5651 C C . SER B 1 320 ? 11.617 -5.059 0.642 1 98.44 320 SER B C 1
ATOM 5653 O O . SER B 1 320 ? 10.609 -4.359 0.746 1 98.44 320 SER B O 1
ATOM 5655 N N . ILE B 1 321 ? 11.758 -6.18 1.272 1 98.12 321 ILE B N 1
ATOM 5656 C CA . ILE B 1 321 ? 10.727 -6.715 2.152 1 98.12 321 ILE B CA 1
ATOM 5657 C C . ILE B 1 321 ? 10.539 -5.785 3.35 1 98.12 321 ILE B C 1
ATOM 5659 O O . ILE B 1 321 ? 9.406 -5.477 3.73 1 98.12 321 ILE B O 1
ATOM 5663 N N . SER B 1 322 ? 11.602 -5.34 3.922 1 97.19 322 SER B N 1
ATOM 5664 C CA . SER B 1 322 ? 11.539 -4.387 5.023 1 97.19 322 SER B CA 1
ATOM 5665 C C . SER B 1 322 ? 10.805 -3.113 4.613 1 97.19 322 SER B C 1
ATOM 5667 O O . SER B 1 322 ? 9.961 -2.613 5.355 1 97.19 322 SER B O 1
ATOM 5669 N N . ASN B 1 323 ? 11.164 -2.582 3.426 1 98 323 ASN B N 1
ATOM 5670 C CA . ASN B 1 323 ? 10.484 -1.396 2.912 1 98 323 ASN B CA 1
ATOM 5671 C C . ASN B 1 323 ? 8.984 -1.626 2.777 1 98 323 ASN B C 1
ATOM 5673 O O . ASN B 1 323 ? 8.188 -0.761 3.143 1 98 323 ASN B O 1
ATOM 5677 N N . LEU B 1 324 ? 8.609 -2.811 2.275 1 97.69 324 LEU B N 1
ATOM 5678 C CA . LEU B 1 324 ? 7.195 -3.131 2.096 1 97.69 324 LEU B CA 1
ATOM 5679 C C . LEU B 1 324 ? 6.461 -3.121 3.434 1 97.69 324 LEU B C 1
ATOM 5681 O O . LEU B 1 324 ? 5.316 -2.672 3.514 1 97.69 324 LEU B O 1
ATOM 5685 N N . CYS B 1 325 ? 7.102 -3.557 4.492 1 95.62 325 CYS B N 1
ATOM 5686 C CA . CYS B 1 325 ? 6.496 -3.607 5.816 1 95.62 325 CYS B CA 1
ATOM 5687 C C . CYS B 1 325 ? 6.145 -2.209 6.309 1 95.62 325 CYS B C 1
ATOM 5689 O O . CYS B 1 325 ? 5.25 -2.045 7.141 1 95.62 325 CYS B O 1
ATOM 5691 N N . GLN B 1 326 ? 6.773 -1.212 5.773 1 95.5 326 GLN B N 1
ATOM 5692 C CA . GLN B 1 326 ? 6.539 0.164 6.195 1 95.5 326 GLN B CA 1
ATOM 5693 C C . GLN B 1 326 ? 5.457 0.824 5.348 1 95.5 326 GLN B C 1
ATOM 5695 O O . GLN B 1 326 ? 4.949 1.892 5.699 1 95.5 326 GLN B O 1
ATOM 5700 N N . LEU B 1 327 ? 5.074 0.165 4.266 1 96.75 327 LEU B N 1
ATOM 5701 C CA . LEU B 1 327 ? 4.195 0.819 3.301 1 96.75 327 LEU B CA 1
ATOM 5702 C C . LEU B 1 327 ? 2.891 0.044 3.141 1 96.75 327 LEU B C 1
ATOM 5704 O O . LEU B 1 327 ? 1.853 0.627 2.822 1 96.75 327 LEU B O 1
ATOM 5708 N N . ILE B 1 328 ? 2.977 -1.245 3.307 1 96.56 328 ILE B N 1
ATOM 5709 C CA . ILE B 1 328 ? 1.825 -2.117 3.102 1 96.56 328 ILE B CA 1
ATOM 5710 C C . ILE B 1 328 ? 1.5 -2.855 4.395 1 96.56 328 ILE B C 1
ATOM 5712 O O . ILE B 1 328 ? 2.359 -3.533 4.965 1 96.56 328 ILE B O 1
ATOM 5716 N N . ASP B 1 329 ? 0.271 -2.705 4.844 1 95.12 329 ASP B N 1
ATOM 5717 C CA . ASP B 1 329 ? -0.181 -3.355 6.07 1 95.12 329 ASP B CA 1
ATOM 5718 C C . ASP B 1 329 ? -0.427 -4.844 5.844 1 95.12 329 ASP B C 1
ATOM 5720 O O . ASP B 1 329 ? -1.384 -5.227 5.164 1 95.12 329 ASP B O 1
ATOM 5724 N N . SER B 1 330 ? 0.445 -5.66 6.301 1 95.81 330 SER B N 1
ATOM 5725 C CA . SER B 1 330 ? 0.335 -7.105 6.129 1 95.81 330 SER B CA 1
ATOM 5726 C C . SER B 1 330 ? 0.72 -7.848 7.406 1 95.81 330 SER B C 1
ATOM 5728 O O . SER B 1 330 ? 1.639 -7.434 8.117 1 95.81 330 SER B O 1
ATOM 5730 N N . GLU B 1 331 ? 0.005 -8.883 7.75 1 95.81 331 GLU B N 1
ATOM 5731 C CA . GLU B 1 331 ? 0.336 -9.75 8.875 1 95.81 331 GLU B CA 1
ATOM 5732 C C . GLU B 1 331 ? 1.324 -10.836 8.469 1 95.81 331 GLU B C 1
ATOM 5734 O O . GLU B 1 331 ? 2.072 -11.352 9.305 1 95.81 331 GLU B O 1
ATOM 5739 N N . ARG B 1 332 ? 1.302 -11.148 7.191 1 96.5 332 ARG B N 1
ATOM 5740 C CA . ARG B 1 332 ? 2.18 -12.18 6.648 1 96.5 332 ARG B CA 1
ATOM 5741 C C . ARG B 1 332 ? 2.732 -11.766 5.289 1 96.5 332 ARG B C 1
ATOM 5743 O O . ARG B 1 332 ? 2.072 -11.047 4.535 1 96.5 332 ARG B O 1
ATOM 5750 N N . ILE B 1 333 ? 3.898 -12.188 5.016 1 97.75 333 ILE B N 1
ATOM 5751 C CA . ILE B 1 333 ? 4.504 -12.086 3.693 1 97.75 333 ILE B CA 1
ATOM 5752 C C . ILE B 1 333 ? 4.926 -13.469 3.209 1 97.75 333 ILE B C 1
ATOM 5754 O O . ILE B 1 333 ? 5.793 -14.109 3.812 1 97.75 333 ILE B O 1
ATOM 5758 N N . TYR B 1 334 ? 4.289 -13.93 2.18 1 97.88 334 TYR B N 1
ATOM 5759 C CA . TYR B 1 334 ? 4.609 -15.219 1.575 1 97.88 334 TYR B CA 1
ATOM 5760 C C . TYR B 1 334 ? 5.656 -15.062 0.48 1 97.88 334 TYR B C 1
ATOM 5762 O O . TYR B 1 334 ? 5.453 -14.32 -0.48 1 97.88 334 TYR B O 1
ATOM 5770 N N . LEU B 1 335 ? 6.805 -15.688 0.625 1 98.06 335 LEU B N 1
ATOM 5771 C CA . LEU B 1 335 ? 7.855 -15.703 -0.384 1 98.06 335 LEU B CA 1
ATOM 5772 C C . LEU B 1 335 ? 7.676 -16.875 -1.338 1 98.06 335 LEU B C 1
ATOM 5774 O O . LEU B 1 335 ? 7.645 -18.031 -0.907 1 98.06 335 LEU B O 1
ATOM 5778 N N . ASP B 1 336 ? 7.512 -16.516 -2.604 1 97.5 336 ASP B N 1
ATOM 5779 C CA . ASP B 1 336 ? 7.277 -17.531 -3.625 1 97.5 336 ASP B CA 1
ATOM 5780 C C . ASP B 1 336 ? 8.336 -17.469 -4.727 1 97.5 336 ASP B C 1
ATOM 5782 O O . ASP B 1 336 ? 8.789 -16.375 -5.086 1 97.5 336 ASP B O 1
ATOM 5786 N N . GLY B 1 337 ? 8.711 -18.609 -5.262 1 96.62 337 GLY B N 1
ATOM 5787 C CA . GLY B 1 337 ? 9.664 -18.703 -6.355 1 96.62 337 GLY B CA 1
ATOM 5788 C C . GLY B 1 337 ? 10.695 -19.797 -6.148 1 96.62 337 GLY B C 1
ATOM 5789 O O . GLY B 1 337 ? 10.938 -20.219 -5.016 1 96.62 337 GLY B O 1
ATOM 5790 N N . GLN B 1 338 ? 11.312 -20.234 -7.215 1 96.44 338 GLN B N 1
ATOM 5791 C CA . GLN B 1 338 ? 12.312 -21.297 -7.148 1 96.44 338 GLN B CA 1
ATOM 5792 C C . GLN B 1 338 ? 13.5 -20.875 -6.281 1 96.44 338 GLN B C 1
ATOM 5794 O O . GLN B 1 338 ? 14.086 -21.703 -5.582 1 96.44 338 GLN B O 1
ATOM 5799 N N . LEU B 1 339 ? 13.797 -19.625 -6.336 1 97.56 339 LEU B N 1
ATOM 5800 C CA . LEU B 1 339 ? 14.914 -19.109 -5.559 1 97.56 339 LEU B CA 1
ATOM 5801 C C . LEU B 1 339 ? 14.773 -19.484 -4.086 1 97.56 339 LEU B C 1
ATOM 5803 O O . LEU B 1 339 ? 15.758 -19.844 -3.438 1 97.56 339 LEU B O 1
ATOM 5807 N N . PHE B 1 340 ? 13.594 -19.469 -3.578 1 97.69 340 PHE B N 1
ATOM 5808 C CA . PHE B 1 340 ? 13.359 -19.703 -2.156 1 97.69 340 PHE B CA 1
ATOM 5809 C C . PHE B 1 340 ? 13.266 -21.188 -1.849 1 97.69 340 PHE B C 1
ATOM 5811 O O . PHE B 1 340 ? 13.055 -21.578 -0.698 1 97.69 340 PHE B O 1
ATOM 5818 N N . SER B 1 341 ? 13.344 -22.047 -2.865 1 96.56 341 SER B N 1
ATOM 5819 C CA . SER B 1 341 ? 13.43 -23.484 -2.631 1 96.56 341 SER B CA 1
ATOM 5820 C C . SER B 1 341 ? 14.789 -23.875 -2.064 1 96.56 341 SER B C 1
ATOM 5822 O O . SER B 1 341 ? 14.969 -24.984 -1.564 1 96.56 341 SER B O 1
ATOM 5824 N N . TYR B 1 342 ? 15.758 -23.016 -2.223 1 97.25 342 TYR B N 1
ATOM 5825 C CA . TYR B 1 342 ? 17.062 -23.172 -1.579 1 97.25 342 TYR B CA 1
ATOM 5826 C C . TYR B 1 342 ? 17.062 -22.562 -0.186 1 97.25 342 TYR B C 1
ATOM 5828 O O . TYR B 1 342 ? 17.109 -21.344 -0.043 1 97.25 342 TYR B O 1
ATOM 5836 N N . PRO B 1 343 ? 17.125 -23.281 0.817 1 95.81 343 PRO B N 1
ATOM 5837 C CA . PRO B 1 343 ? 16.906 -22.812 2.188 1 95.81 343 PRO B CA 1
ATOM 5838 C C . PRO B 1 343 ? 17.844 -21.688 2.582 1 95.81 343 PRO B C 1
ATOM 5840 O O . PRO B 1 343 ? 17.453 -20.781 3.328 1 95.81 343 PRO B O 1
ATOM 5843 N N . VAL B 1 344 ? 19.031 -21.703 2.07 1 96.69 344 VAL B N 1
ATOM 5844 C CA . VAL B 1 344 ? 20.047 -20.734 2.453 1 96.69 344 VAL B CA 1
ATOM 5845 C C . VAL B 1 344 ? 19.578 -19.328 2.086 1 96.69 344 VAL B C 1
ATOM 5847 O O . VAL B 1 344 ? 19.906 -18.359 2.783 1 96.69 344 VAL B O 1
ATOM 5850 N N . ILE B 1 345 ? 18.828 -19.203 1.048 1 97.06 345 ILE B N 1
ATOM 5851 C CA . ILE B 1 345 ? 18.359 -17.891 0.589 1 97.06 345 ILE B CA 1
ATOM 5852 C C . ILE B 1 345 ? 17.391 -17.297 1.613 1 97.06 345 ILE B C 1
ATOM 5854 O O . ILE B 1 345 ? 17.609 -16.188 2.105 1 97.06 345 ILE B O 1
ATOM 5858 N N . ALA B 1 346 ? 16.375 -18.062 1.924 1 95.12 346 ALA B N 1
ATOM 5859 C CA . ALA B 1 346 ? 15.391 -17.594 2.898 1 95.12 346 ALA B CA 1
ATOM 5860 C C . ALA B 1 346 ? 16.031 -17.344 4.258 1 95.12 346 ALA B C 1
ATOM 5862 O O . ALA B 1 346 ? 15.711 -16.359 4.934 1 95.12 346 ALA B O 1
ATOM 5863 N N . GLU B 1 347 ? 16.906 -18.203 4.613 1 96.75 347 GLU B N 1
ATOM 5864 C CA . GLU B 1 347 ? 17.609 -18.047 5.883 1 96.75 347 GLU B CA 1
ATOM 5865 C C . GLU B 1 347 ? 18.375 -16.734 5.941 1 96.75 347 GLU B C 1
ATOM 5867 O O . GLU B 1 347 ? 18.312 -16.016 6.945 1 96.75 347 GLU B O 1
ATOM 5872 N N . GLN B 1 348 ? 19.047 -16.438 4.918 1 97.38 348 GLN B N 1
ATOM 5873 C CA . GLN B 1 348 ? 19.828 -15.211 4.867 1 97.38 348 GLN B CA 1
ATOM 5874 C C . GLN B 1 348 ? 18.922 -13.984 4.871 1 97.38 348 GLN B C 1
ATOM 5876 O O . GLN B 1 348 ? 19.203 -13 5.562 1 97.38 348 GLN B O 1
ATOM 5881 N N . VAL B 1 349 ? 17.891 -14.023 4.117 1 97.5 349 VAL B N 1
ATOM 5882 C CA . VAL B 1 349 ? 16.938 -12.922 4.062 1 97.5 349 VAL B CA 1
ATOM 5883 C C . VAL B 1 349 ? 16.328 -12.695 5.441 1 97.5 349 VAL B C 1
ATOM 5885 O O . VAL B 1 349 ? 16.297 -11.562 5.934 1 97.5 349 VAL B O 1
ATOM 5888 N N . LEU B 1 350 ? 15.891 -13.758 6.102 1 96.19 350 LEU B N 1
ATOM 5889 C CA . LEU B 1 350 ? 15.266 -13.672 7.422 1 96.19 350 LEU B CA 1
ATOM 5890 C C . LEU B 1 350 ? 16.266 -13.156 8.461 1 96.19 350 LEU B C 1
ATOM 5892 O O . LEU B 1 350 ? 15.898 -12.352 9.32 1 96.19 350 LEU B O 1
ATOM 5896 N N . ALA B 1 351 ? 17.453 -13.641 8.375 1 96.69 351 ALA B N 1
ATOM 5897 C CA . ALA B 1 351 ? 18.5 -13.203 9.305 1 96.69 351 ALA B CA 1
ATOM 5898 C C . ALA B 1 351 ? 18.703 -11.688 9.219 1 96.69 351 ALA B C 1
ATOM 5900 O O . ALA B 1 351 ? 18.859 -11.016 10.242 1 96.69 351 ALA B O 1
ATOM 5901 N N . GLN B 1 352 ? 18.719 -11.211 8.07 1 95.5 352 GLN B N 1
ATOM 5902 C CA . GLN B 1 352 ? 18.875 -9.781 7.863 1 95.5 352 GLN B CA 1
ATOM 5903 C C . GLN B 1 352 ? 17.688 -9 8.422 1 95.5 352 GLN B C 1
ATOM 5905 O O . GLN B 1 352 ? 17.875 -7.957 9.055 1 95.5 352 GLN B O 1
ATOM 5910 N N . LEU B 1 353 ? 16.5 -9.461 8.203 1 94.94 353 LEU B N 1
ATOM 5911 C CA . LEU B 1 353 ? 15.297 -8.805 8.68 1 94.94 353 LEU B CA 1
ATOM 5912 C C . LEU B 1 353 ? 15.25 -8.797 10.211 1 94.94 353 LEU B C 1
ATOM 5914 O O . LEU B 1 353 ? 14.82 -7.816 10.812 1 94.94 353 LEU B O 1
ATOM 5918 N N . GLU B 1 354 ? 15.672 -9.852 10.797 1 92.94 354 GLU B N 1
ATOM 5919 C CA . GLU B 1 354 ? 15.648 -10 12.25 1 92.94 354 GLU B CA 1
ATOM 5920 C C . GLU B 1 354 ? 16.641 -9.047 12.922 1 92.94 354 GLU B C 1
ATOM 5922 O O . GLU B 1 354 ? 16.5 -8.727 14.102 1 92.94 354 GLU B O 1
ATOM 5927 N N . GLN B 1 355 ? 17.641 -8.617 12.227 1 92.12 355 GLN B N 1
ATOM 5928 C CA . GLN B 1 355 ? 18.672 -7.738 12.781 1 92.12 355 GLN B CA 1
ATOM 5929 C C . GLN B 1 355 ? 18.188 -6.289 12.828 1 92.12 355 GLN B C 1
ATOM 5931 O O . GLN B 1 355 ? 18.797 -5.449 13.484 1 92.12 355 GLN B O 1
ATOM 5936 N N . GLU B 1 356 ? 17.141 -6.059 12.172 1 90.25 356 GLU B N 1
ATOM 5937 C CA . GLU B 1 356 ? 16.641 -4.684 12.141 1 90.25 356 GLU B CA 1
ATOM 5938 C C . GLU B 1 356 ? 16.062 -4.277 13.492 1 90.25 356 GLU B C 1
ATOM 5940 O O . GLU B 1 356 ? 15.383 -5.074 14.141 1 90.25 356 GLU B O 1
ATOM 5945 N N . VAL B 1 357 ? 16.344 -3.039 13.844 1 87.44 357 VAL B N 1
ATOM 5946 C CA . VAL B 1 357 ? 15.797 -2.486 15.078 1 87.44 357 VAL B CA 1
ATOM 5947 C C . VAL B 1 357 ? 14.383 -1.96 14.82 1 87.44 357 VAL B C 1
ATOM 5949 O O . VAL B 1 357 ? 14.164 -1.195 13.883 1 87.44 357 VAL B O 1
ATOM 5952 N N . PRO B 1 358 ? 13.453 -2.369 15.633 1 89.69 358 PRO B N 1
ATOM 5953 C CA . PRO B 1 358 ? 12.094 -1.856 15.453 1 89.69 358 PRO B CA 1
ATOM 5954 C C . PRO B 1 358 ? 12.008 -0.343 15.641 1 89.69 358 PRO B C 1
ATOM 5956 O O . PRO B 1 358 ? 12.703 0.223 16.484 1 89.69 358 PRO B O 1
ATOM 5959 N N . LEU B 1 359 ? 11.203 0.278 14.875 1 89.75 359 LEU B N 1
ATOM 5960 C CA . LEU B 1 359 ? 11.008 1.723 14.953 1 89.75 359 LEU B CA 1
ATOM 5961 C C . LEU B 1 359 ? 10.195 2.094 16.188 1 89.75 359 LEU B C 1
ATOM 5963 O O . LEU B 1 359 ? 10.422 3.141 16.797 1 89.75 359 LEU B O 1
ATOM 5967 N N . PHE B 1 360 ? 9.258 1.169 16.531 1 88.5 360 PHE B N 1
ATOM 5968 C CA . PHE B 1 360 ? 8.375 1.418 17.672 1 88.5 360 PHE B CA 1
ATOM 5969 C C . PHE B 1 360 ? 8.359 0.225 18.625 1 88.5 360 PHE B C 1
ATOM 5971 O O . PHE B 1 360 ? 8.586 -0.912 18.203 1 88.5 360 PHE B O 1
ATOM 5978 N N . PRO B 1 361 ? 8.188 0.372 19.938 1 77.5 361 PRO B N 1
ATOM 5979 C CA . PRO B 1 361 ? 8.188 -0.722 20.906 1 77.5 361 PRO B CA 1
ATOM 5980 C C . PRO B 1 361 ? 7.156 -1.802 20.578 1 77.5 361 PRO B C 1
ATOM 5982 O O . PRO B 1 361 ? 7.449 -2.994 20.688 1 77.5 361 PRO B O 1
ATOM 5985 N N . LYS B 1 362 ? 5.953 -1.551 20.125 1 80.06 362 LYS B N 1
ATOM 5986 C CA . LYS B 1 362 ? 4.906 -2.535 19.875 1 80.06 362 LYS B CA 1
ATOM 5987 C C . LYS B 1 362 ? 4.52 -2.557 18.391 1 80.06 362 LYS B C 1
ATOM 5989 O O . LYS B 1 362 ? 3.352 -2.77 18.062 1 80.06 362 LYS B O 1
ATOM 5994 N N . GLN B 1 363 ? 5.617 -2.496 17.719 1 85.12 363 GLN B N 1
ATOM 5995 C CA . GLN B 1 363 ? 5.324 -2.5 16.297 1 85.12 363 GLN B CA 1
ATOM 5996 C C . GLN B 1 363 ? 4.953 -3.898 15.812 1 85.12 363 GLN B C 1
ATOM 5998 O O . GLN B 1 363 ? 5.535 -4.891 16.25 1 85.12 363 GLN B O 1
ATOM 6003 N N . LYS B 1 364 ? 3.961 -4 15.008 1 82.19 364 LYS B N 1
ATOM 6004 C CA . LYS B 1 364 ? 3.57 -5.262 14.391 1 82.19 364 LYS B CA 1
ATOM 6005 C C . LYS B 1 364 ? 4.664 -5.777 13.453 1 82.19 364 LYS B C 1
ATOM 6007 O O . LYS B 1 364 ? 5.289 -4.996 12.734 1 82.19 364 LYS B O 1
ATOM 6012 N N . GLN B 1 365 ? 5.027 -7.016 13.633 1 87.75 365 GLN B N 1
ATOM 6013 C CA . GLN B 1 365 ? 5.984 -7.652 12.727 1 87.75 365 GLN B CA 1
ATOM 6014 C C . GLN B 1 365 ? 5.297 -8.688 11.836 1 87.75 365 GLN B C 1
ATOM 6016 O O . GLN B 1 365 ? 4.621 -9.586 12.336 1 87.75 365 GLN B O 1
ATOM 6021 N N . ALA B 1 366 ? 5.477 -8.508 10.562 1 93 366 ALA B N 1
ATOM 6022 C CA . ALA B 1 366 ? 4.902 -9.469 9.625 1 93 366 ALA B CA 1
ATOM 6023 C C . ALA B 1 366 ? 5.613 -10.812 9.711 1 93 366 ALA B C 1
ATOM 6025 O O . ALA B 1 366 ? 6.84 -10.867 9.828 1 93 366 ALA B O 1
ATOM 6026 N N . GLU B 1 367 ? 4.871 -11.844 9.75 1 94.88 367 GLU B N 1
ATOM 6027 C CA . GLU B 1 367 ? 5.441 -13.188 9.656 1 94.88 367 GLU B CA 1
ATOM 6028 C C . GLU B 1 367 ? 5.875 -13.508 8.234 1 94.88 367 GLU B C 1
ATOM 6030 O O . GLU B 1 367 ? 5.105 -13.32 7.289 1 94.88 367 GLU B O 1
ATOM 6035 N N . ILE B 1 368 ? 7.062 -13.969 8.062 1 96.44 368 ILE B N 1
ATOM 6036 C CA . ILE B 1 368 ? 7.566 -14.367 6.754 1 96.44 368 ILE B CA 1
ATOM 6037 C C . ILE B 1 368 ? 7.371 -15.867 6.555 1 96.44 368 ILE B C 1
ATOM 6039 O O . ILE B 1 368 ? 7.832 -16.672 7.371 1 96.44 368 ILE B O 1
ATOM 6043 N N . VAL B 1 369 ? 6.711 -16.234 5.523 1 96 369 VAL B N 1
ATOM 6044 C CA . VAL B 1 369 ? 6.406 -17.641 5.254 1 96 369 VAL B CA 1
ATOM 6045 C C . VAL B 1 369 ? 6.91 -18.031 3.865 1 96 369 VAL B C 1
ATOM 6047 O O . VAL B 1 369 ? 6.688 -17.297 2.896 1 96 369 VAL B O 1
ATOM 6050 N N . ILE B 1 370 ? 7.57 -19.141 3.715 1 96.56 370 ILE B N 1
ATOM 6051 C CA . ILE B 1 370 ? 8.039 -19.625 2.424 1 96.56 370 ILE B CA 1
ATOM 6052 C C . ILE B 1 370 ? 7.004 -20.562 1.818 1 96.56 370 ILE B C 1
ATOM 6054 O O . ILE B 1 370 ? 6.582 -21.531 2.461 1 96.56 370 ILE B O 1
ATOM 6058 N N . ILE B 1 371 ? 6.562 -20.25 0.64 1 95.06 371 ILE B N 1
ATOM 6059 C CA . ILE B 1 371 ? 5.707 -21.172 -0.091 1 95.06 371 ILE B CA 1
ATOM 6060 C C . ILE B 1 371 ? 6.566 -22.266 -0.743 1 95.06 371 ILE B C 1
ATOM 6062 O O . ILE B 1 371 ? 7.5 -21.953 -1.486 1 95.06 371 ILE B O 1
ATOM 6066 N N . PRO B 1 372 ? 6.266 -23.469 -0.441 1 95.12 372 PRO B N 1
ATOM 6067 C CA . PRO B 1 372 ? 7.027 -24.516 -1.106 1 95.12 372 PRO B CA 1
ATOM 6068 C C . PRO B 1 372 ? 6.953 -24.438 -2.629 1 95.12 372 PRO B C 1
ATOM 6070 O O . PRO B 1 372 ? 5.871 -24.266 -3.191 1 95.12 372 PRO B O 1
ATOM 6073 N N . TYR B 1 373 ? 8.086 -24.625 -3.248 1 95.25 373 TYR B N 1
ATOM 6074 C CA . TYR B 1 373 ? 8.172 -24.453 -4.695 1 95.25 373 TYR B CA 1
ATOM 6075 C C . TYR B 1 373 ? 7.594 -25.656 -5.418 1 95.25 373 TYR B C 1
ATOM 6077 O O . TYR B 1 373 ? 7.863 -26.812 -5.035 1 95.25 373 TYR B O 1
ATOM 6085 N N . SER B 1 374 ? 6.797 -25.406 -6.355 1 96.19 374 SER B N 1
ATOM 6086 C CA . SER B 1 374 ? 6.27 -26.406 -7.273 1 96.19 374 SER B CA 1
ATOM 6087 C C . SER B 1 374 ? 6.133 -25.844 -8.688 1 96.19 374 SER B C 1
ATOM 6089 O O . SER B 1 374 ? 5.703 -24.703 -8.859 1 96.19 374 SER B O 1
ATOM 6091 N N . LYS B 1 375 ? 6.523 -26.688 -9.641 1 95.25 375 LYS B N 1
ATOM 6092 C CA . LYS B 1 375 ? 6.383 -26.281 -11.031 1 95.25 375 LYS B CA 1
ATOM 6093 C C . LYS B 1 375 ? 4.914 -26.094 -11.406 1 95.25 375 LYS B C 1
ATOM 6095 O O . LYS B 1 375 ? 4.602 -25.5 -12.445 1 95.25 375 LYS B O 1
ATOM 6100 N N . TYR B 1 376 ? 4.023 -26.547 -10.547 1 97.81 376 TYR B N 1
ATOM 6101 C CA . TYR B 1 376 ? 2.596 -26.5 -10.852 1 97.81 376 TYR B CA 1
ATOM 6102 C C . TYR B 1 376 ? 1.9 -25.422 -10.047 1 97.81 376 TYR B C 1
ATOM 6104 O O . TYR B 1 376 ? 0.688 -25.219 -10.164 1 97.81 376 TYR B O 1
ATOM 6112 N N . SER B 1 377 ? 2.658 -24.672 -9.227 1 97 377 SER B N 1
ATOM 6113 C CA . SER B 1 377 ? 2.078 -23.734 -8.266 1 97 377 SER B CA 1
ATOM 6114 C C . SER B 1 377 ? 1.197 -22.703 -8.961 1 97 377 SER B C 1
ATOM 6116 O O . SER B 1 377 ? 0.07 -22.453 -8.531 1 97 377 SER B O 1
ATOM 6118 N N . ILE B 1 378 ? 1.658 -22.141 -10.023 1 98.06 378 ILE B N 1
ATOM 6119 C CA . ILE B 1 378 ? 0.921 -21.078 -10.695 1 98.06 378 ILE B CA 1
ATOM 6120 C C . ILE B 1 378 ? -0.303 -21.656 -11.398 1 98.06 378 ILE B C 1
ATOM 6122 O O . ILE B 1 378 ? -1.397 -21.094 -11.32 1 98.06 378 ILE B O 1
ATOM 6126 N N . ALA B 1 379 ? -0.167 -22.797 -12.078 1 98.75 379 ALA B N 1
ATOM 6127 C CA . ALA B 1 379 ? -1.306 -23.469 -12.711 1 98.75 379 ALA B CA 1
ATOM 6128 C C . ALA B 1 379 ? -2.383 -23.797 -11.68 1 98.75 379 ALA B C 1
ATOM 6130 O O . ALA B 1 379 ? -3.568 -23.547 -11.914 1 98.75 379 ALA B O 1
ATOM 6131 N N . ARG B 1 380 ? -1.947 -24.328 -10.57 1 98.69 380 ARG B N 1
ATOM 6132 C CA . ARG B 1 380 ? -2.867 -24.609 -9.477 1 98.69 380 ARG B CA 1
ATOM 6133 C C . ARG B 1 380 ? -3.541 -23.344 -8.977 1 98.69 380 ARG B C 1
ATOM 6135 O O . ARG B 1 380 ? -4.75 -23.328 -8.734 1 98.69 380 ARG B O 1
ATOM 6142 N N . SER B 1 381 ? -2.727 -22.297 -8.797 1 98.75 381 SER B N 1
ATOM 6143 C CA . SER B 1 381 ? -3.244 -21.031 -8.281 1 98.75 381 SER B CA 1
ATOM 6144 C C . SER B 1 381 ? -4.258 -20.422 -9.234 1 98.75 381 SER B C 1
ATOM 6146 O O . SER B 1 381 ? -5.207 -19.75 -8.805 1 98.75 381 SER B O 1
ATOM 6148 N N . ALA B 1 382 ? -4.094 -20.641 -10.531 1 98.81 382 ALA B N 1
ATOM 6149 C CA . ALA B 1 382 ? -5.051 -20.141 -11.516 1 98.81 382 ALA B CA 1
ATOM 6150 C C . ALA B 1 382 ? -6.445 -20.703 -11.258 1 98.81 382 ALA B C 1
ATOM 6152 O O . ALA B 1 382 ? -7.449 -20.031 -11.5 1 98.81 382 ALA B O 1
ATOM 6153 N N . VAL B 1 383 ? -6.52 -21.875 -10.727 1 98.75 383 VAL B N 1
ATOM 6154 C CA . VAL B 1 383 ? -7.789 -22.516 -10.422 1 98.75 383 VAL B CA 1
ATOM 6155 C C . VAL B 1 383 ? -8.586 -21.672 -9.438 1 98.75 383 VAL B C 1
ATOM 6157 O O . VAL B 1 383 ? -9.82 -21.656 -9.469 1 98.75 383 VAL B O 1
ATOM 6160 N N . SER B 1 384 ? -7.902 -20.906 -8.609 1 98.5 384 SER B N 1
ATOM 6161 C CA . SER B 1 384 ? -8.586 -20.047 -7.652 1 98.5 384 SER B CA 1
ATOM 6162 C C . SER B 1 384 ? -9.438 -19 -8.359 1 98.5 384 SER B C 1
ATOM 6164 O O . SER B 1 384 ? -10.469 -18.578 -7.832 1 98.5 384 SER B O 1
ATOM 6166 N N . LEU B 1 385 ? -9.078 -18.641 -9.539 1 97.94 385 LEU B N 1
ATOM 6167 C CA . LEU B 1 385 ? -9.875 -17.703 -10.328 1 97.94 385 LEU B CA 1
ATOM 6168 C C . LEU B 1 385 ? -11.227 -18.312 -10.695 1 97.94 385 LEU B C 1
ATOM 6170 O O . LEU B 1 385 ? -12.25 -17.625 -10.672 1 97.94 385 LEU B O 1
ATOM 6174 N N . CYS B 1 386 ? -11.172 -19.562 -11.055 1 98.38 386 CYS B N 1
ATOM 6175 C CA . CYS B 1 386 ? -12.406 -20.266 -11.391 1 98.38 386 CYS B CA 1
ATOM 6176 C C . CYS B 1 386 ? -13.352 -20.312 -10.195 1 98.38 386 CYS B C 1
ATOM 6178 O O . CYS B 1 386 ? -14.539 -20.031 -10.328 1 98.38 386 CYS B O 1
ATOM 6180 N N . VAL B 1 387 ? -12.75 -20.625 -9.078 1 97.88 387 VAL B N 1
ATOM 6181 C CA . VAL B 1 387 ? -13.531 -20.703 -7.848 1 97.88 387 VAL B CA 1
ATOM 6182 C C . VAL B 1 387 ? -14.141 -19.344 -7.543 1 97.88 387 VAL B C 1
ATOM 6184 O O . VAL B 1 387 ? -15.328 -19.234 -7.223 1 97.88 387 VAL B O 1
ATOM 6187 N N . TYR B 1 388 ? -13.383 -18.359 -7.664 1 97.31 388 TYR B N 1
ATOM 6188 C CA . TYR B 1 388 ? -13.836 -17 -7.375 1 97.31 388 TYR B CA 1
ATOM 6189 C C . TYR B 1 388 ? -15.016 -16.625 -8.266 1 97.31 388 TYR B C 1
ATOM 6191 O O . TYR B 1 388 ? -16.062 -16.203 -7.777 1 97.31 388 TYR B O 1
ATOM 6199 N N . HIS B 1 389 ? -14.891 -16.797 -9.531 1 96.06 389 HIS B N 1
ATOM 6200 C CA . HIS B 1 389 ? -15.906 -16.344 -10.484 1 96.06 389 HIS B CA 1
ATOM 6201 C C . HIS B 1 389 ? -17.156 -17.219 -10.414 1 96.06 389 HIS B C 1
ATOM 6203 O O . HIS B 1 389 ? -18.266 -16.734 -10.648 1 96.06 389 HIS B O 1
ATOM 6209 N N . GLU B 1 390 ? -16.953 -18.438 -10.078 1 94.69 390 GLU B N 1
ATOM 6210 C CA . GLU B 1 390 ? -18.094 -19.344 -10.008 1 94.69 390 GLU B CA 1
ATOM 6211 C C . GLU B 1 390 ? -18.906 -19.109 -8.727 1 94.69 390 GLU B C 1
ATOM 6213 O O . GLU B 1 390 ? -20.125 -19.156 -8.742 1 94.69 390 GLU B O 1
ATOM 6218 N N . PHE B 1 391 ? -18.109 -18.812 -7.605 1 93.94 391 PHE B N 1
ATOM 6219 C CA . PHE B 1 391 ? -18.812 -18.906 -6.328 1 93.94 391 PHE B CA 1
ATOM 6220 C C . PHE B 1 391 ? -18.766 -17.578 -5.586 1 93.94 391 PHE B C 1
ATOM 6222 O O . PHE B 1 391 ? -19.641 -17.281 -4.77 1 93.94 391 PHE B O 1
ATOM 6229 N N . LEU B 1 392 ? -17.781 -16.75 -5.844 1 94.19 392 LEU B N 1
ATOM 6230 C CA . LEU B 1 392 ? -17.5 -15.695 -4.867 1 94.19 392 LEU B CA 1
ATOM 6231 C C . LEU B 1 392 ? -17.75 -14.32 -5.469 1 94.19 392 LEU B C 1
ATOM 6233 O O . LEU B 1 392 ? -17.828 -13.328 -4.738 1 94.19 392 LEU B O 1
ATOM 6237 N N . ASP B 1 393 ? -17.797 -14.266 -6.719 1 89 393 ASP B N 1
ATOM 6238 C CA . ASP B 1 393 ? -18.016 -12.992 -7.391 1 89 393 ASP B CA 1
ATOM 6239 C C . ASP B 1 393 ? -19.422 -12.461 -7.102 1 89 393 ASP B C 1
ATOM 6241 O O . ASP B 1 393 ? -20.406 -13 -7.602 1 89 393 ASP B O 1
ATOM 6245 N N . LYS B 1 394 ? -19.609 -11.492 -6.246 1 74.12 394 LYS B N 1
ATOM 6246 C CA . LYS B 1 394 ? -20.875 -10.914 -5.812 1 74.12 394 LYS B CA 1
ATOM 6247 C C . LYS B 1 394 ? -21.531 -10.109 -6.934 1 74.12 394 LYS B C 1
ATOM 6249 O O . LYS B 1 394 ? -22.734 -9.883 -6.918 1 74.12 394 LYS B O 1
ATOM 6254 N N . LYS B 1 395 ? -20.672 -9.531 -7.848 1 65.44 395 LYS B N 1
ATOM 6255 C CA . LYS B 1 395 ? -21.234 -8.75 -8.945 1 65.44 395 LYS B CA 1
ATOM 6256 C C . LYS B 1 395 ? -21.672 -9.656 -10.102 1 65.44 395 LYS B C 1
ATOM 6258 O O . LYS B 1 395 ? -22.188 -9.18 -11.109 1 65.44 395 LYS B O 1
ATOM 6263 N N . GLY B 1 396 ? -21.625 -10.961 -9.883 1 48.62 396 GLY B N 1
ATOM 6264 C CA . GLY B 1 396 ? -21.844 -12.031 -10.836 1 48.62 396 GLY B CA 1
ATOM 6265 C C . GLY B 1 396 ? -22.516 -11.578 -12.117 1 48.62 396 GLY B C 1
ATOM 6266 O O . GLY B 1 396 ? -23.109 -10.5 -12.156 1 48.62 396 GLY B O 1
ATOM 6267 N N . ASN B 1 397 ? -22.062 -12.203 -13.312 1 39.25 397 ASN B N 1
ATOM 6268 C CA . ASN B 1 397 ? -22.547 -12.156 -14.68 1 39.25 397 ASN B CA 1
ATOM 6269 C C . ASN B 1 397 ? -24.078 -12.195 -14.727 1 39.25 397 ASN B C 1
ATOM 6271 O O . ASN B 1 397 ? -24.688 -13.219 -14.398 1 39.25 397 ASN B O 1
ATOM 6275 N N . LEU B 1 398 ? -24.703 -11.336 -14.211 1 30.77 398 LEU B N 1
ATOM 6276 C CA . LEU B 1 398 ? -26.016 -11.43 -14.805 1 30.77 398 LEU B CA 1
ATOM 6277 C C . LEU B 1 398 ? -25.953 -11.258 -16.328 1 30.77 398 LEU B C 1
ATOM 6279 O O . LEU B 1 398 ? -25.219 -10.391 -16.812 1 30.77 398 LEU B O 1
#

Foldseek 3Di:
DDDDLVLQLVQLLLVLVQLQAPFDFLVVSCVVSVPDSVSSVVSVVVCVVLQQKDWPDWDCPVPPRDTTTTMHTRWPSAWAKFWEFDQFWIKIFIGTLLLHTDDIDIDTHHCVPPFGDEQVVVLVVVVVVCVVVVVHDHAAYEYAYQAADDVVVAQFGDDPDPSRRRYRNVVNCVSDPHGYYYGHLQQLLVLSCSRNDHDNDSFKEKEWEAEQFTFIWIDDPSDIPPRPDRVHGNQQQDADDQPAPADPVGGHRGLGCQAHQNNLLVQVLVCCVPPPPQCLVVVDVHSVPDGPVSLVVSCVVPGPSSVVSLLRNLVSVLVSVVVCVVPPDGQAYEYHDPNVLPVVSVVSSVVVNVPDDDPDDPDRDHHYHYDHDDPCSSSSSRVSVVSCQVRNPSVHDD/DDDDLVLQLVQLLLVLVQLQAPFDFLVVSCVVSVPDSVSSVVSQVVCVVLQQKDWPDWDCPVPPRDTTTTMHTRWPSAWAKFWEFDQFWIKIFIGTLLLHTDDIDIDTHHCVPPFGDEQVRVLVVVVVVCVVVVVHDHQAYEYAYQAADDVVVDQFGDDPDPSRRRYRNVVNCVSDPHGYYYGHLQQLLVLSCSRNDHDNDSFKEKEWEAEQFTFIWIDDPSDIPPRPDRCHGNQQQDAPDQPAPADPVGGHRGLGCQAHQNNLLVQVLVCCVPPPPQCLVVVDVHSVPDGPVSLVVSCVVPGPSSVVSLLRNLVSVLVSVVVCVVPPDGQAYEYADPNVLPVVSVVSSVVVNVPDDDPDPPDRDHHYHYDHYDPCSSSSSRVSVVSCQVRNPSVHDD

Solvent-accessible surface area (backbone atoms only — not comparable to full-atom values): 41497 Å² total; per-residue (Å²): 132,87,73,48,72,67,55,48,28,53,47,8,52,52,49,43,50,45,38,30,27,30,66,41,31,68,65,55,51,16,65,73,69,70,43,53,62,67,58,45,48,52,51,50,51,51,34,37,75,71,42,48,32,41,75,77,48,69,47,76,44,78,86,72,71,63,66,53,52,30,30,36,75,32,67,73,57,43,34,27,33,9,26,25,52,55,64,57,30,40,23,40,28,33,23,25,72,48,53,53,73,77,45,72,53,75,43,82,41,56,31,92,77,70,46,47,73,46,36,67,55,53,47,49,53,53,51,52,51,45,64,75,46,60,89,57,72,66,65,30,34,14,34,14,34,83,32,40,74,45,73,92,80,35,53,34,45,49,56,82,54,71,56,45,58,67,26,39,51,56,60,47,38,68,72,44,95,47,57,58,47,77,40,26,36,55,54,21,43,41,49,21,54,46,48,52,39,81,29,89,56,67,66,26,26,33,35,41,37,39,39,67,47,32,38,37,30,39,38,48,87,83,36,68,57,56,74,84,45,79,50,46,22,41,54,21,68,25,56,36,23,70,86,45,58,76,32,96,70,71,49,36,10,25,43,23,67,51,52,9,49,47,35,47,40,53,51,48,29,49,42,44,74,72,36,89,76,40,48,48,59,79,70,35,94,45,56,90,66,57,41,70,64,52,46,51,50,23,31,73,74,60,22,66,70,42,40,52,51,50,53,51,17,32,51,51,50,29,50,52,52,55,36,41,57,22,66,46,79,40,56,33,34,35,42,36,28,66,68,60,61,41,63,69,46,50,51,50,22,50,52,56,52,68,68,56,60,76,81,51,96,80,57,85,71,56,44,78,43,76,48,82,61,53,89,48,49,47,7,41,12,10,31,37,53,42,48,36,63,74,50,40,44,57,81,47,89,118,132,85,73,49,72,68,54,48,30,53,47,8,52,53,49,43,51,44,38,31,27,30,66,43,31,67,65,56,50,16,65,75,68,70,43,53,61,69,57,45,50,52,49,49,52,51,34,36,75,70,43,48,32,42,75,77,48,68,47,75,44,78,84,72,72,63,67,52,52,29,30,36,76,31,67,74,58,43,32,26,31,10,25,24,53,54,64,57,30,39,22,38,28,33,24,25,71,48,53,53,71,78,46,73,51,72,44,82,41,54,32,92,77,70,45,48,72,45,35,67,55,52,48,48,53,51,51,52,52,46,63,75,45,62,88,56,73,65,65,29,35,15,36,11,32,84,32,40,75,45,72,91,80,33,53,34,47,49,56,82,55,71,58,45,58,66,27,39,51,56,62,47,39,68,71,44,96,46,56,59,46,78,41,27,34,56,53,20,43,43,48,20,52,44,48,53,39,83,28,90,54,67,68,27,26,33,36,41,36,40,41,70,47,33,40,37,31,38,37,48,88,84,36,68,57,58,75,85,46,81,50,47,23,41,53,21,67,25,56,36,23,70,86,45,59,76,33,96,70,71,51,38,11,26,42,23,68,52,50,8,48,47,34,47,38,52,50,48,29,49,42,44,74,72,36,90,77,41,47,48,60,80,72,35,92,44,57,88,65,55,40,70,66,52,47,51,49,23,31,74,72,62,24,65,68,43,39,50,50,51,53,49,17,32,52,52,50,28,50,51,52,53,34,42,56,24,66,45,78,39,55,31,36,35,40,35,29,67,68,59,61,42,62,68,46,50,51,50,21,50,54,56,53,68,69,55,60,73,82,48,97,83,59,86,73,56,45,77,43,76,48,83,60,54,90,48,49,44,8,41,12,10,32,37,54,42,48,36,64,74,51,40,45,56,83,47,91,119

Sequence (796 aa):
MTRTRKQNELRATVLDQLYAKRPISRIDISKETQITPATTGSIINELIKEGLVLELGELNDESVGRKKTLLDIAPRSRYYLGFEISEKQLAIVIADNTGEIAESSIRTYQIEVTGGPSDQEIIRLIQDFLKKNSQYPISAIALGLPGHVNLSESDFIISKNPHWGQINLQTIQEAFDLPVYFANKSHCLTMAERLFSYHPTDSNFIVYHVARGIHCSYMYKGSIYSQENYLIGEVGHTVINPEGERCPCGKHGCLQVYASESALIDKAAILYRASQTSLLKTLVEDANDIDLTSLMTAYRLGDLGSIELIHTACRYLAISISNLCQLIDSERIYLDGQLFSYPVIAEQVLAQLEQEVPLFPKQKQAEIVIIPYSKYSIARSAVSLCVYHEFLDKKGNLMTRTRKQNELRATVLDQLYAKRPISRIDISKETQITPATTGSIINELIKEGLVLELGELNDESVGRKKTLLDIAPRSRYYLGFEISEKQLAIVIADNTGEIAESSIRTYQIEVTGGPSDQEIIRLIQDFLKKNSQYPISAIALGLPGHVNLSESDFIISKNPHWGQINLQTIQEAFDLPVYFANKSHCLTMAERLFSYHPTDSNFIVYHVARGIHCSYMYKGSIYSQENYLIGEVGHTVINPEGERCPCGKHGCLQVYASESALIDKAAILYRASQTSLLKTLVEDANDIDLTSLMTAYRLGDLGSIELIHTACRYLAISISNLCQLIDSERIYLDGQLFSYPVIAEQVLAQLEQEVPLFPKQKQAEIVIIPYSKYSIARSAVSLCVYHEFLDKKGNL

pLDDT: mean 92.92, std 10.02, range [30.2, 98.94]

Nearest PDB structures (foldseek):
  1z6r-assembly1_A  TM=7.730E-01  e=4.987E-25  Escherichia coli
  2yhw-assembly1_A-2  TM=8.253E-01  e=1.211E-21  Homo sapiens
  3vov-assembly1_B  TM=8.091E-01  e=2.805E-19  Thermus thermophilus HB8
  3eo3-assembly3_A  TM=7.727E-01  e=1.658E-18  Homo sapiens
  6jdo-assembly1_A  TM=7.698E-01  e=1.164E-17  Pasteurella multocida

Radius of gyration: 29.01 Å; Cα contacts (8 Å, |Δi|>4): 1563; chains: 2; bounding box: 76×74×62 Å